Protein 7VU0 (pdb70)

Structure (mmCIF, N/CA/C/O backbone):
data_7VU0
#
_entry.id   7VU0
#
_cell.length_a   96.077
_cell.length_b   58.864
_cell.length_c   134.709
_cell.angle_alpha   90.000
_cell.angle_beta   110.826
_cell.angle_gamma   90.000
#
_symmetry.space_group_name_H-M   'P 1 21 1'
#
loop_
_entity.id
_entity.type
_entity.pdbx_description
1 polymer Chitoporin
2 non-polymer DECYL-BETA-D-MALTOPYRANOSIDE
3 non-polymer (HYDROXYETHYLOXY)TRI(ETHYLOXY)OCTANE
4 non-polymer 'MAGNESIUM ION'
5 water water
#
loop_
_atom_site.group_PDB
_atom_site.id
_atom_site.type_symbol
_atom_site.label_atom_id
_atom_site.label_alt_id
_atom_site.label_comp_id
_atom_site.label_asym_id
_atom_site.label_entity_id
_atom_site.label_seq_id
_atom_site.pdbx_PDB_ins_code
_atom_site.Cartn_x
_atom_site.Cartn_y
_atom_site.Cartn_z
_atom_site.occupancy
_atom_site.B_iso_or_equiv
_atom_site.auth_seq_id
_atom_site.auth_comp_id
_atom_site.auth_asym_id
_atom_site.auth_atom_id
_atom_site.pdbx_PDB_model_num
ATOM 1 N N . GLY A 1 2 ? 10.90934 7.89148 89.78152 1.000 62.68730 2 GLY A N 1
ATOM 2 C CA . GLY A 1 2 ? 9.52666 7.47029 89.96009 1.000 55.49579 2 GLY A CA 1
ATOM 3 C C . GLY A 1 2 ? 8.48501 8.27768 89.18672 1.000 52.20032 2 GLY A C 1
ATOM 4 O O . GLY A 1 2 ? 8.74730 8.75598 88.08713 1.000 51.83440 2 GLY A O 1
ATOM 5 N N . PHE A 1 3 ? 7.29778 8.44818 89.77074 1.000 50.40304 3 PHE A N 1
ATOM 6 C CA . PHE A 1 3 ? 6.19020 9.00679 89.00089 1.000 53.54573 3 PHE A CA 1
ATOM 7 C C . PHE A 1 3 ? 6.45905 10.46281 88.65911 1.000 59.43055 3 PHE A C 1
ATOM 8 O O . PHE A 1 3 ? 6.12697 10.92911 87.56174 1.000 54.99738 3 PHE A O 1
ATOM 16 N N . ILE A 1 4 ? 7.06170 11.19919 89.58009 1.000 64.66239 4 ILE A N 1
ATOM 17 C CA . ILE A 1 4 ? 7.38033 12.58812 89.30839 1.000 62.69030 4 ILE A CA 1
ATOM 18 C C . ILE A 1 4 ? 8.70357 12.70528 88.57148 1.000 57.33032 4 ILE A C 1
ATOM 19 O O . ILE A 1 4 ? 8.81767 13.40342 87.56046 1.000 47.28415 4 ILE A O 1
ATOM 29 N N . ASP A 1 5 ? 9.71969 11.99789 89.05027 1.000 63.07479 5 ASP A N 1
ATOM 30 C CA . ASP A 1 5 ? 11.04891 12.17887 88.49368 1.000 61.12835 5 ASP A CA 1
ATOM 31 C C . ASP A 1 5 ? 11.13203 11.75169 87.03398 1.000 57.11875 5 ASP A C 1
ATOM 32 O O . ASP A 1 5 ? 11.98644 12.25798 86.29959 1.000 44.45051 5 ASP A O 1
ATOM 37 N N . ASP A 1 6 ? 10.25267 10.85779 86.58026 1.000 51.33784 6 ASP A N 1
ATOM 38 C CA . ASP A 1 6 ? 10.35018 10.34053 85.22172 1.000 51.41010 6 ASP A CA 1
ATOM 39 C C . ASP A 1 6 ? 9.32879 10.98170 84.27261 1.000 47.28840 6 ASP A C 1
ATOM 40 O O . ASP A 1 6 ? 9.14922 10.50923 83.14686 1.000 42.92047 6 ASP A O 1
ATOM 45 N N . SER A 1 7 ? 8.68220 12.06004 84.70073 1.000 47.66798 7 SER A N 1
ATOM 46 C CA . SER A 1 7 ? 7.71306 12.78222 83.89124 1.000 41.40707 7 SER A CA 1
ATOM 47 C C . SER A 1 7 ? 8.39594 13.54475 82.75812 1.000 38.88702 7 SER A C 1
ATOM 48 O O . SER A 1 7 ? 9.51474 14.02388 82.89300 1.000 43.88205 7 SER A O 1
ATOM 51 N N . THR A 1 8 ? 7.70452 13.66451 81.63231 1.000 32.03497 8 THR A N 1
ATOM 52 C CA . THR A 1 8 ? 8.14517 14.46726 80.49926 1.000 32.85753 8 THR A CA 1
ATOM 53 C C . THR A 1 8 ? 7.00700 15.36340 80.02694 1.000 32.83773 8 THR A C 1
ATOM 54 O O . THR A 1 8 ? 5.83436 15.02630 80.19364 1.000 32.50100 8 THR A O 1
ATOM 61 N N . LEU A 1 9 ? 7.36663 16.52841 79.47226 1.000 35.08374 9 LEU A N 1
ATOM 62 C CA . LEU A 1 9 ? 6.41921 17.49164 78.88612 1.000 28.62527 9 LEU A CA 1
ATOM 63 C C . LEU A 1 9 ? 6.99872 17.99344 77.57364 1.000 33.19584 9 LEU A C 1
ATOM 64 O O . LEU A 1 9 ? 8.01536 18.69255 77.56656 1.000 33.12696 9 LEU A O 1
ATOM 69 N N . THR A 1 10 ? 6.35429 17.64224 76.46575 1.000 30.10759 10 THR A N 1
ATOM 70 C CA . THR A 1 10 ? 6.84656 17.92749 75.12754 1.000 26.46982 10 THR A CA 1
ATOM 71 C C . THR A 1 10 ? 5.71664 18.48064 74.27304 1.000 29.02003 10 THR A C 1
ATOM 72 O O . THR A 1 10 ? 4.57315 18.56754 74.71303 1.000 28.71139 10 THR A O 1
ATOM 79 N N . GLY A 1 11 ? 6.04584 18.88783 73.05618 1.000 28.07435 11 GLY A N 1
ATOM 80 C CA . GLY A 1 11 ? 5.02970 19.44870 72.18310 1.000 27.09524 11 GLY A CA 1
ATOM 81 C C . GLY A 1 11 ? 5.63175 19.86141 70.86407 1.000 24.95753 11 GLY A C 1
ATOM 82 O O . GLY A 1 11 ? 6.75997 19.47780 70.52511 1.000 30.30739 11 GLY A O 1
ATOM 83 N N . GLY A 1 12 ? 4.89279 20.69860 70.14795 1.000 25.19913 12 GLY A N 1
ATOM 84 C CA . GLY A 1 12 ? 5.32492 21.18312 68.85014 1.000 21.95145 12 GLY A CA 1
ATOM 85 C C . GLY A 1 12 ? 4.44108 22.30476 68.36609 1.000 25.54471 12 GLY A C 1
ATOM 86 O O . GLY A 1 12 ? 3.34788 22.52916 68.89943 1.000 25.42651 12 GLY A O 1
ATOM 87 N N . ILE A 1 13 ? 4.93989 23.01275 67.34602 1.000 23.15599 13 ILE A N 1
ATOM 88 C CA . ILE A 1 13 ? 4.18225 23.98864 66.56290 1.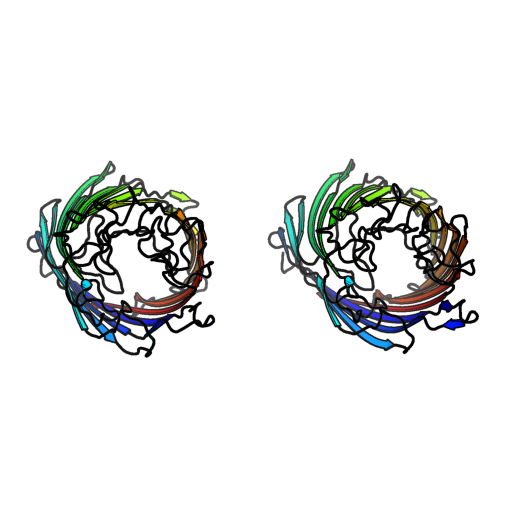000 25.63521 13 ILE A CA 1
ATOM 89 C C . ILE A 1 13 ? 4.23863 23.55455 65.11584 1.000 25.06284 13 ILE A C 1
ATOM 90 O O . ILE A 1 13 ? 5.30083 23.14437 64.64623 1.000 26.52385 13 ILE A O 1
ATOM 100 N N . TYR A 1 14 ? 3.09241 23.61266 64.41352 1.000 21.26037 14 TYR A N 1
ATOM 101 C CA . TYR A 1 14 ? 2.98145 23.08039 63.05507 1.000 21.77107 14 TYR A CA 1
ATOM 102 C C . TYR A 1 14 ? 2.33364 24.07817 62.11485 1.000 24.59626 14 TYR A C 1
ATOM 103 O O . TYR A 1 14 ? 1.35862 24.75196 62.47411 1.000 24.88015 14 TYR A O 1
ATOM 112 N N . TYR A 1 15 ? 2.80920 24.09625 60.86525 1.000 25.22732 15 TYR A N 1
ATOM 113 C CA . TYR A 1 15 ? 2.23973 24.95841 59.84097 1.000 28.79389 15 TYR A CA 1
ATOM 114 C C . TYR A 1 15 ? 1.97617 24.15268 58.58515 1.000 26.38450 15 TYR A C 1
ATOM 115 O O . TYR A 1 15 ? 2.80884 23.34044 58.17987 1.000 25.04586 15 TYR A O 1
ATOM 124 N N . TRP A 1 16 ? 0.82134 24.40646 57.95567 1.000 24.32481 16 TRP A N 1
ATOM 125 C CA . TRP A 1 16 ? 0.36504 23.66783 56.78251 1.000 27.23380 16 TRP A CA 1
ATOM 126 C C . TRP A 1 16 ? -0.27392 24.61635 55.77348 1.000 31.08654 16 TRP A C 1
ATOM 127 O O . TRP A 1 16 ? -1.12132 25.43704 56.14398 1.000 30.77315 16 TRP A O 1
ATOM 138 N N . GLN A 1 17 ? 0.10716 24.48727 54.50041 1.000 28.46989 17 GLN A N 1
ATOM 139 C CA . GLN A 1 17 ? -0.45511 25.30975 53.43239 1.000 28.30545 17 GLN A CA 1
ATOM 140 C C . GLN A 1 17 ? -0.64509 24.42984 52.21260 1.000 32.27269 17 GLN A C 1
ATOM 141 O O . GLN A 1 17 ? 0.26076 23.67785 51.84351 1.000 30.06864 17 GLN A O 1
ATOM 147 N N . ARG A 1 18 ? -1.85295 24.44841 51.63757 1.000 29.05427 18 ARG A N 1
ATOM 148 C CA . ARG A 1 18 ? -2.15112 23.54605 50.54006 1.000 28.63807 18 ARG A CA 1
ATOM 149 C C . ARG A 1 18 ? -2.96057 24.22871 49.44360 1.000 32.87256 18 ARG A C 1
ATOM 150 O O . ARG A 1 18 ? -3.75399 25.14280 49.69415 1.000 34.31025 18 ARG A O 1
ATOM 158 N N . GLU A 1 19 ? -2.76518 23.73704 48.22384 1.000 27.83548 19 GLU A N 1
ATOM 159 C CA . GLU A 1 19 ? -3.54783 24.11969 47.06285 1.000 32.35128 19 GLU A CA 1
ATOM 160 C C . GLU A 1 19 ? -3.70653 22.86089 46.23917 1.000 33.90548 19 GLU A C 1
ATOM 161 O O . GLU A 1 19 ? -2.70720 22.26072 45.83726 1.000 33.17449 19 GLU A O 1
ATOM 167 N N . ARG A 1 20 ? -4.95136 22.43580 46.02636 1.000 30.75665 20 ARG A N 1
ATOM 168 C CA . ARG A 1 20 ? -5.26628 21.24347 45.25815 1.000 28.75516 20 ARG A CA 1
ATOM 169 C C . ARG A 1 20 ? -6.42340 21.56784 44.31721 1.000 31.66756 20 ARG A C 1
ATOM 170 O O . ARG A 1 20 ? -7.38373 22.22635 44.73042 1.000 35.05403 20 ARG A O 1
ATOM 178 N N . ASP A 1 21 ? -6.36198 21.06650 43.07635 1.000 33.31755 21 ASP A N 1
ATOM 179 C CA A ASP A 1 21 ? -7.43622 21.26968 42.11258 0.529 39.42364 21 ASP A CA 1
ATOM 180 C CA B ASP A 1 21 ? -7.41933 21.27490 42.09036 0.471 39.41799 21 ASP A CA 1
ATOM 181 C C . ASP A 1 21 ? -7.79206 19.94696 41.44664 1.000 39.74569 21 ASP A C 1
ATOM 182 O O . ASP A 1 21 ? -6.97283 19.02424 41.36046 1.000 36.52239 21 ASP A O 1
ATOM 191 N N . ARG A 1 22 ? -9.03145 19.85799 40.96478 1.000 36.94292 22 ARG A N 1
ATOM 192 C CA . ARG A 1 22 ? -9.53175 18.59710 40.44435 1.000 36.59432 22 ARG A CA 1
ATOM 193 C C . ARG A 1 22 ? -10.35412 18.84455 39.18619 1.000 34.64524 22 ARG A C 1
ATOM 194 O O . ARG A 1 22 ? -11.08351 19.83045 39.09239 1.000 37.82867 22 ARG A O 1
ATOM 202 N N . LYS A 1 23 ? -10.25128 17.92052 38.23877 1.000 36.28418 23 LYS A N 1
ATOM 203 C CA . LYS A 1 23 ? -10.94480 18.05070 36.96501 1.000 42.06614 23 LYS A CA 1
ATOM 204 C C . LYS A 1 23 ? -12.43298 17.71134 37.10862 1.000 42.14919 23 LYS A C 1
ATOM 205 O O . LYS A 1 23 ? -12.78273 16.60063 37.52563 1.000 38.65379 23 LYS A O 1
ATOM 211 N N . ASP A 1 24 ? -13.30409 18.66040 36.72878 1.000 42.95674 24 ASP A N 1
ATOM 212 C CA . ASP A 1 24 ? -14.76448 18.45057 36.64460 1.000 36.07421 24 ASP A CA 1
ATOM 213 C C . ASP A 1 24 ? -15.13240 18.15315 35.19868 1.000 45.00575 24 ASP A C 1
ATOM 214 O O . ASP A 1 24 ? -15.25850 19.06513 34.37814 1.000 52.38379 24 ASP A O 1
ATOM 222 N N . VAL A 1 25 ? -15.31498 16.87687 34.89064 1.000 39.10448 25 VAL A N 1
ATOM 223 C CA . VAL A 1 25 ? -15.61510 16.43987 33.53824 1.000 50.68412 25 VAL A CA 1
ATOM 224 C C . VAL A 1 25 ? -17.10429 16.60036 33.23467 1.000 56.40128 25 VAL A C 1
ATOM 225 O O . VAL A 1 25 ? -17.61439 15.99982 32.28260 1.000 55.04466 25 VAL A O 1
ATOM 238 N N . THR A 1 26 ? -17.82532 17.35909 34.06187 1.000 56.23660 26 THR A N 1
ATOM 239 C CA . THR A 1 26 ? -19.20294 17.73353 33.75403 1.000 59.49297 26 THR A CA 1
ATOM 240 C C . THR A 1 26 ? -19.32645 19.23158 33.50760 1.000 63.93066 26 THR A C 1
ATOM 241 O O . THR A 1 26 ? -20.44689 19.75574 33.45841 1.000 71.39242 26 THR A O 1
ATOM 252 N N . ASP A 1 27 ? -18.20693 19.93310 33.37545 1.000 53.83504 27 ASP A N 1
ATOM 253 C CA . ASP A 1 27 ? -18.17902 21.35516 33.08618 1.000 75.14434 27 ASP A CA 1
ATOM 254 C C . ASP A 1 27 ? -16.93017 21.61367 32.24633 1.000 68.87295 27 ASP A C 1
ATOM 255 O O . ASP A 1 27 ? -15.99369 22.30814 32.64262 1.000 62.89179 27 ASP A O 1
ATOM 260 N N . GLY A 1 28 ? -16.92716 21.02853 31.05237 1.000 77.77434 28 GLY A N 1
ATOM 261 C CA . GLY A 1 28 ? -15.76193 21.02475 30.19814 1.000 74.78434 28 GLY A CA 1
ATOM 262 C C . GLY A 1 28 ? -14.78481 20.00995 30.73317 1.000 68.51729 28 GLY A C 1
ATOM 263 O O . GLY A 1 28 ? -15.02648 18.80197 30.64989 1.000 64.15357 28 GLY A O 1
ATOM 264 N N . ASP A 1 29 ? -13.68269 20.50879 31.28226 1.000 65.11269 29 ASP A N 1
ATOM 265 C CA . ASP A 1 29 ? -12.77091 19.73486 32.11607 1.000 54.24714 29 ASP A CA 1
ATOM 266 C C . ASP A 1 29 ? -12.03161 20.71484 33.01693 1.000 50.77682 29 ASP A C 1
ATOM 267 O O . ASP A 1 29 ? -10.81014 20.67977 33.14432 1.000 53.79889 29 ASP A O 1
ATOM 272 N N . LYS A 1 30 ? -12.77289 21.62299 33.63580 1.000 49.70545 30 LYS A N 1
ATOM 273 C CA . LYS A 1 30 ? -12.15927 22.69725 34.40215 1.000 51.84623 30 LYS A CA 1
ATOM 274 C C . LYS A 1 30 ? -11.47539 22.16377 35.65676 1.000 48.93788 30 LYS A C 1
ATOM 275 O O . LYS A 1 30 ? -12.08922 21.45837 36.46360 1.000 43.48281 30 LYS A O 1
ATOM 281 N N . TYR A 1 31 ? -10.20628 22.50635 35.82730 1.000 46.46501 31 TYR A N 1
ATOM 282 C CA . TYR A 1 31 ? -9.52629 22.21264 37.07988 1.000 43.82977 31 TYR A CA 1
ATOM 283 C C . TYR A 1 31 ? -10.00415 23.24868 38.08912 1.000 47.89112 31 TYR A C 1
ATOM 284 O O . TYR A 1 31 ? -9.52326 24.38326 38.11954 1.000 48.46665 31 TYR A O 1
ATOM 293 N N . LYS A 1 32 ? -10.96298 22.86346 38.92561 1.000 49.92553 32 LYS A N 1
ATOM 294 C CA . LYS A 1 32 ? -11.54409 23.78098 39.89229 1.000 38.98890 32 LYS A CA 1
ATOM 295 C C . LYS A 1 32 ? -10.85132 23.66318 41.24314 1.000 34.01728 32 LYS A C 1
ATOM 296 O O . LYS A 1 32 ? -10.36802 22.59305 41.61969 1.000 38.14640 32 LYS A O 1
ATOM 302 N N . THR A 1 33 ? -10.79654 24.78104 41.96539 1.000 41.09313 33 THR A N 1
ATOM 303 C CA . THR A 1 33 ? -10.30805 24.77853 43.34142 1.000 40.70385 33 THR A CA 1
ATOM 304 C C . THR A 1 33 ? -10.97559 23.66543 44.13159 1.000 43.30121 33 THR A C 1
ATOM 305 O O . THR A 1 33 ? -12.20452 23.59239 44.18974 1.000 33.01401 33 THR A O 1
ATOM 312 N N . ASN A 1 34 ? -10.16616 22.80519 44.75181 1.000 37.03964 34 ASN A N 1
ATOM 313 C CA . ASN A 1 34 ? -10.67744 21.75915 45.63751 1.000 36.84333 34 ASN A CA 1
ATOM 314 C C . ASN A 1 34 ? -10.25001 21.94815 47.09370 1.000 38.00165 34 ASN A C 1
ATOM 315 O O . ASN A 1 34 ? -11.07342 21.76786 48.00786 1.000 33.43053 34 ASN A O 1
ATOM 320 N N . LEU A 1 35 ? -8.98536 22.31034 47.34566 1.000 32.88921 35 LEU A N 1
ATOM 321 C CA . LEU A 1 35 ? -8.53962 22.75356 48.65881 1.000 29.90546 35 LEU A CA 1
ATOM 322 C C . LEU A 1 35 ? -7.64507 23.97843 48.51102 1.000 35.05506 35 LEU A C 1
ATOM 323 O O . LEU A 1 35 ? -6.83796 24.04995 47.58076 1.000 37.37677 35 LEU A O 1
ATOM 328 N N . SER A 1 36 ? -7.75210 24.91269 49.45788 1.000 30.42932 36 SER A N 1
ATOM 329 C CA . SER A 1 36 ? -6.90814 26.10617 49.46026 1.000 35.82671 36 SER A CA 1
ATOM 330 C C . SER A 1 36 ? -7.00494 26.73299 50.85278 1.000 35.93459 36 SER A C 1
ATOM 331 O O . SER A 1 36 ? -7.97914 27.42368 51.15032 1.000 36.11203 36 SER A O 1
ATOM 334 N N . HIS A 1 37 ? -5.99579 26.50096 51.69053 1.000 28.62306 37 HIS A N 1
ATOM 335 C CA . HIS A 1 37 ? -6.06660 26.96274 53.07377 1.000 29.02666 37 HIS A CA 1
ATOM 336 C C . HIS A 1 37 ? -4.65933 27.00946 53.65706 1.000 29.77430 37 HIS A C 1
ATOM 337 O O . HIS A 1 37 ? -3.74367 26.37112 53.14804 1.000 27.48148 37 HIS A O 1
ATOM 344 N N . SER A 1 38 ? -4.52383 27.77324 54.73943 1.000 28.68341 38 SER A N 1
ATOM 345 C CA . SER A 1 38 ? -3.33370 27.85205 55.56438 1.000 34.37074 38 SER A CA 1
ATOM 346 C C . SER A 1 38 ? -3.78379 27.69509 57.00163 1.000 30.40477 38 SER A C 1
ATOM 347 O O . SER A 1 38 ? -4.65311 28.43850 57.45210 1.000 29.93729 38 SER A O 1
ATOM 350 N N . THR A 1 39 ? -3.17911 26.75795 57.72729 1.000 24.72494 39 THR A N 1
ATOM 351 C CA . THR A 1 39 ? -3.66296 26.39472 59.05299 1.000 21.95655 39 THR A CA 1
ATOM 352 C C . THR A 1 39 ? -2.49414 26.04473 59.95500 1.000 20.61144 39 THR A C 1
ATOM 353 O O . THR A 1 39 ? -1.53719 25.42134 59.50404 1.000 27.01807 39 THR A O 1
ATOM 360 N N . TRP A 1 40 ? -2.59146 26.42338 61.22466 1.000 22.63992 40 TRP A N 1
ATOM 361 C CA . TRP A 1 40 ? -1.63503 26.11201 62.27448 1.000 27.01189 40 TRP A CA 1
ATOM 362 C C . TRP A 1 40 ? -2.15367 25.02392 63.21455 1.000 28.07529 40 TRP A C 1
ATOM 363 O O . TRP A 1 40 ? -3.36078 24.91899 63.46004 1.000 22.79663 40 TRP A O 1
ATOM 374 N N . ASN A 1 41 ? -1.23402 24.20573 63.76073 1.000 20.77749 41 ASN A N 1
ATOM 375 C CA . ASN A 1 41 ? -1.56315 23.37747 64.92572 1.000 22.23663 41 ASN A CA 1
ATOM 376 C C . ASN A 1 41 ? -0.53981 23.64864 66.03955 1.000 20.15819 41 ASN A C 1
ATOM 377 O O . ASN A 1 41 ? 0.56930 24.09273 65.77479 1.000 26.75459 41 ASN A O 1
ATOM 382 N N . ALA A 1 42 ? -0.87721 23.30670 67.28915 1.000 22.10820 42 ALA A N 1
ATOM 383 C CA . ALA A 1 42 ? 0.10557 23.30091 68.36887 1.000 23.38585 42 ALA A CA 1
ATOM 384 C C . ALA A 1 42 ? -0.35295 22.32489 69.44803 1.000 23.84934 42 ALA A C 1
ATOM 385 O O . ALA A 1 42 ? -1.55857 22.23795 69.72354 1.000 25.10122 42 ALA A O 1
ATOM 387 N N . ASN A 1 43 ? 0.59114 21.56825 70.05195 1.000 25.05502 43 ASN A N 1
ATOM 388 C CA . ASN A 1 43 ? 0.20096 20.57317 71.06004 1.000 24.95902 43 ASN A CA 1
ATOM 389 C C . ASN A 1 43 ? 1.10275 20.58029 72.29786 1.000 27.06066 43 ASN A C 1
ATOM 390 O O . ASN A 1 43 ? 2.24673 21.03951 72.27525 1.000 27.60551 43 ASN A O 1
ATOM 395 N N . LEU A 1 44 ? 0.56876 20.03633 73.38592 1.000 22.81277 44 LEU A N 1
ATOM 396 C CA . LEU A 1 44 ? 1.27053 19.83376 74.64690 1.000 29.80138 44 LEU A CA 1
ATOM 397 C C . LEU A 1 44 ? 0.95145 18.43015 75.14116 1.000 28.52295 44 LEU A C 1
ATOM 398 O O . LEU A 1 44 ? -0.22490 18.05902 75.24615 1.000 29.87364 44 LEU A O 1
ATOM 403 N N . ASP A 1 45 ? 1.98741 17.67286 75.48845 1.000 25.78937 45 ASP A N 1
ATOM 404 C CA . ASP A 1 45 ? 1.85681 16.24596 75.80028 1.000 27.63430 45 ASP A CA 1
ATOM 405 C C . ASP A 1 45 ? 2.59397 15.95273 77.10289 1.000 31.69870 45 ASP A C 1
ATOM 406 O O . ASP A 1 45 ? 3.83074 16.03817 77.15467 1.000 26.63901 45 ASP A O 1
ATOM 411 N N . PHE A 1 46 ? 1.83833 15.62271 78.15597 1.000 29.88980 46 PHE A N 1
ATOM 412 C CA . PHE A 1 46 ? 2.40783 15.27585 79.45265 1.000 29.42248 46 PHE A CA 1
ATOM 413 C C . PHE A 1 46 ? 2.37112 13.76877 79.63835 1.000 30.03451 46 PHE A C 1
ATOM 414 O O . PHE A 1 46 ? 1.29651 13.16541 79.59288 1.000 28.88712 46 PHE A O 1
ATOM 422 N N . GLN A 1 47 ? 3.52988 13.16632 79.91063 1.000 31.05080 47 GLN A N 1
ATOM 423 C CA . GLN A 1 47 ? 3.58401 11.74987 80.25283 1.000 31.43719 47 GLN A CA 1
ATOM 424 C C . GLN A 1 47 ? 4.31900 11.58948 81.57755 1.000 35.62250 47 GLN A C 1
ATOM 425 O O . GLN A 1 47 ? 5.49605 11.95030 81.68188 1.000 32.49742 47 GLN A O 1
ATOM 431 N N . SER A 1 48 ? 3.62714 11.04945 82.57797 1.000 37.35118 48 SER A N 1
ATOM 432 C CA . SER A 1 48 ? 4.20275 10.88001 83.90454 1.000 38.28165 48 SER A CA 1
ATOM 433 C C . SER A 1 48 ? 5.08403 9.63278 83.94433 1.000 41.61604 48 SER A C 1
ATOM 434 O O . SER A 1 48 ? 5.09470 8.81223 83.01966 1.000 36.15149 48 SER A O 1
ATOM 437 N N . GLY A 1 49 ? 5.85146 9.50943 85.03053 1.000 43.60934 49 GLY A N 1
ATOM 438 C CA . GLY A 1 49 ? 6.50688 8.26446 85.37004 1.000 40.06402 49 GLY A CA 1
ATOM 439 C C . GLY A 1 49 ? 5.53936 7.33860 86.07828 1.000 45.26462 49 GLY A C 1
ATOM 440 O O . GLY A 1 49 ? 4.35715 7.63599 86.26237 1.000 42.82113 49 GLY A O 1
ATOM 441 N N . TYR A 1 50 ? 6.04977 6.18592 86.48046 1.000 38.65867 50 TYR A N 1
ATOM 442 C CA . TYR A 1 50 ? 5.24562 5.19073 87.17466 1.000 41.99240 50 TYR A CA 1
ATOM 443 C C . TYR A 1 50 ? 5.51086 5.23855 88.68020 1.000 49.79443 50 TYR A C 1
ATOM 444 O O . TYR A 1 50 ? 6.64124 5.00677 89.12863 1.000 49.89961 50 TYR A O 1
ATOM 453 N N . ALA A 1 51 ? 4.47199 5.54612 89.45263 1.000 43.88549 51 ALA A N 1
ATOM 454 C CA . ALA A 1 51 ? 4.53026 5.35542 90.89512 1.000 50.08601 51 ALA A CA 1
ATOM 455 C C . ALA A 1 51 ? 4.69794 3.87704 91.24077 1.000 50.46355 51 ALA A C 1
ATOM 456 O O . ALA A 1 51 ? 3.91763 3.02772 90.79812 1.000 43.97128 51 ALA A O 1
ATOM 458 N N . ALA A 1 52 ? 5.72057 3.57129 92.04894 1.000 48.37927 52 ALA A N 1
ATOM 459 C CA . ALA A 1 52 ? 6.02496 2.20492 92.47103 1.000 45.13849 52 ALA A CA 1
ATOM 460 C C . ALA A 1 52 ? 6.26551 1.28900 91.28401 1.000 46.07732 52 ALA A C 1
ATOM 461 O O . ALA A 1 52 ? 6.08605 0.06791 91.38429 1.000 45.49691 52 ALA A O 1
ATOM 463 N N . ASP A 1 53 ? 6.67782 1.87530 90.16176 1.000 44.77874 53 ASP A N 1
ATOM 464 C CA . ASP A 1 53 ? 6.75319 1.18867 88.87716 1.000 57.51930 53 ASP A CA 1
ATOM 465 C C . ASP A 1 53 ? 5.41987 0.54914 88.46467 1.000 46.59779 53 ASP A C 1
ATOM 466 O O . ASP A 1 53 ? 5.41641 -0.42259 87.70569 1.000 41.85402 53 ASP A O 1
ATOM 471 N N . MET A 1 54 ? 4.27549 1.07986 88.92861 1.000 45.26156 54 MET A N 1
ATOM 472 C CA . MET A 1 54 ? 2.99652 0.41929 88.62806 1.000 47.37134 54 MET A CA 1
ATOM 473 C C . MET A 1 54 ? 1.87476 1.33765 88.12645 1.000 41.87442 54 MET A C 1
ATOM 474 O O . MET A 1 54 ? 1.00244 0.86032 87.39139 1.000 40.74336 54 MET A O 1
ATOM 479 N N . PHE A 1 55 ? 1.85851 2.62201 88.50177 1.000 35.24437 55 PHE A N 1
ATOM 480 C CA . PHE A 1 55 ? 0.75184 3.52773 88.14880 1.000 42.29697 55 PHE A CA 1
ATOM 481 C C . PHE A 1 55 ? 1.20635 4.86665 87.58117 1.000 43.85552 55 PHE A C 1
ATOM 482 O O . PHE A 1 55 ? 2.06664 5.53490 88.16268 1.000 40.36946 55 PHE A O 1
ATOM 490 N N . GLY A 1 56 ? 0.57549 5.28226 86.47607 1.000 37.16646 56 GLY A N 1
ATOM 491 C CA . GLY A 1 56 ? 0.85365 6.56141 85.85311 1.000 34.91469 56 GLY A CA 1
ATOM 492 C C . GLY A 1 56 ? -0.37904 7.18755 85.21326 1.000 35.10712 56 GLY A C 1
ATOM 493 O O . GLY A 1 56 ? -1.47652 6.62977 85.25066 1.000 32.30388 56 GLY A O 1
ATOM 494 N N . LEU A 1 57 ? -0.16893 8.37050 84.62662 1.000 32.78819 57 LEU A N 1
ATOM 495 C CA A LEU A 1 57 ? -1.20968 9.18179 83.99426 0.709 35.70836 57 LEU A CA 1
ATOM 496 C CA B LEU A 1 57 ? -1.21405 9.13930 83.97213 0.291 35.67005 57 LEU A CA 1
ATOM 497 C C . LEU A 1 57 ? -0.60679 9.92811 82.81461 1.000 34.06521 57 LEU A C 1
ATOM 498 O O . LEU A 1 57 ? 0.50011 10.45537 82.92616 1.000 29.29778 57 LEU A O 1
ATOM 507 N N . ASP A 1 58 ? -1.34510 10.00515 81.69847 1.000 33.16163 58 ASP A N 1
ATOM 508 C CA . ASP A 1 58 ? -0.96741 10.79258 80.52046 1.000 30.94394 58 ASP A CA 1
ATOM 509 C C . ASP A 1 58 ? -2.10377 11.75260 80.17273 1.000 32.18084 58 ASP A C 1
ATOM 510 O O . ASP A 1 58 ? -3.27660 11.36810 80.22635 1.000 26.60158 58 ASP A O 1
ATOM 515 N N . ILE A 1 59 ? -1.75943 12.99422 79.80851 1.000 30.65662 59 ILE A N 1
ATOM 516 C CA A ILE A 1 59 ? -2.72564 14.02582 79.40990 0.665 28.32459 59 ILE A CA 1
ATOM 517 C CA B ILE A 1 59 ? -2.74033 13.98664 79.37710 0.335 28.27671 59 ILE A CA 1
ATOM 518 C C . ILE A 1 59 ? -2.12011 14.84336 78.27903 1.000 28.40143 59 ILE A C 1
ATOM 519 O O . ILE A 1 59 ? -0.98263 15.31255 78.39931 1.000 27.72755 59 ILE A O 1
ATOM 538 N N . ALA A 1 60 ? -2.87528 15.05530 77.20372 1.000 22.42485 60 ALA A N 1
ATOM 539 C CA . ALA A 1 60 ? -2.35626 15.81402 76.07584 1.000 23.72069 60 ALA A CA 1
ATOM 540 C C . ALA A 1 60 ? -3.50490 16.51982 75.36557 1.000 24.59978 60 ALA A C 1
ATOM 541 O O . ALA A 1 60 ? -4.62236 15.99890 75.30765 1.000 22.38471 60 ALA A O 1
ATOM 543 N N . ALA A 1 61 ? -3.22077 17.71740 74.82615 1.000 21.92401 61 ALA A N 1
ATOM 544 C CA . ALA A 1 61 ? -4.21256 18.52610 74.11819 1.000 21.53134 61 ALA A CA 1
ATOM 545 C C . ALA A 1 61 ? -3.56327 19.28170 72.96163 1.000 23.04836 61 ALA A C 1
ATOM 546 O O . ALA A 1 61 ? -2.35333 19.56385 72.98036 1.000 26.01605 61 ALA A O 1
ATOM 548 N N . PHE A 1 62 ? -4.36488 19.58856 71.93742 1.000 19.80740 62 PHE A N 1
ATOM 549 C CA . PHE A 1 62 ? -3.86225 20.37735 70.81718 1.000 23.67424 62 PHE A CA 1
ATOM 550 C C . PHE A 1 62 ? -4.91894 21.36950 70.34003 1.000 23.27847 62 PHE A C 1
ATOM 551 O O . PHE A 1 62 ? -6.12365 21.21790 70.58944 1.000 23.80930 62 PHE A O 1
ATOM 559 N N . THR A 1 63 ? -4.44535 22.41143 69.66788 1.000 22.23179 63 THR A N 1
ATOM 560 C CA . THR A 1 63 ? -5.30506 23.43927 69.10289 1.000 23.23728 63 THR A CA 1
ATOM 561 C C . THR A 1 63 ? -5.01505 23.54560 67.61566 1.000 23.18913 63 THR A C 1
ATOM 562 O O . THR A 1 63 ? -3.90910 23.24317 67.14810 1.000 22.74630 63 THR A O 1
ATOM 569 N N . ALA A 1 64 ? -6.02935 23.97279 66.88110 1.000 19.62377 64 ALA A N 1
ATOM 570 C CA . ALA A 1 64 ? -5.92800 24.24571 65.45736 1.000 21.55094 64 ALA A CA 1
ATOM 571 C C . ALA A 1 64 ? -6.50751 25.63201 65.20281 1.000 24.49050 64 ALA A C 1
ATOM 572 O O . ALA A 1 64 ? -7.60151 25.96096 65.69843 1.000 25.08941 64 ALA A O 1
ATOM 574 N N . ILE A 1 65 ? -5.76434 26.43939 64.44387 1.000 25.02456 65 ILE A N 1
ATOM 575 C CA . ILE A 1 65 ? -6.06995 27.85926 64.17535 1.000 26.04005 65 ILE A CA 1
ATOM 576 C C . ILE A 1 65 ? -6.03709 28.08696 62.67101 1.000 24.42683 65 ILE A C 1
ATOM 577 O O . ILE A 1 65 ? -4.96744 28.01221 62.05357 1.000 24.99880 65 ILE A O 1
ATOM 587 N N . GLU A 1 66 ? -7.19031 28.42998 62.08944 1.000 23.73903 66 GLU A N 1
ATOM 588 C CA . GLU A 1 66 ? -7.25223 28.77610 60.67652 1.000 24.69767 66 GLU A CA 1
ATOM 589 C C . GLU A 1 66 ? -6.55507 30.10209 60.41349 1.000 29.87523 66 GLU A C 1
ATOM 590 O O . GLU A 1 66 ? -6.70456 31.05316 61.18867 1.000 31.49230 66 GLU A O 1
ATOM 596 N N . MET A 1 67 ? -5.81624 30.18026 59.30358 1.000 31.95737 67 MET A N 1
ATOM 597 C CA . MET A 1 67 ? -5.22175 31.45608 58.91782 1.000 39.83948 67 MET A CA 1
ATOM 598 C C . MET A 1 67 ? -5.80044 31.98262 57.61499 1.000 30.26361 67 MET A C 1
ATOM 599 O O . MET A 1 67 ? -6.18021 33.14327 57.55082 1.000 37.78014 67 MET A O 1
ATOM 604 N N . ALA A 1 68 ? -5.90296 31.15346 56.58087 1.000 34.46942 68 ALA A N 1
ATOM 605 C CA . ALA A 1 68 ? -6.50933 31.54969 55.31689 1.000 34.78777 68 ALA A CA 1
ATOM 606 C C . ALA A 1 68 ? -7.25595 30.36461 54.71423 1.000 40.61088 68 ALA A C 1
ATOM 607 O O . ALA A 1 68 ? -6.86521 29.20499 54.89780 1.000 31.86549 68 ALA A O 1
ATOM 609 N N . GLU A 1 69 ? -8.34076 30.66439 53.99354 1.000 32.05523 69 GLU A N 1
ATOM 610 C CA . GLU A 1 69 ? -9.08802 29.63893 53.28273 1.000 37.07324 69 GLU A CA 1
ATOM 611 C C . GLU A 1 69 ? -9.82146 30.29259 52.12424 1.000 38.94304 69 GLU A C 1
ATOM 612 O O . GLU A 1 69 ? -10.49928 31.29290 52.32960 1.000 40.46501 69 GLU A O 1
ATOM 618 N N . ASN A 1 70 ? -9.68994 29.74120 50.92561 1.000 36.30332 70 ASN A N 1
ATOM 619 C CA . ASN A 1 70 ? -10.41942 30.25618 49.77722 1.000 42.59247 70 ASN A CA 1
ATOM 620 C C . ASN A 1 70 ? -11.88826 29.82529 49.83077 1.000 50.89175 70 ASN A C 1
ATOM 621 O O . ASN A 1 70 ? -12.21827 28.72466 50.28212 1.000 36.44482 70 ASN A O 1
ATOM 626 N N . GLY A 1 71 ? -12.77327 30.70337 49.35823 1.000 49.88817 71 GLY A N 1
ATOM 627 C CA . GLY A 1 71 ? -14.20105 30.43198 49.44948 1.000 43.04755 71 GLY A CA 1
ATOM 628 C C . GLY A 1 71 ? -14.62588 29.14328 48.78677 1.000 40.60978 71 GLY A C 1
ATOM 629 O O . GLY A 1 71 ? -15.66145 28.57870 49.15515 1.000 42.44046 71 GLY A O 1
ATOM 630 N N . ASP A 1 72 ? -13.85996 28.67166 47.81427 1.000 42.95496 72 ASP A N 1
ATOM 631 C CA . ASP A 1 72 ? -14.14385 27.45315 47.07888 1.000 43.62818 72 ASP A CA 1
ATOM 632 C C . ASP A 1 72 ? -13.43407 26.22394 47.65116 1.000 38.19887 72 ASP A C 1
ATOM 633 O O . ASP A 1 72 ? -13.52795 25.15400 47.04956 1.000 42.48205 72 ASP A O 1
ATOM 638 N N . SER A 1 73 ? -12.69221 26.35821 48.75600 1.000 37.21402 73 SER A N 1
ATOM 639 C CA . SER A 1 73 ? -12.11071 25.20113 49.44594 1.000 34.05583 73 SER A CA 1
ATOM 640 C C . SER A 1 73 ? -13.17480 24.24376 49.98334 1.000 35.27088 73 SER A C 1
ATOM 641 O O . SER A 1 73 ? -14.12124 24.66809 50.64408 1.000 34.35522 73 SER A O 1
ATOM 644 N N . SER A 1 74 ? -12.99525 22.94162 49.74741 1.000 35.57298 74 SER A N 1
ATOM 645 C CA . SER A 1 74 ? -13.97767 21.97596 50.22928 1.000 26.15033 74 SER A CA 1
ATOM 646 C C . SER A 1 74 ? -13.73241 21.64456 51.70511 1.000 27.66222 74 SER A C 1
ATOM 647 O O . SER A 1 74 ? -12.74194 22.07294 52.31058 1.000 29.20945 74 SER A O 1
ATOM 650 N N . HIS A 1 75 ? -14.62952 20.85846 52.30943 1.000 23.86854 75 HIS A N 1
ATOM 651 C CA . HIS A 1 75 ? -14.53255 20.61692 53.74222 1.000 21.69315 75 HIS A CA 1
ATOM 652 C C . HIS A 1 75 ? -14.93856 19.17986 54.05931 1.000 24.77274 75 HIS A C 1
ATOM 653 O O . HIS A 1 75 ? -15.80095 18.62242 53.37027 1.000 23.25174 75 HIS A O 1
ATOM 660 N N . PRO A 1 76 ? -14.36981 18.56369 55.13229 1.000 23.98443 76 PRO A N 1
ATOM 661 C CA . PRO A 1 76 ? -13.36572 19.17263 56.01288 1.000 20.93376 76 PRO A CA 1
ATOM 662 C C . PRO A 1 76 ? -11.96657 18.94455 55.43604 1.000 21.99731 76 PRO A C 1
ATOM 663 O O . PRO A 1 76 ? -11.76042 17.99925 54.66842 1.000 21.27756 76 PRO A O 1
ATOM 667 N N . ASN A 1 77 ? -11.01327 19.81651 55.76462 1.000 19.52254 77 ASN A N 1
ATOM 668 C CA . ASN A 1 77 ? -9.67928 19.68565 55.18907 1.000 21.08851 77 ASN A CA 1
ATOM 669 C C . ASN A 1 77 ? -8.74194 18.80983 56.01859 1.000 20.98332 77 ASN A C 1
ATOM 670 O O . ASN A 1 77 ? -7.65437 18.48585 55.52873 1.000 22.73556 77 ASN A O 1
ATOM 675 N N . GLU A 1 78 ? -9.15376 18.37143 57.21554 1.000 19.62633 78 GLU A N 1
ATOM 676 C CA . GLU A 1 78 ? -8.48713 17.38675 58.10483 1.000 20.65750 78 GLU A CA 1
ATOM 677 C C . GLU A 1 78 ? -7.31058 17.97298 58.88731 1.000 22.12472 78 GLU A C 1
ATOM 678 O O . GLU A 1 78 ? -6.72115 17.24639 59.73492 1.000 21.38199 78 GLU A O 1
ATOM 684 N N . ILE A 1 79 ? -6.97909 19.25025 58.69039 1.000 21.21945 79 ILE A N 1
ATOM 685 C CA . ILE A 1 79 ? -5.98403 19.94975 59.49161 1.000 19.72558 79 ILE A CA 1
ATOM 686 C C . ILE A 1 79 ? -6.63917 20.89926 60.47410 1.000 19.95582 79 ILE A C 1
ATOM 687 O O . ILE A 1 79 ? -6.29454 20.89768 61.65772 1.000 19.50467 79 ILE A O 1
ATOM 697 N N . ALA A 1 80 ? -7.61913 21.70006 60.01201 1.000 20.03241 80 ALA A N 1
ATOM 698 C CA . ALA A 1 80 ? -8.50279 22.42050 60.92291 1.000 17.16741 80 ALA A CA 1
ATOM 699 C C . ALA A 1 80 ? -9.48356 21.39800 61.52148 1.000 24.39396 80 ALA A C 1
ATOM 700 O O . ALA A 1 80 ? -9.38488 20.19474 61.28208 1.000 19.79642 80 ALA A O 1
ATOM 702 N N . PHE A 1 81 ? -10.46385 21.86669 62.28245 1.000 18.52413 81 PHE A N 1
ATOM 703 C CA . PHE A 1 81 ? -11.54205 20.99732 62.74060 1.000 20.30825 81 PHE A CA 1
ATOM 704 C C . PHE A 1 81 ? -12.73429 21.12263 61.78512 1.000 21.82906 81 PHE A C 1
ATOM 705 O O . PHE A 1 81 ? -13.01317 22.20640 61.24908 1.000 18.96990 81 PHE A O 1
ATOM 713 N N . SER A 1 82 ? -13.43934 20.01242 61.54719 1.000 16.25936 82 SER A N 1
ATOM 714 C CA . SER A 1 82 ? -14.69222 20.12935 60.82908 1.000 18.84261 82 SER A CA 1
ATOM 715 C C . SER A 1 82 ? -15.67615 21.02540 61.59463 1.000 17.04951 82 SER A C 1
ATOM 716 O O . SER A 1 82 ? -15.75881 20.98766 62.82792 1.000 15.82604 82 SER A O 1
ATOM 719 N N . LYS A 1 83 ? -16.44185 21.83291 60.86112 1.000 16.85216 83 LYS A N 1
ATOM 720 C CA . LYS A 1 83 ? -17.53843 22.54943 61.52438 1.000 17.01061 83 LYS A CA 1
ATOM 721 C C . LYS A 1 83 ? -18.53634 21.59354 62.19291 1.000 20.28077 83 LYS A C 1
ATOM 722 O O . LYS A 1 83 ? -19.19591 21.96496 63.17918 1.000 17.78422 83 LYS A O 1
ATOM 728 N N . SER A 1 84 ? -18.61940 20.35576 61.72609 1.000 17.52068 84 SER A N 1
ATOM 729 C CA . SER A 1 84 ? -19.47486 19.34452 62.34668 1.000 21.77580 84 SER A CA 1
ATOM 730 C C . SER A 1 84 ? -18.67333 18.64146 63.43430 1.000 20.21799 84 SER A C 1
ATOM 731 O O . SER A 1 84 ? -17.71215 17.92327 63.11997 1.000 20.41859 84 SER A O 1
ATOM 734 N N . ASN A 1 85 ? -19.06715 18.79189 64.70848 1.000 18.58293 85 ASN A N 1
ATOM 735 C CA . ASN A 1 85 ? -18.22113 18.21430 65.75819 1.000 18.89202 85 ASN A CA 1
ATOM 736 C C . ASN A 1 85 ? -18.25682 16.68569 65.77847 1.000 17.93461 85 ASN A C 1
ATOM 737 O O . ASN A 1 85 ? -17.25739 16.06447 66.17700 1.000 16.05610 85 ASN A O 1
ATOM 742 N N . LYS A 1 86 ? -19.39046 16.06150 65.43602 1.000 21.09961 86 LYS A N 1
ATOM 743 C CA . LYS A 1 86 ? -19.50122 14.59144 65.44183 1.000 21.13310 86 LYS A CA 1
ATOM 744 C C . LYS A 1 86 ? -19.46104 14.01403 64.02415 1.000 19.41848 86 LYS A C 1
ATOM 745 O O . LYS A 1 86 ? -20.15189 14.49964 63.12483 1.000 20.43714 86 LYS A O 1
ATOM 751 N N . ALA A 1 87 ? -18.68680 12.93460 63.83971 1.000 16.24691 87 ALA A N 1
ATOM 752 C CA . ALA A 1 87 ? -18.52082 12.36102 62.50263 1.000 17.46779 87 ALA A CA 1
ATOM 753 C C . ALA A 1 87 ? -19.85503 12.02560 61.81089 1.000 15.53388 87 ALA A C 1
ATOM 754 O O . ALA A 1 87 ? -20.02269 12.27936 60.61053 1.000 15.82900 87 ALA A O 1
ATOM 756 N N . TYR A 1 88 ? -20.80212 11.43986 62.52113 1.000 15.91160 88 TYR A N 1
ATOM 757 C CA . TYR A 1 88 ? -22.02345 11.05261 61.80666 1.000 15.85176 88 TYR A CA 1
ATOM 758 C C . TYR A 1 88 ? -22.98472 12.23268 61.56379 1.000 21.35619 88 TYR A C 1
ATOM 759 O O . TYR A 1 88 ? -24.05239 12.02755 60.97051 1.000 20.61786 88 TYR A O 1
ATOM 768 N N . ASP A 1 89 ? -22.65980 13.44325 62.01859 1.000 20.27760 89 ASP A N 1
ATOM 769 C CA . ASP A 1 89 ? -23.38242 14.65425 61.60915 1.000 21.42781 89 ASP A CA 1
ATOM 770 C C . ASP A 1 89 ? -22.79011 15.30153 60.35723 1.000 19.03116 89 ASP A C 1
ATOM 771 O O . ASP A 1 89 ? -23.37599 16.25449 59.80933 1.000 19.93166 89 ASP A O 1
ATOM 776 N N . GLU A 1 90 ? -21.63453 14.83411 59.90430 1.000 19.43830 90 GLU A N 1
ATOM 777 C CA . GLU A 1 90 ? -20.85088 15.55606 58.90990 1.000 19.37761 90 GLU A CA 1
ATOM 778 C C . GLU A 1 90 ? -21.69464 15.94377 57.70505 1.000 21.62362 90 GLU A C 1
ATOM 779 O O . GLU A 1 90 ? -22.34876 15.08578 57.09485 1.000 22.28420 90 GLU A O 1
ATOM 785 N N . ASP A 1 91 ? -21.70602 17.24510 57.36186 1.000 19.84373 91 ASP A N 1
ATOM 786 C CA . ASP A 1 91 ? -22.46784 17.70705 56.19816 1.000 17.83583 91 ASP A CA 1
ATOM 787 C C . ASP A 1 91 ? -21.60198 18.50589 55.20734 1.000 21.08466 91 ASP A C 1
ATOM 788 O O . ASP A 1 91 ? -22.11973 19.05591 54.22832 1.000 21.08180 91 ASP A O 1
ATOM 793 N N . TRP A 1 92 ? -20.28466 18.50546 55.38404 1.000 18.17313 92 TRP A N 1
ATOM 794 C CA . TRP A 1 92 ? -19.31932 18.99676 54.40282 1.000 21.96725 92 TRP A CA 1
ATOM 795 C C . TRP A 1 92 ? -19.38939 20.50705 54.20054 1.000 22.13904 92 TRP A C 1
ATOM 796 O O . TRP A 1 92 ? -18.92386 21.00716 53.16989 1.000 26.92237 92 TRP A O 1
ATOM 807 N N . SER A 1 93 ? -19.93092 21.26579 55.14261 1.000 19.92908 93 SER A N 1
ATOM 808 C CA . SER A 1 93 ? -20.13295 22.68167 54.84932 1.000 22.23286 93 SER A CA 1
ATOM 809 C C . SER A 1 93 ? -19.03879 23.60378 55.39339 1.000 22.64311 93 SER A C 1
ATOM 810 O O . SER A 1 93 ? -19.01784 24.77954 55.00375 1.000 23.01385 93 SER A O 1
ATOM 813 N N . GLY A 1 94 ? -18.15158 23.16100 56.28966 1.000 24.47289 94 GLY A N 1
ATOM 814 C CA . GLY A 1 94 ? -17.07874 24.07192 56.67792 1.000 23.26531 94 GLY A CA 1
ATOM 815 C C . GLY A 1 94 ? -16.02382 23.49882 57.61212 1.000 25.28521 94 GLY A C 1
ATOM 816 O O . GLY A 1 94 ? -16.06777 22.33104 58.02158 1.000 19.95715 94 GLY A O 1
ATOM 817 N N . ASP A 1 95 ? -15.07197 24.38307 57.96037 1.000 21.51245 95 ASP A N 1
ATOM 818 C CA . ASP A 1 95 ? -13.97847 24.12642 58.89541 1.000 21.62229 95 ASP A CA 1
ATOM 819 C C . ASP A 1 95 ? -13.94737 25.22565 59.96353 1.000 26.43615 95 ASP A C 1
ATOM 820 O O . ASP A 1 95 ? -14.51852 26.30796 59.77707 1.000 24.65551 95 ASP A O 1
ATOM 825 N N . LYS A 1 96 ? -13.29201 24.96121 61.10173 1.000 22.99744 96 LYS A N 1
ATOM 826 C CA . LYS A 1 96 ? -13.24055 25.96065 62.17583 1.000 25.88169 96 LYS A CA 1
ATOM 827 C C . LYS A 1 96 ? -12.03138 25.69496 63.06207 1.000 26.68661 96 LYS A C 1
ATOM 828 O O . LYS A 1 96 ? -11.37359 24.65959 62.93823 1.000 23.60513 96 LYS A O 1
ATOM 834 N N . SER A 1 97 ? -11.70831 26.67654 63.93668 1.000 25.79584 97 SER A N 1
ATOM 835 C CA . SER A 1 97 ? -10.62132 26.55015 64.90803 1.000 25.41534 97 SER A CA 1
ATOM 836 C C . SER A 1 97 ? -11.13988 25.86299 66.16610 1.000 26.00560 97 SER A C 1
ATOM 837 O O . SER A 1 97 ? -12.35224 25.76402 66.38177 1.000 26.15624 97 SER A O 1
ATOM 840 N N . GLY A 1 98 ? -10.22247 25.37390 66.99737 1.000 21.15661 98 GLY A N 1
ATOM 841 C CA . GLY A 1 98 ? -10.64566 24.79725 68.27204 1.000 24.15477 98 GLY A CA 1
ATOM 842 C C . GLY A 1 98 ? -9.50088 24.21414 69.09089 1.000 27.71295 98 GLY A C 1
ATOM 843 O O . GLY A 1 98 ? -8.31320 24.34542 68.74312 1.000 21.48775 98 GLY A O 1
ATOM 844 N N . ILE A 1 99 ? -9.88613 23.58903 70.21838 1.000 23.44112 99 ILE A N 1
ATOM 845 C CA . ILE A 1 99 ? -8.96817 22.92309 71.15263 1.000 23.00918 99 ILE A CA 1
ATOM 846 C C . ILE A 1 99 ? -9.54369 21.55668 71.50293 1.000 25.01201 99 ILE A C 1
ATOM 847 O O . ILE A 1 99 ? -10.70217 21.47550 71.93703 1.000 21.31978 99 ILE A O 1
ATOM 857 N N . SER A 1 100 ? -8.72072 20.49228 71.38297 1.000 21.14491 100 SER A N 1
ATOM 858 C CA . SER A 1 100 ? -9.17541 19.11343 71.61231 1.000 19.03532 100 SER A CA 1
ATOM 859 C C . SER A 1 100 ? -8.27035 18.38899 72.60390 1.000 23.02517 100 SER A C 1
ATOM 860 O O . SER A 1 100 ? -7.04274 18.44537 72.49762 1.000 21.89525 100 SER A O 1
ATOM 863 N N . LEU A 1 101 ? -8.88608 17.69823 73.56087 1.000 22.39919 101 LEU A N 1
ATOM 864 C CA . LEU A 1 101 ? -8.18761 16.81721 74.48299 1.000 20.49244 101 LEU A CA 1
ATOM 865 C C . LEU A 1 101 ? -8.02703 15.44711 73.81452 1.000 22.12305 101 LEU A C 1
ATOM 866 O O . LEU A 1 101 ? -9.00226 14.69793 73.69926 1.000 20.47801 101 LEU A O 1
ATOM 871 N N . TYR A 1 102 ? -6.80696 15.12663 73.33822 1.000 22.95449 102 TYR A N 1
ATOM 872 C CA . TYR A 1 102 ? -6.61070 13.92341 72.52472 1.000 20.06904 102 TYR A CA 1
ATOM 873 C C . TYR A 1 102 ? -5.95654 12.75825 73.27279 1.000 19.66636 102 TYR A C 1
ATOM 874 O O . TYR A 1 102 ? -5.93239 11.63326 72.73934 1.000 20.77612 102 TYR A O 1
ATOM 883 N N . LYS A 1 103 ? -5.47927 12.97019 74.50623 1.000 19.42056 103 LYS A N 1
ATOM 884 C CA A LYS A 1 103 ? -5.02761 11.88652 75.36547 0.376 21.86566 103 LYS A CA 1
ATOM 885 C CA B LYS A 1 103 ? -5.01266 11.89123 75.36845 0.624 21.83445 103 LYS A CA 1
ATOM 886 C C . LYS A 1 103 ? -5.41520 12.18171 76.80852 1.000 23.46201 103 LYS A C 1
ATOM 887 O O . LYS A 1 103 ? -5.21410 13.30032 77.29598 1.000 24.50421 103 LYS A O 1
ATOM 898 N N . ALA A 1 104 ? -5.97103 11.18206 77.49271 1.000 21.50113 104 ALA A N 1
ATOM 899 C CA . ALA A 1 104 ? -6.30362 11.33013 78.90754 1.000 24.84056 104 ALA A CA 1
ATOM 900 C C . ALA A 1 104 ? -6.60480 9.96357 79.50751 1.000 27.74859 104 ALA A C 1
ATOM 901 O O . ALA A 1 104 ? -7.71270 9.42793 79.34969 1.000 25.19776 104 ALA A O 1
ATOM 903 N N . ALA A 1 105 ? -5.62527 9.40685 80.21582 1.000 32.07750 105 ALA A N 1
ATOM 904 C CA . ALA A 1 105 ? -5.58273 7.96597 80.41665 1.000 31.93833 105 ALA A CA 1
ATOM 905 C C . ALA A 1 105 ? -4.81537 7.61306 81.68008 1.000 29.52164 105 ALA A C 1
ATOM 906 O O . ALA A 1 105 ? -3.78266 8.21586 81.97506 1.000 28.21303 105 ALA A O 1
ATOM 908 N N . ALA A 1 106 ? -5.29573 6.59007 82.38070 1.000 31.26065 106 ALA A N 1
ATOM 909 C CA . ALA A 1 106 ? -4.49842 5.92243 83.40488 1.000 31.36740 106 ALA A CA 1
ATOM 910 C C . ALA A 1 106 ? -3.71071 4.77606 82.77898 1.000 32.85794 106 ALA A C 1
ATOM 911 O O . ALA A 1 106 ? -4.23376 4.05418 81.92241 1.000 27.54367 106 ALA A O 1
ATOM 913 N N . LYS A 1 107 ? -2.45047 4.59482 83.22859 1.000 28.08740 107 LYS A N 1
ATOM 914 C CA . LYS A 1 107 ? -1.57702 3.55148 82.69810 1.000 31.77411 107 LYS A CA 1
ATOM 915 C C . LYS A 1 107 ? -0.98919 2.71356 83.83386 1.000 32.05526 107 LYS A C 1
ATOM 916 O O . LYS A 1 107 ? -0.75210 3.21058 84.93562 1.000 32.68254 107 LYS A O 1
ATOM 922 N N . PHE A 1 108 ? -0.80693 1.42665 83.55875 1.000 27.52168 108 PHE A N 1
ATOM 923 C CA . PHE A 1 108 ? -0.54984 0.40982 84.56567 1.000 32.26174 108 PHE A CA 1
ATOM 924 C C . PHE A 1 108 ? 0.52989 -0.55136 84.08030 1.000 39.39038 108 PHE A C 1
ATOM 925 O O . PHE A 1 108 ? 0.60805 -0.86937 82.88856 1.000 31.47694 108 PHE A O 1
ATOM 933 N N . LYS A 1 109 ? 1.35769 -1.01855 85.01718 1.000 38.11857 109 LYS A N 1
ATOM 934 C CA . LYS A 1 109 ? 2.31375 -2.08029 84.74257 1.000 40.21052 109 LYS A CA 1
ATOM 935 C C . LYS A 1 109 ? 2.36821 -3.04984 85.91518 1.000 43.69023 109 LYS A C 1
ATOM 936 O O . LYS A 1 109 ? 2.25077 -2.64813 87.07574 1.000 43.69834 109 LYS A O 1
ATOM 942 N N . TYR A 1 110 ? 2.53632 -4.33255 85.60508 1.000 44.85868 110 TYR A N 1
ATOM 943 C CA . TYR A 1 110 ? 2.64739 -5.34245 86.65444 1.000 50.58795 110 TYR A CA 1
ATOM 944 C C . TYR A 1 110 ? 3.37246 -6.54133 86.03744 1.000 46.21651 110 TYR A C 1
ATOM 945 O O . TYR A 1 110 ? 2.75993 -7.34385 85.32176 1.000 43.69373 110 TYR A O 1
ATOM 954 N N . GLY A 1 111 ? 4.66724 -6.65164 86.32556 1.000 49.97635 111 GLY A N 1
ATOM 955 C CA . GLY A 1 111 ? 5.47692 -7.70197 85.76103 1.000 47.32835 111 GLY A CA 1
ATOM 956 C C . GLY A 1 111 ? 5.54214 -7.59614 84.25510 1.000 39.36088 111 GLY A C 1
ATOM 957 O O . GLY A 1 111 ? 5.96682 -6.57862 83.70497 1.000 35.43254 111 GLY A O 1
ATOM 958 N N . PRO A 1 112 ? 5.10823 -8.64946 83.55885 1.000 40.48701 112 PRO A N 1
ATOM 959 C CA . PRO A 1 112 ? 5.10704 -8.63308 82.09082 1.000 39.93283 112 PRO A CA 1
ATOM 960 C C . PRO A 1 112 ? 3.87789 -7.96239 81.46956 1.000 34.09728 112 PRO A C 1
ATOM 961 O O . PRO A 1 112 ? 3.84503 -7.83086 80.24144 1.000 31.44252 112 PRO A O 1
ATOM 965 N N . VAL A 1 113 ? 2.89850 -7.52397 82.28714 1.000 33.21439 113 VAL A N 1
ATOM 966 C CA . VAL A 1 113 ? 1.57722 -7.02233 81.86367 1.000 30.08270 113 VAL A CA 1
ATOM 967 C C . VAL A 1 113 ? 1.54623 -5.50831 81.91451 1.000 32.53883 113 VAL A C 1
ATOM 968 O O . VAL A 1 113 ? 2.20344 -4.88278 82.75731 1.000 34.55103 113 VAL A O 1
ATOM 978 N N . TRP A 1 114 ? 0.74502 -4.91237 81.02340 1.000 30.37275 114 TRP A N 1
ATOM 979 C CA . TRP A 1 114 ? 0.53640 -3.47330 80.97120 1.000 29.14490 114 TRP A CA 1
ATOM 980 C C . TRP A 1 114 ? -0.90076 -3.21008 80.53881 1.000 23.52217 114 TRP A C 1
ATOM 981 O O . TRP A 1 114 ? -1.54402 -4.06609 79.93684 1.000 23.73941 114 TRP A O 1
ATOM 992 N N . ALA A 1 115 ? -1.38210 -2.00973 80.83816 1.000 24.47358 115 ALA A N 1
ATOM 993 C CA . ALA A 1 115 ? -2.73741 -1.62147 80.42745 1.000 26.76336 115 ALA A CA 1
ATOM 994 C C . ALA A 1 115 ? -2.84978 -0.10161 80.38846 1.000 27.88060 115 ALA A C 1
ATOM 995 O O . ALA A 1 115 ? -2.11782 0.60595 81.08626 1.000 27.11099 115 ALA A O 1
ATOM 997 N N . ARG A 1 116 ? -3.80658 0.39387 79.58121 1.000 25.04246 116 ARG A N 1
ATOM 998 C CA . ARG A 1 116 ? -4.08873 1.82179 79.46356 1.000 26.32553 116 ARG A CA 1
ATOM 999 C C . ARG A 1 116 ? -5.59198 1.98864 79.31069 1.000 23.03339 116 ARG A C 1
ATOM 1000 O O . ARG A 1 116 ? -6.22866 1.17705 78.63677 1.000 23.85521 116 ARG A O 1
ATOM 1008 N N . ALA A 1 117 ? -6.17135 3.00883 79.94451 1.000 26.13936 117 ALA A N 1
ATOM 1009 C CA . ALA A 1 117 ? -7.63189 3.13307 79.88536 1.000 21.19794 117 ALA A CA 1
ATOM 1010 C C . ALA A 1 117 ? -8.05483 4.59514 79.91030 1.000 24.16753 117 ALA A C 1
ATOM 1011 O O . ALA A 1 117 ? -7.47519 5.39434 80.64474 1.000 21.96351 117 ALA A O 1
ATOM 1013 N N . GLY A 1 118 ? -9.12660 4.92697 79.15791 1.000 20.97171 118 GLY A N 1
ATOM 1014 C CA . GLY A 1 118 ? -9.53963 6.31034 79.04885 1.000 23.59471 118 GLY A CA 1
ATOM 1015 C C . GLY A 1 118 ? -9.68941 6.80247 77.62190 1.000 21.85321 118 GLY A C 1
ATOM 1016 O O . GLY A 1 118 ? -10.37408 6.16649 76.80761 1.000 25.30324 118 GLY A O 1
ATOM 1017 N N . TYR A 1 119 ? -9.13216 7.97845 77.34345 1.000 18.78803 119 TYR A N 1
ATOM 1018 C CA . TYR A 1 119 ? -9.00848 8.53016 75.99436 1.000 18.65717 119 TYR A CA 1
ATOM 1019 C C . TYR A 1 119 ? -7.61826 8.10955 75.50399 1.000 20.14667 119 TYR A C 1
ATOM 1020 O O . TYR A 1 119 ? -6.61095 8.69847 75.90827 1.000 21.26025 119 TYR A O 1
ATOM 1029 N N . ILE A 1 120 ? -7.55896 7.11236 74.60531 1.000 19.46141 120 ILE A N 1
ATOM 1030 C CA . ILE A 1 120 ? -6.28683 6.46987 74.25156 1.000 20.33666 120 ILE A CA 1
ATOM 1031 C C . ILE A 1 120 ? -6.11327 6.34302 72.74263 1.000 18.51048 120 ILE A C 1
ATOM 1032 O O . ILE A 1 120 ? -7.06342 6.39099 71.97220 1.000 19.27041 120 ILE A O 1
ATOM 1042 N N . GLN A 1 121 ? -4.81237 6.14208 72.32124 1.000 19.39417 121 GLN A N 1
ATOM 1043 C CA . GLN A 1 121 ? -4.52083 5.58366 71.01200 1.000 23.07609 121 GLN A CA 1
ATOM 1044 C C . GLN A 1 121 ? -4.16946 4.10651 71.17097 1.000 21.96402 121 GLN A C 1
ATOM 1045 O O . GLN A 1 121 ? -3.58077 3.72594 72.19096 1.000 24.40319 121 GLN A O 1
ATOM 1051 N N . PRO A 1 122 ? -4.47765 3.23950 70.19425 1.000 21.54901 122 PRO A N 1
ATOM 1052 C CA . PRO A 1 122 ? -3.92374 1.86762 70.22956 1.000 18.35010 122 PRO A CA 1
ATOM 1053 C C . PRO A 1 122 ? -2.40315 1.90286 70.19308 1.000 22.06919 122 PRO A C 1
ATOM 1054 O O . PRO A 1 122 ? -1.80783 2.70287 69.47506 1.000 19.84816 122 PRO A O 1
ATOM 1058 N N . THR A 1 123 ? -1.76617 1.05959 70.99997 1.000 20.12989 123 THR A N 1
ATOM 1059 C CA . THR A 1 123 ? -0.30256 1.06149 71.04383 1.000 21.63315 123 THR A CA 1
ATOM 1060 C C . THR A 1 123 ? 0.34545 -0.31336 70.96773 1.000 23.50702 123 THR A C 1
ATOM 1061 O O . THR A 1 123 ? 1.57518 -0.37513 70.79832 1.000 24.60036 123 THR A O 1
ATOM 1068 N N . GLY A 1 124 ? -0.41387 -1.38923 71.12168 1.000 19.19124 124 GLY A N 1
ATOM 1069 C CA . GLY A 1 124 ? 0.08427 -2.75276 71.11160 1.000 21.60094 124 GLY A CA 1
ATOM 1070 C C . GLY A 1 124 ? 0.02241 -3.43372 69.76063 1.000 20.88647 124 GLY A C 1
ATOM 1071 O O . GLY A 1 124 ? 0.41914 -2.85858 68.74719 1.000 23.87834 124 GLY A O 1
ATOM 1072 N N . GLN A 1 125 ? -0.49141 -4.65906 69.73574 1.000 19.49065 125 GLN A N 1
ATOM 1073 C CA . GLN A 1 125 ? -0.40242 -5.55411 68.59005 1.000 19.63007 125 GLN A CA 1
ATOM 1074 C C . GLN A 1 125 ? -1.73112 -5.76725 67.83668 1.000 21.40156 125 GLN A C 1
ATOM 1075 O O . GLN A 1 125 ? -1.80273 -6.66979 66.97719 1.000 21.20033 125 GLN A O 1
ATOM 1081 N N . THR A 1 126 ? -2.78493 -5.00519 68.13665 1.000 19.39562 126 THR A N 1
ATOM 1082 C CA . THR A 1 126 ? -4.06744 -5.23627 67.46898 1.000 17.33085 126 THR A CA 1
ATOM 1083 C C . THR A 1 126 ? -4.10973 -4.56392 66.09647 1.000 16.45706 126 THR A C 1
ATOM 1084 O O . THR A 1 126 ? -3.15181 -3.92226 65.65805 1.000 18.77541 126 THR A O 1
ATOM 1091 N N . LEU A 1 127 ? -5.25996 -4.65478 65.41433 1.000 17.96189 127 LEU A N 1
ATOM 1092 C CA . LEU A 1 127 ? -5.37651 -3.96044 64.13277 1.000 17.21963 127 LEU A CA 1
ATOM 1093 C C . LEU A 1 127 ? -6.24331 -2.68369 64.20254 1.000 16.51087 127 LEU A C 1
ATOM 1094 O O . LEU A 1 127 ? -6.46237 -2.03790 63.17012 1.000 15.93923 127 LEU A O 1
ATOM 1099 N N . LEU A 1 128 ? -6.63942 -2.25156 65.38838 1.000 15.69721 128 LEU A N 1
ATOM 1100 C CA . LEU A 1 128 ? -7.23118 -0.91505 65.52437 1.000 17.21798 128 LEU A CA 1
ATOM 1101 C C . LEU A 1 128 ? -6.14969 0.14400 65.34246 1.000 18.51288 128 LEU A C 1
ATOM 1102 O O . LEU A 1 128 ? -4.96963 -0.07395 65.66408 1.000 16.20282 128 LEU A O 1
ATOM 1107 N N . ALA A 1 129 ? -6.55283 1.31076 64.82505 1.000 19.42013 129 ALA A N 1
ATOM 1108 C CA . ALA A 1 129 ? -5.57038 2.37230 64.64002 1.000 18.86189 129 ALA A CA 1
ATOM 1109 C C . ALA A 1 129 ? -6.27971 3.72412 64.64918 1.000 15.92194 129 ALA A C 1
ATOM 1110 O O . ALA A 1 129 ? -7.48416 3.79500 64.36052 1.000 15.44066 129 ALA A O 1
ATOM 1112 N N . PRO A 1 130 ? -5.59420 4.79997 65.01160 1.000 16.92501 130 PRO A N 1
ATOM 1113 C CA . PRO A 1 130 ? -6.17660 6.13224 64.77603 1.000 17.41267 130 PRO A CA 1
ATOM 1114 C C . PRO A 1 130 ? -5.90981 6.59164 63.34052 1.000 16.51161 130 PRO A C 1
ATOM 1115 O O . PRO A 1 130 ? -5.07702 6.02023 62.63001 1.000 18.44383 130 PRO A O 1
ATOM 1119 N N . HIS A 1 131 ? -6.67626 7.60548 62.88704 1.000 18.08033 131 HIS A N 1
ATOM 1120 C CA . HIS A 1 131 ? -6.18670 8.43942 61.77403 1.000 16.54928 131 HIS A CA 1
ATOM 1121 C C . HIS A 1 131 ? -5.05021 9.35112 62.27173 1.000 21.41309 131 HIS A C 1
ATOM 1122 O O . HIS A 1 131 ? -5.02212 9.74672 63.44730 1.000 17.78253 131 HIS A O 1
ATOM 1129 N N . TRP A 1 132 ? -4.12269 9.71407 61.36622 1.000 19.10615 132 TRP A N 1
ATOM 1130 C CA . TRP A 1 132 ? -3.08095 10.68606 61.67056 1.000 19.77430 132 TRP A CA 1
ATOM 1131 C C . TRP A 1 132 ? -3.19503 11.88555 60.74364 1.000 19.30286 132 TRP A C 1
ATOM 1132 O O . TRP A 1 132 ? -3.12164 11.73229 59.52345 1.000 22.68109 132 TRP A O 1
ATOM 1143 N N . SER A 1 133 ? -3.30256 13.08324 61.32718 1.000 19.84779 133 SER A N 1
ATOM 1144 C CA . SER A 1 133 ? -2.94157 14.30778 60.61967 1.000 19.33118 133 SER A CA 1
ATOM 1145 C C . SER A 1 133 ? -1.58452 14.74537 61.17924 1.000 21.95116 133 SER A C 1
ATOM 1146 O O . SER A 1 133 ? -0.61949 13.96955 61.10160 1.000 22.07614 133 SER A O 1
ATOM 1149 N N . PHE A 1 134 ? -1.47026 15.93059 61.79641 1.000 21.31336 134 PHE A N 1
ATOM 1150 C CA . PHE A 1 134 ? -0.26416 16.15534 62.60872 1.000 20.60894 134 PHE A CA 1
ATOM 1151 C C . PHE A 1 134 ? -0.38050 15.36800 63.90361 1.000 21.96545 134 PHE A C 1
ATOM 1152 O O . PHE A 1 134 ? 0.59345 14.75966 64.37726 1.000 20.68195 134 PHE A O 1
ATOM 1160 N N . MET A 1 135 ? -1.57133 15.37101 64.48460 1.000 18.55077 135 MET A N 1
ATOM 1161 C CA . MET A 1 135 ? -1.86193 14.72315 65.74865 1.000 22.33174 135 MET A CA 1
ATOM 1162 C C . MET A 1 135 ? -2.74907 13.50675 65.44123 1.000 20.81408 135 MET A C 1
ATOM 1163 O O . MET A 1 135 ? -3.31308 13.42229 64.34150 1.000 19.14501 135 MET A O 1
ATOM 1168 N N . PRO A 1 136 ? -2.88804 12.54648 66.36425 1.000 21.04111 136 PRO A N 1
ATOM 1169 C CA . PRO A 1 136 ? -3.74139 11.37139 66.10657 1.000 16.65779 136 PRO A CA 1
ATOM 1170 C C . PRO A 1 136 ? -5.18403 11.53042 66.59495 1.000 18.33449 136 PRO A C 1
ATOM 1171 O O . PRO A 1 136 ? -5.48963 12.33693 67.47585 1.000 17.96886 136 PRO A O 1
ATOM 1175 N N . GLY A 1 137 ? -6.05850 10.66416 66.06878 1.000 15.73724 137 GLY A N 1
ATOM 1176 C CA . GLY A 1 137 ? -7.41305 10.51977 66.59944 1.000 15.41134 137 GLY A CA 1
ATOM 1177 C C . GLY A 1 137 ? -7.37220 9.76703 67.93643 1.000 16.76658 137 GLY A C 1
ATOM 1178 O O . GLY A 1 137 ? -6.32624 9.30018 68.39739 1.000 17.95738 137 GLY A O 1
ATOM 1179 N N . THR A 1 138 ? -8.53878 9.64379 68.55801 1.000 14.43465 138 THR A N 1
ATOM 1180 C CA . THR A 1 138 ? -8.66013 9.20524 69.94975 1.000 17.81668 138 THR A CA 1
ATOM 1181 C C . THR A 1 138 ? -9.83939 8.24588 70.15082 1.000 18.28347 138 THR A C 1
ATOM 1182 O O . THR A 1 138 ? -10.97722 8.58508 69.78208 1.000 17.42215 138 THR A O 1
ATOM 1189 N N . TYR A 1 139 ? -9.61069 7.12617 70.85907 1.000 17.71916 139 TYR A N 1
ATOM 1190 C CA . TYR A 1 139 ? -10.68642 6.19113 71.21984 1.000 19.12731 139 TYR A CA 1
ATOM 1191 C C . TYR A 1 139 ? -11.05723 6.33626 72.69928 1.000 18.64620 139 TYR A C 1
ATOM 1192 O O . TYR A 1 139 ? -10.20544 6.61541 73.53842 1.000 20.70446 139 TYR A O 1
ATOM 1201 N N . GLN A 1 140 ? -12.33041 6.10838 73.02714 1.000 17.53151 140 GLN A N 1
ATOM 1202 C CA . GLN A 1 140 ? -12.74209 5.89524 74.41371 1.000 16.94275 140 GLN A CA 1
ATOM 1203 C C . GLN A 1 140 ? -12.76294 4.38169 74.64805 1.000 15.66935 140 GLN A C 1
ATOM 1204 O O . GLN A 1 140 ? -13.52664 3.67136 73.98606 1.000 18.77545 140 GLN A O 1
ATOM 1210 N N . GLY A 1 141 ? -11.90719 3.88403 75.54810 1.000 21.12467 141 GLY A N 1
ATOM 1211 C CA . GLY A 1 141 ? -11.85624 2.44613 75.81684 1.000 17.14389 141 GLY A CA 1
ATOM 1212 C C . GLY A 1 141 ? -10.60218 2.04043 76.60002 1.000 20.56226 141 GLY A C 1
ATOM 1213 O O . GLY A 1 141 ? -10.02447 2.84998 77.34316 1.000 21.82140 141 GLY A O 1
ATOM 1214 N N . ALA A 1 142 ? -10.20227 0.77320 76.43620 1.000 19.14997 142 ALA A N 1
ATOM 1215 C CA . ALA A 1 142 ? -9.02676 0.26855 77.16377 1.000 19.99263 142 ALA A CA 1
ATOM 1216 C C . ALA A 1 142 ? -8.24773 -0.75528 76.33903 1.000 19.42638 1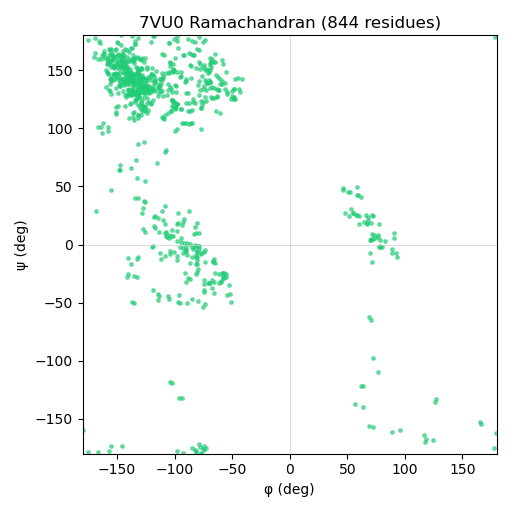42 ALA A C 1
ATOM 1217 O O . ALA A 1 142 ? -8.81517 -1.45480 75.49418 1.000 20.45149 142 ALA A O 1
ATOM 1219 N N . GLU A 1 143 ? -6.94466 -0.88094 76.62567 1.000 21.94535 143 GLU A N 1
ATOM 1220 C CA . GLU A 1 143 ? -6.09267 -1.92080 76.02825 1.000 21.95065 143 GLU A CA 1
ATOM 1221 C C . GLU A 1 143 ? -5.19969 -2.52496 77.11489 1.000 23.88092 143 GLU A C 1
ATOM 1222 O O . GLU A 1 143 ? -4.74005 -1.81200 78.01001 1.000 24.52155 143 GLU A O 1
ATOM 1228 N N . ALA A 1 144 ? -4.97442 -3.84174 77.03704 1.000 25.78274 144 ALA A N 1
ATOM 1229 C CA . ALA A 1 144 ? -4.05156 -4.55307 77.92780 1.000 24.19250 144 ALA A CA 1
ATOM 1230 C C . ALA A 1 144 ? -3.21424 -5.53110 77.11220 1.000 24.01304 144 ALA A C 1
ATOM 1231 O O . ALA A 1 144 ? -3.69151 -6.09603 76.12617 1.000 23.51306 144 ALA A O 1
ATOM 1233 N N . GLY A 1 145 ? -1.95878 -5.74665 77.52646 1.000 26.40835 145 GLY A N 1
ATOM 1234 C CA . GLY A 1 145 ? -1.11056 -6.61427 76.73743 1.000 23.08649 145 GLY A CA 1
ATOM 1235 C C . GLY A 1 145 ? 0.00091 -7.16300 77.61138 1.000 28.65784 145 GLY A C 1
ATOM 1236 O O . GLY A 1 145 ? 0.08355 -6.86904 78.81009 1.000 23.76762 145 GLY A O 1
ATOM 1237 N N . ALA A 1 146 ? 0.87973 -7.94076 76.97942 1.000 27.07050 146 ALA A N 1
ATOM 1238 C CA . ALA A 1 146 ? 1.98232 -8.56417 77.70797 1.000 27.73115 146 ALA A CA 1
ATOM 1239 C C . ALA A 1 146 ? 3.17820 -8.73305 76.78265 1.000 29.53024 146 ALA A C 1
ATOM 1240 O O . ALA A 1 146 ? 3.03210 -8.83031 75.56312 1.000 28.88956 146 ALA A O 1
ATOM 1242 N N . ASN A 1 147 ? 4.37573 -8.79061 77.37982 1.000 29.50763 147 ASN A N 1
ATOM 1243 C CA . ASN A 1 147 ? 5.61338 -8.99166 76.63842 1.000 30.15935 147 ASN A CA 1
ATOM 1244 C C . ASN A 1 147 ? 6.42588 -10.08797 77.32764 1.000 31.17070 147 ASN A C 1
ATOM 1245 O O . ASN A 1 147 ? 6.62636 -10.03115 78.54297 1.000 29.76392 147 ASN A O 1
ATOM 1250 N N . PHE A 1 148 ? 6.88653 -11.07684 76.56050 1.000 27.47506 148 PHE A N 1
ATOM 1251 C CA . PHE A 1 148 ? 7.69778 -12.17252 77.09945 1.000 31.53727 148 PHE A CA 1
ATOM 1252 C C . PHE A 1 148 ? 8.97595 -12.31170 76.27824 1.000 30.21239 148 PHE A C 1
ATOM 1253 O O . PHE A 1 148 ? 8.92556 -12.58725 75.07483 1.000 28.75151 148 PHE A O 1
ATOM 1261 N N . ASP A 1 149 ? 10.12621 -12.13312 76.92367 1.000 33.68833 149 ASP A N 1
ATOM 1262 C CA . ASP A 1 149 ? 11.40060 -12.22553 76.22515 1.000 29.95858 149 ASP A CA 1
ATOM 1263 C C . ASP A 1 149 ? 12.05219 -13.57137 76.51348 1.000 32.31860 149 ASP A C 1
ATOM 1264 O O . ASP A 1 149 ? 12.21134 -13.93791 77.68070 1.000 28.86782 149 ASP A O 1
ATOM 1269 N N . TYR A 1 150 ? 12.37530 -14.32023 75.45229 1.000 26.95980 150 TYR A N 1
ATOM 1270 C CA . TYR A 1 150 ? 12.97322 -15.64532 75.57295 1.000 30.97840 150 TYR A CA 1
ATOM 1271 C C . TYR A 1 150 ? 14.44925 -15.65661 75.16841 1.000 32.83083 150 TYR A C 1
ATOM 1272 O O . TYR A 1 150 ? 14.93022 -16.64684 74.61937 1.000 35.38149 150 TYR A O 1
ATOM 1281 N N . GLY A 1 151 ? 15.16689 -14.56432 75.41763 1.000 34.53649 151 GLY A N 1
ATOM 1282 C CA . GLY A 1 151 ? 16.55811 -14.47363 74.99402 1.000 35.47024 151 GLY A CA 1
ATOM 1283 C C . GLY A 1 151 ? 16.69808 -14.69478 73.50199 1.000 39.84064 151 GLY A C 1
ATOM 1284 O O . GLY A 1 151 ? 15.89622 -14.20177 72.69217 1.000 32.49353 151 GLY A O 1
ATOM 1285 N N . ASP A 1 152 ? 17.72396 -15.47013 73.12612 1.000 34.21033 152 ASP A N 1
ATOM 1286 C CA . ASP A 1 152 ? 18.02495 -15.69407 71.71658 1.000 39.11316 152 ASP A CA 1
ATOM 1287 C C . ASP A 1 152 ? 16.91472 -16.45794 71.00583 1.000 34.67826 152 ASP A C 1
ATOM 1288 O O . ASP A 1 152 ? 16.87685 -16.47191 69.77105 1.000 37.16445 152 ASP A O 1
ATOM 1293 N N . ALA A 1 153 ? 16.01151 -17.09066 71.75048 1.000 33.85270 153 ALA A N 1
ATOM 1294 C CA . ALA A 1 153 ? 14.90998 -17.81612 71.14269 1.000 36.91264 153 ALA A CA 1
ATOM 1295 C C . ALA A 1 153 ? 13.76408 -16.90870 70.66671 1.000 31.10366 153 ALA A C 1
ATOM 1296 O O . ALA A 1 153 ? 12.83327 -17.42494 70.04152 1.000 31.69955 153 ALA A O 1
ATOM 1298 N N . GLY A 1 154 ? 13.82087 -15.59779 70.90960 1.000 33.10873 154 GLY A N 1
ATOM 1299 C CA . GLY A 1 154 ? 12.85241 -14.64598 70.36088 1.000 29.75698 154 GLY A CA 1
ATOM 1300 C C . GLY A 1 154 ? 12.05533 -13.94928 71.45172 1.000 32.41337 154 GLY A C 1
ATOM 1301 O O . GLY A 1 154 ? 12.35219 -14.05806 72.64813 1.000 30.43805 154 GLY A O 1
ATOM 1302 N N . ALA A 1 155 ? 11.01116 -13.21627 71.02443 1.000 25.84752 155 ALA A N 1
ATOM 1303 C CA . ALA A 1 155 ? 10.22709 -12.45136 71.98095 1.000 25.80517 155 ALA A CA 1
ATOM 1304 C C . ALA A 1 155 ? 8.79309 -12.39768 71.47852 1.000 25.93152 155 ALA A C 1
ATOM 1305 O O . ALA A 1 155 ? 8.56703 -12.26011 70.27920 1.000 22.97265 155 ALA A O 1
ATOM 1307 N N . LEU A 1 156 ? 7.85390 -12.57686 72.40347 1.000 22.55581 156 LEU A N 1
ATOM 1308 C CA . LEU A 1 156 ? 6.41616 -12.63715 72.13293 1.000 27.05288 156 LEU A CA 1
ATOM 1309 C C . LEU A 1 156 ? 5.74461 -11.41925 72.75842 1.000 24.00707 156 LEU A C 1
ATOM 1310 O O . LEU A 1 156 ? 6.02923 -11.08172 73.91054 1.000 27.58607 156 LEU A O 1
ATOM 1315 N N . SER A 1 157 ? 4.89010 -10.74186 71.99211 1.000 24.63572 157 SER A N 1
ATOM 1316 C CA A SER A 1 157 ? 4.01080 -9.72722 72.55279 0.506 24.01624 157 SER A CA 1
ATOM 1317 C CA B SER A 1 157 ? 4.02432 -9.68219 72.50214 0.494 23.98369 157 SER A CA 1
ATOM 1318 C C . SER A 1 157 ? 2.60993 -9.91466 71.98271 1.000 20.83221 157 SER A C 1
ATOM 1319 O O . SER A 1 157 ? 2.43682 -10.37375 70.84647 1.000 21.17814 157 SER A O 1
ATOM 1324 N N . PHE A 1 158 ? 1.60946 -9.59146 72.81039 1.000 22.44848 158 PHE A N 1
ATOM 1325 C CA . PHE A 1 158 ? 0.21469 -9.60475 72.38076 1.000 19.92336 158 PHE A CA 1
ATOM 1326 C C . PHE A 1 158 ? -0.59638 -8.61914 73.22003 1.000 23.82854 158 PHE A C 1
ATOM 1327 O O . PHE A 1 158 ? -0.19659 -8.22620 74.32827 1.000 21.84967 158 PHE A O 1
ATOM 1335 N N . SER A 1 159 ? -1.77529 -8.24175 72.68787 1.000 21.00552 159 SER A N 1
ATOM 1336 C CA . SER A 1 159 ? -2.62345 -7.27619 73.38364 1.000 20.83104 159 SER A CA 1
ATOM 1337 C C . SER A 1 159 ? -4.04915 -7.37581 72.83728 1.000 21.00602 159 SER A C 1
ATOM 1338 O O . SER A 1 159 ? -4.28389 -7.94980 71.77195 1.000 18.55921 159 SER A O 1
ATOM 1341 N N . TYR A 1 160 ? -4.98553 -6.80818 73.59676 1.000 19.62628 160 TYR A N 1
ATOM 1342 C CA . TYR A 1 160 ? -6.42146 -6.77054 73.29312 1.000 19.67072 160 TYR A CA 1
ATOM 1343 C C . TYR A 1 160 ? -6.92544 -5.36074 73.56842 1.000 18.58566 160 TYR A C 1
ATOM 1344 O O . TYR A 1 160 ? -6.56730 -4.77649 74.59825 1.000 19.09653 160 TYR A O 1
ATOM 1353 N N . MET A 1 161 ? -7.76984 -4.82187 72.66875 1.000 22.00632 161 MET A N 1
ATOM 1354 C CA . MET A 1 161 ? -8.39275 -3.52200 72.92909 1.000 18.04872 161 MET A CA 1
ATOM 1355 C C . MET A 1 161 ? -9.87136 -3.51142 72.58328 1.000 16.34200 161 MET A C 1
ATOM 1356 O O . MET A 1 161 ? -10.30115 -4.18323 71.64587 1.000 17.86375 161 MET A O 1
ATOM 1361 N N . TRP A 1 162 ? -10.62696 -2.76542 73.39384 1.000 17.04208 162 TRP A N 1
ATOM 1362 C CA . TRP A 1 162 ? -12.07750 -2.63344 73.31026 1.000 18.99210 162 TRP A CA 1
ATOM 1363 C C . TRP A 1 162 ? -12.39780 -1.14324 73.34689 1.000 21.54035 162 TRP A C 1
ATOM 1364 O O . TRP A 1 162 ? -11.78450 -0.41920 74.13067 1.000 19.74776 162 TRP A O 1
ATOM 1375 N N . THR A 1 163 ? -13.34457 -0.67728 72.51660 1.000 18.29970 163 THR A N 1
ATOM 1376 C CA . THR A 1 163 ? -13.71219 0.74171 72.48575 1.000 18.68278 163 THR A CA 1
ATOM 1377 C C . THR A 1 163 ? -15.17808 0.89887 72.05847 1.000 17.07445 163 THR A C 1
ATOM 1378 O O . THR A 1 163 ? -15.68999 0.10760 71.26460 1.000 18.49350 163 THR A O 1
ATOM 1385 N N . ASN A 1 164 ? -15.87496 1.91983 72.59652 1.000 17.30228 164 ASN A N 1
ATOM 1386 C CA . ASN A 1 164 ? -17.24678 2.18260 72.13756 1.000 16.70982 164 ASN A CA 1
ATOM 1387 C C . ASN A 1 164 ? -17.48523 3.56105 71.49895 1.000 18.94998 164 ASN A C 1
ATOM 1388 O O . ASN A 1 164 ? -18.63853 3.84325 71.10817 1.000 19.07972 164 ASN A O 1
ATOM 1393 N N . GLU A 1 165 ? -16.46555 4.43673 71.41957 1.000 16.97496 165 GLU A N 1
ATOM 1394 C CA . GLU A 1 165 ? -16.57746 5.73097 70.73102 1.000 19.54704 165 GLU A CA 1
ATOM 1395 C C . GLU A 1 165 ? -15.19283 6.15190 70.22879 1.000 17.60486 165 GLU A C 1
ATOM 1396 O O . GLU A 1 165 ? -14.14931 5.66196 70.72489 1.000 15.97205 165 GLU A O 1
ATOM 1402 N N . TYR A 1 166 ? -15.19040 7.08621 69.25554 1.000 15.69576 166 TYR A N 1
ATOM 1403 C CA . TYR A 1 166 ? -13.95235 7.52250 68.60429 1.000 18.89526 166 TYR A CA 1
ATOM 1404 C C . TYR A 1 166 ? -14.07268 8.97771 68.15761 1.000 19.90107 166 TYR A C 1
ATOM 1405 O O . TYR A 1 166 ? -15.16759 9.44467 67.87661 1.000 14.36290 166 TYR A O 1
ATOM 1414 N N . LYS A 1 167 ? -12.94313 9.68879 68.06597 1.000 14.05191 167 LYS A N 1
ATOM 1415 C CA . LYS A 1 167 ? -12.93797 10.95992 67.32754 1.000 17.80204 167 LYS A CA 1
ATOM 1416 C C . LYS A 1 167 ? -11.66762 11.08996 66.49905 1.000 15.33076 167 LYS A C 1
ATOM 1417 O O . LYS A 1 167 ? -10.54951 10.91541 67.02161 1.000 17.35167 167 LYS A O 1
ATOM 1423 N N . ALA A 1 168 ? -11.83690 11.40395 65.20408 1.000 17.43990 168 AL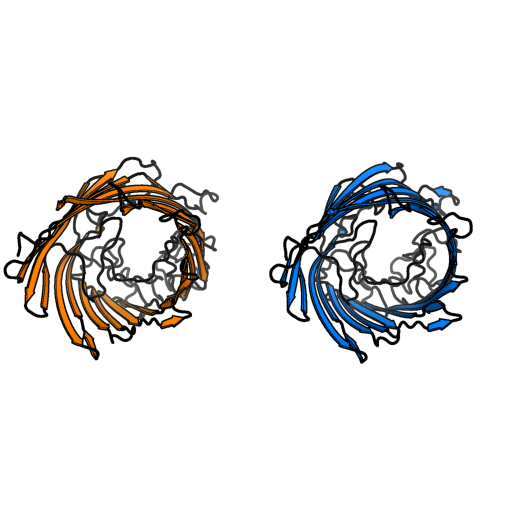A A N 1
ATOM 1424 C CA . ALA A 1 168 ? -10.69124 11.75744 64.35024 1.000 18.62116 168 ALA A CA 1
ATOM 1425 C C . ALA A 1 168 ? -10.08798 13.09203 64.80183 1.000 20.70925 168 ALA A C 1
ATOM 1426 O O . ALA A 1 168 ? -10.73889 13.87582 65.49520 1.000 17.83725 168 ALA A O 1
ATOM 1428 N N . PRO A 1 169 ? -8.83175 13.36715 64.43894 1.000 15.82712 169 PRO A N 1
ATOM 1429 C CA . PRO A 1 169 ? -8.21291 14.62050 64.89254 1.000 16.76562 169 PRO A CA 1
ATOM 1430 C C . PRO A 1 169 ? -8.87043 15.86705 64.31409 1.000 18.69715 169 PRO A C 1
ATOM 1431 O O . PRO A 1 169 ? -8.61550 16.96024 64.84068 1.000 21.59578 169 PRO A O 1
ATOM 1435 N N . TRP A 1 170 ? -9.73547 15.75190 63.29347 1.000 18.65011 170 TRP A N 1
ATOM 1436 C CA . TRP A 1 170 ? -10.53789 16.89027 62.83024 1.000 18.95252 170 TRP A CA 1
ATOM 1437 C C . TRP A 1 170 ? -11.95753 16.90251 63.39131 1.000 18.63019 170 TRP A C 1
ATOM 1438 O O . TRP A 1 170 ? -12.80710 17.64502 62.87864 1.000 19.63082 170 TRP A O 1
ATOM 1449 N N . HIS A 1 171 ? -12.22335 16.16062 64.47251 1.000 19.63284 171 HIS A N 1
ATOM 1450 C CA . HIS A 1 171 ? -13.51573 16.23791 65.16391 1.000 20.17316 171 HIS A CA 1
ATOM 1451 C C . HIS A 1 171 ? -13.29386 16.57821 66.63244 1.000 16.81683 171 HIS A C 1
ATOM 1452 O O . HIS A 1 171 ? -12.46577 15.96049 67.30816 1.000 17.30321 171 HIS A O 1
ATOM 1459 N N . LEU A 1 172 ? -14.05210 17.57203 67.12092 1.000 18.52090 172 LEU A N 1
ATOM 1460 C CA . LEU A 1 172 ? -13.92694 18.05072 68.49292 1.000 16.01179 172 LEU A CA 1
ATOM 1461 C C . LEU A 1 172 ? -14.65049 17.17559 69.49805 1.000 18.76923 172 LEU A C 1
ATOM 1462 O O . LEU A 1 172 ? -14.41384 17.31928 70.70324 1.000 23.46768 172 LEU A O 1
ATOM 1467 N N . GLU A 1 173 ? -15.57065 16.31046 69.04983 1.000 18.00299 173 GLU A N 1
ATOM 1468 C CA . GLU A 1 173 ? -16.31859 15.41545 69.92399 1.000 16.70904 173 GLU A CA 1
ATOM 1469 C C . GLU A 1 173 ? -16.26445 13.97865 69.41986 1.000 15.85488 173 GLU A C 1
ATOM 1470 O O . GLU A 1 173 ? -16.13056 13.73106 68.22387 1.000 16.98146 173 GLU A O 1
ATOM 1476 N N . MET A 1 174 ? -16.38352 13.04723 70.35877 1.000 17.01109 174 MET A N 1
ATOM 1477 C CA . MET A 1 174 ? -16.55127 11.62864 70.05165 1.000 17.25409 174 MET A CA 1
ATOM 1478 C C . MET A 1 174 ? -17.96341 11.32054 69.53988 1.000 21.07995 174 MET A C 1
ATOM 1479 O O . MET A 1 174 ? -18.91679 12.06809 69.76962 1.000 19.27488 174 MET A O 1
ATOM 1484 N N . ASP A 1 175 ? -18.06229 10.25309 68.76207 1.000 17.47140 175 ASP A N 1
ATOM 1485 C CA . ASP A 1 175 ? -19.33681 9.74275 68.30850 1.000 18.42027 175 ASP A CA 1
ATOM 1486 C C . ASP A 1 175 ? -19.28962 8.22624 68.48643 1.000 20.15204 175 ASP A C 1
ATOM 1487 O O . ASP A 1 175 ? -18.20953 7.64202 68.59798 1.000 16.50832 175 ASP A O 1
ATOM 1492 N N . GLU A 1 176 ? -20.45899 7.59549 68.54189 1.000 21.18004 176 GLU A N 1
ATOM 1493 C CA . GLU A 1 176 ? -20.57855 6.13683 68.61675 1.000 19.06213 176 GLU A CA 1
ATOM 1494 C C . GLU A 1 176 ? -20.35384 5.52154 67.22449 1.000 18.85068 176 GLU A C 1
ATOM 1495 O O . GLU A 1 176 ? -20.05624 6.23408 66.26276 1.000 20.05713 176 GLU A O 1
ATOM 1501 N N . PHE A 1 177 ? -20.55056 4.19940 67.07802 1.000 16.06100 177 PHE A N 1
ATOM 1502 C CA . PHE A 1 177 ? -20.36777 3.48972 65.80693 1.000 17.07489 177 PHE A CA 1
ATOM 1503 C C . PHE A 1 177 ? -21.70621 3.01325 65.23204 1.000 18.05338 177 PHE A C 1
ATOM 1504 O O . PHE A 1 177 ? -22.60427 2.61562 65.97780 1.000 15.68489 177 PHE A O 1
ATOM 1512 N N . TYR A 1 178 ? -21.81964 3.02506 63.88805 1.000 16.96878 178 TYR A N 1
ATOM 1513 C CA . TYR A 1 178 ? -23.01790 2.61280 63.16845 1.000 17.18955 178 TYR A CA 1
ATOM 1514 C C . TYR A 1 178 ? -22.63411 1.81253 61.92881 1.000 17.73544 178 TYR A C 1
ATOM 1515 O O . TYR A 1 178 ? -21.48891 1.84405 61.47552 1.000 17.03808 178 TYR A O 1
ATOM 1524 N N . GLN A 1 179 ? -23.62528 1.12657 61.34834 1.000 15.75355 179 GLN A N 1
ATOM 1525 C CA . GLN A 1 179 ? -23.48019 0.48325 60.03790 1.000 17.01975 179 GLN A CA 1
ATOM 1526 C C . GLN A 1 179 ? -23.46367 1.54332 58.93220 1.000 14.25059 179 GLN A C 1
ATOM 1527 O O . GLN A 1 179 ? -23.47641 2.74564 59.18731 1.000 20.89206 179 GLN A O 1
ATOM 1533 N N . ASN A 1 180 ? -23.43864 1.0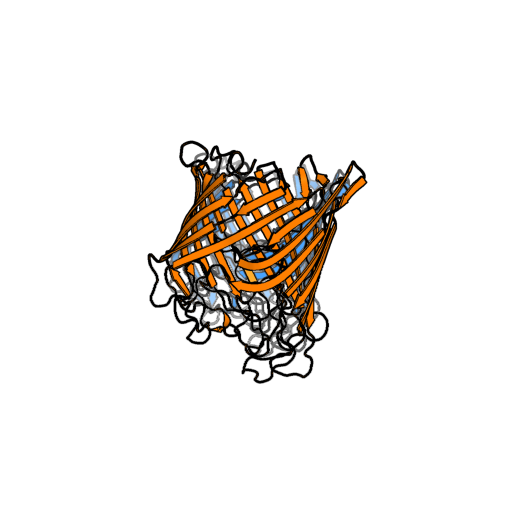9181 57.67990 1.000 15.99031 180 ASN A N 1
ATOM 1534 C CA . ASN A 1 180 ? -23.39271 2.00162 56.53984 1.000 17.71298 180 ASN A CA 1
ATOM 1535 C C . ASN A 1 180 ? -24.56376 2.98609 56.52395 1.000 21.86546 180 ASN A C 1
ATOM 1536 O O . ASN A 1 180 ? -24.43141 4.08007 55.95422 1.000 20.63655 180 ASN A O 1
ATOM 1541 N N . ASP A 1 181 ? -25.72546 2.59777 57.08556 1.000 18.05195 181 ASP A N 1
ATOM 1542 C CA . ASP A 1 181 ? -26.90516 3.45885 57.07008 1.000 18.07548 181 ASP A CA 1
ATOM 1543 C C . ASP A 1 181 ? -26.84469 4.64515 58.05545 1.000 20.75560 181 ASP A C 1
ATOM 1544 O O . ASP A 1 181 ? -27.73441 5.50635 58.01446 1.000 18.99650 181 ASP A O 1
ATOM 1549 N N . LYS A 1 182 ? -25.83069 4.71964 58.91659 1.000 18.23375 182 LYS A N 1
ATOM 1550 C CA . LYS A 1 182 ? -25.62279 5.77990 59.90432 1.000 20.03968 182 LYS A CA 1
ATOM 1551 C C . LYS A 1 182 ? -26.68193 5.78066 60.99863 1.000 23.40206 182 LYS A C 1
ATOM 1552 O O . LYS A 1 182 ? -26.82880 6.77545 61.71965 1.000 23.56770 182 LYS A O 1
ATOM 1558 N N . THR A 1 183 ? -27.43212 4.67140 61.16573 1.000 18.99648 183 THR A N 1
ATOM 1559 C CA . THR A 1 183 ? -28.47722 4.61645 62.17761 1.000 21.18551 183 THR A CA 1
ATOM 1560 C C . THR A 1 183 ? -28.58030 3.27724 62.90464 1.000 21.77558 183 THR A C 1
ATOM 1561 O O . THR A 1 183 ? -29.00902 3.25366 64.06396 1.000 19.91599 183 THR A O 1
ATOM 1568 N N . THR A 1 184 ? -28.15733 2.17067 62.30321 1.000 20.66606 184 THR A N 1
ATOM 1569 C CA . THR A 1 184 ? -28.16149 0.88881 63.00785 1.000 19.45049 184 THR A CA 1
ATOM 1570 C C . THR A 1 184 ? -26.88119 0.77124 63.84322 1.000 19.46638 184 THR A C 1
ATOM 1571 O O . THR A 1 184 ? -25.77603 0.90056 63.30284 1.000 18.21235 184 THR A O 1
ATOM 1578 N N . LYS A 1 185 ? -27.02814 0.52567 65.15244 1.000 15.78564 185 LYS A N 1
ATOM 1579 C CA . LYS A 1 185 ? -25.92479 0.65953 66.09328 1.000 23.01642 185 LYS A CA 1
ATOM 1580 C C . LYS A 1 185 ? -24.89225 -0.46689 65.97104 1.000 22.48050 185 LYS A C 1
ATOM 1581 O O . LYS A 1 185 ? -25.24666 -1.63308 65.75928 1.000 18.20675 185 LYS A O 1
ATOM 1587 N N . VAL A 1 186 ? -23.60300 -0.09878 66.11276 1.000 18.07531 186 VAL A N 1
ATOM 1588 C CA . VAL A 1 186 ? -22.48281 -1.01176 66.35667 1.000 19.05336 186 VAL A CA 1
ATOM 1589 C C . VAL A 1 186 ? -22.01063 -0.76011 67.78893 1.000 18.85686 186 VAL A C 1
ATOM 1590 O O . VAL A 1 186 ? -21.40222 0.28239 68.06061 1.000 18.88575 186 VAL A O 1
ATOM 1600 N N . ASP A 1 187 ? -22.25978 -1.69901 68.72187 1.000 18.17541 187 ASP A N 1
ATOM 1601 C CA . ASP A 1 187 ? -22.07770 -1.37797 70.14545 1.000 20.96026 187 ASP A CA 1
ATOM 1602 C C . ASP A 1 187 ? -20.60355 -1.14807 70.51906 1.000 21.25125 187 ASP A C 1
ATOM 1603 O O . ASP A 1 187 ? -20.30209 -0.38914 71.45327 1.000 18.82593 187 ASP A O 1
ATOM 1608 N N . TYR A 1 188 ? -19.67209 -1.80622 69.84023 1.000 19.22680 188 TYR A N 1
ATOM 1609 C CA . TYR A 1 188 ? -18.24783 -1.65930 70.16047 1.000 16.04194 188 TYR A CA 1
ATOM 1610 C C . TYR A 1 188 ? -17.42436 -2.15601 68.98639 1.000 18.04714 188 TYR A C 1
ATOM 1611 O O . TYR A 1 188 ? -17.92856 -2.84753 68.10313 1.000 17.18409 188 TYR A O 1
ATOM 1620 N N . LEU A 1 189 ? -16.13863 -1.77802 68.98907 1.000 15.77778 189 LEU A N 1
ATOM 1621 C CA . LEU A 1 189 ? -15.07892 -2.42994 68.21583 1.000 18.95813 189 LEU A CA 1
ATOM 1622 C C . LEU A 1 189 ? -14.13015 -3.08992 69.20345 1.000 16.79466 189 LEU A C 1
ATOM 1623 O O . LEU A 1 189 ? -13.87792 -2.53001 70.27543 1.000 17.07643 189 LEU A O 1
ATOM 1628 N N . HIS A 1 190 ? -13.60900 -4.28109 68.86119 1.000 17.72739 190 HIS A N 1
ATOM 1629 C CA . HIS A 1 190 ? -12.49991 -4.85212 69.62875 1.000 15.92441 190 HIS A CA 1
ATOM 1630 C C . HIS A 1 190 ? -11.54870 -5.61553 68.72548 1.000 17.99630 190 HIS A C 1
ATOM 1631 O O . HIS A 1 190 ? -11.86078 -5.92443 67.57652 1.000 17.74423 190 HIS A O 1
ATOM 1638 N N . SER A 1 191 ? -10.33412 -5.84574 69.24490 1.000 18.95405 191 SER A N 1
ATOM 1639 C CA . SER A 1 191 ? -9.33726 -6.51770 68.42899 1.000 20.99857 191 SER A CA 1
ATOM 1640 C C . SER A 1 191 ? -8.29667 -7.15169 69.34165 1.000 20.97530 191 SER A C 1
ATOM 1641 O O . SER A 1 191 ? -7.97714 -6.62226 70.41916 1.000 18.75555 191 SER A O 1
ATOM 1644 N N . PHE A 1 192 ? -7.76436 -8.28874 68.87839 1.000 22.41372 192 PHE A N 1
ATOM 1645 C CA . PHE A 1 192 ? -6.64786 -8.98193 69.52464 1.000 21.68488 192 PHE A CA 1
ATOM 1646 C C . PHE A 1 192 ? -5.56257 -9.29638 68.50831 1.000 19.92569 192 PHE A C 1
ATOM 1647 O O . PHE A 1 192 ? -5.86601 -9.74095 67.40137 1.000 21.14554 192 PHE A O 1
ATOM 1655 N N . GLY A 1 193 ? -4.28500 -9.07219 68.87041 1.000 22.13492 193 GLY A N 1
ATOM 1656 C CA . GLY A 1 193 ? -3.20317 -9.46824 67.98375 1.000 20.70589 193 GLY A CA 1
ATOM 1657 C C . GLY A 1 193 ? -1.91677 -9.83681 68.70338 1.000 16.55278 193 GLY A C 1
ATOM 1658 O O . GLY A 1 193 ? -1.79432 -9.68580 69.91721 1.000 20.51090 193 GLY A O 1
ATOM 1659 N N . ALA A 1 194 ? -0.94238 -10.31272 67.92674 1.000 22.09164 194 ALA A N 1
ATOM 1660 C CA . ALA A 1 194 ? 0.32824 -10.81335 68.47344 1.000 20.90549 194 ALA A CA 1
ATOM 1661 C C . ALA A 1 194 ? 1.46047 -10.55580 67.49723 1.000 21.12808 194 ALA A C 1
ATOM 1662 O O . ALA A 1 194 ? 1.23757 -10.31676 66.30579 1.000 20.23351 194 ALA A O 1
ATOM 1664 N N . LYS A 1 195 ? 2.70085 -10.64039 68.02650 1.000 21.08045 195 LYS A N 1
ATOM 1665 C CA . LYS A 1 195 ? 3.92436 -10.43318 67.27207 1.000 24.23372 195 LYS A CA 1
ATOM 1666 C C . LYS A 1 195 ? 4.96063 -11.39994 67.81783 1.000 20.52943 195 LYS A C 1
ATOM 1667 O O . LYS A 1 195 ? 5.06671 -11.55760 69.03650 1.000 20.61887 195 LYS A O 1
ATOM 1673 N N . TYR A 1 196 ? 5.71817 -12.03576 66.93069 1.000 21.77896 196 TYR A N 1
ATOM 1674 C CA . TYR A 1 196 ? 6.86231 -12.84342 67.37834 1.000 24.07529 196 TYR A CA 1
ATOM 1675 C C . TYR A 1 196 ? 8.09880 -12.43702 66.58847 1.000 22.52620 196 TYR A C 1
ATOM 1676 O O . TYR A 1 196 ? 8.10781 -12.49047 65.35011 1.000 23.38470 196 TYR A O 1
ATOM 1685 N N . ASP A 1 197 ? 9.14114 -12.02698 67.31070 1.000 24.69253 197 ASP A N 1
ATOM 1686 C CA . ASP A 1 197 ? 10.40564 -11.58501 66.73640 1.000 27.08084 197 ASP A CA 1
ATOM 1687 C C . ASP A 1 197 ? 11.39457 -12.71645 66.99608 1.000 27.24085 197 ASP A C 1
ATOM 1688 O O . ASP A 1 197 ? 11.68497 -13.01153 68.15714 1.000 26.76846 197 ASP A O 1
ATOM 1693 N N . PHE A 1 198 ? 11.85782 -13.37839 65.93447 1.000 25.80309 198 PHE A N 1
ATOM 1694 C CA . PHE A 1 198 ? 12.77384 -14.50812 66.12430 1.000 30.24447 198 PHE A CA 1
ATOM 1695 C C . PHE A 1 198 ? 14.21328 -14.04590 66.32720 1.000 39.70641 198 PHE A C 1
ATOM 1696 O O . PHE A 1 198 ? 15.10605 -14.88590 66.53244 1.000 36.11794 198 PHE A O 1
ATOM 1704 N N . LYS A 1 199 ? 14.45010 -12.73056 66.29074 1.000 33.75099 199 LYS A N 1
ATOM 1705 C CA . LYS A 1 199 ? 15.75709 -12.12329 66.54617 1.000 38.02838 199 LYS A CA 1
ATOM 1706 C C . LYS A 1 199 ? 16.82501 -12.58622 65.56677 1.000 45.78669 199 LYS A C 1
ATOM 1707 O O . LYS A 1 199 ? 18.02141 -12.41564 65.82374 1.000 46.46053 199 LYS A O 1
ATOM 1713 N N . ASN A 1 200 ? 16.41141 -13.15286 64.43386 1.000 40.31786 200 ASN A N 1
ATOM 1714 C CA . ASN A 1 200 ? 17.27632 -13.35422 63.27816 1.000 43.51727 200 ASN A CA 1
ATOM 1715 C C . ASN A 1 200 ? 16.87539 -12.43985 62.12383 1.000 44.56770 200 ASN A C 1
ATOM 1716 O O . ASN A 1 200 ? 17.18870 -12.72046 60.96435 1.000 39.86849 200 ASN A O 1
ATOM 1721 N N . ASN A 1 201 ? 16.17404 -11.35311 62.42397 1.000 39.24084 201 ASN A N 1
ATOM 1722 C CA . ASN A 1 201 ? 15.59532 -10.41241 61.47151 1.000 41.96496 201 ASN A CA 1
ATOM 1723 C C . ASN A 1 201 ? 14.29837 -10.93754 60.84966 1.000 35.99744 201 ASN A C 1
ATOM 1724 O O . ASN A 1 201 ? 13.75610 -10.27089 59.95948 1.000 34.46759 201 ASN A O 1
ATOM 1729 N N . PHE A 1 202 ? 13.79272 -12.09699 61.26165 1.000 33.39991 202 PHE A N 1
ATOM 1730 C CA . PHE A 1 202 ? 12.50716 -12.60520 60.78701 1.000 33.17464 202 PHE A CA 1
ATOM 1731 C C . PHE A 1 202 ? 11.45225 -12.28889 61.83721 1.000 26.54317 202 PHE A C 1
ATOM 1732 O O . PHE A 1 202 ? 11.68019 -12.52682 63.03496 1.000 25.18975 202 PHE A O 1
ATOM 1740 N N . VAL A 1 203 ? 10.32072 -11.70944 61.39949 1.000 28.82551 203 VAL A N 1
ATOM 1741 C CA . VAL A 1 203 ? 9.27889 -11.24841 62.31624 1.000 21.72933 203 VAL A CA 1
ATOM 1742 C C . VAL A 1 203 ? 7.90312 -11.57083 61.72866 1.000 21.47520 203 VAL A C 1
ATOM 1743 O O . VAL A 1 203 ? 7.64538 -11.28729 60.55451 1.000 20.50730 203 VAL A O 1
ATOM 1753 N N . LEU A 1 204 ? 7.02092 -12.13812 62.55663 1.000 22.84834 204 LEU A N 1
ATOM 1754 C CA . LEU A 1 204 ? 5.63602 -12.42365 62.19080 1.000 20.60498 204 LEU A CA 1
ATOM 1755 C C . LEU A 1 204 ? 4.67535 -11.62458 63.07004 1.000 24.46021 204 LEU A C 1
ATOM 1756 O O . LEU A 1 204 ? 4.89694 -11.49795 64.28039 1.000 22.55265 204 LEU A O 1
ATOM 1761 N N . GLU A 1 205 ? 3.58972 -11.11802 62.45307 1.000 24.62302 205 GLU A N 1
ATOM 1762 C CA . GLU A 1 205 ? 2.50645 -10.42308 63.15398 1.000 25.70322 205 GLU A CA 1
ATOM 1763 C C . GLU A 1 205 ? 1.16289 -10.83711 62.56023 1.000 20.47243 205 GLU A C 1
ATOM 1764 O O . GLU A 1 205 ? 1.05575 -11.09552 61.35607 1.000 19.49708 205 GLU A O 1
ATOM 1770 N N . ALA A 1 206 ? 0.13043 -10.85556 63.41240 1.000 21.05349 206 ALA A N 1
ATOM 1771 C CA . ALA A 1 206 ? -1.21908 -11.14020 62.93856 1.000 17.93069 206 ALA A CA 1
ATOM 1772 C C . ALA A 1 206 ? -2.22679 -10.59489 63.95108 1.000 19.02249 206 ALA A C 1
ATOM 1773 O O . ALA A 1 206 ? -1.91897 -10.47680 65.14480 1.000 20.68231 206 ALA A O 1
ATOM 1775 N N . ALA A 1 207 ? -3.44836 -10.31026 63.47396 1.000 21.65374 207 ALA A N 1
ATOM 1776 C CA . ALA A 1 207 ? -4.50260 -9.79955 64.36154 1.000 14.98236 207 ALA A CA 1
ATOM 1777 C C . ALA A 1 207 ? -5.88419 -10.06339 63.76868 1.000 17.09700 207 ALA A C 1
ATOM 1778 O O . ALA A 1 207 ? -6.04293 -10.26282 62.56518 1.000 20.86618 207 ALA A O 1
ATOM 1780 N N . PHE A 1 208 ? -6.88318 -10.06044 64.65164 1.000 16.00942 208 PHE A N 1
ATOM 1781 C CA . PHE A 1 208 ? -8.29560 -10.23163 64.30594 1.000 19.69147 208 PHE A CA 1
ATOM 1782 C C . PHE A 1 208 ? -9.05904 -9.10470 64.98641 1.000 18.74304 208 PHE A C 1
ATOM 1783 O O . PHE A 1 208 ? -8.66791 -8.65665 66.07522 1.000 19.69731 208 PHE A O 1
ATOM 1791 N N . GLY A 1 209 ? -10.11461 -8.60390 64.32090 1.000 20.38164 209 GLY A N 1
ATOM 1792 C CA . GLY A 1 209 ? -10.95441 -7.57773 64.91290 1.000 17.43646 209 GLY A CA 1
ATOM 1793 C C . GLY A 1 209 ? -12.41391 -7.77513 64.52554 1.000 17.04752 209 GLY A C 1
ATOM 1794 O O . GLY A 1 209 ? -12.74300 -8.48902 63.56348 1.000 17.08433 209 GLY A O 1
ATOM 1795 N N . GLN A 1 210 ? -13.30092 -7.11402 65.28182 1.000 17.73008 210 GLN A N 1
ATOM 1796 C CA . GLN A 1 210 ? -14.71789 -7.10342 64.93760 1.000 18.09716 210 GLN A CA 1
ATOM 1797 C C . GLN A 1 210 ? -15.34051 -5.74580 65.23030 1.000 18.48302 210 GLN A C 1
ATOM 1798 O O . GLN A 1 210 ? -14.98282 -5.08093 66.20980 1.000 16.62727 210 GLN A O 1
ATOM 1804 N N . ALA A 1 211 ? -16.32854 -5.38256 64.39136 1.000 17.48959 211 ALA A N 1
ATOM 1805 C CA . ALA A 1 211 ? -17.35806 -4.41721 64.74878 1.000 14.84576 211 ALA A CA 1
ATOM 1806 C C . ALA A 1 211 ? -18.60469 -5.23185 65.12940 1.000 16.57067 211 ALA A C 1
ATOM 1807 O O . ALA A 1 211 ? -19.08004 -6.02384 64.32492 1.000 18.75603 211 ALA A O 1
ATOM 1809 N N . GLU A 1 212 ? -19.09822 -5.03761 66.34818 1.000 15.78324 212 GLU A N 1
ATOM 1810 C CA . GLU A 1 212 ? -20.17094 -5.84824 66.91028 1.000 21.77413 212 GLU A CA 1
ATOM 1811 C C . GLU A 1 212 ? -21.32688 -5.97746 65.92638 1.000 20.92945 212 GLU A C 1
ATOM 1812 O O . GLU A 1 212 ? -21.80981 -4.98042 65.38545 1.000 16.93783 212 GLU A O 1
ATOM 1818 N N . GLY A 1 213 ? -21.72525 -7.22259 65.65513 1.000 15.24181 213 GLY A N 1
ATOM 1819 C CA . GLY A 1 213 ? -22.85426 -7.52937 64.79460 1.000 19.25490 213 GLY A CA 1
ATOM 1820 C C . GLY A 1 213 ? -22.70127 -7.26572 63.31303 1.000 17.04067 213 GLY A C 1
ATOM 1821 O O . GLY A 1 213 ? -23.67625 -7.47164 62.55439 1.000 18.81050 213 GLY A O 1
ATOM 1822 N N . TYR A 1 214 ? -21.52827 -6.83533 62.85058 1.000 16.23066 214 TYR A N 1
ATOM 1823 C CA . TYR A 1 214 ? -21.44808 -6.30556 61.49035 1.000 15.23265 214 TYR A CA 1
ATOM 1824 C C . TYR A 1 214 ? -20.24695 -6.75571 60.65581 1.000 19.65949 214 TYR A C 1
ATOM 1825 O O . TYR A 1 214 ? -20.43046 -7.10446 59.47575 1.000 19.38206 214 TYR A O 1
ATOM 1834 N N . ILE A 1 215 ? -19.02583 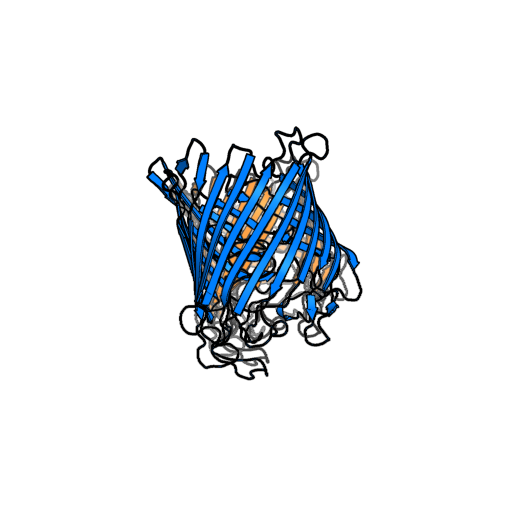-6.65805 61.19768 1.000 17.47091 215 ILE A N 1
ATOM 1835 C CA . ILE A 1 215 ? -17.80356 -6.86434 60.39689 1.000 18.55847 215 ILE A CA 1
ATOM 1836 C C . ILE A 1 215 ? -16.76808 -7.67302 61.16498 1.000 17.82021 215 ILE A C 1
ATOM 1837 O O . ILE A 1 215 ? -16.53334 -7.43456 62.35504 1.000 18.53170 215 ILE A O 1
ATOM 1847 N N . ASP A 1 216 ? -16.12467 -8.62111 60.46169 1.000 19.36488 216 ASP A N 1
ATOM 1848 C CA . ASP A 1 216 ? -14.93505 -9.33899 60.93735 1.000 18.84512 216 ASP A CA 1
ATOM 1849 C C . ASP A 1 216 ? -13.74604 -8.91297 60.08473 1.000 18.77345 216 ASP A C 1
ATOM 1850 O O . ASP A 1 216 ? -13.86316 -8.86636 58.85767 1.000 18.61508 216 ASP A O 1
ATOM 1855 N N . GLN A 1 217 ? -12.57385 -8.67804 60.73123 1.000 19.33329 217 GLN A N 1
ATOM 1856 C CA . GLN A 1 217 ? -11.40383 -8.05513 60.10871 1.000 19.66338 217 GLN A CA 1
ATOM 1857 C C . GLN A 1 217 ? -10.14853 -8.87119 60.40884 1.000 16.49556 217 GLN A C 1
ATOM 1858 O O . GLN A 1 217 ? -10.01064 -9.41839 61.50380 1.000 18.97164 217 GLN A O 1
ATOM 1864 N N . TYR A 1 218 ? -9.25402 -8.96556 59.43115 1.000 14.84281 218 TYR A N 1
ATOM 1865 C CA . TYR A 1 218 ? -8.02581 -9.78024 59.56264 1.000 18.58836 218 TYR A CA 1
ATOM 1866 C C . TYR A 1 218 ? -6.79077 -9.00277 59.13926 1.000 16.63074 218 TYR A C 1
ATOM 1867 O O . TYR A 1 218 ? -6.84358 -8.19945 58.19956 1.000 19.30961 218 TYR A O 1
ATOM 1876 N N . PHE A 1 219 ? -5.64692 -9.35049 59.76742 1.000 18.63292 219 PHE A N 1
ATOM 1877 C CA . PHE A 1 219 ? -4.34855 -8.76305 59.44343 1.000 15.33233 219 PHE A CA 1
ATOM 1878 C C . PHE A 1 219 ? -3.26458 -9.81894 59.64986 1.000 17.75999 219 PHE A C 1
ATOM 1879 O O . PHE A 1 219 ? -3.29427 -10.53310 60.65601 1.000 19.57334 219 PHE A O 1
ATOM 1887 N N . ALA A 1 220 ? -2.28420 -9.85597 58.73076 1.000 19.76584 220 ALA A N 1
ATOM 1888 C CA . ALA A 1 220 ? -1.11134 -10.72399 58.83913 1.000 21.65012 220 ALA A CA 1
ATOM 1889 C C . ALA A 1 220 ? 0.08753 -10.14287 58.08145 1.000 19.95674 220 ALA A C 1
ATOM 1890 O O . ALA A 1 220 ? -0.06393 -9.59737 56.97800 1.000 19.84028 220 ALA A O 1
ATOM 1892 N N . LYS A 1 221 ? 1.29563 -10.29032 58.65954 1.000 22.64691 221 LYS A N 1
ATOM 1893 C CA . LYS A 1 221 ? 2.47617 -9.71404 58.02209 1.000 21.90016 221 LYS A CA 1
ATOM 1894 C C . LYS A 1 221 ? 3.73059 -10.52696 58.36412 1.000 21.26474 221 LYS A C 1
ATOM 1895 O O . LYS A 1 221 ? 3.95177 -10.92953 59.51342 1.000 22.21090 221 LYS A O 1
ATOM 1901 N N . ALA A 1 222 ? 4.52175 -10.78852 57.34399 1.000 19.18581 222 ALA A N 1
ATOM 1902 C CA . ALA A 1 222 ? 5.85142 -11.37692 57.50687 1.000 24.42654 222 ALA A CA 1
ATOM 1903 C C . ALA A 1 222 ? 6.88938 -10.43205 56.94083 1.000 18.11499 222 ALA A C 1
ATOM 1904 O O . ALA A 1 222 ? 6.74325 -9.97016 55.80461 1.000 23.80925 222 ALA A O 1
ATOM 1906 N N . SER A 1 223 ? 7.97795 -10.20735 57.70406 1.000 21.53937 223 SER A N 1
ATOM 1907 C CA A SER A 1 223 ? 9.07772 -9.32670 57.31152 0.371 24.34545 223 SER A CA 1
ATOM 1908 C CA B SER A 1 223 ? 9.07156 -9.35640 57.25088 0.629 24.44596 223 SER A CA 1
ATOM 1909 C C . SER A 1 223 ? 10.41482 -10.04332 57.48024 1.000 23.52540 223 SER A C 1
ATOM 1910 O O . SER A 1 223 ? 10.56844 -10.89021 58.36011 1.000 26.90034 223 SER A O 1
ATOM 1915 N N . TYR A 1 224 ? 11.40119 -9.64359 56.67978 1.000 26.50133 224 TYR A N 1
ATOM 1916 C CA . TYR A 1 224 ? 12.75662 -10.19364 56.79205 1.000 28.43588 224 TYR A CA 1
ATOM 1917 C C . TYR A 1 224 ? 13.72875 -9.19905 56.16848 1.000 29.54148 224 TYR A C 1
ATOM 1918 O O . TYR A 1 224 ? 13.38183 -8.48330 55.22159 1.000 29.04857 224 TYR A O 1
ATOM 1927 N N . LYS A 1 225 ? 14.94202 -9.12778 56.72169 1.000 33.62802 225 LYS A N 1
ATOM 1928 C CA . LYS A 1 225 ? 15.97436 -8.32320 56.08088 1.000 34.65354 225 LYS A CA 1
ATOM 1929 C C . LYS A 1 225 ? 17.30375 -9.06582 56.11149 1.000 34.85738 225 LYS A C 1
ATOM 1930 O O . LYS A 1 225 ? 17.57003 -9.87532 57.00558 1.000 32.51288 225 LYS A O 1
ATOM 1936 N N . PHE A 1 226 ? 18.10190 -8.82655 55.08095 1.000 34.37594 226 PHE A N 1
ATOM 1937 C CA . PHE A 1 226 ? 19.44675 -9.39406 55.00745 1.000 33.36414 226 PHE A CA 1
ATOM 1938 C C . PHE A 1 226 ? 20.36223 -8.40187 54.31593 1.000 36.03185 226 PHE A C 1
ATOM 1939 O O . PHE A 1 226 ? 19.91728 -7.52122 53.57711 1.000 33.77076 226 PHE A O 1
ATOM 1947 N N . ASP A 1 227 ? 21.65910 -8.54670 54.57277 1.000 39.54103 227 ASP A N 1
ATOM 1948 C CA . ASP A 1 227 ? 22.63777 -7.63981 53.99392 1.000 42.99902 227 ASP A CA 1
ATOM 1949 C C . ASP A 1 227 ? 22.92606 -8.00639 52.54624 1.000 44.75807 227 ASP A C 1
ATOM 1950 O O . ASP A 1 227 ? 22.99316 -9.18056 52.17585 1.000 43.09001 227 ASP A O 1
ATOM 1955 N N . ILE A 1 228 ? 23.07288 -6.98137 51.72659 1.000 46.49769 228 ILE A N 1
ATOM 1956 C CA . ILE A 1 228 ? 23.56363 -7.10746 50.37264 1.000 49.17138 228 ILE A CA 1
ATOM 1957 C C . ILE A 1 228 ? 24.63280 -6.04000 50.24730 1.000 51.80545 228 ILE A C 1
ATOM 1958 O O . ILE A 1 228 ? 24.32738 -4.84018 50.29412 1.000 49.03665 228 ILE A O 1
ATOM 1968 N N . ALA A 1 229 ? 25.88818 -6.46533 50.12351 1.000 53.37677 229 ALA A N 1
ATOM 1969 C CA . ALA A 1 229 ? 26.99513 -5.52636 50.01594 1.000 48.83475 229 ALA A CA 1
ATOM 1970 C C . ALA A 1 229 ? 27.04008 -4.61088 51.23511 1.000 50.89376 229 ALA A C 1
ATOM 1971 O O . ALA A 1 229 ? 27.25057 -3.40458 51.12185 1.000 53.68318 229 ALA A O 1
ATOM 1973 N N . GLY A 1 230 ? 26.82904 -5.19168 52.41334 1.000 51.78840 230 GLY A N 1
ATOM 1974 C CA . GLY A 1 230 ? 26.91155 -4.46470 53.66025 1.000 57.60814 230 GLY A CA 1
ATOM 1975 C C . GLY A 1 230 ? 25.70603 -3.62778 54.04433 1.000 65.64711 230 GLY A C 1
ATOM 1976 O O . GLY A 1 230 ? 25.72511 -3.02293 55.12501 1.000 64.74239 230 GLY A O 1
ATOM 1977 N N . SER A 1 231 ? 24.65654 -3.56567 53.21373 1.000 59.02793 231 SER A N 1
ATOM 1978 C CA . SER A 1 231 ? 23.48837 -2.76409 53.56776 1.000 51.82979 231 SER A CA 1
ATOM 1979 C C . SER A 1 231 ? 22.21673 -3.59541 53.47245 1.000 42.96108 231 SER A C 1
ATOM 1980 O O . SER A 1 231 ? 22.07873 -4.41959 52.56917 1.000 40.02847 231 SER A O 1
ATOM 1983 N N . PRO A 1 232 ? 21.25960 -3.37430 54.37123 1.000 41.10821 232 PRO A N 1
ATOM 1984 C CA . PRO A 1 232 ? 20.10028 -4.27520 54.46926 1.000 42.51070 232 PRO A CA 1
ATOM 1985 C C . PRO A 1 232 ? 19.06708 -4.03667 53.37416 1.000 36.94486 232 PRO A C 1
ATOM 1986 O O . PRO A 1 232 ? 18.70026 -2.89468 53.07579 1.000 32.68333 232 PRO A O 1
ATOM 1990 N N . LEU A 1 233 ? 18.62874 -5.13166 52.75821 1.000 33.80181 233 LEU A N 1
ATOM 1991 C CA . LEU A 1 233 ? 17.45382 -5.15949 51.89082 1.000 33.37500 233 LEU A CA 1
ATOM 1992 C C . LEU A 1 233 ? 16.29455 -5.67001 52.73657 1.000 30.25320 233 LEU A C 1
ATOM 1993 O O . LEU A 1 233 ? 16.37597 -6.76338 53.29648 1.000 29.01280 233 LEU A O 1
ATOM 1998 N N . THR A 1 234 ? 15.23944 -4.87170 52.87161 1.000 32.88320 234 THR A N 1
ATOM 1999 C CA . THR A 1 234 ? 14.12040 -5.25547 53.72982 1.000 30.37356 234 THR A CA 1
ATOM 2000 C C . THR A 1 234 ? 12.94461 -5.67092 52.85222 1.000 28.70504 234 THR A C 1
ATOM 2001 O O . THR A 1 234 ? 12.66366 -5.02370 51.83614 1.000 26.46967 234 THR A O 1
ATOM 2008 N N . THR A 1 235 ? 12.26069 -6.74326 53.24171 1.000 24.99656 235 THR A N 1
ATOM 2009 C CA A THR A 1 235 ? 11.14434 -7.27125 52.46731 0.518 26.86841 235 THR A CA 1
ATOM 2010 C CA B THR A 1 235 ? 11.13956 -7.26557 52.46856 0.482 26.85338 235 THR A CA 1
ATOM 2011 C C . THR A 1 235 ? 9.96071 -7.56491 53.37950 1.000 21.97414 235 THR A C 1
ATOM 2012 O O . THR A 1 235 ? 10.13070 -7.88084 54.55555 1.000 24.95102 235 THR A O 1
ATOM 2025 N N . SER A 1 236 ? 8.75237 -7.48670 52.81578 1.000 25.80938 236 SER A N 1
ATOM 2026 C CA . SER A 1 236 ? 7.59303 -7.92119 53.57600 1.000 23.40012 236 SER A CA 1
ATOM 2027 C C . SER A 1 236 ? 6.49799 -8.39722 52.62926 1.000 22.45743 236 SER A C 1
ATOM 2028 O O . SER A 1 236 ? 6.40725 -7.96331 51.47592 1.000 23.09992 236 SER A O 1
ATOM 2031 N N . TYR A 1 237 ? 5.67645 -9.30720 53.15793 1.000 22.75039 237 TYR A N 1
ATOM 2032 C CA . TYR A 1 237 ? 4.40680 -9.72616 52.58642 1.000 23.31926 237 TYR A CA 1
ATOM 2033 C C . TYR A 1 237 ? 3.30026 -9.33408 53.57506 1.000 21.69831 237 TYR A C 1
ATOM 2034 O O . TYR A 1 237 ? 3.40765 -9.62237 54.77570 1.000 21.20877 237 TYR A O 1
ATOM 2043 N N . GLN A 1 238 ? 2.22815 -8.70876 53.08660 1.000 22.45513 238 GLN A N 1
ATOM 2044 C CA . GLN A 1 238 ? 1.17199 -8.26116 53.99720 1.000 20.70553 238 GLN A CA 1
ATOM 2045 C C . GLN A 1 238 ? -0.20231 -8.71258 53.49506 1.000 20.90476 238 GLN A C 1
ATOM 2046 O O . GLN A 1 238 ? -0.46828 -8.66218 52.29467 1.000 21.98130 238 GLN A O 1
ATOM 2052 N N . PHE A 1 239 ? -1.08678 -9.09870 54.41833 1.000 19.67582 239 PHE A N 1
ATOM 2053 C CA . PHE A 1 239 ? -2.47270 -9.43514 54.07371 1.000 22.59465 239 PHE A CA 1
ATOM 2054 C C . PHE A 1 239 ? -3.46358 -8.64775 54.93010 1.000 19.27247 239 PHE A C 1
ATOM 2055 O O . PHE A 1 239 ? -3.32770 -8.60427 56.15891 1.000 21.18335 239 PHE A O 1
ATOM 2063 N N . TYR A 1 240 ? -4.47658 -8.05404 54.28763 1.000 21.84059 240 TYR A N 1
ATOM 2064 C CA . TYR A 1 240 ? -5.59394 -7.40248 54.97620 1.000 19.85652 240 TYR A CA 1
ATOM 2065 C C . TYR A 1 240 ? -6.90639 -7.99682 54.45182 1.000 19.40995 240 TYR A C 1
ATOM 2066 O O . TYR A 1 240 ? -7.10600 -8.08258 53.23228 1.000 21.14653 240 TYR A O 1
ATOM 2075 N N . GLY A 1 241 ? -7.80726 -8.37706 55.35778 1.000 19.34776 241 GLY A N 1
ATOM 2076 C CA . GLY A 1 241 ? -9.09622 -8.92149 54.94248 1.000 18.88241 241 GLY A CA 1
ATOM 2077 C C . GLY A 1 241 ? -10.26223 -8.40907 55.77442 1.000 18.50088 241 GLY A C 1
ATOM 2078 O O . GLY A 1 241 ? -10.10784 -8.00163 56.92676 1.000 17.86745 241 GLY A O 1
ATOM 2079 N N . THR A 1 242 ? -11.46734 -8.53166 55.18995 1.000 20.12919 242 THR A N 1
ATOM 2080 C CA . THR A 1 242 ? -12.67600 -8.06337 55.86370 1.000 21.12580 242 THR A CA 1
ATOM 2081 C C . THR A 1 242 ? -13.86923 -8.85240 55.30616 1.000 20.64168 242 THR A C 1
ATOM 2082 O O . THR A 1 242 ? -13.90215 -9.18770 54.11594 1.000 19.33577 242 THR A O 1
ATOM 2089 N N . ARG A 1 243 ? -14.83562 -9.14209 56.17689 1.000 22.08544 243 ARG A N 1
ATOM 2090 C CA . ARG A 1 243 ? -16.06280 -9.83447 55.77253 1.000 24.99431 243 ARG A CA 1
ATOM 2091 C C . ARG A 1 243 ? -17.20543 -9.23217 56.57680 1.000 22.94589 243 ARG A C 1
ATOM 2092 O O . ARG A 1 243 ? -17.01060 -8.92242 57.75910 1.000 22.18803 243 ARG A O 1
ATOM 2100 N N . ASP A 1 244 ? -18.38889 -9.05579 55.96080 1.000 22.55369 244 ASP A N 1
ATOM 2101 C CA . ASP A 1 244 ? -19.52373 -8.51256 56.70406 1.000 18.74713 244 ASP A CA 1
ATOM 2102 C C . ASP A 1 244 ? -20.56301 -9.60212 57.06526 1.000 22.96095 244 ASP A C 1
ATOM 2103 O O . ASP A 1 244 ? -20.45827 -10.76867 56.67504 1.000 20.62269 244 ASP A O 1
ATOM 2108 N N . LYS A 1 245 ? -21.55859 -9.19893 57.87154 1.000 18.95847 245 LYS A N 1
ATOM 2109 C CA . LYS A 1 245 ? -22.63164 -10.08289 58.33169 1.000 19.48969 245 LYS A CA 1
ATOM 2110 C C . LYS A 1 245 ? -24.01124 -9.62703 57.84531 1.000 20.19191 245 LYS A C 1
ATOM 2111 O O . LYS A 1 245 ? -25.01229 -9.93657 58.47823 1.000 20.69353 245 LYS A O 1
ATOM 2117 N N . VAL A 1 246 ? -24.07065 -8.86966 56.75627 1.000 19.49067 246 VAL A N 1
ATOM 2118 C CA . VAL A 1 246 ? -25.30302 -8.36527 56.14624 1.000 21.25529 246 VAL A CA 1
ATOM 2119 C C . VAL A 1 246 ? -25.16236 -8.67355 54.66837 1.000 22.01686 246 VAL A C 1
ATOM 2120 O O . VAL A 1 246 ? -24.33479 -8.06039 53.98315 1.000 21.81069 246 VAL A O 1
ATOM 2130 N N . ASP A 1 247 ? -25.94731 -9.63822 54.17815 1.000 20.47184 247 ASP A N 1
ATOM 2131 C CA . ASP A 1 247 ? -25.90645 -10.08002 52.78667 1.000 18.61295 247 ASP A CA 1
ATOM 2132 C C . ASP A 1 247 ? -27.31017 -10.15912 52.19830 1.000 24.83192 247 ASP A C 1
ATOM 2133 O O . ASP A 1 247 ? -27.62231 -11.05305 51.41509 1.000 25.79407 247 ASP A O 1
ATOM 2138 N N . ASP A 1 248 ? -28.16183 -9.19680 52.53131 1.000 22.75809 248 ASP A N 1
ATOM 2139 C CA . ASP A 1 248 ? -29.55116 -9.18603 52.08305 1.000 21.11586 248 ASP A CA 1
ATOM 2140 C C . ASP A 1 248 ? -29.81986 -8.16901 50.97295 1.000 27.09804 248 ASP A C 1
ATOM 2141 O O . ASP A 1 248 ? -30.98566 -7.96344 50.58780 1.000 22.24222 248 ASP A O 1
ATOM 2146 N N . ARG A 1 249 ? -28.78906 -7.51379 50.45870 1.000 22.97358 249 ARG A N 1
ATOM 2147 C CA . ARG A 1 249 ? -28.90785 -6.47448 49.42984 1.000 26.38666 249 ARG A CA 1
ATOM 2148 C C . ARG A 1 249 ? -29.58294 -5.20780 49.93454 1.000 25.09093 249 ARG A C 1
ATOM 2149 O O . ARG A 1 249 ? -30.14831 -4.45780 49.13398 1.000 26.19788 249 ARG A O 1
ATOM 2157 N N . SER A 1 250 ? -29.54903 -4.95956 51.24450 1.000 19.91576 250 SER A N 1
ATOM 2158 C CA . SER A 1 250 ? -29.90396 -3.66262 51.81781 1.000 21.66413 250 SER A CA 1
ATOM 2159 C C . SER A 1 250 ? -28.75125 -2.66127 51.65620 1.000 19.56954 250 SER A C 1
ATOM 2160 O O . SER A 1 250 ? -27.67955 -2.99372 51.13995 1.000 21.29601 250 SER A O 1
ATOM 2163 N N . VAL A 1 251 ? -28.97333 -1.41986 52.12018 1.000 22.98064 251 VAL A N 1
ATOM 2164 C CA A VAL A 1 251 ? -27.92687 -0.39835 52.09175 0.508 23.99504 251 VAL A CA 1
ATOM 2165 C CA B VAL A 1 251 ? -27.91391 -0.41150 52.07563 0.492 23.97091 251 VAL A CA 1
ATOM 2166 C C . VAL A 1 251 ? -26.72149 -0.79154 52.93954 1.000 23.49464 251 VAL A C 1
ATOM 2167 O O . VAL A 1 251 ? -25.62864 -0.21739 52.76819 1.000 22.57833 251 VAL A O 1
ATOM 2186 N N . ASN A 1 252 ? -26.89449 -1.72382 53.88792 1.000 21.54811 252 ASN A N 1
ATOM 2187 C CA . ASN A 1 252 ? -25.81637 -2.11395 54.79685 1.000 19.07952 252 ASN A CA 1
ATOM 2188 C C . ASN A 1 252 ? -24.96400 -3.28095 54.28410 1.000 19.20939 252 ASN A C 1
ATOM 2189 O O . ASN A 1 252 ? -23.95337 -3.62646 54.91617 1.000 19.58982 252 ASN A O 1
ATOM 2194 N N . ASP A 1 253 ? -25.29675 -3.83184 53.12594 1.000 19.91050 253 ASP A N 1
ATOM 2195 C CA . ASP A 1 253 ? -24.61324 -4.98091 52.52770 1.000 20.49846 253 ASP A CA 1
ATOM 2196 C C . ASP A 1 253 ? -23.43118 -4.48338 51.68351 1.000 19.48306 253 ASP A C 1
ATOM 2197 O O . ASP A 1 253 ? -23.61751 -3.97514 50.57263 1.000 19.70236 253 ASP A O 1
ATOM 2202 N N . LEU A 1 254 ? -22.20318 -4.62145 52.21351 1.000 19.73775 254 LEU A N 1
ATOM 2203 C CA . LEU A 1 254 ? -20.98775 -4.04117 51.63539 1.000 21.84617 254 LEU A CA 1
ATOM 2204 C C . LEU A 1 254 ? -20.20315 -5.00528 50.72121 1.000 22.01819 254 LEU A C 1
ATOM 2205 O O . LEU A 1 254 ? -19.74388 -4.62819 49.63077 1.000 21.01339 254 LEU A O 1
ATOM 2210 N N . TYR A 1 255 ? -19.92852 -6.20654 51.20972 1.000 21.60803 255 TYR A N 1
ATOM 2211 C CA . TYR A 1 255 ? -19.02194 -7.13137 50.54919 1.000 23.41731 255 TYR A CA 1
ATOM 2212 C C . TYR A 1 255 ? -19.72641 -8.44854 50.21339 1.000 21.96387 255 TYR A C 1
ATOM 2213 O O . TYR A 1 255 ? -20.50524 -8.96346 51.01503 1.000 22.52019 255 TYR A O 1
ATOM 2222 N N . ASP A 1 256 ? -19.37839 -9.04632 49.07758 1.000 24.31778 256 ASP A N 1
ATOM 2223 C CA . ASP A 1 256 ? -19.72120 -10.44511 48.79748 1.000 24.50011 256 ASP A CA 1
ATOM 2224 C C . ASP A 1 256 ? -18.52172 -11.32503 49.13331 1.000 30.18662 256 ASP A C 1
ATOM 2225 O O . ASP A 1 256 ? -17.44788 -11.13627 48.55806 1.000 32.60025 256 ASP A O 1
ATOM 2230 N N . GLY A 1 257 ? -18.69643 -12.28673 50.05143 1.000 23.79953 257 GLY A N 1
ATOM 2231 C CA . GLY A 1 257 ? -17.51541 -13.07366 50.45660 1.000 28.48645 257 GLY A CA 1
ATOM 2232 C C . GLY A 1 257 ? -16.48156 -12.25306 51.25450 1.000 28.83794 257 GLY A C 1
ATOM 2233 O O . GLY A 1 257 ? -16.79714 -11.24920 51.89447 1.000 27.87154 257 GLY A O 1
ATOM 2234 N N . THR A 1 258 ? -15.22959 -12.70816 51.23356 1.000 24.35064 258 THR A N 1
ATOM 2235 C CA . THR A 1 258 ? -14.14838 -11.97087 51.89429 1.000 26.83453 258 THR A CA 1
ATOM 2236 C C . THR A 1 258 ? -13.52186 -10.99047 50.91173 1.000 24.28853 258 THR A C 1
ATOM 2237 O O . THR A 1 258 ? -13.22459 -11.35907 49.77454 1.000 30.12587 258 THR A O 1
ATOM 2244 N N . ALA A 1 259 ? -13.37700 -9.72390 51.32318 1.000 21.48727 259 ALA A N 1
ATOM 2245 C CA . ALA A 1 259 ? -12.63278 -8.73935 50.55199 1.000 22.15597 259 ALA A CA 1
ATOM 2246 C C . ALA A 1 259 ? -11.22260 -8.63505 51.14308 1.000 23.03724 259 ALA A C 1
ATOM 2247 O O . ALA A 1 259 ? -11.02389 -8.88560 52.33774 1.000 21.40784 259 ALA A O 1
ATOM 2249 N N . TRP A 1 260 ? -10.22460 -8.34749 50.29944 1.000 24.25770 260 TRP A N 1
ATOM 2250 C CA . TRP A 1 260 ? -8.86148 -8.32144 50.84466 1.000 23.26752 260 TRP A CA 1
ATOM 2251 C C . TRP A 1 260 ? -7.93503 -7.42383 50.03000 1.000 24.22165 260 TRP A C 1
ATOM 2252 O O . TRP A 1 260 ? -8.24794 -7.00417 48.90802 1.000 23.23429 260 TRP A O 1
ATOM 2263 N N . LEU A 1 261 ? -6.78654 -7.09247 50.65495 1.000 23.02492 261 LEU A N 1
ATOM 2264 C CA . LEU A 1 261 ? -5.67735 -6.39486 50.01332 1.000 26.09903 261 LEU A CA 1
ATOM 2265 C C . LEU A 1 261 ? -4.39391 -7.14479 50.37213 1.000 18.90719 261 LEU A C 1
ATOM 2266 O O . LEU A 1 261 ? -4.14229 -7.42941 51.55310 1.000 20.32323 261 LEU A O 1
ATOM 2271 N N . GLN A 1 262 ? -3.63604 -7.55291 49.35935 1.000 23.64505 262 GLN A N 1
ATOM 2272 C CA . GLN A 1 262 ? -2.32131 -8.14122 49.60069 1.000 26.22832 262 GLN A CA 1
ATOM 2273 C C . GLN A 1 262 ? -1.23271 -7.26104 48.99835 1.000 24.00111 262 GLN A C 1
ATOM 2274 O O . GLN A 1 262 ? -1.44690 -6.55777 48.00191 1.000 26.01035 262 GLN A O 1
ATOM 2280 N N . ALA A 1 263 ? -0.06102 -7.28571 49.63372 1.000 22.40414 263 ALA A N 1
ATOM 2281 C CA . ALA A 1 263 ? 0.99957 -6.36784 49.25901 1.000 26.67649 263 ALA A CA 1
ATOM 2282 C C . ALA A 1 263 ? 2.35078 -7.05172 49.42436 1.000 25.56655 263 ALA A C 1
ATOM 2283 O O . ALA A 1 263 ? 2.52222 -7.92157 50.27829 1.000 22.35459 263 ALA A O 1
ATOM 2285 N N . LEU A 1 264 ? 3.32540 -6.57636 48.63067 1.000 27.78488 264 LEU A N 1
ATOM 2286 C CA . LEU A 1 264 ? 4.73398 -6.96242 48.71266 1.000 29.17087 264 LEU A CA 1
ATOM 2287 C C . LEU A 1 264 ? 5.58594 -5.70303 48.75290 1.000 21.45627 264 LEU A C 1
ATOM 2288 O O . LEU A 1 264 ? 5.35430 -4.78483 47.96789 1.000 26.74582 264 LEU A O 1
ATOM 2293 N N . THR A 1 265 ? 6.60907 -5.65340 49.62580 1.000 24.74550 265 THR A N 1
ATOM 2294 C CA . THR A 1 265 ? 7.47721 -4.47757 49.68574 1.000 24.06880 265 THR A CA 1
ATOM 2295 C C . THR A 1 265 ? 8.95560 -4.86150 49.67517 1.000 20.39391 265 THR A C 1
ATOM 2296 O O . THR A 1 265 ? 9.34917 -5.87621 50.23564 1.000 23.15358 265 THR A O 1
ATOM 2303 N N . PHE A 1 266 ? 9.75979 -3.99919 49.04857 1.000 24.01922 266 PHE A N 1
ATOM 2304 C CA . PHE A 1 266 ? 11.21739 -4.08031 49.10975 1.000 24.75894 266 PHE A CA 1
ATOM 2305 C C . PHE A 1 266 ? 11.79805 -2.68939 49.35587 1.000 25.66721 266 PHE A C 1
ATOM 2306 O O . PHE A 1 266 ? 11.33878 -1.70155 48.77470 1.000 24.52632 266 PHE A O 1
ATOM 2314 N N . GLY A 1 267 ? 12.81719 -2.60906 50.21221 1.000 26.16254 267 GLY A N 1
ATOM 2315 C CA . GLY A 1 267 ? 13.46942 -1.33977 50.46145 1.000 25.16679 267 GLY A CA 1
ATOM 2316 C C . GLY A 1 267 ? 14.97874 -1.52306 50.54177 1.000 29.06122 267 GLY A C 1
ATOM 2317 O O . GLY A 1 267 ? 15.45648 -2.54784 51.04337 1.000 27.28369 267 GLY A O 1
ATOM 2318 N N . TYR A 1 268 ? 15.74191 -0.55753 50.04811 1.000 26.45261 268 TYR A N 1
ATOM 2319 C CA . TYR A 1 268 ? 17.19833 -0.71471 50.06019 1.000 29.44833 268 TYR A CA 1
ATOM 2320 C C . TYR A 1 268 ? 17.85886 0.64932 49.93777 1.000 29.10391 268 TYR A C 1
ATOM 2321 O O . TYR A 1 268 ? 17.44880 1.45787 49.10263 1.000 31.64760 268 TYR A O 1
ATOM 2330 N N . ARG A 1 269 ? 18.89500 0.90042 50.75056 1.000 33.78438 269 ARG A N 1
ATOM 2331 C CA . ARG A 1 269 ? 19.65801 2.14715 50.68534 1.000 32.63020 269 ARG A CA 1
ATOM 2332 C C . ARG A 1 269 ? 20.93910 1.90646 49.88617 1.000 37.68133 269 ARG A C 1
ATOM 2333 O O . ARG A 1 269 ? 21.77604 1.08925 50.28101 1.000 32.40049 269 ARG A O 1
ATOM 2341 N N . ALA A 1 270 ? 21.07067 2.59697 48.76083 1.000 32.07640 270 ALA A N 1
ATOM 2342 C CA . ALA A 1 270 ? 22.16604 2.39126 47.82986 1.000 38.90146 270 ALA A CA 1
ATOM 2343 C C . ALA A 1 270 ? 23.24641 3.44269 48.04847 1.000 39.91676 270 ALA A C 1
ATOM 2344 O O . ALA A 1 270 ? 22.94900 4.62531 48.22614 1.000 37.82171 270 ALA A O 1
ATOM 2346 N N . ALA A 1 271 ? 24.50431 2.99680 48.04366 1.000 42.72735 271 ALA A N 1
ATOM 2347 C CA . ALA A 1 271 ? 25.66290 3.88906 48.13402 1.000 37.97211 271 ALA A CA 1
ATOM 2348 C C . ALA A 1 271 ? 25.57418 4.77552 49.36042 1.000 38.02481 271 ALA A C 1
ATOM 2349 O O . ALA A 1 271 ? 26.09957 5.88869 49.37915 1.000 40.29360 271 ALA A O 1
ATOM 2351 N N . ASP A 1 272 ? 24.88922 4.28236 50.38644 1.000 38.28052 272 ASP A N 1
ATOM 2352 C CA . ASP A 1 272 ? 24.64593 5.02302 51.61806 1.000 42.23067 272 ASP A CA 1
ATOM 2353 C C . ASP A 1 272 ? 24.06865 6.41876 51.35529 1.000 42.81562 272 ASP A C 1
ATOM 2354 O O . ASP A 1 272 ? 24.19283 7.31759 52.19819 1.000 40.31852 272 ASP A O 1
ATOM 2359 N N . VAL A 1 273 ? 23.39927 6.63117 50.21675 1.000 35.56370 273 VAL A N 1
ATOM 2360 C CA . VAL A 1 273 ? 22.93329 7.98408 49.93808 1.000 38.14026 273 VAL A CA 1
ATOM 2361 C C . VAL A 1 273 ? 21.51401 8.05990 49.36046 1.000 33.16524 273 VAL A C 1
ATOM 2362 O O . VAL A 1 273 ? 20.91979 9.14177 49.33346 1.000 37.35640 273 VAL A O 1
ATOM 2372 N N . VAL A 1 274 ? 20.96372 6.96124 48.85063 1.000 33.91564 274 VAL A N 1
ATOM 2373 C CA . VAL A 1 274 ? 19.63692 7.05153 48.23093 1.000 35.01284 274 VAL A CA 1
ATOM 2374 C C . VAL A 1 274 ? 18.74275 5.90526 48.70261 1.000 35.77460 274 VAL A C 1
ATOM 2375 O O . VAL A 1 274 ? 19.08438 4.72394 48.53932 1.000 29.34006 274 VAL A O 1
ATOM 2385 N N . ASP A 1 275 ? 17.57041 6.25927 49.25948 1.000 29.89227 275 ASP A N 1
ATOM 2386 C CA . ASP A 1 275 ? 16.59701 5.27630 49.73624 1.000 31.28731 275 ASP A CA 1
ATOM 2387 C C . ASP A 1 275 ? 15.63693 4.93093 48.60208 1.000 30.11070 275 ASP A C 1
ATOM 2388 O O . ASP A 1 275 ? 14.96708 5.82195 48.06869 1.000 26.61602 275 ASP A O 1
ATOM 2393 N N . LEU A 1 276 ? 15.56747 3.64706 48.24999 1.000 29.28325 276 LEU A N 1
ATOM 2394 C CA . LEU A 1 276 ? 14.75491 3.14949 47.14255 1.000 29.51130 276 LEU A CA 1
ATOM 2395 C C . LEU A 1 276 ? 13.61738 2.28284 47.67222 1.000 29.95913 276 LEU A C 1
ATOM 2396 O O . LEU A 1 276 ? 13.80437 1.48746 48.61009 1.000 28.56900 276 LEU A O 1
ATOM 2401 N N . ARG A 1 277 ? 12.45309 2.40554 47.03641 1.000 29.49032 277 ARG A N 1
ATOM 2402 C CA . ARG A 1 277 ? 11.26940 1.63872 47.42134 1.000 31.78457 277 ARG A CA 1
ATOM 2403 C C . ARG A 1 277 ? 10.62147 1.04607 46.17187 1.000 25.74998 277 ARG A C 1
ATOM 2404 O O . ARG A 1 277 ? 10.41036 1.76496 45.18475 1.000 25.28282 277 ARG A O 1
ATOM 2412 N N . LEU A 1 278 ? 10.33251 -0.25394 46.21949 1.000 23.11370 278 LEU A N 1
ATOM 2413 C CA . LEU A 1 278 ? 9.54437 -0.95052 45.20563 1.000 27.38788 278 LEU A CA 1
ATOM 2414 C C . LEU A 1 278 ? 8.41392 -1.71198 45.89312 1.000 24.46252 278 LEU A C 1
ATOM 2415 O O . LEU A 1 278 ? 8.67187 -2.61501 46.69630 1.000 23.32237 278 LEU A O 1
ATOM 2420 N N . GLU A 1 279 ? 7.15840 -1.37939 45.56664 1.000 28.91536 279 GLU A N 1
ATOM 2421 C CA . GLU A 1 279 ? 6.04341 -1.98183 46.29505 1.000 26.82956 279 GLU A CA 1
ATOM 2422 C C . GLU A 1 279 ? 4.88102 -2.24650 45.33663 1.000 23.95825 279 GLU A C 1
ATOM 2423 O O . GLU A 1 279 ? 4.74122 -1.57738 44.31357 1.000 26.45248 279 GLU A O 1
ATOM 2429 N N . GLY A 1 280 ? 4.05459 -3.22474 45.67641 1.000 29.72246 280 GLY A N 1
ATOM 2430 C CA . GLY A 1 280 ? 2.86382 -3.52040 44.89232 1.000 30.24611 280 GLY A CA 1
ATOM 2431 C C . GLY A 1 280 ? 1.71332 -4.03022 45.74036 1.000 28.19038 280 GLY A C 1
ATOM 2432 O O . GLY A 1 280 ? 1.90331 -4.65406 46.79501 1.000 25.92616 280 GLY A O 1
ATOM 2433 N N . THR A 1 281 ? 0.49845 -3.79855 45.23277 1.000 25.96462 281 THR A N 1
ATOM 2434 C CA . THR A 1 281 ? -0.71794 -4.23541 45.91077 1.000 33.25584 281 THR A CA 1
ATOM 2435 C C . THR A 1 281 ? -1.67957 -4.88095 44.92211 1.000 32.18368 281 THR A C 1
ATOM 2436 O O . THR A 1 281 ? -1.66969 -4.54955 43.72727 1.000 28.44885 281 THR A O 1
ATOM 2443 N N . TRP A 1 282 ? -2.55527 -5.74254 45.47369 1.000 28.05414 282 TRP A N 1
ATOM 2444 C CA . TRP A 1 282 ? -3.61049 -6.43500 44.72435 1.000 32.62797 282 TRP A CA 1
ATOM 2445 C C . TRP A 1 282 ? -4.86999 -6.54845 45.59098 1.000 25.91121 282 TRP A C 1
ATOM 2446 O O . TRP A 1 282 ? -4.79951 -7.07942 46.70556 1.000 25.01879 282 TRP A O 1
ATOM 2457 N N . VAL A 1 283 ? -6.02397 -6.12914 45.06698 1.000 32.10523 283 VAL A N 1
ATOM 2458 C CA . VAL A 1 283 ? -7.26553 -6.05632 45.84705 1.000 30.22570 283 VAL A CA 1
ATOM 2459 C C . VAL A 1 283 ? -8.35147 -6.94285 45.23888 1.000 33.40919 283 VAL A C 1
ATOM 2460 O O . VAL A 1 283 ? -8.50567 -6.98997 44.01821 1.000 27.79646 283 VAL A O 1
ATOM 2470 N N . LYS A 1 284 ? -9.13786 -7.59489 46.10357 1.000 27.64851 284 LYS A N 1
ATOM 2471 C CA . LYS A 1 284 ? -10.41076 -8.22239 45.72885 1.000 32.99620 284 LYS A CA 1
ATOM 2472 C C . LYS A 1 284 ? -11.51263 -7.61874 46.59122 1.000 31.19234 284 LYS A C 1
ATOM 2473 O O . LYS A 1 284 ? -11.43991 -7.69476 47.82742 1.000 24.87362 284 LYS A O 1
ATOM 2479 N N . ALA A 1 285 ? -12.54368 -7.02745 45.94180 1.000 28.42716 285 ALA A N 1
ATOM 2480 C CA . ALA A 1 285 ? -13.68448 -6.45712 46.69360 1.000 25.69992 285 ALA A CA 1
ATOM 2481 C C . ALA A 1 285 ? -14.99517 -6.59226 45.90232 1.000 24.34900 285 ALA A C 1
ATOM 2482 O O . ALA A 1 285 ? -15.56430 -5.58822 45.46339 1.000 25.56734 285 ALA A O 1
ATOM 2484 N N . ASP A 1 286 ? -15.47769 -7.82077 45.73359 1.000 26.79132 286 ASP A N 1
ATOM 2485 C CA . ASP A 1 286 ? -16.79538 -8.01208 45.10027 1.000 25.31164 286 ASP A CA 1
ATOM 2486 C C . ASP A 1 286 ? -17.90851 -7.51661 46.03438 1.000 30.34483 286 ASP A C 1
ATOM 2487 O O . ASP A 1 286 ? -17.75849 -7.52669 47.25880 1.000 25.16245 286 ASP A O 1
ATOM 2492 N N . GLY A 1 287 ? -19.05736 -7.12518 45.44252 1.000 29.06135 287 GLY A N 1
ATOM 2493 C CA . GLY A 1 287 ? -20.22752 -6.69055 46.20173 1.000 22.72358 287 GLY A CA 1
ATOM 2494 C C . GLY A 1 287 ? -20.61230 -5.25297 45.96471 1.000 26.32093 287 GLY A C 1
ATOM 2495 O O . GLY A 1 287 ? -20.15166 -4.64674 44.99409 1.000 26.27922 287 GLY A O 1
ATOM 2496 N N . GLN A 1 288 ? -21.44288 -4.67349 46.85006 1.000 27.45279 288 GLN A N 1
ATOM 2497 C CA . GLN A 1 288 ? -22.02626 -3.35953 46.57325 1.000 26.49830 288 GLN A CA 1
ATOM 2498 C C . GLN A 1 288 ? -21.03373 -2.20928 46.72446 1.000 28.19831 288 GLN A C 1
ATOM 2499 O O . GLN A 1 288 ? -21.13344 -1.21055 45.99431 1.000 26.03132 288 GLN A O 1
ATOM 2505 N N . GLN A 1 289 ? -20.08428 -2.30535 47.66128 1.000 25.43534 289 GLN A N 1
ATOM 2506 C CA . GLN A 1 289 ? -19.19362 -1.17440 47.90712 1.000 24.46829 289 GLN A CA 1
ATOM 2507 C C . GLN A 1 289 ? -18.17316 -1.01601 46.77282 1.000 22.73838 289 GLN A C 1
ATOM 2508 O O . GLN A 1 289 ? -18.00829 0.07763 46.22652 1.000 25.66542 289 GLN A O 1
ATOM 2514 N N . GLY A 1 290 ? -17.48035 -2.08637 46.41019 1.000 25.54387 290 GLY A N 1
ATOM 2515 C CA . GLY A 1 290 ? -16.56379 -1.99938 45.28736 1.000 27.30739 290 GLY A CA 1
ATOM 2516 C C . GLY A 1 290 ? -15.11455 -1.60894 45.58602 1.000 28.66421 290 GLY A C 1
ATOM 2517 O O . GLY A 1 290 ? -14.34256 -1.41453 44.63381 1.000 22.56260 290 GLY A O 1
ATOM 2518 N N . TYR A 1 291 ? -14.72248 -1.47228 46.85577 1.000 25.99012 291 TYR A N 1
ATOM 2519 C CA . TYR A 1 291 ? -13.31867 -1.18398 47.21841 1.000 26.38544 291 TYR A CA 1
ATOM 2520 C C . TYR A 1 291 ? -13.06168 -1.75027 48.60847 1.000 26.37792 291 TYR A C 1
ATOM 2521 O O . TYR A 1 291 ? -14.00070 -2.05862 49.34546 1.000 24.84316 291 TYR A O 1
ATOM 2530 N N . PHE A 1 292 ? -11.77872 -1.91035 48.96114 1.000 19.80989 292 PHE A N 1
ATOM 2531 C CA . PHE A 1 292 ? -11.37560 -2.47041 50.24667 1.000 21.85447 292 PHE A CA 1
ATOM 2532 C C . PHE A 1 292 ? -11.20208 -1.36218 51.28155 1.000 25.18448 292 PHE A C 1
ATOM 2533 O O . PHE A 1 292 ? -10.65891 -0.30148 50.96838 1.000 25.51705 292 PHE A O 1
ATOM 2541 N N . LEU A 1 293 ? -11.64350 -1.61930 52.52143 1.000 21.93474 293 LEU A N 1
ATOM 2542 C CA . LEU A 1 293 ? -11.37395 -0.73073 53.65561 1.000 19.90932 293 LEU A CA 1
ATOM 2543 C C . LEU A 1 293 ? -10.62847 -1.49625 54.73501 1.000 21.77055 293 LEU A C 1
ATOM 2544 O O . LEU A 1 293 ? -11.03485 -2.59870 55.10547 1.000 19.78244 293 LEU A O 1
ATOM 2549 N N . GLN A 1 294 ? -9.55023 -0.89386 55.25866 1.000 16.44268 294 GLN A N 1
ATOM 2550 C CA . GLN A 1 294 ? -8.82357 -1.45084 56.39594 1.000 16.88592 294 GLN A CA 1
ATOM 2551 C C . GLN A 1 294 ? -9.48306 -1.14105 57.73160 1.000 16.48722 294 GLN A C 1
ATOM 2552 O O . GLN A 1 294 ? -9.03526 -1.66513 58.75637 1.000 18.17983 294 GLN A O 1
ATOM 2558 N N . ARG A 1 295 ? -10.54335 -0.31774 57.75328 1.000 17.97494 295 ARG A N 1
ATOM 2559 C CA . ARG A 1 295 ? -11.27877 -0.01107 58.97611 1.000 17.74941 295 ARG A CA 1
ATOM 2560 C C . ARG A 1 295 ? -12.60951 -0.78731 59.00994 1.000 16.31087 295 ARG A C 1
ATOM 2561 O O . ARG A 1 295 ? -13.10223 -1.25752 57.98972 1.000 18.56065 295 ARG A O 1
ATOM 2569 N N . MET A 1 296 ? -13.13697 -0.97638 60.22038 1.000 14.84804 296 MET A N 1
ATOM 2570 C CA . MET A 1 296 ? -14.26382 -1.87538 60.50995 1.000 15.54133 296 MET A CA 1
ATOM 2571 C C . MET A 1 296 ? -15.60121 -1.15988 60.52779 1.000 15.74335 296 MET A C 1
ATOM 2572 O O . MET A 1 296 ? -16.64182 -1.81557 60.69040 1.000 19.20981 296 MET A O 1
ATOM 2577 N N . THR A 1 297 ? -15.62257 0.16312 60.33477 1.000 16.71626 297 THR A N 1
ATOM 2578 C CA . THR A 1 297 ? -16.88048 0.88616 60.10772 1.000 16.27863 297 THR A CA 1
ATOM 2579 C C . THR A 1 297 ? -16.77692 1.68137 58.81365 1.000 18.35558 297 THR A C 1
ATOM 2580 O O . THR A 1 297 ? -15.76008 2.34433 58.58436 1.000 17.86543 297 THR A O 1
ATOM 2587 N N . PRO A 1 298 ? -17.82574 1.66725 57.96503 1.000 17.95666 298 PRO A N 1
ATOM 2588 C CA . PRO A 1 298 ? -17.66004 2.14886 56.58733 1.000 16.27151 298 PRO A CA 1
ATOM 2589 C C . PRO A 1 298 ? -17.71245 3.65763 56.42272 1.000 17.03447 298 PRO A C 1
ATOM 2590 O O . PRO A 1 298 ? -17.15124 4.16022 55.43225 1.000 19.06455 298 PRO A O 1
ATOM 2594 N N . THR A 1 299 ? -18.35185 4.39339 57.33103 1.000 15.14196 299 THR A N 1
ATOM 2595 C CA . THR A 1 299 ? -18.55147 5.83325 57.11051 1.000 14.80905 299 THR A CA 1
ATOM 2596 C C . THR A 1 299 ? -17.22888 6.59424 57.27678 1.000 19.19118 299 THR A C 1
ATOM 2597 O O . THR A 1 299 ? -16.44716 6.29172 58.17090 1.000 17.46632 299 THR A O 1
ATOM 2604 N N . TYR A 1 300 ? -16.99307 7.58007 56.40133 1.000 19.29475 300 TYR A N 1
ATOM 2605 C CA . TYR A 1 300 ? -15.78745 8.42583 56.49059 1.000 16.38815 300 TYR A CA 1
ATOM 2606 C C . TYR A 1 300 ? -15.59722 8.97382 57.90127 1.000 16.89068 300 TYR A C 1
ATOM 2607 O O . TYR A 1 300 ? -16.53257 9.50206 58.51323 1.000 15.61260 300 TYR A O 1
ATOM 2616 N N . ALA A 1 301 ? -14.36684 8.85469 58.40786 1.000 15.61060 301 ALA A N 1
ATOM 2617 C CA . ALA A 1 301 ? -13.88721 9.35708 59.69483 1.000 16.09273 301 ALA A CA 1
ATOM 2618 C C . ALA A 1 301 ? -14.40096 8.59989 60.91822 1.000 18.36389 301 ALA A C 1
ATOM 2619 O O . ALA A 1 301 ? -14.10153 9.03095 62.04871 1.000 19.03292 301 ALA A O 1
ATOM 2621 N N . SER A 1 302 ? -15.15646 7.49870 60.75634 1.000 14.01015 302 SER A N 1
ATOM 2622 C CA . SER A 1 302 ? -15.84873 6.92418 61.91676 1.000 14.16672 302 SER A CA 1
ATOM 2623 C C . SER A 1 302 ? -14.96545 6.03745 62.77686 1.000 17.86749 302 SER A C 1
ATOM 2624 O O . SER A 1 302 ? -15.25942 5.87712 63.97702 1.000 15.96827 302 SER A O 1
ATOM 2627 N N . SER A 1 303 ? -13.91625 5.45151 62.19706 1.000 15.76784 303 SER A N 1
ATOM 2628 C CA . SER A 1 303 ? -12.84699 4.72620 62.90538 1.000 20.66252 303 SER A CA 1
ATOM 2629 C C . SER A 1 303 ? -11.71434 4.52837 61.89953 1.000 15.19314 303 SER A C 1
ATOM 2630 O O . SER A 1 303 ? -11.81101 4.97191 60.74762 1.000 17.28263 303 SER A O 1
ATOM 2633 N N . ASN A 1 304 ? -10.62788 3.85350 62.32621 1.000 17.29743 304 ASN A N 1
ATOM 2634 C CA . ASN A 1 304 ? -9.56039 3.50429 61.39234 1.000 16.06678 304 ASN A CA 1
ATOM 2635 C C . ASN A 1 304 ? -8.98215 2.14484 61.79061 1.000 15.22925 304 ASN A C 1
ATOM 2636 O O . ASN A 1 304 ? -9.29420 1.61149 62.85705 1.000 17.78375 304 ASN A O 1
ATOM 2641 N N . GLY A 1 305 ? -8.19720 1.55712 60.88050 1.000 19.71804 305 GLY A N 1
ATOM 2642 C CA . GLY A 1 305 ? -7.49650 0.31381 61.15334 1.000 18.05396 305 GLY A CA 1
ATOM 2643 C C . GLY A 1 305 ? -6.06985 0.34532 60.61897 1.000 18.57466 305 GLY A C 1
ATOM 2644 O O . GLY A 1 305 ? -5.70120 1.21592 59.83186 1.000 16.22949 305 GLY A O 1
ATOM 2645 N N . ARG A 1 306 ? -5.27935 -0.65436 61.02279 1.000 16.64740 306 ARG A N 1
ATOM 2646 C CA . ARG A 1 306 ? -3.85945 -0.65821 60.64869 1.000 15.14698 306 ARG A CA 1
ATOM 2647 C C . ARG A 1 306 ? -3.69995 -0.91746 59.14705 1.000 18.33943 306 ARG A C 1
ATOM 2648 O O . ARG A 1 306 ? -4.38490 -1.78106 58.57393 1.000 19.05567 306 ARG A O 1
ATOM 2656 N N . LEU A 1 307 ? -2.83230 -0.13138 58.50488 1.000 15.90802 307 LEU A N 1
ATOM 2657 C CA . LEU A 1 307 ? -2.47707 -0.32680 57.09794 1.000 16.95944 307 LEU A CA 1
ATOM 2658 C C . LEU A 1 307 ? -1.05415 0.18997 56.91086 1.000 17.30376 307 LEU A C 1
ATOM 2659 O O . LEU A 1 307 ? -0.79346 1.39844 57.02472 1.000 18.50111 307 LEU A O 1
ATOM 2664 N N . ASP A 1 308 ? -0.12831 -0.72489 56.63355 1.000 20.21106 308 ASP A N 1
ATOM 2665 C CA . ASP A 1 308 ? 1.28885 -0.35861 56.56195 1.000 23.00609 308 ASP A CA 1
ATOM 2666 C C . ASP A 1 308 ? 1.73845 0.15152 55.19508 1.000 24.84050 308 ASP A C 1
ATOM 2667 O O . ASP A 1 308 ? 2.92779 0.49061 55.03669 1.000 25.49257 308 ASP A O 1
ATOM 2672 N N . ILE A 1 309 ? 0.83893 0.22632 54.22302 1.000 21.43198 309 ILE A N 1
ATOM 2673 C CA . ILE A 1 309 ? 1.13495 0.69177 52.87177 1.000 23.10213 309 ILE A CA 1
ATOM 2674 C C . ILE A 1 309 ? 0.66628 2.13600 52.72538 1.000 22.50918 309 ILE A C 1
ATOM 2675 O O . ILE A 1 309 ? -0.52557 2.41587 52.85203 1.000 24.68862 309 ILE A O 1
ATOM 2685 N N . TRP A 1 310 ? 1.57744 3.04961 52.36528 1.000 26.39246 310 TRP A N 1
ATOM 2686 C CA . TRP A 1 310 ? 1.23631 4.46311 52.18242 1.000 27.26153 310 TRP A CA 1
ATOM 2687 C C . TRP A 1 310 ? 2.16907 5.08140 51.14072 1.000 28.34003 310 TRP A C 1
ATOM 2688 O O . TRP A 1 310 ? 3.38672 5.11226 51.35232 1.000 22.82218 310 TRP A O 1
ATOM 2699 N N . TRP A 1 311 ? 1.61420 5.57026 50.01409 1.000 23.70819 311 TRP A N 1
ATOM 2700 C CA . TRP A 1 311 ? 2.43157 6.03421 48.88577 1.000 27.47174 311 TRP A CA 1
ATOM 2701 C C . TRP A 1 311 ? 2.35586 7.54217 48.64271 1.000 30.42605 311 TRP A C 1
ATOM 2702 O O . TRP A 1 311 ? 3.13573 8.06286 47.82516 1.000 26.33026 311 TRP A O 1
ATOM 2713 N N . ASP A 1 312 ? 1.46955 8.26291 49.34127 1.000 23.35355 312 ASP A N 1
ATOM 2714 C CA . ASP A 1 312 ? 1.36573 9.73099 49.26442 1.000 26.24475 312 ASP A CA 1
ATOM 2715 C C . ASP A 1 312 ? 1.28116 10.19963 47.80167 1.000 26.28629 312 ASP A C 1
ATOM 2720 N N . ASN A 1 313 ? 0.43940 9.48556 47.04140 1.000 25.52303 313 ASN A N 1
ATOM 2721 C CA . ASN A 1 313 ? 0.13649 9.79732 45.64797 1.000 22.17541 313 ASN A CA 1
ATOM 2722 C C . ASN A 1 313 ? -1.38799 9.93385 45.43646 1.000 27.65214 313 ASN A C 1
ATOM 2723 O O . ASN A 1 313 ? -1.94075 9.54282 44.40469 1.000 27.19340 313 ASN A O 1
ATOM 2728 N N . ARG A 1 314 ? -2.06744 10.49294 46.43640 1.000 23.75045 314 ARG A N 1
ATOM 2729 C CA . ARG A 1 314 ? -3.47887 10.90787 46.39249 1.000 29.28398 314 ARG A CA 1
ATOM 2730 C C . ARG A 1 314 ? -4.50092 9.77708 46.35976 1.000 27.15389 314 ARG A C 1
ATOM 2731 O O . ARG A 1 314 ? -5.31056 9.66817 47.28842 1.000 24.88978 314 ARG A O 1
ATOM 2739 N N . SER A 1 315 ? -4.53239 8.96771 45.30062 1.000 28.46434 315 SER A N 1
ATOM 2740 C CA . SER A 1 315 ? -5.47233 7.85062 45.25471 1.000 24.80958 315 SER A CA 1
ATOM 2741 C C . SER A 1 315 ? -5.10166 6.77873 46.28481 1.000 25.36967 315 SER A C 1
ATOM 2742 O O . SER A 1 315 ? -3.95073 6.66991 46.73817 1.000 24.22957 315 SER A O 1
ATOM 2745 N N . ASP A 1 316 ? -6.12071 5.97848 46.65841 1.000 26.03356 316 ASP A N 1
ATOM 2746 C CA . ASP A 1 316 ? -5.95583 4.80923 47.50775 1.000 21.65920 316 ASP A CA 1
ATOM 2747 C C . ASP A 1 316 ? -5.59365 3.55806 46.72204 1.000 22.33301 316 ASP A C 1
ATOM 2748 O O . ASP A 1 316 ? -5.18322 2.56677 47.33960 1.000 22.09623 316 ASP A O 1
ATOM 2753 N N . PHE A 1 317 ? -5.77464 3.55895 45.38864 1.000 24.39768 317 PHE A N 1
ATOM 2754 C CA . PHE A 1 317 ? -5.48387 2.38841 44.54892 1.000 26.81692 317 PHE A CA 1
ATOM 2755 C C . PHE A 1 317 ? -6.04346 1.10033 45.15740 1.000 26.18402 317 PHE A C 1
ATOM 2756 O O . PHE A 1 317 ? -5.37171 0.05904 45.21197 1.000 26.46797 317 PHE A O 1
ATOM 2764 N N . ASN A 1 318 ? -7.31704 1.15789 45.60280 1.000 27.00306 318 ASN A N 1
ATOM 2765 C CA . ASN A 1 318 ? -7.91914 0.04362 46.34316 1.000 28.39821 318 ASN A CA 1
ATOM 2766 C C . ASN A 1 318 ? -9.25987 -0.41956 45.76031 1.000 30.91410 318 ASN A C 1
ATOM 2767 O O . ASN A 1 318 ? -10.12483 -0.89691 46.50712 1.000 26.70813 318 ASN A O 1
ATOM 2772 N N . ALA A 1 319 ? -9.44576 -0.30265 44.44655 1.000 26.41816 319 ALA A N 1
ATOM 2773 C CA . ALA A 1 319 ? -10.68279 -0.76699 43.81707 1.000 33.09399 319 ALA A CA 1
ATOM 2774 C C . ALA A 1 319 ? -10.64416 -2.27972 43.57660 1.000 29.82004 319 ALA A C 1
ATOM 2775 O O . ALA A 1 319 ? -9.58527 -2.88795 43.42497 1.000 29.26069 319 ALA A O 1
ATOM 2777 N N . ASN A 1 320 ? -11.82579 -2.89240 43.58174 1.000 23.29200 320 ASN A N 1
ATOM 2778 C CA . ASN A 1 320 ? -11.99591 -4.30332 43.26379 1.000 27.27278 320 ASN A CA 1
ATOM 2779 C C . ASN A 1 320 ? -11.17045 -4.69502 42.03945 1.000 31.78523 320 ASN A C 1
ATOM 2780 O O . ASN A 1 320 ? -11.21096 -4.01411 41.00886 1.000 33.69612 320 ASN A O 1
ATOM 2785 N N . GLY A 1 321 ? -10.47377 -5.81944 42.14432 1.000 26.52396 321 GLY A N 1
ATOM 2786 C CA . GLY A 1 321 ? -9.52226 -6.25989 41.12515 1.000 39.54098 321 GLY A CA 1
ATOM 2787 C C . GLY A 1 321 ? -8.18343 -5.53152 40.93491 1.000 36.21030 321 GLY A C 1
ATOM 2788 O O . GLY A 1 321 ? -7.29014 -6.07788 40.27664 1.000 38.55593 321 GLY A O 1
ATOM 2789 N N . GLU A 1 322 ? -8.02100 -4.32689 41.48959 1.000 31.33964 322 GLU A N 1
ATOM 2790 C CA . GLU A 1 322 ? -6.95035 -3.42287 41.06697 1.000 35.04010 322 GLU A CA 1
ATOM 2791 C C . GLU A 1 322 ? -5.56452 -3.93016 41.46569 1.000 34.83738 322 GLU A C 1
ATOM 2792 O O . GLU A 1 322 ? -5.36938 -4.48412 42.55030 1.000 33.95310 322 GLU A O 1
ATOM 2798 N N . LYS A 1 323 ? -4.60286 -3.75841 40.55732 1.000 37.40303 323 LYS A N 1
ATOM 2799 C CA . LYS A 1 323 ? -3.19040 -4.02896 40.80189 1.000 36.53176 323 LYS A CA 1
ATOM 2800 C C . LYS A 1 323 ? -2.43151 -2.72555 40.67167 1.000 32.25593 323 LYS A C 1
ATOM 2801 O O . LYS A 1 323 ? -2.72859 -1.91635 39.78879 1.000 33.93556 323 LYS A O 1
ATOM 2807 N N . ALA A 1 324 ? -1.46410 -2.50354 41.56966 1.000 32.37711 324 ALA A N 1
ATOM 2808 C CA . ALA A 1 324 ? -0.67605 -1.27798 41.52292 1.000 29.60472 324 ALA A CA 1
ATOM 2809 C C . ALA A 1 324 ? 0.78311 -1.55966 41.85774 1.000 24.64060 324 ALA A C 1
ATOM 2810 O O . ALA A 1 324 ? 1.10127 -2.46132 42.63594 1.000 28.82506 324 ALA A O 1
ATOM 2812 N N . VAL A 1 325 ? 1.65464 -0.78169 41.23922 1.000 29.05337 325 VAL A N 1
ATOM 2813 C CA . VAL A 1 325 ? 3.10032 -0.87741 41.45330 1.000 29.99608 325 VAL A CA 1
ATOM 2814 C C . VAL A 1 325 ? 3.62749 0.52380 41.68221 1.000 29.79727 325 VAL A C 1
ATOM 2815 O O . VAL A 1 325 ? 3.24530 1.46901 40.97773 1.000 30.35507 325 VAL A O 1
ATOM 2825 N N . PHE A 1 326 ? 4.49737 0.65881 42.69883 1.000 25.80675 326 PHE A N 1
ATOM 2826 C CA . PHE A 1 326 ? 4.98478 1.93989 43.18071 1.000 26.22409 326 PHE A CA 1
ATOM 2827 C C . PHE A 1 326 ? 6.50491 1.85181 43.20421 1.000 24.93242 326 PHE A C 1
ATOM 2828 O O . PHE A 1 326 ? 7.05719 0.82092 43.60444 1.000 22.80085 326 PHE A O 1
ATOM 2836 N N . PHE A 1 327 ? 7.15051 2.92843 42.77174 1.000 26.98902 327 PHE A N 1
ATOM 2837 C CA . PHE A 1 327 ? 8.60326 3.06023 42.91158 1.000 28.16681 327 PHE A CA 1
ATOM 2838 C C . PHE A 1 327 ? 8.94774 4.44085 43.45599 1.000 24.56843 327 PHE A C 1
ATOM 2839 O O . PHE A 1 327 ? 8.45554 5.46741 42.97018 1.000 28.76670 327 PHE A O 1
ATOM 2847 N N . GLY A 1 328 ? 9.79411 4.47833 44.47464 1.000 29.92351 328 GLY A N 1
ATOM 2848 C CA . GLY A 1 328 ? 10.15706 5.73202 45.09890 1.000 27.83270 328 GLY A CA 1
ATOM 2849 C C . GLY A 1 328 ? 11.65852 5.80636 45.29418 1.000 26.79729 328 GLY A C 1
ATOM 2850 O O . GLY A 1 328 ? 12.32379 4.79835 45.54792 1.000 25.99363 328 GLY A O 1
ATOM 2851 N N . ALA A 1 329 ? 12.16978 7.02716 45.20599 1.000 27.52776 329 ALA A N 1
ATOM 2852 C CA . ALA A 1 329 ? 13.57687 7.33603 45.52035 1.000 28.93488 329 ALA A CA 1
ATOM 2853 C C . ALA A 1 329 ? 13.69618 8.63812 46.30760 1.000 30.48207 329 ALA A C 1
ATOM 2854 O O . ALA A 1 329 ? 13.09043 9.65152 45.95371 1.000 38.96647 329 ALA A O 1
ATOM 2856 N N . MET A 1 330 ? 14.46572 8.60821 47.39199 1.000 33.68487 330 MET A N 1
ATOM 2857 C CA . MET A 1 330 ? 14.76833 9.78739 48.19971 1.000 28.89898 330 MET A CA 1
ATOM 2858 C C . MET A 1 330 ? 16.28594 9.93308 48.28779 1.000 32.47365 330 MET A C 1
ATOM 2859 O O . MET A 1 330 ? 16.95679 9.03362 48.80429 1.000 30.25388 330 MET A O 1
ATOM 2864 N N . TYR A 1 331 ? 16.81367 11.07282 47.83585 1.000 32.41079 331 TYR A N 1
ATOM 2865 C CA . TYR A 1 331 ? 18.26227 11.28627 47.65726 1.000 32.69910 331 TYR A CA 1
ATOM 2866 C C . TYR A 1 331 ? 18.79657 12.24866 48.72185 1.000 26.33851 331 TYR A C 1
ATOM 2867 O O . TYR A 1 331 ? 18.44225 13.43235 48.73133 1.000 28.91892 331 TYR A O 1
ATOM 2876 N N . ASP A 1 332 ? 19.61466 11.72266 49.64073 1.000 28.84457 332 ASP A N 1
ATOM 2877 C CA . ASP A 1 332 ? 20.29086 12.49716 50.68739 1.000 31.98802 332 ASP A CA 1
ATOM 2878 C C . ASP A 1 332 ? 21.42004 13.32103 50.05749 1.000 28.02648 332 ASP A C 1
ATOM 2879 O O . ASP A 1 332 ? 22.27100 12.76060 49.37278 1.000 29.10370 332 ASP A O 1
ATOM 2884 N N . LEU A 1 333 ? 21.40895 14.64366 50.23895 1.000 29.79419 333 LEU A N 1
ATOM 2885 C CA . LEU A 1 333 ? 22.38382 15.52326 49.58960 1.000 34.85634 333 LEU A CA 1
ATOM 2886 C C . LEU A 1 333 ? 23.61887 15.79026 50.45412 1.000 32.56247 333 LEU A C 1
ATOM 2887 O O . LEU A 1 333 ? 24.35308 16.76617 50.20073 1.000 34.52853 333 LEU A O 1
ATOM 2892 N N . LYS A 1 334 ? 23.87079 14.94900 51.45585 1.000 30.31568 334 LYS A N 1
ATOM 2893 C CA . LYS A 1 334 ? 24.99021 15.20446 52.36717 1.000 33.80095 334 LYS A CA 1
ATOM 2894 C C . LYS A 1 334 ? 26.34067 15.25762 51.64469 1.000 33.50797 334 LYS A C 1
ATOM 2895 O O . LYS A 1 334 ? 27.23670 15.99722 52.07418 1.000 32.58392 334 LYS A O 1
ATOM 2901 N N . ASN A 1 335 ? 26.51546 14.49845 50.56099 1.000 32.13808 335 ASN A N 1
ATOM 2902 C CA . ASN A 1 335 ? 27.82006 14.49850 49.89149 1.000 32.32597 335 ASN A CA 1
ATOM 2903 C C . ASN A 1 335 ? 28.00750 15.68002 48.95037 1.000 39.35776 335 ASN A C 1
ATOM 2904 O O . ASN A 1 335 ? 29.12734 15.89828 48.46958 1.000 41.49129 335 ASN A O 1
ATOM 2909 N N . TRP A 1 336 ? 26.95442 16.43407 48.66436 1.000 33.46889 336 TRP A N 1
ATOM 2910 C CA . TRP A 1 336 ? 27.06813 17.77659 48.11939 1.000 37.06825 336 TRP A CA 1
ATOM 2911 C C . TRP A 1 336 ? 27.33423 18.78453 49.22329 1.000 34.81542 336 TRP A C 1
ATOM 2912 O O . TRP A 1 336 ? 27.23580 19.99783 49.00438 1.000 38.03104 336 TRP A O 1
ATOM 2923 N N . ASN A 1 337 ? 27.61611 18.29582 50.42623 1.000 30.89640 337 ASN A N 1
ATOM 2924 C CA . ASN A 1 337 ? 27.76521 19.14333 51.59805 1.000 29.82669 337 ASN A CA 1
ATOM 2925 C C . ASN A 1 337 ? 26.50274 19.94956 51.84994 1.000 42.51147 337 ASN A C 1
ATOM 2926 O O . ASN A 1 337 ? 26.54872 21.16320 52.03887 1.000 38.60239 337 ASN A O 1
ATOM 2931 N N . LEU A 1 338 ? 25.36309 19.25543 51.84678 1.000 36.24963 338 LEU A N 1
ATOM 2932 C CA . LEU A 1 338 ? 24.07821 19.83577 52.23467 1.000 40.71650 338 LEU A CA 1
ATOM 2933 C C . LEU A 1 338 ? 23.39524 18.86459 53.19533 1.000 41.44721 338 LEU A C 1
ATOM 2934 O O . LEU A 1 338 ? 22.28054 18.39176 52.94576 1.000 39.98379 338 LEU A O 1
ATOM 2939 N N . PRO A 1 339 ? 24.05537 18.52817 54.30099 1.000 34.23819 339 PRO A N 1
ATOM 2940 C CA . PRO A 1 339 ? 23.46853 17.57573 55.24655 1.000 33.36086 339 PRO A CA 1
ATOM 2941 C C . PRO A 1 339 ? 22.13547 18.12219 55.71728 1.000 38.24285 339 PRO A C 1
ATOM 2942 O O . PRO A 1 339 ? 22.00194 19.32247 55.95149 1.000 36.90326 339 PRO A O 1
ATOM 2946 N N . GLY A 1 340 ? 21.15424 17.23460 55.86776 1.000 36.64028 340 GLY A N 1
ATOM 2947 C CA . GLY A 1 340 ? 19.80951 17.64240 56.24276 1.000 35.86296 340 GLY A CA 1
ATOM 2948 C C . GLY A 1 340 ? 18.90638 17.98707 55.08424 1.000 37.63279 340 GLY A C 1
ATOM 2949 O O . GLY A 1 340 ? 17.71257 18.26272 55.30211 1.000 39.02905 340 GLY A O 1
ATOM 2950 N N . PHE A 1 341 ? 19.42252 17.96787 53.86238 1.000 32.47934 341 PHE A N 1
ATOM 2951 C CA . PHE A 1 341 ? 18.66947 18.32275 52.67453 1.000 42.16004 341 PHE A CA 1
ATOM 2952 C C . PHE A 1 341 ? 18.46347 17.05663 51.85462 1.000 42.87036 341 PHE A C 1
ATOM 2953 O O . PHE A 1 341 ? 19.40051 16.27729 51.66550 1.000 36.96870 341 PHE A O 1
ATOM 2961 N N . ALA A 1 342 ? 17.22960 16.82423 51.40843 1.000 35.87633 342 ALA A N 1
ATOM 2962 C CA . ALA A 1 342 ? 16.93969 15.64711 50.60760 1.000 33.08806 342 ALA A CA 1
ATOM 2963 C C . ALA A 1 342 ? 15.89358 15.98615 49.56052 1.000 32.58481 342 ALA A C 1
ATOM 2964 O O . ALA A 1 342 ? 15.03152 16.83935 49.78170 1.000 34.60186 342 ALA A O 1
ATOM 2966 N N . ILE A 1 343 ? 15.99270 15.32133 48.40880 1.000 29.81645 343 ILE A N 1
ATOM 2967 C CA . ILE A 1 343 ? 15.03834 15.48192 47.32193 1.000 35.05338 343 ILE A CA 1
ATOM 2968 C C . ILE A 1 343 ? 14.62522 14.10105 46.83973 1.000 34.88884 343 ILE A C 1
ATOM 2969 O O . ILE A 1 343 ? 15.40174 13.14383 46.93614 1.000 30.29476 343 ILE A O 1
ATOM 2979 N N . GLY A 1 344 ? 13.37737 13.99206 46.33959 1.000 33.53491 344 GLY A N 1
ATOM 2980 C CA . GLY A 1 344 ? 12.84399 12.69929 45.93764 1.000 35.15330 344 GLY A CA 1
ATOM 2981 C C . GLY A 1 344 ? 11.80876 12.75510 44.82428 1.000 31.50362 344 GLY A C 1
ATOM 2982 O O . GLY A 1 344 ? 11.32140 13.82155 44.43240 1.000 29.70081 344 GLY A O 1
ATOM 2983 N N . ALA A 1 345 ? 11.50016 11.57537 44.29327 1.000 31.04832 345 ALA A N 1
ATOM 2984 C CA . ALA A 1 345 ? 10.43289 11.43406 43.30126 1.000 36.83129 345 ALA A CA 1
ATOM 2985 C C . ALA A 1 345 ? 9.85209 10.03226 43.38096 1.000 32.31264 345 ALA A C 1
ATOM 2986 O O . ALA A 1 345 ? 10.53185 9.08712 43.79445 1.000 31.13303 345 ALA A O 1
ATOM 2988 N N . SER A 1 346 ? 8.58628 9.89429 42.97323 1.000 29.29775 346 SER A N 1
ATOM 2989 C CA . SER A 1 346 ? 7.93190 8.60404 43.07624 1.000 28.18454 346 SER A CA 1
ATOM 2990 C C . SER A 1 346 ? 6.88927 8.47451 41.96277 1.000 25.50638 346 SER A C 1
ATOM 2991 O O . SER A 1 346 ? 6.48195 9.46304 41.36665 1.000 29.24500 346 SER A O 1
ATOM 2994 N N . TYR A 1 347 ? 6.45949 7.24523 41.69297 1.000 29.97283 347 TYR A N 1
ATOM 2995 C CA . TYR A 1 347 ? 5.56250 6.98209 40.57391 1.000 36.07133 347 TYR A CA 1
ATOM 2996 C C . TYR A 1 347 ? 4.69212 5.76455 40.85529 1.000 33.71566 347 TYR A C 1
ATOM 2997 O O . TYR A 1 347 ? 5.16867 4.77485 41.42130 1.000 29.91099 347 TYR A O 1
ATOM 3006 N N . VAL A 1 348 ? 3.41932 5.82217 40.42483 1.000 30.66809 348 VAL A N 1
ATOM 3007 C CA . VAL A 1 348 ? 2.50249 4.69476 40.55493 1.000 31.17514 348 VAL A CA 1
ATOM 3008 C C . VAL A 1 348 ? 1.80076 4.42568 39.22266 1.000 28.65438 348 VAL A C 1
ATOM 3009 O O . VAL A 1 348 ? 1.36064 5.35674 38.54379 1.000 29.01449 348 VAL A O 1
ATOM 3019 N N . TYR A 1 349 ? 1.66180 3.15398 38.87704 1.000 28.97716 349 TYR A N 1
ATOM 3020 C CA . TYR A 1 349 ? 0.80337 2.73417 37.77962 1.000 34.18187 349 TYR A CA 1
ATOM 3021 C C . TYR A 1 349 ? -0.05286 1.54883 38.22556 1.000 30.62808 349 TYR A C 1
ATOM 3022 O O . TYR A 1 349 ? 0.46766 0.56596 38.76038 1.000 30.15200 349 TYR A O 1
ATOM 3031 N N . ALA A 1 350 ? -1.37394 1.63779 37.98571 1.000 34.98794 350 ALA A N 1
ATOM 3032 C CA . ALA A 1 350 ? -2.33730 0.65460 38.48014 1.000 35.09129 350 ALA A CA 1
ATOM 3033 C C . ALA A 1 350 ? -3.32618 0.30669 37.37143 1.000 33.62075 350 ALA A C 1
ATOM 3034 O O . ALA A 1 350 ? -3.71564 1.18318 36.59297 1.000 33.72746 350 ALA A O 1
ATOM 3036 N N . TRP A 1 351 ? -3.71901 -0.96437 37.30626 1.000 31.62272 351 TRP A N 1
ATOM 3037 C CA . TRP A 1 351 ? -4.56594 -1.47716 36.23106 1.000 42.13363 351 TRP A CA 1
ATOM 3038 C C . TRP A 1 351 ? -5.57132 -2.47972 36.79161 1.000 37.67305 351 TRP A C 1
ATOM 3039 O O . TRP A 1 351 ? -5.45844 -2.94916 37.92717 1.000 35.93443 351 TRP A O 1
ATOM 3050 N N . ASP A 1 352 ? -6.56392 -2.82266 35.96498 1.000 43.35743 352 ASP A N 1
ATOM 3051 C CA . ASP A 1 352 ? -7.56309 -3.84624 36.26215 1.000 37.91170 352 ASP A CA 1
ATOM 3052 C C . ASP A 1 352 ? -8.58199 -3.40245 37.32588 1.000 32.45143 352 ASP A C 1
ATOM 3053 O O . ASP A 1 352 ? -9.18203 -4.24754 37.99677 1.000 37.43040 352 ASP A O 1
ATOM 3058 N N . ALA A 1 353 ? -8.80310 -2.11130 37.50192 1.000 32.60228 353 ALA A N 1
ATOM 3059 C CA . ALA A 1 353 ? -9.73332 -1.63581 38.52631 1.000 38.49807 353 ALA A CA 1
ATOM 3060 C C . ALA A 1 353 ? -11.17388 -1.82884 38.04835 1.000 41.05633 353 ALA A C 1
ATOM 3061 O O . ALA A 1 353 ? -11.57359 -1.21915 37.04984 1.000 32.92019 353 ALA A O 1
ATOM 3063 N N . LYS A 1 354 ? -11.95680 -2.68155 38.77875 1.000 39.95637 354 LYS A N 1
ATOM 3064 C CA . LYS A 1 354 ? -13.37361 -2.96358 38.51774 1.000 37.52897 354 LYS A CA 1
ATOM 3065 C C . LYS A 1 354 ? -14.28725 -2.16511 39.43358 1.000 40.53531 354 LYS A C 1
ATOM 3066 O O . LYS A 1 354 ? -13.87361 -1.67806 40.49036 1.000 32.60264 354 LYS A O 1
ATOM 3072 N N . PRO A 1 355 ? -15.56416 -2.00984 39.05990 1.000 38.21934 355 PRO A N 1
ATOM 3073 C CA . PRO A 1 355 ? -16.48532 -1.31225 39.95221 1.000 31.73564 355 PRO A CA 1
ATOM 3074 C C . PRO A 1 355 ? -17.20680 -2.30435 40.84942 1.000 27.91992 355 PRO A C 1
ATOM 3075 O O . PRO A 1 355 ? -16.95434 -3.51451 40.82364 1.000 31.70112 355 PRO A O 1
ATOM 3079 N N . ALA A 1 356 ? -18.07525 -1.77505 41.69879 1.000 29.96177 356 ALA A N 1
ATOM 3080 C CA . ALA A 1 356 ? -19.00819 -2.60723 42.44731 1.000 31.65038 356 ALA A CA 1
ATOM 3081 C C . ALA A 1 356 ? -19.68160 -3.61228 41.51059 1.000 35.23943 356 ALA A C 1
ATOM 3082 O O . ALA A 1 356 ? -19.94002 -3.30611 40.34329 1.000 31.79466 356 ALA A O 1
ATOM 3084 N N . THR A 1 357 ? -19.90726 -4.84068 42.00776 1.000 32.45915 357 THR A N 1
ATOM 3085 C CA . THR A 1 357 ? -20.50993 -5.87600 41.17341 1.000 34.92592 357 THR A CA 1
ATOM 3086 C C . THR A 1 357 ? -22.03714 -5.76666 41.06995 1.000 44.77990 357 THR A C 1
ATOM 3087 O O . THR A 1 357 ? -22.63796 -6.47297 40.24791 1.000 40.83604 357 THR A O 1
ATOM 3094 N N . TRP A 1 358 ? -22.68353 -4.93380 41.88153 1.000 35.99590 358 TRP A N 1
ATOM 3095 C CA . TRP A 1 358 ? -24.08554 -4.61103 41.65901 1.000 40.50612 358 TRP A CA 1
ATOM 3096 C C . TRP A 1 358 ? -24.35415 -3.24946 42.25804 1.000 43.45370 358 TRP A C 1
ATOM 3097 O O . TRP A 1 358 ? -23.61417 -2.76649 43.12496 1.000 36.07842 358 TRP A O 1
ATOM 3108 N N . GLN A 1 359 ? -25.42973 -2.63893 41.77300 1.000 33.91077 359 GLN A N 1
ATOM 3109 C CA . GLN A 1 359 ? -25.78134 -1.27532 42.10613 1.000 32.76265 359 GLN A CA 1
ATOM 3110 C C . GLN A 1 359 ? -27.30072 -1.19967 42.19317 1.000 47.72490 359 GLN A C 1
ATOM 3111 O O . GLN A 1 359 ? -28.00212 -1.79295 41.36739 1.000 42.96060 359 GLN A O 1
ATOM 3117 N N . SER A 1 360 ? -27.80168 -0.46219 43.18065 1.000 41.39194 360 SER A N 1
ATOM 3118 C CA . SER A 1 360 ? -29.24476 -0.37474 43.34374 1.000 47.24049 360 SER A CA 1
ATOM 3119 C C . SER A 1 360 ? -29.84847 0.77861 42.56354 1.000 49.26550 360 SER A C 1
ATOM 3120 O O . SER A 1 360 ? -30.99472 0.67140 42.10971 1.000 49.54787 360 SER A O 1
ATOM 3123 N N . ASN A 1 361 ? -29.12089 1.88120 42.40242 1.000 50.29891 361 ASN A N 1
ATOM 3124 C CA . ASN A 1 361 ? -29.56057 2.99304 41.56111 1.000 58.68214 361 ASN A CA 1
ATOM 3125 C C . ASN A 1 361 ? -28.35654 3.37318 40.70207 1.000 51.36942 361 ASN A C 1
ATOM 3126 O O . ASN A 1 361 ? -27.71560 4.40006 40.92341 1.000 52.13831 361 ASN A O 1
ATOM 3131 N N . PRO A 1 362 ? -28.01306 2.54428 39.71697 1.000 47.80237 362 PRO A N 1
ATOM 3132 C CA . PRO A 1 362 ? -26.79678 2.79366 38.93216 1.000 45.59211 362 PRO A CA 1
ATOM 3133 C C . PRO A 1 362 ? -26.91299 4.06479 38.11544 1.000 51.42079 362 PRO A C 1
ATOM 3134 O O . PRO A 1 362 ? -28.00840 4.56010 37.83461 1.000 50.70993 362 PRO A O 1
ATOM 3138 N N . ASP A 1 363 ? -25.75366 4.62750 37.76256 1.000 47.55888 363 ASP A N 1
ATOM 3139 C CA . ASP A 1 363 ? -25.75625 5.88645 37.03247 1.000 43.87545 363 ASP A CA 1
ATOM 3140 C C . ASP A 1 363 ? -25.51505 5.61348 35.55638 1.000 36.08107 363 ASP A C 1
ATOM 3141 O O . ASP A 1 363 ? -25.35105 4.46762 35.12797 1.000 40.49053 363 ASP A O 1
ATOM 3149 N N . ALA A 1 364 ? -25.55671 6.68264 34.75869 1.000 47.28473 364 ALA A N 1
ATOM 3150 C CA . ALA A 1 364 ? -25.36535 6.52481 33.31820 1.000 48.02036 364 ALA A CA 1
ATOM 3151 C C . ALA A 1 364 ? -24.09571 5.75866 33.00675 1.000 50.26082 364 ALA A C 1
ATOM 3152 O O . ALA A 1 364 ? -24.04719 4.97267 32.05055 1.000 46.79727 364 ALA A O 1
ATOM 3154 N N . TYR A 1 365 ? -23.05990 5.95422 33.81126 1.000 51.85938 365 TYR A N 1
ATOM 3155 C CA . TYR A 1 365 ? -21.76764 5.42308 33.44233 1.000 51.34000 365 TYR A CA 1
ATOM 3156 C C . TYR A 1 365 ? -21.52674 4.03217 33.99276 1.000 51.42971 365 TYR A C 1
ATOM 3157 O O . TYR A 1 365 ? -20.49537 3.42945 33.67784 1.000 57.24248 365 TYR A O 1
ATOM 3174 N N . TYR A 1 366 ? -22.43192 3.50033 34.80063 1.000 46.75052 366 TYR A N 1
ATOM 3175 C CA . TYR A 1 366 ? -22.15273 2.21974 35.42584 1.000 44.52887 366 TYR A CA 1
ATOM 3176 C C . TYR A 1 366 ? -22.12848 1.12111 34.37858 1.000 51.92512 366 TYR A C 1
ATOM 3177 O O . TYR A 1 366 ? -23.08672 0.95567 33.61944 1.000 57.85174 366 TYR A O 1
ATOM 3186 N N . ASP A 1 367 ? -21.03140 0.36776 34.34867 1.000 52.18396 367 ASP A N 1
ATOM 3187 C CA . ASP A 1 367 ? -20.86321 -0.79352 33.48021 1.000 50.36987 367 ASP A CA 1
ATOM 3188 C C . ASP A 1 367 ? -20.16759 -1.88269 34.28199 1.000 57.59421 367 ASP A C 1
ATOM 3189 O O . ASP A 1 367 ? -18.96019 -1.80051 34.54250 1.000 61.71604 367 ASP A O 1
ATOM 3194 N N . LYS A 1 368 ? -20.91152 -2.92779 34.62314 1.000 54.36305 368 LYS A N 1
ATOM 3195 C CA . LYS A 1 368 ? -20.39211 -3.92681 35.54711 1.000 58.07601 368 LYS A CA 1
ATOM 3196 C C . LYS A 1 368 ? -19.06588 -4.52100 35.08958 1.000 58.77634 368 LYS A C 1
ATOM 3197 O O . LYS A 1 368 ? -18.27110 -4.96708 35.92538 1.000 55.44640 368 LYS A O 1
ATOM 3203 N N . ASN A 1 369 ? -18.80846 -4.56586 33.78471 1.000 59.80831 369 ASN A N 1
ATOM 3204 C CA . ASN A 1 369 ? -17.68819 -5.34773 33.27539 1.000 59.19027 369 ASN A CA 1
ATOM 3205 C C . ASN A 1 369 ? -16.52807 -4.49241 32.78998 1.000 51.74155 369 ASN A C 1
ATOM 3206 O O . ASN A 1 369 ? -15.57586 -5.03065 32.22200 1.000 56.06346 369 ASN A O 1
ATOM 3211 N N . ARG A 1 370 ? -16.58032 -3.18527 33.00650 1.000 52.36439 370 ARG A N 1
ATOM 3212 C CA . ARG A 1 370 ? -15.47672 -2.30104 32.67582 1.000 54.22152 370 ARG A CA 1
ATOM 3213 C C . ARG A 1 370 ? -14.23830 -2.61399 33.53469 1.000 53.92768 370 ARG A C 1
ATOM 3214 O O . ARG A 1 370 ? -14.32490 -3.25922 34.58848 1.000 46.42349 370 ARG A O 1
ATOM 3222 N N . THR A 1 371 ? -13.06111 -2.21673 33.01927 1.000 54.63457 371 THR A N 1
ATOM 3223 C CA . THR A 1 371 ? -11.82727 -2.05697 33.79677 1.000 47.60206 371 THR A CA 1
ATOM 3224 C C . THR A 1 371 ? -11.20139 -0.72252 33.42856 1.000 50.42594 371 THR A C 1
ATOM 3225 O O . THR A 1 371 ? -11.31076 -0.26920 32.28616 1.000 54.51659 371 THR A O 1
ATOM 3232 N N . ILE A 1 372 ? -10.56372 -0.07906 34.40738 1.000 43.22037 372 ILE A N 1
ATOM 3233 C CA . ILE A 1 372 ? -9.91747 1.21094 34.21281 1.000 41.42278 372 ILE A CA 1
ATOM 3234 C C . ILE A 1 372 ? -8.50488 1.16825 34.81143 1.000 39.43341 372 ILE A C 1
ATOM 3235 O O . ILE A 1 372 ? -8.08318 0.16331 35.38192 1.000 30.33675 372 ILE A O 1
ATOM 3245 N N . GLU A 1 373 ? -7.78379 2.27782 34.65631 1.000 38.73002 373 GLU A N 1
ATOM 3246 C CA . GLU A 1 373 ? -6.40366 2.43104 35.11133 1.000 39.30401 373 GLU A CA 1
ATOM 3247 C C . GLU A 1 373 ? -6.24525 3.79152 35.77301 1.000 36.63163 373 GLU A C 1
ATOM 3248 O O . GLU A 1 373 ? -7.02740 4.71117 35.52304 1.000 35.75635 373 GLU A O 1
ATOM 3254 N N . GLU A 1 374 ? -5.22378 3.92579 36.63613 1.000 33.10913 374 GLU A N 1
ATOM 3255 C CA . GLU A 1 374 ? -4.87537 5.21357 37.23226 1.000 31.82220 374 GLU A CA 1
ATOM 3256 C C . GLU A 1 374 ? -3.35270 5.25873 37.35898 1.000 29.51387 374 GLU A C 1
ATOM 3257 O O . GLU A 1 374 ? -2.71185 4.22155 37.41951 1.000 31.05968 374 GLU A O 1
ATOM 3263 N N . SER A 1 375 ? -2.78387 6.45182 37.43979 1.000 37.47541 375 SER A N 1
ATOM 3264 C CA . SER A 1 375 ? -1.34911 6.55626 37.70402 1.000 37.52875 375 SER A CA 1
ATOM 3265 C C . SER A 1 375 ? -1.09355 7.91126 38.33344 1.000 37.52447 375 SER A C 1
ATOM 3266 O O . SER A 1 375 ? -1.96535 8.78643 38.34110 1.000 34.27743 375 SER A O 1
ATOM 3269 N N . ALA A 1 376 ? 0.12503 8.08429 38.86562 1.000 28.82171 376 ALA A N 1
ATOM 3270 C CA . ALA A 1 376 ? 0.47879 9.34508 39.49524 1.000 27.11948 376 ALA A CA 1
ATOM 3271 C C . ALA A 1 376 ? 2.00067 9.39634 39.60300 1.000 29.39456 376 ALA A C 1
ATOM 3272 O O . ALA A 1 376 ? 2.66904 8.36172 39.51981 1.000 28.59677 376 ALA A O 1
ATOM 3274 N N . TYR A 1 377 ? 2.52228 10.60943 39.80651 1.000 34.26451 377 TYR A N 1
ATOM 3275 C CA . TYR A 1 377 ? 3.90480 10.81852 40.22810 1.000 30.80844 377 TYR A CA 1
ATOM 3276 C C . TYR A 1 377 ? 3.96582 12.03584 41.14645 1.000 29.33769 377 TYR A C 1
ATOM 3277 O O . TYR A 1 377 ? 3.13622 12.94308 41.05897 1.000 32.18499 377 TYR A O 1
ATOM 3286 N N . SER A 1 378 ? 4.94907 12.03838 42.06162 1.000 28.74636 378 SER A N 1
ATOM 3287 C CA . SER A 1 378 ? 5.13179 13.08465 43.06978 1.000 26.23436 378 SER A CA 1
ATOM 3288 C C . SER A 1 378 ? 6.60535 13.50371 43.12522 1.000 30.68038 378 SER A C 1
ATOM 3289 O O . SER A 1 378 ? 7.49207 12.69243 42.86003 1.000 28.64544 378 SER A O 1
ATOM 3292 N N . LEU A 1 379 ? 6.85323 14.75521 43.53304 1.000 29.90756 379 LEU A N 1
ATOM 3293 C CA . LEU A 1 379 ? 8.19404 15.26933 43.80813 1.000 32.40281 379 LEU A CA 1
ATOM 3294 C C . LEU A 1 379 ? 8.23770 15.70845 45.26170 1.000 34.10851 379 LEU A C 1
ATOM 3295 O O . LEU A 1 379 ? 7.22195 16.14148 45.80705 1.000 30.82711 379 LEU A O 1
ATOM 3300 N N . ASP A 1 380 ? 9.42396 15.65557 45.86916 1.000 29.62525 380 ASP A N 1
ATOM 3301 C CA . ASP A 1 380 ? 9.60311 15.90028 47.29536 1.000 28.63807 380 ASP A CA 1
ATOM 3302 C C . ASP A 1 380 ? 10.88533 16.68621 47.54586 1.000 32.93509 380 ASP A C 1
ATOM 3303 O O . ASP A 1 380 ? 11.91077 16.40334 46.92581 1.000 31.35004 380 ASP A O 1
ATOM 3308 N N . ALA A 1 381 ? 10.82762 17.64941 48.46535 1.000 31.28835 381 ALA A N 1
ATOM 3309 C CA . ALA A 1 381 ? 12.00798 18.33593 48.96883 1.000 35.82982 381 ALA A CA 1
ATOM 3310 C C . ALA A 1 381 ? 11.85491 18.55977 50.46660 1.000 38.06095 381 ALA A C 1
ATOM 3311 O O . ALA A 1 381 ? 10.80633 19.02923 50.92332 1.000 35.15872 381 ALA A O 1
ATOM 3313 N N . VAL A 1 382 ? 12.91241 18.25365 51.21888 1.000 31.72156 382 VAL A N 1
ATOM 3314 C CA . VAL A 1 382 ? 12.90327 18.26468 52.67708 1.000 25.62414 382 VAL A CA 1
ATOM 3315 C C . VAL A 1 382 ? 14.19376 18.85514 53.21513 1.000 38.30093 382 VAL A C 1
ATOM 3316 O O . VAL A 1 382 ? 15.28467 18.50942 52.74302 1.000 35.38492 382 VAL A O 1
ATOM 3326 N N . TYR A 1 383 ? 14.07378 19.66360 54.27304 1.000 32.27276 383 TYR A N 1
ATOM 3327 C CA . TYR A 1 383 ? 15.24487 20.15235 54.99657 1.000 37.14109 383 TYR A CA 1
ATOM 3328 C C . TYR A 1 383 ? 14.96362 20.11280 56.49520 1.000 37.39089 383 TYR A C 1
ATOM 3329 O O . TYR A 1 383 ? 13.92040 20.59490 56.95461 1.000 33.65320 383 TYR A O 1
ATOM 3338 N N . THR A 1 384 ? 15.89330 19.53222 57.24913 1.000 31.54199 384 THR A N 1
ATOM 3339 C CA . THR A 1 384 ? 15.85115 19.49152 58.70389 1.000 30.06284 384 THR A CA 1
ATOM 3340 C C . THR A 1 384 ? 17.01297 20.29763 59.27094 1.000 39.71581 384 THR A C 1
ATOM 3341 O O . THR A 1 384 ? 18.16928 20.03882 58.92098 1.000 36.19002 384 THR A O 1
ATOM 3348 N N . ILE A 1 385 ? 16.71704 21.22682 60.18584 1.000 32.06705 385 ILE A N 1
ATOM 3349 C CA . ILE A 1 385 ? 17.78357 22.01329 60.81420 1.000 42.46216 385 ILE A CA 1
ATOM 3350 C C . ILE A 1 385 ? 18.71940 21.11261 61.61784 1.000 38.85079 385 ILE A C 1
ATOM 3351 O O . ILE A 1 385 ? 18.28406 20.26517 62.40718 1.000 36.55732 385 ILE A O 1
ATOM 3361 N N . GLN A 1 386 ? 20.02721 21.31873 61.43808 1.000 46.36937 386 GLN A N 1
ATOM 3362 C CA . GLN A 1 386 ? 21.04501 20.38766 61.92357 1.000 51.25836 386 GLN A CA 1
ATOM 3363 C C . GLN A 1 386 ? 21.50333 20.65868 63.35356 1.000 56.16701 386 GLN A C 1
ATOM 3364 O O . GLN A 1 386 ? 21.90964 19.72307 64.05217 1.000 56.19359 386 GLN A O 1
ATOM 3370 N N . ASP A 1 387 ? 21.45537 21.90388 63.81081 1.000 58.46217 387 ASP A N 1
ATOM 3371 C CA . ASP A 1 387 ? 21.98218 22.24047 65.12557 1.000 68.79962 387 ASP A CA 1
ATOM 3372 C C . ASP A 1 387 ? 21.46863 23.61762 65.51469 1.000 70.24673 387 ASP A C 1
ATOM 3373 O O . ASP A 1 387 ? 20.83200 24.31529 64.71940 1.000 69.45370 387 ASP A O 1
ATOM 3378 N N . GLY A 1 388 ? 21.78116 24.01878 66.73752 1.000 66.07926 388 GLY A N 1
ATOM 3379 C CA . GLY A 1 388 ? 21.37790 25.31293 67.23419 1.000 68.09366 388 GLY A CA 1
ATOM 3380 C C . GLY A 1 388 ? 20.09328 25.24256 68.03118 1.000 66.40219 388 GLY A C 1
ATOM 3381 O O . GLY A 1 388 ? 19.67979 24.19160 68.52257 1.000 63.19188 388 GLY A O 1
ATOM 3382 N N . ARG A 1 389 ? 19.44620 26.40082 68.14929 1.000 74.93025 389 ARG A N 1
ATOM 3383 C CA . ARG A 1 389 ? 18.23505 26.48531 68.95904 1.000 84.88386 389 ARG A CA 1
ATOM 3384 C C . ARG A 1 389 ? 17.09938 25.65674 68.35392 1.000 71.03577 389 ARG A C 1
ATOM 3385 O O . ARG A 1 389 ? 16.38398 24.94946 69.07255 1.000 57.47269 389 ARG A O 1
ATOM 3393 N N . ALA A 1 390 ? 16.93615 25.70229 67.03321 1.000 67.22312 390 ALA A N 1
ATOM 3394 C CA . ALA A 1 390 ? 15.82135 25.04491 66.35998 1.000 60.48187 390 ALA A CA 1
ATOM 3395 C C . ALA A 1 390 ? 16.19112 23.67457 65.79857 1.000 58.80397 390 ALA A C 1
ATOM 3396 O O . ALA A 1 390 ? 15.58502 23.22609 64.81777 1.000 46.04865 390 ALA A O 1
ATOM 3398 N N . LYS A 1 391 ? 17.17958 23.00040 66.38668 1.000 59.12057 391 LYS A N 1
ATOM 3399 C CA . LYS A 1 391 ? 17.59677 21.70816 65.85591 1.000 58.16466 391 LYS A CA 1
ATOM 3400 C C . LYS A 1 391 ? 16.40549 20.76520 65.75265 1.000 44.41907 391 LYS A C 1
ATOM 3401 O O . LYS A 1 391 ? 15.64246 20.60729 66.70814 1.000 41.82916 391 LYS A O 1
ATOM 3407 N N . GLY A 1 392 ? 16.25691 20.13194 64.58920 1.000 36.70965 392 GLY A N 1
ATOM 3408 C CA . GLY A 1 392 ? 15.21388 19.15802 64.35384 1.000 32.07135 392 GLY A CA 1
ATOM 3409 C C . GLY A 1 392 ? 13.92658 19.71962 63.75862 1.000 32.42162 392 GLY A C 1
ATOM 3410 O O . GLY A 1 392 ? 13.03501 18.94237 63.41568 1.000 30.19053 392 GLY A O 1
ATOM 3411 N N . THR A 1 393 ? 13.80070 21.03742 63.64746 1.000 33.63442 393 THR A N 1
ATOM 3412 C CA . THR A 1 393 ? 12.69298 21.64417 62.91940 1.000 34.20402 393 THR A CA 1
ATOM 3413 C C . THR A 1 393 ? 12.79810 21.30636 61.43919 1.000 38.18496 393 THR A C 1
ATOM 3414 O O . THR A 1 393 ? 13.87931 21.38255 60.84264 1.000 32.68673 393 THR A O 1
ATOM 3421 N N . MET A 1 394 ? 11.66953 20.91714 60.83907 1.000 28.64776 394 MET A N 1
ATOM 3422 C CA . MET A 1 394 ? 11.67718 20.35654 59.50113 1.000 29.69699 394 MET A CA 1
ATOM 3423 C C . MET A 1 394 ? 10.75722 21.14248 58.58033 1.000 32.39343 394 MET A C 1
ATOM 3424 O O . MET A 1 394 ? 9.67595 21.58728 58.99295 1.000 34.21214 394 MET A O 1
ATOM 3429 N N . PHE A 1 395 ? 11.19833 21.31735 57.33198 1.000 33.92967 395 PHE A N 1
ATOM 3430 C CA . PHE A 1 395 ? 10.41567 21.94716 56.27693 1.000 30.82452 395 PHE A CA 1
ATOM 3431 C C . PHE A 1 395 ? 10.22290 20.93766 55.16077 1.000 35.76790 395 PHE A C 1
ATOM 3432 O O . PHE A 1 395 ? 11.18204 20.27018 54.76274 1.000 31.15991 395 PHE A O 1
ATOM 3440 N N . LYS A 1 396 ? 8.98441 20.80891 54.66101 1.000 31.01780 396 LYS A N 1
ATOM 3441 C CA . LYS A 1 396 ? 8.67745 19.82465 53.62907 1.000 32.32277 396 LYS A CA 1
ATOM 3442 C C . LYS A 1 396 ? 7.76589 20.39554 52.54425 1.000 33.97149 396 LYS A C 1
ATOM 3443 O O . LYS A 1 396 ? 6.82242 21.15542 52.81656 1.000 31.20494 396 LYS A O 1
ATOM 3449 N N . LEU A 1 397 ? 8.05376 19.99277 51.30875 1.000 33.26260 397 LEU A N 1
ATOM 3450 C CA . LEU A 1 397 ? 7.29017 20.37253 50.13164 1.000 33.82838 397 LEU A CA 1
ATOM 3451 C C . LEU A 1 397 ? 6.98614 19.11927 49.32609 1.000 34.32054 397 LEU A C 1
ATOM 3452 O O . LEU A 1 397 ? 7.88235 18.31999 49.05299 1.000 31.89303 397 LEU A O 1
ATOM 3457 N N . HIS A 1 398 ? 5.71371 18.92953 48.96434 1.000 30.12039 398 HIS A N 1
ATOM 3458 C CA . HIS A 1 398 ? 5.30930 17.72705 48.26174 1.000 27.77216 398 HIS A CA 1
ATOM 3459 C C . HIS A 1 398 ? 4.35327 18.11726 47.14817 1.000 31.53676 398 HIS A C 1
ATOM 3460 O O . HIS A 1 398 ? 3.38557 18.84220 47.39634 1.000 31.30046 398 HIS A O 1
ATOM 3467 N N . PHE A 1 399 ? 4.61276 17.61389 45.94030 1.000 30.17185 399 PHE A N 1
ATOM 3468 C CA . PHE A 1 399 ? 3.79968 17.88219 44.76220 1.000 36.97077 399 PHE A CA 1
ATOM 3469 C C . PHE A 1 399 ? 3.34707 16.55547 44.17267 1.000 32.18219 399 PHE A C 1
ATOM 3470 O O . PHE A 1 399 ? 4.15516 15.62800 44.03964 1.000 30.11721 399 PHE A O 1
ATOM 3478 N N . THR A 1 400 ? 2.03999 16.43243 43.87392 1.000 32.04520 400 THR A N 1
ATOM 3479 C CA . THR A 1 400 ? 1.53806 15.25807 43.18524 1.000 27.67564 400 THR A CA 1
ATOM 3480 C C . THR A 1 400 ? 0.75437 15.68460 41.95439 1.000 31.80798 400 THR A C 1
ATOM 3481 O O . THR A 1 400 ? 0.02252 16.67460 41.97995 1.000 33.44393 400 THR A O 1
ATOM 3488 N N . GLU A 1 401 ? 0.87573 14.90375 40.89307 1.000 37.56349 401 GLU A N 1
ATOM 3489 C CA . GLU A 1 401 ? 0.01170 15.03090 39.73283 1.000 41.80689 401 GLU A CA 1
ATOM 3490 C C . GLU A 1 401 ? -0.66039 13.68785 39.51510 1.000 37.82699 401 GLU A C 1
ATOM 3491 O O . GLU A 1 401 ? 0.01805 12.68065 39.27583 1.000 34.03337 401 GLU A O 1
ATOM 3497 N N . TYR A 1 402 ? -1.98779 13.65798 39.65632 1.000 35.58521 402 TYR A N 1
ATOM 3498 C CA . TYR A 1 402 ? -2.73767 12.41194 39.62563 1.000 34.05225 402 TYR A CA 1
ATOM 3499 C C . TYR A 1 402 ? -3.64499 12.37989 38.40040 1.000 33.20937 402 TYR A C 1
ATOM 3500 O O . TYR A 1 402 ? -4.29580 13.37706 38.07185 1.000 36.86647 402 TYR A O 1
ATOM 3509 N N . ASP A 1 403 ? -3.66588 11.23939 37.72664 1.000 30.43995 403 ASP A N 1
ATOM 3510 C CA . ASP A 1 403 ? -4.36034 11.07763 36.45266 1.000 40.52255 403 ASP A CA 1
ATOM 3511 C C . ASP A 1 403 ? -5.31457 9.89242 36.54404 1.000 39.85382 403 ASP A C 1
ATOM 3512 O O . ASP A 1 403 ? -4.86700 8.74446 36.63054 1.000 35.54686 403 ASP A O 1
ATOM 3517 N N . ASN A 1 404 ? -6.61932 10.17171 36.42838 1.000 40.70525 404 ASN A N 1
ATOM 3518 C CA . ASN A 1 404 ? -7.65115 9.15056 36.24613 1.000 40.92380 404 ASN A CA 1
ATOM 3519 C C . ASN A 1 404 ? -7.71359 8.83213 34.74824 1.000 42.93434 404 ASN A C 1
ATOM 3520 O O . ASN A 1 404 ? -7.89073 9.73804 33.92134 1.000 50.29667 404 ASN A O 1
ATOM 3530 N N . HIS A 1 405 ? -7.52243 7.56815 34.38918 1.000 33.91197 405 HIS A N 1
ATOM 3531 C CA . HIS A 1 405 ? -7.45832 7.15701 32.98972 1.000 43.85053 405 HIS A CA 1
ATOM 3532 C C . HIS A 1 405 ? -8.83239 6.82944 32.38991 1.000 51.99957 405 HIS A C 1
ATOM 3533 O O . HIS A 1 405 ? -8.91738 5.97275 31.49253 1.000 44.86156 405 HIS A O 1
ATOM 3540 N N . SER A 1 406 ? -9.90793 7.44928 32.88128 1.000 50.36832 406 SER A N 1
ATOM 3541 C CA . SER A 1 406 ? -11.23642 7.27569 32.30290 1.000 45.93205 406 SER A CA 1
ATOM 3542 C C . SER A 1 406 ? -11.90887 8.63720 32.22144 1.000 54.11108 406 SER A C 1
ATOM 3543 O O . SER A 1 406 ? -11.34993 9.65730 32.63555 1.000 52.02263 406 SER A O 1
ATOM 3550 N N . ASP A 1 407 ? -13.13433 8.64271 31.68946 1.000 65.88102 407 ASP A N 1
ATOM 3551 C CA . ASP A 1 407 ? -13.96253 9.83900 31.59734 1.000 73.87888 407 ASP A CA 1
ATOM 3552 C C . ASP A 1 407 ? -15.03033 9.90177 32.68811 1.000 60.69540 407 ASP A C 1
ATOM 3553 O O . ASP A 1 407 ? -15.71089 10.92947 32.81338 1.000 55.22439 407 ASP A O 1
ATOM 3562 N N . ILE A 1 408 ? -15.16584 8.84083 33.48270 1.000 50.88706 408 ILE A N 1
ATOM 3563 C CA . ILE A 1 408 ? -16.17473 8.75018 34.55317 1.000 49.92668 408 ILE A CA 1
ATOM 3564 C C . ILE A 1 408 ? -16.03767 9.95131 35.47974 1.000 45.90953 408 ILE A C 1
ATOM 3565 O O . ILE A 1 408 ? -14.91884 10.27593 35.91918 1.000 44.28483 408 ILE A O 1
ATOM 3581 N N . PRO A 1 409 ? -17.10989 10.67476 35.78100 1.000 42.40699 409 PRO A N 1
ATOM 3582 C CA . PRO A 1 409 ? -16.99664 11.77511 36.74914 1.000 45.00494 409 PRO A CA 1
ATOM 3583 C C . PRO A 1 409 ? -16.65067 11.26557 38.14927 1.000 38.65544 409 PRO A C 1
ATOM 3584 O O . PRO A 1 409 ? -16.80602 10.08255 38.46284 1.000 38.18215 409 PRO A O 1
ATOM 3595 N N . SER A 1 410 ? -16.21327 12.19375 39.00008 1.000 37.80552 410 SER A N 1
ATOM 3596 C CA . SER A 1 410 ? -15.65340 11.82775 40.30043 1.000 43.57722 410 SER A CA 1
ATOM 3597 C C . SER A 1 410 ? -16.69988 11.13592 41.16364 1.000 41.82829 410 SER A C 1
ATOM 3598 O O . SER A 1 410 ? -17.80574 11.65839 41.36184 1.000 34.54507 410 SER A O 1
ATOM 3606 N N . TRP A 1 411 ? -16.32306 9.95814 41.66934 1.000 36.00191 411 TRP A N 1
ATOM 3607 C CA . TRP A 1 411 ? -17.10208 9.07546 42.53149 1.000 37.46867 411 TRP A CA 1
ATOM 3608 C C . TRP A 1 411 ? -18.21304 8.34897 41.79944 1.000 41.81957 411 TRP A C 1
ATOM 3609 O O . TRP A 1 411 ? -19.04304 7.69034 42.44860 1.000 44.82336 411 TRP A O 1
ATOM 3630 N N . GLY A 1 412 ? -18.27405 8.44259 40.47566 1.000 38.03345 412 GLY A N 1
ATOM 3631 C CA . GLY A 1 412 ? -19.36515 7.87202 39.72448 1.000 41.24332 412 GLY A CA 1
ATOM 3632 C C . GLY A 1 412 ? -19.02360 6.52201 39.13923 1.000 37.91600 412 GLY A C 1
ATOM 3633 O O . GLY A 1 412 ? -17.93795 5.98623 39.31294 1.000 36.88006 412 GLY A O 1
ATOM 3637 N N . GLY A 1 413 ? -20.01172 5.94873 38.45758 1.000 38.33253 413 GLY A N 1
ATOM 3638 C CA . GLY A 1 413 ? -19.78621 4.77718 37.63327 1.000 33.86866 413 GLY A CA 1
ATOM 3639 C C . GLY A 1 413 ? -19.65588 3.46523 38.35046 1.000 34.25500 413 GLY A C 1
ATOM 3640 O O . GLY A 1 413 ? -19.19026 2.48590 37.74903 1.000 35.41319 413 GLY A O 1
ATOM 3644 N N . GLY A 1 414 ? -20.09280 3.38550 39.60342 1.000 33.98927 414 GLY A N 1
ATOM 3645 C CA . GLY A 1 414 ? -19.74956 2.22122 40.38875 1.000 34.46268 414 GLY A CA 1
ATOM 3646 C C . GLY A 1 414 ? -18.31362 2.20080 40.91466 1.000 32.09144 414 GLY A C 1
ATOM 3647 O O . GLY A 1 414 ? -17.90021 1.16764 41.45807 1.000 32.50014 414 GLY A O 1
ATOM 3648 N N . TYR A 1 415 ? -17.55211 3.29155 40.76730 1.000 31.98069 415 TYR A N 1
ATOM 3649 C CA . TYR A 1 415 ? -16.20691 3.42995 41.37157 1.000 34.89734 415 TYR A CA 1
ATOM 3650 C C . TYR A 1 415 ? -16.31173 4.43615 42.52254 1.000 26.70476 415 TYR A C 1
ATOM 3651 O O . TYR A 1 415 ? -15.97329 5.60201 42.36809 1.000 31.03555 415 TYR A O 1
ATOM 3668 N N . GLY A 1 416 ? -16.80914 3.98740 43.68422 1.000 29.48760 416 GLY A N 1
ATOM 3669 C CA . GLY A 1 416 ? -17.22431 4.92129 44.72822 1.000 25.77009 416 GLY A CA 1
ATOM 3670 C C . GLY A 1 416 ? -16.11207 5.55448 45.54716 1.000 29.19131 416 GLY A C 1
ATOM 3671 O O . GLY A 1 416 ? -16.36889 6.50497 46.30383 1.000 27.81700 416 GLY A O 1
ATOM 3672 N N . ASN A 1 417 ? -14.86899 5.09181 45.37305 1.000 31.82667 417 ASN A N 1
ATOM 3673 C CA . ASN A 1 417 ? -13.72743 5.68236 46.06913 1.000 23.78721 417 ASN A CA 1
ATOM 3674 C C . ASN A 1 417 ? -12.70020 6.27474 45.09252 1.000 33.88527 417 ASN A C 1
ATOM 3675 O O . ASN A 1 417 ? -11.55282 6.53317 45.48791 1.000 29.08906 417 ASN A O 1
ATOM 3680 N N . ILE A 1 418 ? -13.06529 6.48746 43.82093 1.000 31.60218 418 ILE A N 1
ATOM 3681 C CA . ILE A 1 418 ? -12.15810 7.08288 42.83593 1.000 35.81047 418 ILE A CA 1
ATOM 3682 C C . ILE A 1 418 ? -12.68231 8.45616 42.41760 1.000 36.19921 418 ILE A C 1
ATOM 3683 O O . ILE A 1 418 ? -13.89242 8.64189 42.21760 1.000 34.92222 418 ILE A O 1
ATOM 3698 N N . PHE A 1 419 ? -11.76830 9.43291 42.33086 1.000 32.80138 419 PHE A N 1
ATOM 3699 C CA . PHE A 1 419 ? -12.03186 10.81994 41.91131 1.000 33.81125 419 PHE A CA 1
ATOM 3700 C C . PHE A 1 419 ? -11.21475 11.11721 40.63658 1.000 35.61345 419 PHE A C 1
ATOM 3701 O O . PHE A 1 419 ? -10.48823 10.26009 40.11979 1.000 33.14072 419 PHE A O 1
ATOM 3718 N N . GLN A 1 420 ? -11.34644 12.33633 40.11783 1.000 34.96561 420 GLN A N 1
ATOM 3719 C CA . GLN A 1 420 ? -10.77189 12.70551 38.82572 1.000 41.90286 420 GLN A CA 1
ATOM 3720 C C . GLN A 1 420 ? -9.42077 13.41539 38.97457 1.000 41.14348 420 GLN A C 1
ATOM 3721 O O . GLN A 1 420 ? -9.01561 13.81953 40.07183 1.000 31.51940 420 GLN A O 1
ATOM 3735 N N . ASP A 1 421 ? -8.73905 13.58010 37.82701 1.000 43.77175 421 ASP A N 1
ATOM 3736 C CA . ASP A 1 421 ? -7.37722 14.13226 37.77937 1.000 40.94989 421 ASP A CA 1
ATOM 3737 C C . ASP A 1 421 ? -7.22312 15.31079 38.72588 1.000 39.47356 421 ASP A C 1
ATOM 3738 O O . ASP A 1 421 ? -8.13755 16.12578 38.88160 1.000 37.73449 421 ASP A O 1
ATOM 3743 N N . GLU A 1 422 ? -6.04948 15.40059 39.35799 1.000 33.61992 422 GLU A N 1
ATOM 3744 C CA . GLU A 1 422 ? -5.76714 16.45502 40.31982 1.000 35.02054 422 GLU A CA 1
ATOM 3745 C C . GLU A 1 422 ? -4.32103 16.92865 40.19644 1.000 35.11702 422 GLU A C 1
ATOM 3746 O O . GLU A 1 422 ? -3.42858 16.19122 39.77098 1.000 35.50387 422 GLU A O 1
ATOM 3752 N N . ARG A 1 423 ? -4.09715 18.14493 40.66240 1.000 30.12745 423 ARG A N 1
ATOM 3753 C CA . ARG A 1 423 ? -2.77387 18.61161 41.02404 1.000 39.92076 423 ARG A CA 1
ATOM 3754 C C . ARG A 1 423 ? -2.81772 19.07475 42.47016 1.000 36.79196 423 ARG A C 1
ATOM 3755 O O . ARG A 1 423 ? -3.73905 19.78830 42.87098 1.000 31.39110 423 ARG A O 1
ATOM 3763 N N . ASP A 1 424 ? -1.81149 18.67631 43.24887 1.000 29.73520 424 ASP A N 1
ATOM 3764 C CA . ASP A 1 424 ? -1.80761 18.90857 44.68731 1.000 27.27763 424 ASP A CA 1
ATOM 3765 C C . ASP A 1 424 ? -0.44133 19.41339 45.11994 1.000 33.24531 424 ASP A C 1
ATOM 3766 O O . ASP A 1 424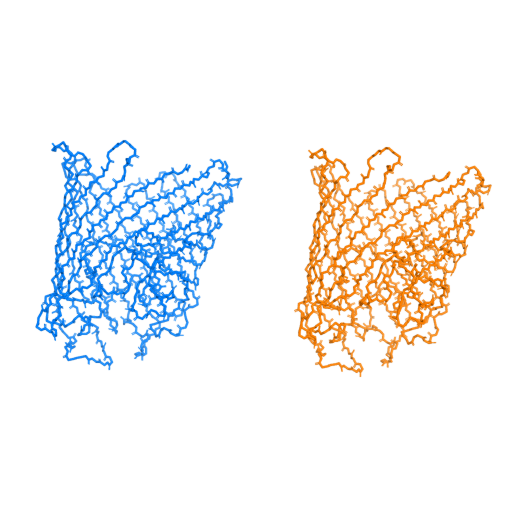 ? 0.57446 18.81038 44.76708 1.000 29.35731 424 ASP A O 1
ATOM 3771 N N . VAL A 1 425 ? -0.41442 20.48728 45.90183 1.000 30.70778 425 VAL A N 1
ATOM 3772 C CA . VAL A 1 425 ? 0.82772 20.93696 46.50527 1.000 32.77447 425 VAL A CA 1
ATOM 3773 C C . VAL A 1 425 ? 0.60466 21.18951 47.98899 1.000 29.50748 425 VAL A C 1
ATOM 3774 O O . VAL A 1 425 ? -0.32063 21.91560 48.36581 1.000 30.81687 425 VAL A O 1
ATOM 3784 N N . LYS A 1 426 ? 1.50112 20.63752 48.81655 1.000 29.81602 426 LYS A N 1
ATOM 3785 C CA . LYS A 1 426 ? 1.50682 20.75965 50.27156 1.000 23.16296 426 LYS A CA 1
ATOM 3786 C C . LYS A 1 426 ? 2.85783 21.29348 50.75335 1.000 32.24396 426 LYS A C 1
ATOM 3787 O O . LYS A 1 426 ? 3.90704 20.77564 50.36158 1.000 31.14351 426 LYS A O 1
ATOM 3793 N N . PHE A 1 427 ? 2.82488 22.28915 51.63338 1.000 29.88467 427 PHE A N 1
ATOM 3794 C CA . PHE A 1 427 ? 3.99446 22.80745 52.32131 1.000 29.46369 427 PHE A CA 1
ATOM 3795 C C . PHE A 1 427 ? 3.73352 22.71051 53.81265 1.000 30.65563 427 PHE A C 1
ATOM 3796 O O . PHE A 1 427 ? 2.66609 23.10985 54.27979 1.000 27.12081 427 PHE A O 1
ATOM 3804 N N . MET A 1 428 ? 4.69397 22.17907 54.56375 1.000 28.27240 428 MET A N 1
ATOM 3805 C CA . MET A 1 428 ? 4.52643 22.08488 56.00755 1.000 26.57031 428 MET A CA 1
ATOM 3806 C C . MET A 1 428 ? 5.82003 22.37007 56.74894 1.000 32.94132 428 MET A C 1
ATOM 3807 O O . MET A 1 428 ? 6.92313 22.15906 56.22790 1.000 30.23039 428 MET A O 1
ATOM 3812 N N . VAL A 1 429 ? 5.65207 22.83985 57.98839 1.000 26.14082 429 VAL A N 1
ATOM 3813 C CA . VAL A 1 429 ? 6.73977 23.07821 58.90606 1.000 30.48591 429 VAL A CA 1
ATOM 3814 C C . VAL A 1 429 ? 6.34705 22.45051 60.23129 1.000 31.83033 429 VAL A C 1
ATOM 3815 O O . VAL A 1 429 ? 5.20978 22.61917 60.69689 1.000 26.46309 429 VAL A O 1
ATOM 3825 N N . ILE A 1 430 ? 7.30981 21.75873 60.84378 1.000 26.37211 430 ILE A N 1
ATOM 3826 C CA . ILE A 1 430 ? 7.15096 20.97930 62.06671 1.000 27.14144 430 ILE A CA 1
ATOM 3827 C C . ILE A 1 430 ? 8.29845 21.35053 63.01361 1.000 30.94692 430 ILE A C 1
ATOM 3828 O O . ILE A 1 430 ? 9.47357 21.14526 62.68244 1.000 32.95000 430 ILE A O 1
ATOM 3838 N N . ALA A 1 431 ? 7.95623 21.85934 64.19296 1.000 31.61106 431 ALA A N 1
ATOM 3839 C CA . ALA A 1 431 ? 8.89979 22.46663 65.12438 1.000 29.64308 431 ALA A CA 1
ATOM 3840 C C . ALA A 1 431 ? 8.67557 21.88685 66.51190 1.000 29.61236 431 ALA A C 1
ATOM 3841 O O . ALA A 1 431 ? 7.96239 22.46526 67.33492 1.000 25.33212 431 ALA A O 1
ATOM 3843 N N . PRO A 1 432 ? 9.30201 20.75824 66.81765 1.000 32.49645 432 PRO A N 1
ATOM 3844 C CA . PRO A 1 432 ? 9.11297 20.13141 68.13102 1.000 32.18902 432 PRO A CA 1
ATOM 3845 C C . PRO A 1 432 ? 9.91250 20.80811 69.23198 1.000 33.32832 432 PRO A C 1
ATOM 3846 O O . PRO A 1 432 ? 10.93385 21.45765 68.99355 1.000 36.71254 432 PRO A O 1
ATOM 3850 N N . PHE A 1 433 ? 9.42878 20.66556 70.46184 1.000 33.38386 433 PHE A N 1
ATOM 3851 C CA . PHE A 1 433 ? 10.11838 21.24486 71.60427 1.000 31.27321 433 PHE A CA 1
ATOM 3852 C C . PHE A 1 433 ? 9.95076 20.33021 72.80123 1.000 37.30065 433 PHE A C 1
ATOM 3853 O O . PHE A 1 433 ? 9.08358 19.44587 72.82932 1.000 29.50442 433 PHE A O 1
ATOM 3861 N N . THR A 1 434 ? 10.80148 20.56414 73.80378 1.000 35.38063 434 THR A N 1
ATOM 3862 C CA . THR A 1 434 ? 10.75359 19.83997 75.06295 1.000 34.72054 434 THR A CA 1
ATOM 3863 C C . THR A 1 434 ? 10.68276 20.84348 76.19787 1.000 42.04857 434 THR A C 1
ATOM 3864 O O . THR A 1 434 ? 11.52002 21.74599 76.27781 1.000 43.83932 434 THR A O 1
ATOM 3871 N N . ILE A 1 435 ? 9.70084 20.68623 77.07774 1.000 38.00213 435 ILE A N 1
ATOM 3872 C CA . ILE A 1 435 ? 9.62190 21.52395 78.26787 1.000 40.68436 435 ILE A CA 1
ATOM 3873 C C . ILE A 1 435 ? 10.40154 20.91706 79.41746 1.000 44.28456 435 ILE A C 1
ATOM 3874 O O . ILE A 1 435 ? 11.19235 21.59787 80.07436 1.000 47.46244 435 ILE A O 1
ATOM 3884 N N . PHE A 1 436 ? 10.16756 19.64827 79.70369 1.000 37.24230 436 PHE A N 1
ATOM 3885 C CA . PHE A 1 436 ? 11.03424 18.93394 80.61685 1.000 45.46592 436 PHE A CA 1
ATOM 3886 C C . PHE A 1 436 ? 10.97729 17.43800 80.32268 1.000 48.94670 436 PHE A C 1
ATOM 3887 O O . PHE A 1 436 ? 10.05305 16.94867 79.64053 1.000 35.87067 436 PHE A O 1
ATOM 3895 N N . GLY B 1 2 ? -13.40922 6.99290 152.71755 1.000 53.91673 2 GLY B N 1
ATOM 3896 C CA . GLY B 1 2 ? -14.82966 6.86104 153.01933 1.000 48.02797 2 GLY B CA 1
ATOM 3897 C C . GLY B 1 2 ? -15.77530 7.77150 152.23455 1.000 44.30868 2 GLY B C 1
ATOM 3898 O O . GLY B 1 2 ? -15.41289 8.31460 151.19550 1.000 46.70736 2 GLY B O 1
ATOM 3899 N N . PHE B 1 3 ? -16.99418 7.93956 152.74681 1.000 43.76433 3 PHE B N 1
ATOM 3900 C CA . PHE B 1 3 ? -18.01158 8.72114 152.04201 1.000 44.70253 3 PHE B CA 1
ATOM 3901 C C . PHE B 1 3 ? -17.47843 10.08809 151.62619 1.000 51.90194 3 PHE B C 1
ATOM 3902 O O . PHE B 1 3 ? -17.60501 10.49394 150.46281 1.000 47.20556 3 PHE B O 1
ATOM 3910 N N . ILE B 1 4 ? -16.86767 10.81259 152.56534 1.000 52.48830 4 ILE B N 1
ATOM 3911 C CA . ILE B 1 4 ? -16.46230 12.18581 152.28888 1.000 52.74851 4 ILE B CA 1
ATOM 3912 C C . ILE B 1 4 ? -15.17011 12.21987 151.49306 1.000 49.96417 4 ILE B C 1
ATOM 3913 O O . ILE B 1 4 ? -15.05880 12.92806 150.48221 1.000 40.95012 4 ILE B O 1
ATOM 3923 N N . ASP B 1 5 ? -14.17387 11.46414 151.95059 1.000 50.95304 5 ASP B N 1
ATOM 3924 C CA . ASP B 1 5 ? -12.83202 11.58792 151.40389 1.000 48.96160 5 ASP B CA 1
ATOM 3925 C C . ASP B 1 5 ? -12.78811 11.25446 149.92520 1.000 47.47042 5 ASP B C 1
ATOM 3926 O O . ASP B 1 5 ? -11.97433 11.82333 149.18813 1.000 38.37837 5 ASP B O 1
ATOM 3931 N N . ASP B 1 6 ? -13.63311 10.32463 149.47811 1.000 41.54358 6 ASP B N 1
ATOM 3932 C CA . ASP B 1 6 ? -13.58235 9.80879 148.11670 1.000 43.43728 6 ASP B CA 1
ATOM 3933 C C . ASP B 1 6 ? -14.65975 10.42383 147.20498 1.000 37.78312 6 ASP B C 1
ATOM 3934 O O . ASP B 1 6 ? -14.80844 9.98607 146.06527 1.000 33.71235 6 ASP B O 1
ATOM 3939 N N . SER B 1 7 ? -15.39626 11.42437 147.68012 1.000 38.28653 7 SER B N 1
ATOM 3940 C CA . SER B 1 7 ? -16.33350 12.16474 146.83601 1.000 34.60436 7 SER B CA 1
ATOM 3941 C C . SER B 1 7 ? -15.61408 12.92616 145.71958 1.000 36.39681 7 SER B C 1
ATOM 3942 O O . SER B 1 7 ? -14.50977 13.43676 145.89755 1.000 32.76355 7 SER B O 1
ATOM 3945 N N . THR B 1 8 ? -16.26754 13.03387 144.56456 1.000 28.95261 8 THR B N 1
ATOM 3946 C CA . THR B 1 8 ? -15.80284 13.86228 143.46154 1.000 28.56210 8 THR B CA 1
ATOM 3947 C C . THR B 1 8 ? -16.94579 14.75320 142.99756 1.000 32.81558 8 THR B C 1
ATOM 3948 O O . THR B 1 8 ? -18.11915 14.40055 143.15334 1.000 28.01590 8 THR B O 1
ATOM 3955 N N . LEU B 1 9 ? -16.58968 15.92055 142.45068 1.000 32.68203 9 LEU B N 1
ATOM 3956 C CA . LEU B 1 9 ? -17.55214 16.85799 141.86753 1.000 29.37030 9 LEU B CA 1
ATOM 3957 C C . LEU B 1 9 ? -16.98198 17.33133 140.54186 1.000 31.37269 9 LEU B C 1
ATOM 3958 O O . LEU B 1 9 ? -15.92614 17.97121 140.51652 1.000 29.82421 9 LEU B O 1
ATOM 3963 N N . THR B 1 10 ? -17.64342 16.97290 139.43600 1.000 24.04387 10 THR B N 1
ATOM 3964 C CA . THR B 1 10 ? -17.13009 17.25812 138.09892 1.000 25.82518 10 THR B CA 1
ATOM 3965 C C . THR B 1 10 ? -18.25330 17.80698 137.23835 1.000 26.10356 10 THR B C 1
ATOM 3966 O O . THR B 1 10 ? -19.40879 17.83071 137.65021 1.000 28.54509 10 THR B O 1
ATOM 3973 N N . GLY B 1 11 ? -17.90353 18.26485 136.04170 1.000 25.68612 11 GLY B N 1
ATOM 3974 C CA . GLY B 1 11 ? -18.92593 18.75294 135.12550 1.000 27.79935 11 GLY B CA 1
ATOM 3975 C C . GLY B 1 11 ? -18.29841 19.21104 133.83162 1.000 28.43255 11 GLY B C 1
ATOM 3976 O O . GLY B 1 11 ? -17.15155 18.86180 133.51549 1.000 25.62952 11 GLY B O 1
ATOM 3977 N N . GLY B 1 12 ? -19.03298 20.04174 133.11021 1.000 19.82561 12 GLY B N 1
ATOM 3978 C CA . GLY B 1 12 ? -18.60382 20.47359 131.79079 1.000 21.12762 12 GLY B CA 1
ATOM 3979 C C . GLY B 1 12 ? -19.47546 21.59383 131.27749 1.000 24.34991 12 GLY B C 1
ATOM 3980 O O . GLY B 1 12 ? -20.58817 21.80427 131.76899 1.000 21.06972 12 GLY B O 1
ATOM 3981 N N . ILE B 1 13 ? -18.94492 22.31861 130.27735 1.000 22.66622 13 ILE B N 1
ATOM 3982 C CA . ILE B 1 13 ? -19.71510 23.26995 129.47933 1.000 23.96802 13 ILE B CA 1
ATOM 3983 C C . ILE B 1 13 ? -19.68131 22.80768 128.03487 1.000 21.68077 13 ILE B C 1
ATOM 3984 O O . ILE B 1 13 ? -18.63899 22.35856 127.56245 1.000 22.54829 13 ILE B O 1
ATOM 3994 N N . TYR B 1 14 ? -20.83599 22.85814 127.34483 1.000 18.85601 14 TYR B N 1
ATOM 3995 C CA . TYR B 1 14 ? -20.92817 22.33121 125.98868 1.000 19.63480 14 TYR B CA 1
ATOM 3996 C C . TYR B 1 14 ? -21.59259 23.32376 125.04035 1.000 21.00657 14 TYR B C 1
ATOM 3997 O O . TYR B 1 14 ? -22.58668 23.98048 125.38785 1.000 24.95677 14 TYR B O 1
ATOM 4006 N N . TYR B 1 15 ? -21.12091 23.33664 123.78248 1.000 20.13878 15 TYR B N 1
ATOM 4007 C CA . TYR B 1 15 ? -21.70434 24.16656 122.73455 1.000 23.42457 15 TYR B CA 1
ATOM 4008 C C . TYR B 1 15 ? -21.96561 23.33520 121.48418 1.000 25.88072 15 TYR B C 1
ATOM 4009 O O . TYR B 1 15 ? -21.12805 22.52407 121.09445 1.000 22.47274 15 TYR B O 1
ATOM 4018 N N . TRP B 1 16 ? -23.10550 23.58213 120.81862 1.000 22.65797 16 TRP B N 1
ATOM 4019 C CA . TRP B 1 16 ? -23.54768 22.80622 119.65303 1.000 22.20397 16 TRP B CA 1
ATOM 4020 C C . TRP B 1 16 ? -24.19353 23.73058 118.62332 1.000 22.68526 16 TRP B C 1
ATOM 4021 O O . TRP B 1 16 ? -25.09583 24.50223 118.96620 1.000 26.72914 16 TRP B O 1
ATOM 4032 N N . GLN B 1 17 ? -23.76936 23.63760 117.36491 1.000 23.59898 17 GLN B N 1
ATOM 4033 C CA . GLN B 1 17 ? -24.35548 24.46126 116.30955 1.000 21.59487 17 GLN B CA 1
ATOM 4034 C C . GLN B 1 17 ? -24.52722 23.59394 115.06720 1.000 25.03131 17 GLN B C 1
ATOM 4035 O O . GLN B 1 17 ? -23.60828 22.87897 114.67773 1.000 27.13397 17 GLN B O 1
ATOM 4041 N N . ARG B 1 18 ? -25.73156 23.59410 114.49004 1.000 26.06378 18 ARG B N 1
ATOM 4042 C CA . ARG B 1 18 ? -26.05533 22.64978 113.43187 1.000 25.56476 18 ARG B CA 1
ATOM 4043 C C . ARG B 1 18 ? -26.86264 23.30063 112.31001 1.000 27.85787 18 ARG B C 1
ATOM 4044 O O . ARG B 1 18 ? -27.71983 24.15766 112.54040 1.000 28.25433 18 ARG B O 1
ATOM 4052 N N . GLU B 1 19 ? -26.60543 22.84659 111.08370 1.000 27.41499 19 GLU B N 1
ATOM 4053 C CA . GLU B 1 19 ? -27.41654 23.22088 109.92791 1.000 30.23666 19 GLU B CA 1
ATOM 4054 C C . GLU B 1 19 ? -27.60362 21.96070 109.10285 1.000 32.51976 19 GLU B C 1
ATOM 4055 O O . GLU B 1 19 ? -26.61892 21.32941 108.71213 1.000 29.63642 19 GLU B O 1
ATOM 4061 N N . ARG B 1 20 ? -28.85962 21.56016 108.89126 1.000 26.81734 20 ARG B N 1
ATOM 4062 C CA . ARG B 1 20 ? -29.18266 20.36524 108.13001 1.000 26.22946 20 ARG B CA 1
ATOM 4063 C C . ARG B 1 20 ? -30.32768 20.69262 107.16482 1.000 25.10212 20 ARG B C 1
ATOM 4064 O O . ARG B 1 20 ? -31.28935 21.36716 107.54937 1.000 30.45853 20 ARG B O 1
ATOM 4072 N N . ASP B 1 21 ? -30.24167 20.19875 105.92276 1.000 26.80080 21 ASP B N 1
ATOM 4073 C CA A ASP B 1 21 ? -31.31669 20.40927 104.95850 0.565 33.71210 21 ASP B CA 1
ATOM 4074 C CA B ASP B 1 21 ? -31.27143 20.42219 104.91116 0.435 33.67668 21 ASP B CA 1
ATOM 4075 C C . ASP B 1 21 ? -31.65603 19.10058 104.25759 1.000 32.22850 21 ASP B C 1
ATOM 4076 O O . ASP B 1 21 ? -30.85438 18.16809 104.18187 1.000 29.78984 21 ASP B O 1
ATOM 4085 N N . ARG B 1 22 ? -32.88434 19.03082 103.75381 1.000 30.33709 22 ARG B N 1
ATOM 4086 C CA . ARG B 1 22 ? -33.40643 17.76638 103.25664 1.000 28.54460 22 ARG B CA 1
ATOM 4087 C C . ARG B 1 22 ? -34.22572 17.99836 101.99123 1.000 27.84681 22 ARG B C 1
ATOM 4088 O O . ARG B 1 22 ? -35.01795 18.94113 101.92355 1.000 30.36648 22 ARG B O 1
ATOM 4096 N N . LYS B 1 23 ? -34.05533 17.11672 101.01632 1.000 30.17122 23 LYS B N 1
ATOM 4097 C CA . LYS B 1 23 ? -34.74586 17.25748 99.74111 1.000 34.35121 23 LYS B CA 1
ATOM 4098 C C . LYS B 1 23 ? -36.23638 16.91307 99.89315 1.000 33.80719 23 LYS B C 1
ATOM 4099 O O . LYS B 1 23 ? -36.58011 15.84367 100.40883 1.000 31.41002 23 LYS B O 1
ATOM 4105 N N . ASP B 1 24 ? -37.10911 17.83390 99.45231 1.000 38.29204 24 ASP B N 1
ATOM 4106 C CA . ASP B 1 24 ? -38.56685 17.63136 99.38037 1.000 33.57196 24 ASP B CA 1
ATOM 4107 C C . ASP B 1 24 ? -38.92099 17.27788 97.94167 1.000 42.85121 24 ASP B C 1
ATOM 4108 O O . ASP B 1 24 ? -39.07966 18.16253 97.09661 1.000 50.41178 24 ASP B O 1
ATOM 4113 N N . VAL B 1 25 ? -39.07126 15.98772 97.67368 1.000 36.91050 25 VAL B N 1
ATOM 4114 C CA . VAL B 1 25 ? -39.29774 15.48647 96.32604 1.000 47.11721 25 VAL B CA 1
ATOM 4115 C C . VAL B 1 25 ? -40.75032 15.67689 95.91113 1.000 47.17769 25 VAL B C 1
ATOM 4116 O O . VAL B 1 25 ? -41.16842 15.16217 94.87130 1.000 54.10533 25 VAL B O 1
ATOM 4126 N N . THR B 1 26 ? -41.53044 16.42277 96.70095 1.000 49.04839 26 THR B N 1
ATOM 4127 C CA . THR B 1 26 ? -42.89092 16.77467 96.30427 1.000 47.97897 26 THR B CA 1
ATOM 4128 C C . THR B 1 26 ? -43.07567 18.26024 96.00479 1.000 57.05715 26 THR B C 1
ATOM 4129 O O . THR B 1 26 ? -44.13094 18.63209 95.47646 1.000 59.21031 26 THR B O 1
ATOM 4136 N N . ASP B 1 27 ? -42.10868 19.11290 96.35672 1.000 51.86303 27 ASP B N 1
ATOM 4137 C CA . ASP B 1 27 ? -42.08048 20.53824 95.99998 1.000 56.51045 27 ASP B CA 1
ATOM 4138 C C . ASP B 1 27 ? -40.89256 20.79771 95.08036 1.000 65.37086 27 ASP B C 1
ATOM 4139 O O . ASP B 1 27 ? -39.92299 21.47127 95.44899 1.000 62.54083 27 ASP B O 1
ATOM 4144 N N . GLY B 1 28 ? -40.99147 20.28503 93.86005 1.000 74.91483 28 GLY B N 1
ATOM 4145 C CA . GLY B 1 28 ? -39.89293 20.37694 92.93125 1.000 78.33434 28 GLY B CA 1
ATOM 4146 C C . GLY B 1 28 ? -38.80767 19.43925 93.38644 1.000 71.00808 28 GLY B C 1
ATOM 4147 O O . GLY B 1 28 ? -38.88249 18.23787 93.12411 1.000 70.40263 28 GLY B O 1
ATOM 4148 N N . ASP B 1 29 ? -37.81027 19.97080 94.09123 1.000 68.02528 29 ASP B N 1
ATOM 4149 C CA . ASP B 1 29 ? -36.75566 19.14260 94.66107 1.000 60.81839 29 ASP B CA 1
ATOM 4150 C C . ASP B 1 29 ? -35.93786 19.97749 95.63661 1.000 50.81400 29 ASP B C 1
ATOM 4151 O O . ASP B 1 29 ? -34.75092 19.72812 95.84280 1.000 48.21094 29 ASP B O 1
ATOM 4156 N N . LYS B 1 30 ? -36.58497 20.97187 96.24097 1.000 56.25593 30 LYS B N 1
ATOM 4157 C CA . LYS B 1 30 ? -35.90739 21.94990 97.07948 1.000 49.86795 30 LYS B CA 1
ATOM 4158 C C . LYS B 1 30 ? -35.28820 21.30711 98.32615 1.000 51.21698 30 LYS B C 1
ATOM 4159 O O . LYS B 1 30 ? -36.00051 20.80358 99.20331 1.000 43.39305 30 LYS B O 1
ATOM 4165 N N . TYR B 1 31 ? -33.95984 21.34149 98.41890 1.000 45.57155 31 TYR B N 1
ATOM 4166 C CA . TYR B 1 31 ? -33.34174 21.07884 99.70626 1.000 41.17131 31 TYR B CA 1
ATOM 4167 C C . TYR B 1 31 ? -33.86024 22.14895 100.65150 1.000 40.35106 31 TYR B C 1
ATOM 4168 O O . TYR B 1 31 ? -33.57109 23.33308 100.46508 1.000 46.47446 31 TYR B O 1
ATOM 4177 N N . LYS B 1 32 ? -34.64754 21.76682 101.65349 1.000 40.13477 32 LYS B N 1
ATOM 4178 C CA . LYS B 1 32 ? -35.26469 22.72585 102.56099 1.000 32.84385 32 LYS B CA 1
ATOM 4179 C C . LYS B 1 32 ? -34.64803 22.60672 103.95373 1.000 32.07806 32 LYS B C 1
ATOM 4180 O O . LYS B 1 32 ? -34.24345 21.52087 104.38049 1.000 37.31883 32 LYS B O 1
ATOM 4186 N N . THR B 1 33 ? -34.57705 23.73274 104.65430 1.000 31.26623 33 THR B N 1
ATOM 4187 C CA . THR B 1 33 ? -34.13203 23.73872 106.04175 1.000 36.67858 33 THR B CA 1
ATOM 4188 C C . THR B 1 33 ? -34.87171 22.69283 106.86375 1.000 36.90881 33 THR B C 1
ATOM 4189 O O . THR B 1 33 ? -36.10114 22.69975 106.92959 1.000 31.71459 33 THR B O 1
ATOM 4196 N N . ASN B 1 34 ? -34.11537 21.85373 107.55889 1.000 28.32898 34 ASN B N 1
ATOM 4197 C CA . ASN B 1 34 ? -34.66056 20.84853 108.46489 1.000 30.65906 34 ASN B CA 1
ATOM 4198 C C . ASN B 1 34 ? -34.20963 21.04087 109.91322 1.000 33.14092 34 ASN B C 1
ATOM 4199 O O . ASN B 1 34 ? -35.00911 20.84121 110.83658 1.000 27.99274 34 ASN B O 1
ATOM 4204 N N . LEU B 1 35 ? -32.94515 21.42466 110.15951 1.000 25.60195 35 LEU B N 1
ATOM 4205 C CA . LEU B 1 35 ? -32.52711 21.86411 111.48483 1.000 24.57315 35 LEU B CA 1
ATOM 4206 C C . LEU B 1 35 ? -31.65369 23.09423 111.32995 1.000 30.22816 35 LEU B C 1
ATOM 4207 O O . LEU B 1 35 ? -30.84711 23.15903 110.40109 1.000 33.08628 35 LEU B O 1
ATOM 4212 N N . SER B 1 36 ? -31.75933 24.03521 112.26739 1.000 26.71733 36 SER B N 1
ATOM 4213 C CA . SER B 1 36 ? -30.87062 25.19767 112.25376 1.000 30.64361 36 SER B CA 1
ATOM 4214 C C . SER B 1 36 ? -30.92011 25.84955 113.63687 1.000 28.44115 36 SER B C 1
ATOM 4215 O O . SER B 1 36 ? -31.88746 26.53435 113.95339 1.000 30.39597 36 SER B O 1
ATOM 4218 N N . HIS B 1 37 ? -29.87137 25.65671 114.44317 1.000 23.21337 37 HIS B N 1
ATOM 4219 C CA . HIS B 1 37 ? -29.92965 26.11377 115.82954 1.000 26.95953 37 HIS B CA 1
ATOM 4220 C C . HIS B 1 37 ? -28.52380 26.15666 116.42622 1.000 22.83552 37 HIS B C 1
ATOM 4221 O O . HIS B 1 37 ? -27.59645 25.53288 115.91837 1.000 24.98223 37 HIS B O 1
ATOM 4228 N N . SER B 1 38 ? -28.40208 26.93849 117.50668 1.000 23.46239 38 SER B N 1
ATOM 4229 C CA A SER B 1 38 ? -27.21964 27.00560 118.35674 0.728 26.53766 38 SER B CA 1
ATOM 4230 C CA B SER B 1 38 ? -27.21858 26.95458 118.35165 0.272 26.79930 38 SER B CA 1
ATOM 4231 C C . SER B 1 38 ? -27.68975 26.87065 119.79355 1.000 24.38939 38 SER B C 1
ATOM 4232 O O . SER B 1 38 ? -28.57133 27.62406 120.21335 1.000 25.10137 38 SER B O 1
ATOM 4237 N N . THR B 1 39 ? -27.11687 25.93562 120.54416 1.000 19.17674 39 THR B N 1
ATOM 4238 C CA . THR B 1 39 ? -27.61464 25.61471 121.88590 1.000 20.71612 39 THR B CA 1
ATOM 4239 C C . THR B 1 39 ? -26.46530 25.29272 122.83274 1.000 21.38195 39 THR B C 1
ATOM 4240 O O . THR B 1 39 ? -25.50495 24.64182 122.42902 1.000 24.57781 39 THR B O 1
ATOM 4247 N N . TRP B 1 40 ? -26.57622 25.70727 124.09785 1.000 20.55983 40 TRP B N 1
ATOM 4248 C CA . TRP B 1 40 ? -25.62058 25.35835 125.14344 1.000 24.72631 40 TRP B CA 1
ATOM 4249 C C . TRP B 1 40 ? -26.16700 24.27451 126.07896 1.000 23.15191 40 TRP B C 1
ATOM 4250 O O . TRP B 1 40 ? -27.38689 24.14047 126.25942 1.000 19.19080 40 TRP B O 1
ATOM 4261 N N . ASN B 1 41 ? -25.24033 23.50572 126.68465 1.000 18.98637 41 ASN B N 1
ATOM 4262 C CA . ASN B 1 41 ? -25.53262 22.64434 127.83365 1.000 16.61511 41 ASN B CA 1
ATOM 4263 C C . ASN B 1 41 ? -24.49552 22.92202 128.92123 1.000 20.66418 41 ASN B C 1
ATOM 4264 O O . ASN B 1 41 ? -23.38066 23.36155 128.62636 1.000 25.31182 41 ASN B O 1
ATOM 4269 N N . ALA B 1 42 ? -24.80276 22.57396 130.17609 1.000 19.18450 42 ALA B N 1
ATOM 4270 C CA . ALA B 1 42 ? -23.80097 22.57759 131.24111 1.000 23.56076 42 ALA B CA 1
ATOM 4271 C C . ALA B 1 42 ? -24.25432 21.62164 132.33399 1.000 22.46034 42 ALA B C 1
ATOM 4272 O O . ALA B 1 42 ? -25.44967 21.55115 132.60733 1.000 24.67005 42 ALA B O 1
ATOM 4274 N N . ASN B 1 43 ? -23.31373 20.87594 132.95258 1.000 22.53158 43 ASN B N 1
ATOM 4275 C CA . ASN B 1 43 ? -23.71092 19.88033 133.95640 1.000 19.52954 43 ASN B CA 1
ATOM 4276 C C . ASN B 1 43 ? -22.81230 19.91010 135.18445 1.000 25.58137 43 ASN B C 1
ATOM 4277 O O . ASN B 1 43 ? -21.67564 20.40118 135.15855 1.000 26.43969 43 ASN B O 1
ATOM 4282 N N . LEU B 1 44 ? -23.35006 19.36349 136.27185 1.000 21.80564 44 LEU B N 1
ATOM 4283 C CA . LEU B 1 44 ? -22.63394 19.14081 137.52399 1.000 28.41428 44 LEU B CA 1
ATOM 4284 C C . LEU B 1 44 ? -22.98962 17.76033 138.05015 1.000 26.16113 44 LEU B C 1
ATOM 4285 O O . LEU B 1 44 ? -24.17902 17.42506 138.15703 1.000 23.98396 44 LEU B O 1
ATOM 4290 N N . ASP B 1 45 ? -21.96812 17.01237 138.47590 1.000 19.91649 45 ASP B N 1
ATOM 4291 C CA . ASP B 1 45 ? -22.07979 15.58067 138.77955 1.000 23.28143 45 ASP B CA 1
ATOM 4292 C C . ASP B 1 45 ? -21.33692 15.29054 140.08532 1.000 25.87471 45 ASP B C 1
ATOM 4293 O O . ASP B 1 45 ? -20.10186 15.39114 140.13694 1.000 27.51401 45 ASP B O 1
ATOM 4298 N N . PHE B 1 46 ? -22.09006 14.99017 141.14742 1.000 23.67957 46 PHE B N 1
ATOM 4299 C CA . PHE B 1 46 ? -21.54182 14.63818 142.44735 1.000 25.59656 46 PHE B CA 1
ATOM 4300 C C . PHE B 1 46 ? -21.62596 13.13200 142.63996 1.000 25.96511 46 PHE B C 1
ATOM 4301 O O . PHE B 1 46 ? -22.72453 12.55127 142.58721 1.000 26.25206 46 PHE B O 1
ATOM 4309 N N . GLN B 1 47 ? -20.47753 12.51431 142.92763 1.000 27.23565 47 GLN B N 1
ATOM 4310 C CA . GLN B 1 47 ? -20.41191 11.09501 143.25362 1.000 28.95870 47 GLN B CA 1
ATOM 4311 C C . GLN B 1 47 ? -19.69138 10.94541 144.59310 1.000 32.39115 47 GLN B C 1
ATOM 4312 O O . GLN B 1 47 ? -18.51772 11.33118 144.72479 1.000 30.54938 47 GLN B O 1
ATOM 4318 N N . SER B 1 48 ? -20.39479 10.40650 145.58189 1.000 31.03460 48 SER B N 1
ATOM 4319 C CA . SER B 1 48 ? -19.85050 10.25772 146.92742 1.000 30.52742 48 SER B CA 1
ATOM 4320 C C . SER B 1 48 ? -18.91703 9.05600 147.00167 1.000 37.63308 48 SER B C 1
ATOM 4321 O O . SER B 1 48 ? -18.87999 8.20106 146.10565 1.000 28.42860 48 SER B O 1
ATOM 4324 N N . GLY B 1 49 ? -18.16785 8.98711 148.10999 1.000 38.02998 49 GLY B N 1
ATOM 4325 C CA . GLY B 1 49 ? -17.48242 7.77203 148.49508 1.000 31.74480 49 GLY B CA 1
ATOM 4326 C C . GLY B 1 49 ? -18.45481 6.77462 149.11091 1.000 36.90901 49 GLY B C 1
ATOM 4327 O O . GLY B 1 49 ? -19.65611 7.01166 149.22222 1.000 38.26001 49 GLY B O 1
ATOM 4328 N N . TYR B 1 50 ? -17.93098 5.62702 149.51901 1.000 33.47553 50 TYR B N 1
ATOM 4329 C CA . TYR B 1 50 ? -18.75753 4.62180 150.17770 1.000 37.38858 50 TYR B CA 1
ATOM 4330 C C . TYR B 1 50 ? -18.52257 4.66166 151.68477 1.000 41.46607 50 TYR B C 1
ATOM 4331 O O . TYR B 1 50 ? -17.39865 4.43857 152.15030 1.000 44.16266 50 TYR B O 1
ATOM 4340 N N . ALA B 1 51 ? -19.57393 4.94397 152.44119 1.000 37.78200 51 ALA B N 1
ATOM 4341 C CA . ALA B 1 51 ? -19.49708 4.79376 153.88556 1.000 42.04990 51 ALA B CA 1
ATOM 4342 C C . ALA B 1 51 ? -19.31942 3.32367 154.24835 1.000 44.45307 51 ALA B C 1
ATOM 4343 O O . ALA B 1 51 ? -20.09857 2.46180 153.82093 1.000 40.34369 51 ALA B O 1
ATOM 4345 N N . ALA B 1 52 ? -18.27707 3.03559 155.03338 1.000 42.81562 52 ALA B N 1
ATOM 4346 C CA . ALA B 1 52 ? -17.96483 1.67914 155.46650 1.000 38.18482 52 ALA B CA 1
ATOM 4347 C C . ALA B 1 52 ? -17.69331 0.76006 154.28821 1.000 41.95073 52 ALA B C 1
ATOM 4348 O O . ALA B 1 52 ? -17.87235 -0.45424 154.39200 1.000 42.12893 52 ALA B O 1
ATOM 4350 N N . ASP B 1 53 ? -17.27685 1.34348 153.16727 1.000 38.28329 53 ASP B N 1
ATOM 4351 C CA . ASP B 1 53 ? -17.18771 0.65710 151.88232 1.000 47.25431 53 ASP B CA 1
ATOM 4352 C C . ASP B 1 53 ? -18.50775 -0.02346 151.47943 1.000 39.42147 53 ASP B C 1
ATOM 4353 O O . ASP B 1 53 ? -18.49961 -1.02669 150.76142 1.000 38.27387 53 ASP B O 1
ATOM 4358 N N . MET B 1 54 ? -19.65914 0.52943 151.90221 1.000 36.56973 54 MET B N 1
ATOM 4359 C CA . MET B 1 54 ? -20.94240 -0.12264 151.60418 1.000 39.15748 54 MET B CA 1
ATOM 4360 C C . MET B 1 54 ? -22.04832 0.81205 151.10399 1.000 39.26044 54 MET B C 1
ATOM 4361 O O . MET B 1 54 ? -22.95572 0.35227 150.39292 1.000 35.64843 54 MET B O 1
ATOM 4366 N N . PHE B 1 55 ? -22.01776 2.09650 151.47694 1.000 32.75612 55 PHE B N 1
ATOM 4367 C CA . PHE B 1 55 ? -23.16652 2.98255 151.26240 1.000 37.41880 55 PHE B CA 1
ATOM 4368 C C . PHE B 1 55 ? -22.73983 4.32004 150.67314 1.000 37.91888 55 PHE B C 1
ATOM 4369 O O . PHE B 1 55 ? -21.92683 5.02228 151.27393 1.000 37.97779 55 PHE B O 1
ATOM 4377 N N . GLY B 1 56 ? -23.32885 4.70443 149.53123 1.000 33.28947 56 GLY B N 1
ATOM 4378 C CA . GLY B 1 56 ? -23.08660 6.03207 148.97688 1.000 28.72235 56 GLY B CA 1
ATOM 4379 C C . GLY B 1 56 ? -24.30075 6.62909 148.26792 1.000 27.77186 56 GLY B C 1
ATOM 4380 O O . GLY B 1 56 ? -25.38766 6.06510 148.33404 1.000 27.34679 56 GLY B O 1
ATOM 4381 N N . LEU B 1 57 ? -24.13283 7.77423 147.60938 1.000 26.46428 57 LEU B N 1
ATOM 4382 C CA . LEU B 1 57 ? -25.18834 8.32235 146.77405 1.000 29.67276 57 LEU B CA 1
ATOM 4383 C C . LEU B 1 57 ? -24.58634 9.22274 145.70586 1.000 28.87563 57 LEU B C 1
ATOM 4384 O O . LEU B 1 57 ? -23.49423 9.77470 145.87632 1.000 25.29318 57 LEU B O 1
ATOM 4389 N N . ASP B 1 58 ? -25.29198 9.32482 144.58191 1.000 25.63458 58 ASP B N 1
ATOM 4390 C CA . ASP B 1 58 ? -24.90040 10.16463 143.45595 1.000 25.49018 58 ASP B CA 1
ATOM 4391 C C . ASP B 1 58 ? -26.05219 11.11724 143.13489 1.000 25.82780 58 ASP B C 1
ATOM 4392 O O . ASP B 1 58 ? -27.23759 10.72619 143.21800 1.000 24.01155 58 ASP B O 1
ATOM 4397 N N . ILE B 1 59 ? -25.70676 12.35626 142.76104 1.000 23.09961 59 ILE B N 1
ATOM 4398 C CA A ILE B 1 59 ? -26.66719 13.39233 142.36108 0.573 23.99141 59 ILE B CA 1
ATOM 4399 C CA B ILE B 1 59 ? -26.69622 13.32273 142.29314 0.427 24.12261 59 ILE B CA 1
ATOM 4400 C C . ILE B 1 59 ? -26.05878 14.19271 141.22096 1.000 23.74733 59 ILE B C 1
ATOM 4401 O O . ILE B 1 59 ? -24.91941 14.66977 141.35072 1.000 25.52625 59 ILE B O 1
ATOM 4420 N N . ALA B 1 60 ? -26.80051 14.38192 140.13454 1.000 21.48219 60 ALA B N 1
ATOM 4421 C CA . ALA B 1 60 ? -26.31844 15.15582 138.99307 1.000 21.56365 60 ALA B CA 1
ATOM 4422 C C . ALA B 1 60 ? -27.48645 15.83638 138.29932 1.000 22.08598 60 ALA B C 1
ATOM 4423 O O . ALA B 1 60 ? -28.58400 15.27795 138.22443 1.000 21.26941 60 ALA B O 1
ATOM 4425 N N . ALA B 1 61 ? -27.21849 17.03203 137.75468 1.000 20.15161 61 ALA B N 1
ATOM 4426 C CA . ALA B 1 61 ? -28.20725 17.83643 137.03588 1.000 19.04860 61 ALA B CA 1
ATOM 4427 C C . ALA B 1 61 ? -27.54805 18.54347 135.86286 1.000 22.03503 61 ALA B C 1
ATOM 4428 O O . ALA B 1 61 ? -26.33004 18.80630 135.86586 1.000 23.06182 61 ALA B O 1
ATOM 4430 N N . PHE B 1 62 ? -28.34653 18.87056 134.85040 1.000 17.46704 62 PHE B N 1
ATOM 4431 C CA . PHE B 1 62 ? -27.79875 19.66455 133.75671 1.000 20.27411 62 PHE B CA 1
ATOM 4432 C C . PHE B 1 62 ? -28.81720 20.67585 133.26254 1.000 21.78942 62 PHE B C 1
ATOM 4433 O O . PHE B 1 62 ? -30.01776 20.53380 133.47145 1.000 21.04365 62 PHE B O 1
ATOM 4441 N N . THR B 1 63 ? -28.32868 21.69664 132.56128 1.000 20.21940 63 THR B N 1
ATOM 4442 C CA . THR B 1 63 ? -29.18959 22.70565 131.97152 1.000 19.04463 63 THR B CA 1
ATOM 4443 C C . THR B 1 63 ? -28.91009 22.77664 130.47789 1.000 18.53977 63 THR B C 1
ATOM 4444 O O . THR B 1 63 ? -27.78545 22.51175 130.00746 1.000 19.83278 63 THR B O 1
ATOM 4451 N N . ALA B 1 64 ? -29.94602 23.14848 129.72987 1.000 19.36272 64 ALA B N 1
ATOM 4452 C CA . ALA B 1 64 ? -29.82973 23.47613 128.31583 1.000 17.97410 64 ALA B CA 1
ATOM 4453 C C . ALA B 1 64 ? -30.41427 24.87428 128.08809 1.000 20.59177 64 ALA B C 1
ATOM 4454 O O . ALA B 1 64 ? -31.48390 25.21027 128.61598 1.000 21.95307 64 ALA B O 1
ATOM 4456 N N . ILE B 1 65 ? -29.70424 25.68267 127.29538 1.000 24.25887 65 ILE B N 1
ATOM 4457 C CA . ILE B 1 65 ? -30.01941 27.09615 127.00448 1.000 23.96389 65 ILE B CA 1
ATOM 4458 C C . ILE B 1 65 ? -29.97547 27.30447 125.49546 1.000 22.82776 65 ILE B C 1
ATOM 4459 O O . ILE B 1 65 ? -28.91166 27.18006 124.88059 1.000 22.96436 65 ILE B O 1
ATOM 4469 N N . GLU B 1 66 ? -31.11229 27.67589 124.91204 1.000 20.68133 66 GLU B N 1
ATOM 4470 C CA . GLU B 1 66 ? -31.18047 27.99755 123.49378 1.000 21.13602 66 GLU B CA 1
ATOM 4471 C C . GLU B 1 66 ? -30.46710 29.31300 123.22138 1.000 26.87185 66 GLU B C 1
ATOM 4472 O O . GLU B 1 66 ? -30.62002 30.27310 123.97800 1.000 31.21307 66 GLU B O 1
ATOM 4478 N N . MET B 1 67 ? -29.71411 29.37797 122.12776 1.000 26.37963 67 MET B N 1
ATOM 4479 C CA . MET B 1 67 ? -29.15303 30.66892 121.74569 1.000 34.01568 67 MET B CA 1
ATOM 4480 C C . MET B 1 67 ? -29.73447 31.19344 120.44803 1.000 28.68316 67 MET B C 1
ATOM 4481 O O . MET B 1 67 ? -30.08072 32.36205 120.38477 1.000 32.16653 67 MET B O 1
ATOM 4486 N N . ALA B 1 68 ? -29.86423 30.34875 119.42230 1.000 32.60906 68 ALA B N 1
ATOM 4487 C CA . ALA B 1 68 ? -30.44240 30.73822 118.14070 1.000 31.18735 68 ALA B CA 1
ATOM 4488 C C . ALA B 1 68 ? -31.17937 29.55117 117.53372 1.000 34.49217 68 ALA B C 1
ATOM 4489 O O . ALA B 1 68 ? -30.79111 28.38881 117.73027 1.000 29.58902 68 ALA B O 1
ATOM 4491 N N . GLU B 1 69 ? -32.25602 29.85216 116.79530 1.000 25.04494 69 GLU B N 1
ATOM 4492 C CA . GLU B 1 69 ? -32.99572 28.80968 116.08800 1.000 30.18179 69 GLU B CA 1
ATOM 4493 C C . GLU B 1 69 ? -33.73729 29.45312 114.92799 1.000 31.39244 69 GLU B C 1
ATOM 4494 O O . GLU B 1 69 ? -34.38123 30.47382 115.11763 1.000 33.89960 69 GLU B O 1
ATOM 4500 N N . ASN B 1 70 ? -33.63958 28.87098 113.74398 1.000 29.24768 70 ASN B N 1
ATOM 4501 C CA . ASN B 1 70 ? -34.32546 29.40947 112.58806 1.000 29.71121 70 ASN B CA 1
ATOM 4502 C C . ASN B 1 70 ? -35.80974 29.03763 112.64718 1.000 36.94218 70 ASN B C 1
ATOM 4503 O O . ASN B 1 70 ? -36.19084 28.01707 113.22648 1.000 28.47352 70 ASN B O 1
ATOM 4508 N N . GLY B 1 71 ? -36.65128 29.89427 112.05743 1.000 38.33961 71 GLY B N 1
ATOM 4509 C CA . GLY B 1 71 ? -38.09267 29.66852 112.10904 1.000 32.46363 71 GLY B CA 1
ATOM 4510 C C . GLY B 1 71 ? -38.51359 28.33414 111.53510 1.000 38.29767 71 GLY B C 1
ATOM 4511 O O . GLY B 1 71 ? -39.54618 27.78190 111.93531 1.000 41.26541 71 GLY B O 1
ATOM 4512 N N . ASP B 1 72 ? -37.72811 27.79695 110.60010 1.000 37.21514 72 ASP B N 1
ATOM 4513 C CA . ASP B 1 72 ? -38.01210 26.54511 109.91503 1.000 40.67378 72 ASP B CA 1
ATOM 4514 C C . ASP B 1 72 ? -37.26727 25.34031 110.50262 1.000 37.36627 72 ASP B C 1
ATOM 4515 O O . ASP B 1 72 ? -37.24011 24.27711 109.87145 1.000 37.91499 72 ASP B O 1
ATOM 4520 N N . SER B 1 73 ? -36.64612 25.47695 111.67034 1.000 30.99093 73 SER B N 1
ATOM 4521 C CA . SER B 1 73 ? -35.94939 24.34566 112.28055 1.000 32.21737 73 SER B CA 1
ATOM 4522 C C . SER B 1 73 ? -36.99783 23.38318 112.85359 1.000 30.57366 73 SER B C 1
ATOM 4523 O O . SER B 1 73 ? -38.00359 23.81854 113.41349 1.000 29.55144 73 SER B O 1
ATOM 4526 N N . SER B 1 74 ? -36.81193 22.07514 112.64678 1.000 30.44059 74 SER B N 1
ATOM 4527 C CA . SER B 1 74 ? -37.83056 21.14753 113.12845 1.000 27.52207 74 SER B CA 1
ATOM 4528 C C . SER B 1 74 ? -37.57444 20.80859 114.60322 1.000 27.21149 74 SER B C 1
ATOM 4529 O O . SER B 1 74 ? -36.57012 21.21720 115.19804 1.000 24.75314 74 SER B O 1
ATOM 4532 N N . HIS B 1 75 ? -38.48851 20.04846 115.20964 1.000 19.45506 75 HIS B N 1
ATOM 4533 C CA . HIS B 1 75 ? -38.45654 19.82804 116.65419 1.000 19.97528 75 HIS B CA 1
ATOM 4534 C C . HIS B 1 75 ? -38.84514 18.39089 116.98254 1.000 23.43202 75 HIS B C 1
ATOM 4535 O O . HIS B 1 75 ? -39.71984 17.82058 116.30992 1.000 21.51716 75 HIS B O 1
ATOM 4542 N N . PRO B 1 76 ? -38.27059 17.79879 118.06494 1.000 21.30318 76 PRO B N 1
ATOM 4543 C CA . PRO B 1 76 ? -37.24957 18.40245 118.93989 1.000 23.31095 76 PRO B CA 1
ATOM 4544 C C . PRO B 1 76 ? -35.85256 18.18122 118.34755 1.000 20.19016 76 PRO B C 1
ATOM 4545 O O . PRO B 1 76 ? -35.66831 17.20472 117.59680 1.000 21.29679 76 PRO B O 1
ATOM 4549 N N . ASN B 1 77 ? -34.87336 19.04475 118.64342 1.000 17.27925 77 ASN B N 1
ATOM 4550 C CA . ASN B 1 77 ? -33.54413 18.87548 118.05807 1.000 20.47329 77 ASN B CA 1
ATOM 4551 C C . ASN B 1 77 ? -32.62045 17.99700 118.91018 1.000 18.56372 77 ASN B C 1
ATOM 4552 O O . ASN B 1 77 ? -31.49464 17.68840 118.47026 1.000 20.06430 77 ASN B O 1
ATOM 4557 N N . GLU B 1 78 ? -33.06525 17.56926 120.09979 1.000 16.42768 78 GLU B N 1
ATOM 4558 C CA . GLU B 1 78 ? -32.42791 16.58542 120.99367 1.000 19.09071 78 GLU B CA 1
ATOM 4559 C C . GLU B 1 78 ? -31.25152 17.18340 121.80694 1.000 18.03803 78 GLU B C 1
ATOM 4560 O O . GLU B 1 78 ? -30.67611 16.45560 122.67266 1.000 18.99639 78 GLU B O 1
ATOM 4566 N N . ILE B 1 79 ? -30.90291 18.46298 121.60732 1.000 18.31233 79 ILE B N 1
ATOM 4567 C CA . ILE B 1 79 ? -29.89083 19.16928 122.40230 1.000 15.94922 79 ILE B CA 1
ATOM 4568 C C . ILE B 1 79 ? -30.54516 20.14852 123.37097 1.000 16.00387 79 ILE B C 1
ATOM 4569 O O . ILE B 1 79 ? -30.22546 20.16544 124.56357 1.000 18.87984 79 ILE B O 1
ATOM 4579 N N . ALA B 1 80 ? -31.53665 20.92029 122.90240 1.000 15.99154 80 ALA B N 1
ATOM 4580 C CA . ALA B 1 80 ? -32.37127 21.65284 123.84677 1.000 16.28949 80 ALA B CA 1
ATOM 4581 C C . ALA B 1 80 ? -33.39809 20.66909 124.42795 1.000 21.74605 80 ALA B C 1
ATOM 4582 O O . ALA B 1 80 ? -33.35276 19.47306 124.14977 1.000 17.96882 80 ALA B O 1
ATOM 4584 N N . PHE B 1 81 ? -34.37630 21.15129 125.19213 1.000 18.94045 81 PHE B N 1
ATOM 4585 C CA . PHE B 1 81 ? -35.45495 20.27630 125.65857 1.000 18.02358 81 PHE B CA 1
ATOM 4586 C C . PHE B 1 81 ? -36.63714 20.37253 124.70414 1.000 18.86844 81 PHE B C 1
ATOM 4587 O O . PHE B 1 81 ? -36.91947 21.44945 124.16495 1.000 17.52547 81 PHE B O 1
ATOM 4595 N N . SER B 1 82 ? -37.35704 19.25130 124.49513 1.000 17.91872 82 SER B N 1
ATOM 4596 C CA . SER B 1 82 ? -38.59582 19.36039 123.74571 1.000 14.53129 82 SER B CA 1
ATOM 4597 C C . SER B 1 82 ? -39.59395 20.26138 124.48796 1.000 17.01190 82 SER B C 1
ATOM 4598 O O . SER B 1 82 ? -39.67713 20.25903 125.72896 1.000 15.38674 82 SER B O 1
ATOM 4601 N N . LYS B 1 83 ? -40.37572 21.03372 123.72560 1.000 17.12913 83 LYS B N 1
ATOM 4602 C CA . LYS B 1 83 ? -41.45821 21.78907 124.37163 1.000 16.74212 83 LYS B CA 1
ATOM 4603 C C . LYS B 1 83 ? -42.47120 20.85710 125.04096 1.000 17.24873 83 LYS B C 1
ATOM 4604 O O . LYS B 1 83 ? -43.11159 21.23940 126.03280 1.000 17.24314 83 LYS B O 1
ATOM 4610 N N . SER B 1 84 ? -42.58779 19.61472 124.57175 1.000 17.72743 84 SER B N 1
ATOM 4611 C CA . SER B 1 84 ? -43.41480 18.60311 125.24601 1.000 21.70956 84 SER B CA 1
ATOM 4612 C C . SER B 1 84 ? -42.59617 17.90451 126.32563 1.000 17.52646 84 SER B C 1
ATOM 4613 O O . SER B 1 84 ? -41.66813 17.14989 125.99458 1.000 18.67126 84 SER B O 1
ATOM 4616 N N . ASN B 1 85 ? -42.97430 18.06620 127.60384 1.000 15.78087 85 ASN B N 1
ATOM 4617 C CA . ASN B 1 85 ? -42.14870 17.48478 128.67040 1.000 16.34440 85 ASN B CA 1
ATOM 4618 C C . ASN B 1 85 ? -42.19025 15.95582 128.71009 1.000 17.81880 85 ASN B C 1
ATOM 4619 O O . ASN B 1 85 ? -41.19678 15.33912 129.12507 1.000 14.37483 85 ASN B O 1
ATOM 4624 N N . LYS B 1 86 ? -43.32646 15.32830 128.36188 1.000 17.81263 86 LYS B N 1
ATOM 4625 C CA . LYS B 1 86 ? -43.44020 13.85579 128.33934 1.000 19.50525 86 LYS B CA 1
ATOM 4626 C C . LYS B 1 86 ? -43.38569 13.29066 126.91383 1.000 16.96216 86 LYS B C 1
ATOM 4627 O O . LYS B 1 86 ? -44.09807 13.76085 126.03206 1.000 19.36506 86 LYS B O 1
ATOM 4633 N N . ALA B 1 87 ? -42.58131 12.22692 126.70591 1.000 14.62422 87 ALA B N 1
ATOM 4634 C CA . ALA B 1 87 ? -42.43725 11.64382 125.36759 1.000 15.34857 87 ALA B CA 1
ATOM 4635 C C . ALA B 1 87 ? -43.79115 11.30352 124.69241 1.000 15.01807 87 ALA B C 1
ATOM 4636 O O . ALA B 1 87 ? -43.95778 11.49410 123.47921 1.000 14.96062 87 ALA B O 1
ATOM 4638 N N . TYR B 1 88 ? -44.72225 10.74420 125.42111 1.000 13.50688 88 TYR B N 1
ATOM 4639 C CA . TYR B 1 88 ? -45.94006 10.32913 124.71829 1.000 16.02016 88 TYR B CA 1
ATOM 4640 C C . TYR B 1 88 ? -46.89915 11.49395 124.45862 1.000 22.61464 88 TYR B C 1
ATOM 4641 O O . TYR B 1 88 ? -47.97551 11.28269 123.86135 1.000 23.30219 88 TYR B O 1
ATOM 4650 N N . ASP B 1 89 ? -46.55880 12.70368 124.90426 1.000 20.45877 89 ASP B N 1
ATOM 4651 C CA . ASP B 1 89 ? -47.31972 13.89866 124.50838 1.000 19.07464 89 ASP B CA 1
ATOM 4652 C C . ASP B 1 89 ? -46.73488 14.59163 123.28538 1.000 20.20302 89 ASP B C 1
ATOM 4653 O O . ASP B 1 89 ? -47.34701 15.54225 122.75786 1.000 19.61073 89 ASP B O 1
ATOM 4658 N N . GLU B 1 90 ? -45.56946 14.14391 122.82618 1.000 18.23899 90 GLU B N 1
ATOM 4659 C CA . GLU B 1 90 ? -44.80632 14.84411 121.79547 1.000 16.48863 90 GLU B CA 1
ATOM 4660 C C . GLU B 1 90 ? -45.67168 15.21033 120.59182 1.000 21.82899 90 GLU B C 1
ATOM 4661 O O . GLU B 1 90 ? -46.32215 14.34364 119.98413 1.000 20.60137 90 GLU B O 1
ATOM 4667 N N . ASP B 1 91 ? -45.66084 16.49718 120.22321 1.000 17.05711 91 ASP B N 1
ATOM 4668 C CA . ASP B 1 91 ? -46.41396 16.96308 119.05108 1.000 18.56337 91 ASP B CA 1
ATOM 4669 C C . ASP B 1 91 ? -45.53321 17.76043 118.08193 1.000 19.87854 91 ASP B C 1
ATOM 4670 O O . ASP B 1 91 ? -46.03821 18.33502 117.11075 1.000 19.57719 91 ASP B O 1
ATOM 4675 N N . TRP B 1 92 ? -44.22223 17.71153 118.24709 1.000 17.59841 92 TRP B N 1
ATOM 4676 C CA . TRP B 1 92 ? -43.25866 18.20646 117.26815 1.000 22.66818 92 TRP B CA 1
ATOM 4677 C C . TRP B 1 92 ? -43.29847 19.72415 117.09014 1.000 21.95485 92 TRP B C 1
ATOM 4678 O O . TRP B 1 92 ? -42.77740 20.22852 116.08103 1.000 23.91475 92 TRP B O 1
ATOM 4689 N N . SER B 1 93 ? -43.87277 20.49192 118.03001 1.000 18.92230 93 SER B N 1
ATOM 4690 C CA . SER B 1 93 ? -44.06728 21.90582 117.71283 1.000 16.52599 93 SER B CA 1
ATOM 4691 C C . SER B 1 93 ? -42.98734 22.83642 118.26089 1.000 20.24535 93 SER B C 1
ATOM 4692 O O . SER B 1 93 ? -43.00286 24.01587 117.89463 1.000 21.55696 93 SER B O 1
ATOM 4695 N N . GLY B 1 94 ? -42.07936 22.37645 119.12945 1.000 21.80725 94 GLY B N 1
ATOM 4696 C CA . GLY B 1 94 ? -41.06661 23.31241 119.61885 1.000 18.17796 94 GLY B CA 1
ATOM 4697 C C . GLY B 1 94 ? -39.98271 22.73823 120.51949 1.000 21.14474 94 GLY B C 1
ATOM 4698 O O . GLY B 1 94 ? -39.97843 21.55514 120.88634 1.000 18.88775 94 GLY B O 1
ATOM 4699 N N . ASP B 1 95 ? -39.03469 23.62750 120.85737 1.000 15.81965 95 ASP B N 1
ATOM 4700 C CA . ASP B 1 95 ? -37.90759 23.37358 121.76317 1.000 20.26884 95 ASP B CA 1
ATOM 4701 C C . ASP B 1 95 ? -37.86879 24.48005 122.81867 1.000 23.28458 95 ASP B C 1
ATOM 4702 O O . ASP B 1 95 ? -38.43176 25.55263 122.60737 1.000 22.92666 95 ASP B O 1
ATOM 4707 N N . LYS B 1 96 ? -37.22736 24.22723 123.96643 1.000 20.68376 96 LYS B N 1
ATOM 4708 C CA . LYS B 1 96 ? -37.17687 25.21824 125.04802 1.000 21.39289 96 LYS B CA 1
ATOM 4709 C C . LYS B 1 96 ? -35.96217 24.96204 125.93602 1.000 24.08217 96 LYS B C 1
ATOM 4710 O O . LYS B 1 96 ? -35.27450 23.93646 125.80954 1.000 19.08603 96 LYS B O 1
ATOM 4716 N N . SER B 1 97 ? -35.65629 25.94284 126.80382 1.000 22.61082 97 SER B N 1
ATOM 4717 C CA . SER B 1 97 ? -34.57121 25.81820 127.77379 1.000 22.30955 97 SER B CA 1
ATOM 4718 C C . SER B 1 97 ? -35.07829 25.15429 129.04433 1.000 22.25817 97 SER B C 1
ATOM 4719 O O . SER B 1 97 ? -36.29244 25.03910 129.25409 1.000 24.43848 97 SER B O 1
ATOM 4722 N N . GLY B 1 98 ? -34.14854 24.69550 129.88603 1.000 19.18132 98 GLY B N 1
ATOM 4723 C CA . GLY B 1 98 ? -34.57353 24.00627 131.10077 1.000 22.02585 98 GLY B CA 1
ATOM 4724 C C . GLY B 1 98 ? -33.42591 23.48736 131.95574 1.000 23.20810 98 GLY B C 1
ATOM 4725 O O . GLY B 1 98 ? -32.23171 23.66956 131.64632 1.000 20.79053 98 GLY B O 1
ATOM 4726 N N . ILE B 1 99 ? -33.81564 22.88065 133.08509 1.000 22.26790 99 ILE B N 1
ATOM 4727 C CA . ILE B 1 99 ? -32.89899 22.23720 134.03342 1.000 20.90295 99 ILE B CA 1
ATOM 4728 C C . ILE B 1 99 ? -33.48772 20.87553 134.40278 1.000 21.78607 99 ILE B C 1
ATOM 4729 O O . ILE B 1 99 ? -34.64650 20.80753 134.83257 1.000 19.53419 99 ILE B O 1
ATOM 4739 N N . SER B 1 100 ? -32.67911 19.80353 134.28674 1.000 20.32221 100 SER B N 1
ATOM 4740 C CA . SER B 1 100 ? -33.14191 18.43193 134.53311 1.000 19.01111 100 SER B CA 1
ATOM 4741 C C . SER B 1 100 ? -32.23182 17.69080 135.50798 1.000 21.32511 100 SER B C 1
ATOM 4742 O O . SER B 1 100 ? -30.99455 17.74157 135.40162 1.000 20.64652 100 SER B O 1
ATOM 4745 N N . LEU B 1 101 ? -32.84857 17.01099 136.46617 1.000 18.83349 101 LEU B N 1
ATOM 4746 C CA . LEU B 1 101 ? -32.14524 16.15124 137.39807 1.000 16.81256 101 LEU B CA 1
ATOM 4747 C C . LEU B 1 101 ? -31.98395 14.77445 136.74971 1.000 18.74237 101 LEU B C 1
ATOM 4748 O O . LEU B 1 101 ? -32.96178 14.02350 136.65061 1.000 21.41047 101 LEU B O 1
ATOM 4753 N N . TYR B 1 102 ? -30.76680 14.44852 136.26792 1.000 19.06175 102 TYR B N 1
ATOM 4754 C CA . TYR B 1 102 ? -30.55997 13.23669 135.46897 1.000 16.90731 102 TYR B CA 1
ATOM 4755 C C . TYR B 1 102 ? -29.89054 12.10734 136.22767 1.000 17.61240 102 TYR B C 1
ATOM 4756 O O . TYR B 1 102 ? -29.83751 10.99853 135.70271 1.000 17.55085 102 TYR B O 1
ATOM 4765 N N . LYS B 1 103 ? -29.45001 12.33169 137.46803 1.000 17.64377 103 LYS B N 1
ATOM 4766 C CA . LYS B 1 103 ? -28.99411 11.26298 138.33068 1.000 19.04434 103 LYS B CA 1
ATOM 4767 C C . LYS B 1 103 ? -29.38375 11.57314 139.77184 1.000 18.73567 103 LYS B C 1
ATOM 4768 O O . LYS B 1 103 ? -29.10292 12.67540 140.26567 1.000 22.84017 103 LYS B O 1
ATOM 4774 N N . ALA B 1 104 ? -29.97056 10.58039 140.45838 1.000 19.15489 104 ALA B N 1
ATOM 4775 C CA . ALA B 1 104 ? -30.32010 10.71716 141.87820 1.000 20.37409 104 ALA B CA 1
ATOM 4776 C C . ALA B 1 104 ? -30.56102 9.32313 142.46487 1.000 23.25713 104 ALA B C 1
ATOM 4777 O O . ALA B 1 104 ? -31.66779 8.77657 142.35545 1.000 22.70866 104 ALA B O 1
ATOM 4779 N N . ALA B 1 105 ? -29.52854 8.76568 143.09295 1.000 25.04278 105 ALA B N 1
ATOM 4780 C CA . ALA B 1 105 ? -29.53265 7.34076 143.39012 1.000 29.68424 105 ALA B CA 1
ATOM 4781 C C . ALA B 1 105 ? -28.74693 7.01790 144.65107 1.000 24.27284 105 ALA B C 1
ATOM 4782 O O . ALA B 1 105 ? -27.69536 7.60154 144.90669 1.000 25.39149 105 ALA B O 1
ATOM 4784 N N . ALA B 1 106 ? -29.24046 6.04366 145.40366 1.000 25.71057 106 ALA B N 1
ATOM 4785 C CA . ALA B 1 106 ? -28.42660 5.36689 146.40852 1.000 28.88684 106 ALA B CA 1
ATOM 4786 C C . ALA B 1 106 ? -27.65199 4.22636 145.75402 1.000 25.02206 106 ALA B C 1
ATOM 4787 O O . ALA B 1 106 ? -28.17797 3.53792 144.87440 1.000 26.06973 106 ALA B O 1
ATOM 4789 N N . LYS B 1 107 ? -26.39903 4.01337 146.20845 1.000 27.49465 107 LYS B N 1
ATOM 4790 C CA . LYS B 1 107 ? -25.52721 2.96824 145.67245 1.000 29.37933 107 LYS B CA 1
ATOM 4791 C C . LYS B 1 107 ? -24.96001 2.10656 146.80336 1.000 26.78170 107 LYS B C 1
ATOM 4792 O O . LYS B 1 107 ? -24.75144 2.57971 147.91845 1.000 28.83072 107 LYS B O 1
ATOM 4798 N N . PHE B 1 108 ? -24.81774 0.81478 146.52380 1.000 26.80184 108 PHE B N 1
ATOM 4799 C CA . PHE B 1 108 ? -24.54889 -0.18696 147.54296 1.000 30.82377 108 PHE B CA 1
ATOM 4800 C C . PHE B 1 108 ? -23.46281 -1.14602 147.07126 1.000 31.66378 108 PHE B C 1
ATOM 4801 O O . PHE B 1 108 ? -23.34956 -1.45180 145.88146 1.000 27.51067 108 PHE B O 1
ATOM 4809 N N . LYS B 1 109 ? -22.65615 -1.61776 148.02739 1.000 34.07401 109 LYS B N 1
ATOM 4810 C CA . LYS B 1 109 ? -21.69151 -2.67822 147.76060 1.000 35.22926 109 LYS B CA 1
ATOM 4811 C C . LYS B 1 109 ? -21.63413 -3.64029 148.93873 1.000 39.43560 109 LYS B C 1
ATOM 4812 O O . LYS B 1 109 ? -21.73896 -3.22746 150.09762 1.000 35.63587 109 LYS B O 1
ATOM 4818 N N . TYR B 1 110 ? -21.48157 -4.92861 148.63597 1.000 37.74739 110 TYR B N 1
ATOM 4819 C CA . TYR B 1 110 ? -21.41965 -5.93951 149.69222 1.000 46.12377 110 TYR B CA 1
ATOM 4820 C C . TYR B 1 110 ? -20.70051 -7.15848 149.11427 1.000 42.48898 110 TYR B C 1
ATOM 4821 O O . TYR B 1 110 ? -21.31934 -7.98146 148.43254 1.000 40.68796 110 TYR B O 1
ATOM 4830 N N . GLY B 1 111 ? -19.40835 -7.26042 149.39880 1.000 43.48409 111 GLY B N 1
ATOM 4831 C CA . GLY B 1 111 ? -18.58698 -8.30288 148.84122 1.000 41.30397 111 GLY B CA 1
ATOM 4832 C C . GLY B 1 111 ? -18.47354 -8.19573 147.33693 1.000 35.22115 111 GLY B C 1
ATOM 4833 O O . GLY B 1 111 ? -18.03448 -7.17954 146.78982 1.000 35.69389 111 GLY B O 1
ATOM 4834 N N . PRO B 1 112 ? -18.88683 -9.25167 146.63809 1.000 35.94543 112 PRO B N 1
ATOM 4835 C CA . PRO B 1 112 ? -18.86528 -9.25358 145.17255 1.000 36.20534 112 PRO B CA 1
ATOM 4836 C C . PRO B 1 112 ? -20.10952 -8.62479 144.54071 1.000 31.36351 112 PRO B C 1
ATOM 4837 O O . PRO B 1 112 ? -20.15779 -8.54348 143.30989 1.000 32.64710 112 PRO B O 1
ATOM 4841 N N . VAL B 1 113 ? -21.09379 -8.18440 145.35197 1.000 30.22290 113 VAL B N 1
ATOM 4842 C CA . VAL B 1 113 ? -22.41045 -7.66532 144.91386 1.000 26.96079 113 VAL B CA 1
ATOM 4843 C C . VAL B 1 113 ? -22.43784 -6.14139 144.96116 1.000 28.64654 113 VAL B C 1
ATOM 4844 O O . VAL B 1 113 ? -21.78319 -5.51376 145.80518 1.000 29.46922 113 VAL B O 1
ATOM 4854 N N . TRP B 1 114 ? -23.25020 -5.53696 144.07750 1.000 25.68417 114 TRP B N 1
ATOM 4855 C CA . TRP B 1 114 ? -23.42989 -4.08560 144.00721 1.000 27.98591 114 TRP B CA 1
ATOM 4856 C C . TRP B 1 114 ? -24.84127 -3.79614 143.50910 1.000 20.10485 114 TRP B C 1
ATOM 4857 O O . TRP B 1 114 ? -25.46773 -4.63653 142.86013 1.000 21.64946 114 TRP B O 1
ATOM 4868 N N . ALA B 1 115 ? -25.33519 -2.60135 143.83298 1.000 22.92963 115 ALA B N 1
ATOM 4869 C CA . ALA B 1 115 ? -26.68408 -2.22847 143.40749 1.000 24.16202 115 ALA B CA 1
ATOM 4870 C C . ALA B 1 115 ? -26.81782 -0.71225 143.38958 1.000 27.46596 115 ALA B C 1
ATOM 4871 O O . ALA B 1 115 ? -26.06400 0.00435 144.05133 1.000 26.86532 115 ALA B O 1
ATOM 4873 N N . ARG B 1 116 ? -27.80548 -0.23267 142.62252 1.000 24.71084 116 ARG B N 1
ATOM 4874 C CA . ARG B 1 116 ? -28.09247 1.19553 142.51402 1.000 22.72706 116 ARG B CA 1
ATOM 4875 C C . ARG B 1 116 ? -29.59806 1.33532 142.31538 1.000 22.91748 116 ARG B C 1
ATOM 4876 O O . ARG B 1 116 ? -30.21260 0.49608 141.65235 1.000 22.46168 116 ARG B O 1
ATOM 4884 N N . ALA B 1 117 ? -30.18916 2.36773 142.90860 1.000 22.62850 117 ALA B N 1
ATOM 4885 C CA . ALA B 1 117 ? -31.64299 2.52342 142.82332 1.000 18.89401 117 ALA B CA 1
ATOM 4886 C C . ALA B 1 117 ? -32.00600 4.00171 142.89104 1.000 21.98790 117 ALA B C 1
ATOM 4887 O O . ALA B 1 117 ? -31.37764 4.77066 143.61791 1.000 20.02090 117 ALA B O 1
ATOM 4889 N N . GLY B 1 118 ? -33.09666 4.37154 142.19907 1.000 20.15354 118 GLY B N 1
ATOM 4890 C CA . GLY B 1 118 ? -33.47331 5.76563 142.07783 1.000 21.44247 118 GLY B CA 1
ATOM 4891 C C . GLY B 1 118 ? -33.64960 6.19835 140.64203 1.000 20.95732 118 GLY B C 1
ATOM 4892 O O . GLY B 1 118 ? -34.28767 5.50681 139.83557 1.000 21.93048 118 GLY B O 1
ATOM 4893 N N . TYR B 1 119 ? -33.10400 7.36972 140.33632 1.000 15.99738 119 TYR B N 1
ATOM 4894 C CA . TYR B 1 119 ? -32.95936 7.88724 138.97724 1.000 19.13865 119 TYR B CA 1
ATOM 4895 C C . TYR B 1 119 ? -31.58364 7.44652 138.47314 1.000 16.95930 119 TYR B C 1
ATOM 4896 O O . TYR B 1 119 ? -30.57146 8.04360 138.84356 1.000 18.63744 119 TYR B O 1
ATOM 4905 N N . ILE B 1 120 ? -31.53551 6.43387 137.58094 1.000 17.59848 120 ILE B N 1
ATOM 4906 C CA . ILE B 1 120 ? -30.26151 5.78210 137.24769 1.000 17.84531 120 ILE B CA 1
ATOM 4907 C C . ILE B 1 120 ? -30.07284 5.65160 135.73817 1.000 18.88881 120 ILE B C 1
ATOM 4908 O O . ILE B 1 120 ? -31.01260 5.69761 134.95181 1.000 17.29364 120 ILE B O 1
ATOM 4918 N N . GLN B 1 121 ? -28.73613 5.45318 135.32538 1.000 17.90002 121 GLN B N 1
ATOM 4919 C CA . GLN B 1 121 ? -28.47687 4.89678 134.00874 1.000 17.73809 121 GLN B CA 1
ATOM 4920 C C . GLN B 1 121 ? -28.13551 3.41136 134.15344 1.000 22.94574 121 GLN B C 1
ATOM 4921 O O . GLN B 1 121 ? -27.53016 3.02131 135.17095 1.000 20.81139 121 GLN B O 1
ATOM 4927 N N . PRO B 1 122 ? -28.43808 2.55170 133.15679 1.000 18.31705 122 PRO B N 1
ATOM 4928 C CA . PRO B 1 122 ? -27.89031 1.17052 133.19747 1.000 18.76717 122 PRO B CA 1
ATOM 4929 C C . PRO B 1 122 ? -26.37109 1.22411 133.21712 1.000 19.61703 122 PRO B C 1
ATOM 4930 O O . PRO B 1 122 ? -25.76372 2.05752 132.53911 1.000 19.89832 122 PRO B O 1
ATOM 4934 N N . THR B 1 123 ? -25.74678 0.37767 134.04936 1.000 17.39876 123 THR B N 1
ATOM 4935 C CA . THR B 1 123 ? -24.27978 0.33247 134.07247 1.000 19.76092 123 THR B CA 1
ATOM 4936 C C . THR B 1 123 ? -23.66438 -1.06518 133.99391 1.000 20.76089 123 THR B C 1
ATOM 4937 O O . THR B 1 123 ? -22.43008 -1.16100 133.83202 1.000 23.40247 123 THR B O 1
ATOM 4944 N N . GLY B 1 124 ? -24.44318 -2.12661 134.12161 1.000 17.27628 124 GLY B N 1
ATOM 4945 C CA . GLY B 1 124 ? -23.90603 -3.47835 134.11246 1.000 21.39214 124 GLY B CA 1
ATOM 4946 C C . GLY B 1 124 ? -23.95791 -4.16339 132.76662 1.000 19.14202 124 GLY B C 1
ATOM 4947 O O . GLY B 1 124 ? -23.57387 -3.58177 131.75383 1.000 21.57639 124 GLY B O 1
ATOM 4948 N N . GLN B 1 125 ? -24.45329 -5.40644 132.74309 1.000 19.12538 125 GLN B N 1
ATOM 4949 C CA . GLN B 1 125 ? -24.35612 -6.29951 131.59608 1.000 17.65965 125 GLN B CA 1
ATOM 4950 C C . GLN B 1 125 ? -25.69485 -6.51549 130.85652 1.000 18.97267 125 GLN B C 1
ATOM 4951 O O . GLN B 1 125 ? -25.76497 -7.37402 129.95102 1.000 18.42109 125 GLN B O 1
ATOM 4956 N N . THR B 1 126 ? -26.74736 -5.73330 131.16628 1.000 20.06705 126 THR B N 1
ATOM 4957 C CA . THR B 1 126 ? -28.03580 -5.95174 130.51945 1.000 16.34408 126 THR B CA 1
ATOM 4958 C C . THR B 1 126 ? -28.07854 -5.29583 129.13541 1.000 16.67155 126 THR B C 1
ATOM 4959 O O . THR B 1 126 ? -27.12520 -4.65920 128.67253 1.000 18.44825 126 THR B O 1
ATOM 4966 N N . LEU B 1 127 ? -29.21846 -5.41154 128.45551 1.000 14.53290 127 LEU B N 1
ATOM 4967 C CA . LEU B 1 127 ? -29.32655 -4.70342 127.18117 1.000 13.58859 127 LEU B CA 1
ATOM 4968 C C . LEU B 1 127 ? -30.18376 -3.42334 127.26833 1.000 15.33133 127 LEU B C 1
ATOM 4969 O O . LEU B 1 127 ? -30.43152 -2.78775 126.24110 1.000 16.98133 127 LEU B O 1
ATOM 4974 N N . LEU B 1 128 ? -30.60300 -3.01280 128.45541 1.000 15.18389 128 LEU B N 1
ATOM 4975 C CA . LEU B 1 128 ? -31.20005 -1.66698 128.57491 1.000 16.97834 128 LEU B CA 1
ATOM 4976 C C . LEU B 1 128 ? -30.09853 -0.62204 128.39537 1.000 19.52812 128 LEU B C 1
ATOM 4977 O O . LEU B 1 128 ? -28.92404 -0.84927 128.75367 1.000 16.23888 128 LEU B O 1
ATOM 4982 N N . ALA B 1 129 ? -30.47213 0.53353 127.84089 1.000 17.39277 129 ALA B N 1
ATOM 4983 C CA . ALA B 1 129 ? -29.49561 1.60512 127.64781 1.000 17.72612 129 ALA B CA 1
ATOM 4984 C C . ALA B 1 129 ? -30.21971 2.95387 127.63213 1.000 12.80062 129 ALA B C 1
ATOM 4985 O O . ALA B 1 129 ? -31.41856 3.01961 127.34059 1.000 13.29066 129 ALA B O 1
ATOM 4987 N N . PRO B 1 130 ? -29.53668 4.04323 127.97490 1.000 14.83084 130 PRO B N 1
ATOM 4988 C CA . PRO B 1 130 ? -30.11610 5.37773 127.75200 1.000 16.33985 130 PRO B CA 1
ATOM 4989 C C . PRO B 1 130 ? -29.87418 5.85767 126.32137 1.000 15.94496 130 PRO B C 1
ATOM 4990 O O . PRO B 1 130 ? -29.01676 5.32720 125.60430 1.000 17.38572 130 PRO B O 1
ATOM 4994 N N . HIS B 1 131 ? -30.64715 6.87273 125.90030 1.000 14.09938 131 HIS B N 1
ATOM 4995 C CA . HIS B 1 131 ? -30.17211 7.70918 124.77717 1.000 17.72036 131 HIS B CA 1
ATOM 4996 C C . HIS B 1 131 ? -29.03879 8.63136 125.24879 1.000 20.56995 131 HIS B C 1
ATOM 4997 O O . HIS B 1 131 ? -29.00289 9.04490 126.41097 1.000 17.45069 131 HIS B O 1
ATOM 5004 N N . TRP B 1 132 ? -28.12301 8.98014 124.33393 1.000 16.86587 132 TRP B N 1
ATOM 5005 C CA . TRP B 1 132 ? -27.04694 9.92312 124.63797 1.000 17.35291 132 TRP B CA 1
ATOM 5006 C C . TRP B 1 132 ? -27.13489 11.12441 123.70887 1.000 20.78343 132 TRP B C 1
ATOM 5007 O O . TRP B 1 132 ? -27.04316 10.96957 122.48340 1.000 22.51134 132 TRP B O 1
ATOM 5018 N N . SER B 1 133 ? -27.26925 12.32614 124.29366 1.000 17.82162 133 SER B N 1
ATOM 5019 C CA . SER B 1 133 ? -26.91330 13.55325 123.58631 1.000 17.70155 133 SER B CA 1
ATOM 5020 C C . SER B 1 133 ? -25.53824 13.98596 124.12869 1.000 22.50953 133 SER B C 1
ATOM 5021 O O . SER B 1 133 ? -24.59774 13.18575 124.07206 1.000 20.80846 133 SER B O 1
ATOM 5024 N N . PHE B 1 134 ? -25.40346 15.17186 124.74021 1.000 20.22239 134 PHE B N 1
ATOM 5025 C CA . PHE B 1 134 ? -24.20689 15.39005 125.57411 1.000 20.20969 134 PHE B CA 1
ATOM 5026 C C . PHE B 1 134 ? -24.34425 14.61436 126.87975 1.000 21.03913 134 PHE B C 1
ATOM 5027 O O . PHE B 1 134 ? -23.37965 14.01313 127.37962 1.000 18.05624 134 PHE B O 1
ATOM 5035 N N . MET B 1 135 ? -25.54525 14.59303 127.42734 1.000 15.91665 135 MET B N 1
ATOM 5036 C CA . MET B 1 135 ? -25.83383 13.97658 128.70511 1.000 17.06239 135 MET B CA 1
ATOM 5037 C C . MET B 1 135 ? -26.70315 12.74691 128.39362 1.000 18.14150 135 MET B C 1
ATOM 5038 O O . MET B 1 135 ? -27.26295 12.65547 127.29550 1.000 17.51414 135 MET B O 1
ATOM 5043 N N . PRO B 1 136 ? -26.85306 11.80561 129.32445 1.000 17.93778 136 PRO B N 1
ATOM 5044 C CA . PRO B 1 136 ? -27.67573 10.61109 129.08131 1.000 15.79054 136 PRO B CA 1
ATOM 5045 C C . PRO B 1 136 ? -29.12913 10.79121 129.51855 1.000 16.84476 136 PRO B C 1
ATOM 5046 O O . PRO B 1 136 ? -29.43262 11.62311 130.36742 1.000 17.65969 136 PRO B O 1
ATOM 5050 N N . GLY B 1 137 ? -30.02240 9.88898 128.99964 1.000 14.69410 137 GLY B N 1
ATOM 5051 C CA . GLY B 1 137 ? -31.37196 9.78005 129.54065 1.000 12.89365 137 GLY B CA 1
ATOM 5052 C C . GLY B 1 137 ? -31.36769 9.03720 130.89127 1.000 16.21285 137 GLY B C 1
ATOM 5053 O O . GLY B 1 137 ? -30.33353 8.53785 131.33764 1.000 18.18126 137 GLY B O 1
ATOM 5054 N N . THR B 1 138 ? -32.54042 8.97701 131.53565 1.000 13.90828 138 THR B N 1
ATOM 5055 C CA . THR B 1 138 ? -32.65374 8.56677 132.93799 1.000 15.16056 138 THR B CA 1
ATOM 5056 C C . THR B 1 138 ? -33.82544 7.59929 133.14707 1.000 14.94005 138 THR B C 1
ATOM 5057 O O . THR B 1 138 ? -34.95720 7.91868 132.76401 1.000 14.24566 138 THR B O 1
ATOM 5064 N N . TYR B 1 139 ? -33.60297 6.48794 133.85950 1.000 16.03272 139 TYR B N 1
ATOM 5065 C CA . TYR B 1 139 ? -34.66876 5.53401 134.18305 1.000 17.68122 139 TYR B CA 1
ATOM 5066 C C . TYR B 1 139 ? -35.02858 5.64338 135.65591 1.000 17.48789 139 TYR B C 1
ATOM 5067 O O . TYR B 1 139 ? -34.18045 5.94115 136.48298 1.000 17.92577 139 TYR B O 1
ATOM 5076 N N . GLN B 1 140 ? -36.29397 5.40382 135.98817 1.000 15.25624 140 GLN B N 1
ATOM 5077 C CA . GLN B 1 140 ? -36.71724 5.18615 137.36747 1.000 13.87880 140 GLN B CA 1
ATOM 5078 C C . GLN B 1 140 ? -36.72711 3.67800 137.61813 1.000 16.26262 140 GLN B C 1
ATOM 5079 O O . GLN B 1 140 ? -37.46641 2.93388 136.94472 1.000 17.63750 140 GLN B O 1
ATOM 5085 N N . GLY B 1 141 ? -35.87577 3.21620 138.53039 1.000 18.17047 141 GLY B N 1
ATOM 5086 C CA . GLY B 1 141 ? -35.78897 1.77942 138.77651 1.000 17.61846 141 GLY B CA 1
ATOM 5087 C C . GLY B 1 141 ? -34.55280 1.40901 139.57164 1.000 18.84747 141 GLY B C 1
ATOM 5088 O O . GLY B 1 141 ? -34.05674 2.20306 140.38544 1.000 20.06362 141 GLY B O 1
ATOM 5089 N N . ALA B 1 142 ? -34.09884 0.16614 139.36852 1.000 18.73912 142 ALA B N 1
ATOM 5090 C CA . ALA B 1 142 ? -32.95117 -0.33785 140.12070 1.000 18.88794 142 ALA B CA 1
ATOM 5091 C C . ALA B 1 142 ? -32.21500 -1.39887 139.31562 1.000 18.30973 142 ALA B C 1
ATOM 5092 O O . ALA B 1 142 ? -32.81855 -2.13629 138.53033 1.000 18.38749 142 ALA B O 1
ATOM 5094 N N . GLU B 1 143 ? -30.89224 -1.51762 139.56560 1.000 22.45904 143 GLU B N 1
ATOM 5095 C CA . GLU B 1 143 ? -30.06763 -2.57463 138.98659 1.000 21.78531 143 GLU B CA 1
ATOM 5096 C C . GLU B 1 143 ? -29.18389 -3.17752 140.08416 1.000 21.15678 143 GLU B C 1
ATOM 5097 O O . GLU B 1 143 ? -28.72861 -2.47227 140.98764 1.000 21.24030 143 GLU B O 1
ATOM 5103 N N . ALA B 1 144 ? -28.95323 -4.48450 140.00796 1.000 24.60818 144 ALA B N 1
ATOM 5104 C CA . ALA B 1 144 ? -28.06278 -5.18503 140.94136 1.000 22.36496 144 ALA B CA 1
ATOM 5105 C C . ALA B 1 144 ? -27.24257 -6.18948 140.14877 1.000 22.25505 144 ALA B C 1
ATOM 5106 O O . ALA B 1 144 ? -27.76613 -6.80834 139.21500 1.000 22.10864 144 ALA B O 1
ATOM 5108 N N . GLY B 1 145 ? -25.97566 -6.38540 140.53349 1.000 25.95439 145 GLY B N 1
ATOM 5109 C CA . GLY B 1 145 ? -25.15069 -7.32220 139.80357 1.000 21.40053 145 GLY B CA 1
ATOM 5110 C C . GLY B 1 145 ? -24.02695 -7.86820 140.67991 1.000 25.19900 145 GLY B C 1
ATOM 5111 O O . GLY B 1 145 ? -23.95029 -7.58219 141.88186 1.000 22.98871 145 GLY B O 1
ATOM 5112 N N . ALA B 1 146 ? -23.13412 -8.63009 140.05254 1.000 25.27337 146 ALA B N 1
ATOM 5113 C CA . ALA B 1 146 ? -22.03233 -9.25022 140.80934 1.000 23.25186 146 ALA B CA 1
ATOM 5114 C C . ALA B 1 146 ? -20.82944 -9.44687 139.91056 1.000 27.23643 146 ALA B C 1
ATOM 5115 O O . ALA B 1 146 ? -20.97101 -9.56891 138.69311 1.000 24.71796 146 ALA B O 1
ATOM 5117 N N . ASN B 1 147 ? -19.62814 -9.48953 140.52422 1.000 27.22736 147 ASN B N 1
ATOM 5118 C CA . ASN B 1 147 ? -18.38298 -9.67819 139.79338 1.000 28.45558 147 ASN B CA 1
ATOM 5119 C C . ASN B 1 147 ? -17.57364 -10.78644 140.46610 1.000 29.73873 147 ASN B C 1
ATOM 5120 O O . ASN B 1 147 ? -17.43608 -10.78827 141.69154 1.000 28.58461 147 ASN B O 1
ATOM 5125 N N . PHE B 1 148 ? -17.05132 -11.71998 139.67024 1.000 25.58584 148 PHE B N 1
ATOM 5126 C CA . PHE B 1 148 ? -16.26731 -12.84621 140.18875 1.000 30.63919 148 PHE B CA 1
ATOM 5127 C C . PHE B 1 148 ? -15.01691 -13.02341 139.33970 1.000 29.75960 148 PHE B C 1
ATOM 5128 O O . PHE B 1 148 ? -15.10952 -13.27385 138.13224 1.000 31.37020 148 PHE B O 1
ATOM 5136 N N . ASP B 1 149 ? -13.85068 -12.95922 139.96941 1.000 33.99350 149 ASP B N 1
ATOM 5137 C CA . ASP B 1 149 ? -12.58820 -13.08345 139.24724 1.000 29.72278 149 ASP B CA 1
ATOM 5138 C C . ASP B 1 149 ? -11.95303 -14.44180 139.52850 1.000 35.29509 149 ASP B C 1
ATOM 5139 O O . ASP B 1 149 ? -11.86028 -14.85958 140.68611 1.000 31.75498 149 ASP B O 1
ATOM 5144 N N . TYR B 1 150 ? -11.59353 -15.15989 138.46731 1.000 28.81572 150 TYR B N 1
ATOM 5145 C CA . TYR B 1 150 ? -11.04997 -16.50848 138.59703 1.000 28.57319 150 TYR B CA 1
ATOM 5146 C C . TYR B 1 150 ? -9.57689 -16.56341 138.21024 1.000 32.94682 150 TYR B C 1
ATOM 5147 O O . TYR B 1 150 ? -9.09365 -17.59479 137.74200 1.000 33.68700 150 TYR B O 1
ATOM 5156 N N . GLY B 1 151 ? -8.86552 -15.45666 138.39009 1.000 30.10631 151 GLY B N 1
ATOM 5157 C CA . GLY B 1 151 ? -7.46500 -15.42782 137.99985 1.000 31.48383 151 GLY B CA 1
ATOM 5158 C C . GLY B 1 151 ? -7.31533 -15.61522 136.50411 1.000 38.30284 151 GLY B C 1
ATOM 5159 O O . GLY B 1 151 ? -8.07507 -15.05528 135.70390 1.000 30.06759 151 GLY B O 1
ATOM 5160 N N . ASP B 1 152 ? -6.30157 -16.40398 136.10725 1.000 29.78449 152 ASP B N 1
ATOM 5161 C CA . ASP B 1 152 ? -6.04991 -16.62813 134.68983 1.000 31.86693 152 ASP B CA 1
ATOM 5162 C C . ASP B 1 152 ? -7.16796 -17.41551 134.03284 1.000 31.12741 152 ASP B C 1
ATOM 5163 O O . ASP B 1 152 ? -7.23412 -17.46924 132.80060 1.000 36.41663 152 ASP B O 1
ATOM 5168 N N . ALA B 1 153 ? -8.04036 -18.03642 134.82163 1.000 30.57472 153 ALA B N 1
ATOM 5169 C CA . ALA B 1 153 ? -9.17572 -18.75268 134.27546 1.000 29.98121 153 ALA B CA 1
ATOM 5170 C C . ALA B 1 153 ? -10.27109 -17.81836 133.73758 1.000 31.43090 153 ALA B C 1
ATOM 5171 O O . ALA B 1 153 ? -11.13582 -18.29756 132.99801 1.000 28.94503 153 ALA B O 1
ATOM 5173 N N . GLY B 1 154 ? -10.24527 -16.52167 134.07724 1.000 29.74131 154 GLY B N 1
ATOM 5174 C CA . GLY B 1 154 ? -11.15523 -15.53650 133.50487 1.000 34.45373 154 GLY B CA 1
ATOM 5175 C C . GLY B 1 154 ? -11.93649 -14.77302 134.56713 1.000 31.42369 154 GLY B C 1
ATOM 5176 O O . GLY B 1 154 ? -11.63292 -14.83208 135.76428 1.000 29.71570 154 GLY B O 1
ATOM 5177 N N . ALA B 1 155 ? -12.96567 -14.02357 134.12664 1.000 27.35472 155 ALA B N 1
ATOM 5178 C CA . ALA B 1 155 ? -13.76721 -13.23955 135.06267 1.000 26.08240 155 ALA B CA 1
ATOM 5179 C C . ALA B 1 155 ? -15.20983 -13.16666 134.57048 1.000 24.62728 155 ALA B C 1
ATOM 5180 O O . ALA B 1 155 ? -15.45088 -12.96158 133.37818 1.000 21.84834 155 ALA B O 1
ATOM 5182 N N . LEU B 1 156 ? -16.14492 -13.34313 135.50580 1.000 22.64547 156 LEU B N 1
ATOM 5183 C CA . LEU B 1 156 ? -17.57892 -13.37065 135.22553 1.000 19.97671 156 LEU B CA 1
ATOM 5184 C C . LEU B 1 156 ? -18.25138 -12.15596 135.85671 1.000 20.54319 156 LEU B C 1
ATOM 5185 O O . LEU B 1 156 ? -17.96821 -11.81005 137.00875 1.000 26.64999 156 LEU B O 1
ATOM 5190 N N . SER B 1 157 ? -19.11701 -11.50619 135.09429 1.000 24.11393 157 SER B N 1
ATOM 5191 C CA A SER B 1 157 ? -19.99138 -10.49403 135.65605 0.478 22.88803 157 SER B CA 1
ATOM 5192 C CA B SER B 1 157 ? -19.98599 -10.45781 135.61616 0.522 22.89120 157 SER B CA 1
ATOM 5193 C C . SER B 1 157 ? -21.38014 -10.66261 135.05339 1.000 19.50460 157 SER B C 1
ATOM 5194 O O . SER B 1 157 ? -21.52730 -11.11685 133.90899 1.000 20.07265 157 SER B O 1
ATOM 5199 N N . PHE B 1 158 ? -22.39273 -10.30264 135.85348 1.000 21.43970 158 PHE B N 1
ATOM 5200 C CA . PHE B 1 158 ? -23.79037 -10.31137 135.41291 1.000 20.06768 158 PHE B CA 1
ATOM 5201 C C . PHE B 1 158 ? -24.60330 -9.31367 136.24052 1.000 22.02819 158 PHE B C 1
ATOM 5202 O O . PHE B 1 158 ? -24.23187 -8.97094 137.36618 1.000 22.16308 158 PHE B O 1
ATOM 5210 N N . SER B 1 159 ? -25.75175 -8.87714 135.69128 1.000 19.08943 159 SER B N 1
ATOM 5211 C CA . SER B 1 159 ? -26.61566 -7.93714 136.40671 1.000 19.84777 159 SER B CA 1
ATOM 5212 C C . SER B 1 159 ? -28.04343 -8.04396 135.86492 1.000 19.56812 159 SER B C 1
ATOM 5213 O O . SER B 1 159 ? -28.28309 -8.61826 134.80035 1.000 17.65371 159 SER B O 1
ATOM 5216 N N . TYR B 1 160 ? -28.97817 -7.51214 136.65569 1.000 20.77721 160 TYR B N 1
ATOM 5217 C CA . TYR B 1 160 ? -30.41403 -7.44683 136.37305 1.000 17.38541 160 TYR B CA 1
ATOM 5218 C C . TYR B 1 160 ? -30.87365 -6.01285 136.64872 1.000 17.36051 160 TYR B C 1
ATOM 5219 O O . TYR B 1 160 ? -30.54498 -5.44834 137.69468 1.000 19.39955 160 TYR B O 1
ATOM 5228 N N . MET B 1 161 ? -31.66268 -5.43925 135.72375 1.000 22.21542 161 MET B N 1
ATOM 5229 C CA . MET B 1 161 ? -32.26497 -4.10529 135.86031 1.000 17.60261 161 MET B CA 1
ATOM 5230 C C . MET B 1 161 ? -33.78715 -4.18856 135.63292 1.000 14.53933 161 MET B C 1
ATOM 5231 O O . MET B 1 161 ? -34.23726 -4.88757 134.72058 1.000 17.06006 161 MET B O 1
ATOM 5236 N N . TRP B 1 162 ? -34.56047 -3.44861 136.45025 1.000 15.55873 162 TRP B N 1
ATOM 5237 C CA . TRP B 1 162 ? -36.01271 -3.31003 136.32727 1.000 17.41353 162 TRP B CA 1
ATOM 5238 C C . TRP B 1 162 ? -36.35520 -1.82069 136.32364 1.000 18.26933 162 TRP B C 1
ATOM 5239 O O . TRP B 1 162 ? -35.75420 -1.06197 137.07733 1.000 16.95185 162 TRP B O 1
ATOM 5250 N N . THR B 1 163 ? -37.31753 -1.38701 135.49356 1.000 16.24515 163 THR B N 1
ATOM 5251 C CA . THR B 1 163 ? -37.66817 0.03582 135.46956 1.000 16.27552 163 THR B CA 1
ATOM 5252 C C . THR B 1 163 ? -39.12450 0.20986 135.02991 1.000 15.59802 163 THR B C 1
ATOM 5253 O O . THR B 1 163 ? -39.63093 -0.55238 134.20416 1.000 15.12735 163 THR B O 1
ATOM 5260 N N . ASN B 1 164 ? -39.80865 1.22000 135.58025 1.000 16.10430 164 ASN B N 1
ATOM 5261 C CA . ASN B 1 164 ? -41.19496 1.47469 135.12740 1.000 14.98428 164 ASN B CA 1
ATOM 5262 C C . ASN B 1 164 ? -41.42312 2.86427 134.51363 1.000 17.45462 164 ASN B C 1
ATOM 5263 O O . ASN B 1 164 ? -42.55092 3.13308 134.06152 1.000 16.86351 164 ASN B O 1
ATOM 5268 N N . GLU B 1 165 ? -40.40592 3.74712 134.46322 1.000 15.70903 165 GLU B N 1
ATOM 5269 C CA . GLU B 1 165 ? -40.52382 5.04148 133.77711 1.000 17.33536 165 GLU B CA 1
ATOM 5270 C C . GLU B 1 165 ? -39.15476 5.46778 133.24533 1.000 15.09594 165 GLU B C 1
ATOM 5271 O O . GLU B 1 165 ? -38.12234 4.97089 133.71587 1.000 14.60634 165 GLU B O 1
ATOM 5277 N N . TYR B 1 166 ? -39.15362 6.37307 132.24499 1.000 14.27701 166 TYR B N 1
ATOM 5278 C CA . TYR B 1 166 ? -37.91006 6.81984 131.58525 1.000 17.03123 166 TYR B CA 1
ATOM 5279 C C . TYR B 1 166 ? -38.03567 8.27782 131.15601 1.000 16.97040 166 TYR B C 1
ATOM 5280 O O . TYR B 1 166 ? -39.11939 8.73487 130.86943 1.000 14.81599 166 TYR B O 1
ATOM 5289 N N . LYS B 1 167 ? -36.90822 8.98970 131.04384 1.000 13.67983 167 LYS B N 1
ATOM 5290 C CA . LYS B 1 167 ? -36.89439 10.22835 130.25916 1.000 14.81987 167 LYS B CA 1
ATOM 5291 C C . LYS B 1 167 ? -35.62908 10.36623 129.42354 1.000 12.90851 167 LYS B C 1
ATOM 5292 O O . LYS B 1 167 ? -34.50757 10.19040 129.93773 1.000 14.87372 167 LYS B O 1
ATOM 5298 N N . ALA B 1 168 ? -35.80458 10.69017 128.13340 1.000 15.45293 168 ALA B N 1
ATOM 5299 C CA . ALA B 1 168 ? -34.64534 11.01424 127.28331 1.000 15.96834 168 ALA B CA 1
ATOM 5300 C C . ALA B 1 168 ? -34.03390 12.35131 127.71234 1.000 16.76321 168 ALA B C 1
ATOM 5301 O O . ALA B 1 168 ? -34.66882 13.14649 128.40965 1.000 17.63286 168 ALA B O 1
ATOM 5303 N N . PRO B 1 169 ? -32.78405 12.61326 127.34430 1.000 14.68073 169 PRO B N 1
ATOM 5304 C CA . PRO B 1 169 ? -32.16547 13.86303 127.81214 1.000 16.41979 169 PRO B CA 1
ATOM 5305 C C . PRO B 1 169 ? -32.81256 15.13331 127.23106 1.000 18.30094 169 PRO B C 1
ATOM 5306 O O . PRO B 1 169 ? -32.57907 16.21475 127.79044 1.000 18.64516 169 PRO B O 1
ATOM 5310 N N . TRP B 1 170 ? -33.63614 15.04087 126.16582 1.000 16.83902 170 TRP B N 1
ATOM 5311 C CA . TRP B 1 170 ? -34.45437 16.17056 125.69851 1.000 16.53114 170 TRP B CA 1
ATOM 5312 C C . TRP B 1 170 ? -35.88382 16.18636 126.29567 1.000 16.23113 170 TRP B C 1
ATOM 5313 O O . TRP B 1 170 ? -36.74510 16.93520 125.79943 1.000 18.85605 170 TRP B O 1
ATOM 5324 N N . HIS B 1 171 ? -36.14518 15.44123 127.38513 1.000 19.21849 171 HIS B N 1
ATOM 5325 C CA . HIS B 1 171 ? -37.43202 15.52948 128.08438 1.000 16.55596 171 HIS B CA 1
ATOM 5326 C C . HIS B 1 171 ? -37.18922 15.86671 129.55490 1.000 15.96973 171 HIS B C 1
ATOM 5327 O O . HIS B 1 171 ? -36.36156 15.22915 130.22928 1.000 15.62708 171 HIS B O 1
ATOM 5334 N N . LEU B 1 172 ? -37.93485 16.86773 130.05230 1.000 14.30557 172 LEU B N 1
ATOM 5335 C CA . LEU B 1 172 ? -37.83036 17.33731 131.43824 1.000 17.24044 172 LEU B CA 1
ATOM 5336 C C . LEU B 1 172 ? -38.58796 16.47905 132.43201 1.000 16.88203 172 LEU B C 1
ATOM 5337 O O . LEU B 1 172 ? -38.39654 16.63795 133.64938 1.000 20.07933 172 LEU B O 1
ATOM 5342 N N . GLU B 1 173 ? -39.46474 15.59525 131.96251 1.000 16.87670 173 GLU B N 1
ATOM 5343 C CA . GLU B 1 173 ? -40.23170 14.71793 132.82909 1.000 12.64109 173 GLU B CA 1
ATOM 5344 C C . GLU B 1 173 ? -40.20029 13.27995 132.32785 1.000 15.37314 173 GLU B C 1
ATOM 5345 O O . GLU B 1 173 ? -40.11892 13.01636 131.11821 1.000 15.85432 173 GLU B O 1
ATOM 5351 N N . MET B 1 174 ? -40.33110 12.36759 133.29174 1.000 14.56867 174 MET B N 1
ATOM 5352 C CA . MET B 1 174 ? -40.52626 10.93028 133.07604 1.000 18.15636 174 MET B CA 1
ATOM 5353 C C . MET B 1 174 ? -41.90737 10.63304 132.47574 1.000 21.73912 174 MET B C 1
ATOM 5354 O O . MET B 1 174 ? -42.86473 11.39452 132.65033 1.000 17.85921 174 MET B O 1
ATOM 5359 N N . ASP B 1 175 ? -41.98646 9.55116 131.70098 1.000 19.33462 175 ASP B N 1
ATOM 5360 C CA . ASP B 1 175 ? -43.27512 9.02989 131.26610 1.000 18.04572 175 ASP B CA 1
ATOM 5361 C C . ASP B 1 175 ? -43.24662 7.51435 131.44464 1.000 21.24869 175 ASP B C 1
ATOM 5362 O O . ASP B 1 175 ? -42.17347 6.90872 131.50712 1.000 16.69775 175 ASP B O 1
ATOM 5367 N N . GLU B 1 176 ? -44.43205 6.90926 131.52372 1.000 17.31645 176 GLU B N 1
ATOM 5368 C CA . GLU B 1 176 ? -44.59320 5.45203 131.57200 1.000 17.77046 176 GLU B CA 1
ATOM 5369 C C . GLU B 1 176 ? -44.34778 4.83898 130.18485 1.000 15.72299 176 GLU B C 1
ATOM 5370 O O . GLU B 1 176 ? -44.00325 5.53125 129.22762 1.000 18.70958 176 GLU B O 1
ATOM 5376 N N . PHE B 1 177 ? -44.52433 3.51694 130.05700 1.000 14.66053 177 PHE B N 1
ATOM 5377 C CA . PHE B 1 177 ? -44.30004 2.79752 128.79442 1.000 15.67829 177 PHE B CA 1
ATOM 5378 C C . PHE B 1 177 ? -45.63140 2.31157 128.21078 1.000 17.28272 177 PHE B C 1
ATOM 5379 O O . PHE B 1 177 ? -46.52459 1.96226 128.96085 1.000 15.11261 177 PHE B O 1
ATOM 5387 N N . TYR B 1 178 ? -45.76688 2.33285 126.86688 1.000 18.18492 178 TYR B N 1
ATOM 5388 C CA . TYR B 1 178 ? -46.96782 1.89423 126.15976 1.000 18.25398 178 TYR B CA 1
ATOM 5389 C C . TYR B 1 178 ? -46.57471 1.06394 124.93827 1.000 15.17422 178 TYR B C 1
ATOM 5390 O O . TYR B 1 178 ? -45.41486 1.05431 124.50366 1.000 15.91539 178 TYR B O 1
ATOM 5399 N N . GLN B 1 179 ? -47.58445 0.40480 124.33608 1.000 15.58707 179 GLN B N 1
ATOM 5400 C CA . GLN B 1 179 ? -47.43000 -0.22133 123.03112 1.000 16.99310 179 GLN B CA 1
ATOM 5401 C C . GLN B 1 179 ? -47.43826 0.85281 121.93422 1.000 18.17413 179 GLN B C 1
ATOM 5402 O O . GLN B 1 179 ? -47.44626 2.05982 122.18915 1.000 18.43183 179 GLN B O 1
ATOM 5408 N N . ASN B 1 180 ? -47.38865 0.40148 120.68652 1.000 13.76351 180 ASN B N 1
ATOM 5409 C CA . ASN B 1 180 ? -47.32449 1.32287 119.56249 1.000 15.59958 180 ASN B CA 1
ATOM 5410 C C . ASN B 1 180 ? -48.50732 2.29529 119.53320 1.000 20.93444 180 ASN B C 1
ATOM 5411 O O . ASN B 1 180 ? -48.38839 3.37818 118.93693 1.000 17.99677 180 ASN B O 1
ATOM 5416 N N . ASP B 1 181 ? -49.69155 1.88523 120.06849 1.000 16.03549 181 ASP B N 1
ATOM 5417 C CA . ASP B 1 181 ? -50.84667 2.77417 120.04237 1.000 16.71844 181 ASP B CA 1
ATOM 5418 C C . ASP B 1 181 ? -50.77283 3.95471 121.04792 1.000 18.62630 181 ASP B C 1
ATOM 5419 O O . ASP B 1 181 ? -51.68402 4.80134 121.04890 1.000 19.16110 181 ASP B O 1
ATOM 5424 N N . LYS B 1 182 ? -49.74985 4.02659 121.90058 1.000 18.32552 182 LYS B N 1
ATOM 5425 C CA . LYS B 1 182 ? -49.58299 5.07307 122.91651 1.000 19.28953 182 LYS B CA 1
ATOM 5426 C C . LYS B 1 182 ? -50.66778 5.05642 123.99360 1.000 23.64696 182 LYS B C 1
ATOM 5427 O O . LYS B 1 182 ? -50.84552 6.04785 124.71265 1.000 21.51366 182 LYS B O 1
ATOM 5433 N N . THR B 1 183 ? -51.40118 3.92906 124.17055 1.000 20.50500 183 THR B N 1
ATOM 5434 C CA . THR B 1 183 ? -52.47226 3.86026 125.15782 1.000 17.68942 183 THR B CA 1
ATOM 5435 C C . THR B 1 183 ? -52.55872 2.52531 125.88976 1.000 18.78793 183 THR B C 1
ATOM 5436 O O . THR B 1 183 ? -52.96224 2.50254 127.05775 1.000 18.04416 183 THR B O 1
ATOM 5443 N N . THR B 1 184 ? -52.13839 1.42099 125.28776 1.000 17.07626 184 THR B N 1
ATOM 5444 C CA . THR B 1 184 ? -52.11873 0.14374 125.99574 1.000 16.82579 184 THR B CA 1
ATOM 5445 C C . THR B 1 184 ? -50.84893 0.04647 126.84385 1.000 17.97088 184 THR B C 1
ATOM 5446 O O . THR B 1 184 ? -49.74409 0.18952 126.31782 1.000 16.54161 184 THR B O 1
ATOM 5453 N N . LYS B 1 185 ? -51.00389 -0.13434 128.15632 1.000 15.58257 185 LYS B N 1
ATOM 5454 C CA . LYS B 1 185 ? -49.88820 -0.01006 129.08726 1.000 20.23858 185 LYS B CA 1
ATOM 5455 C C . LYS B 1 185 ? -48.86973 -1.15018 128.96488 1.000 19.85391 185 LYS B C 1
ATOM 5456 O O . LYS B 1 185 ? -49.23374 -2.31018 128.70876 1.000 17.66992 185 LYS B O 1
ATOM 5462 N N . VAL B 1 186 ? -47.57088 -0.78846 129.10262 1.000 15.07157 186 VAL B N 1
ATOM 5463 C CA . VAL B 1 186 ? -46.45075 -1.70488 129.37474 1.000 16.82381 186 VAL B CA 1
ATOM 5464 C C . VAL B 1 186 ? -45.98429 -1.43782 130.80783 1.000 17.62728 186 VAL B C 1
ATOM 5465 O O . VAL B 1 186 ? -45.38440 -0.39505 131.07067 1.000 16.39987 186 VAL B O 1
ATOM 5475 N N . ASP B 1 187 ? -46.25283 -2.35891 131.75661 1.000 15.98320 187 ASP B N 1
ATOM 5476 C CA . ASP B 1 187 ? -46.06012 -2.05371 133.17852 1.000 17.86506 187 ASP B CA 1
ATOM 5477 C C . ASP B 1 187 ? -44.57052 -1.83436 133.54280 1.000 20.06296 187 ASP B C 1
ATOM 5478 O O . ASP B 1 187 ? -44.24742 -1.07700 134.46666 1.000 18.40337 187 ASP B O 1
ATOM 5483 N N . TYR B 1 188 ? -43.65038 -2.51169 132.87272 1.000 17.76063 188 TYR B N 1
ATOM 5484 C CA . TYR B 1 188 ? -42.22693 -2.34697 133.19617 1.000 16.95206 188 TYR B CA 1
ATOM 5485 C C . TYR B 1 188 ? -41.39813 -2.84418 132.01874 1.000 17.40635 188 TYR B C 1
ATOM 5486 O O . TYR B 1 188 ? -41.90529 -3.51006 131.11994 1.000 15.59260 188 TYR B O 1
ATOM 5495 N N . LEU B 1 189 ? -40.09858 -2.50571 132.04805 1.000 17.09900 189 LEU B N 1
ATOM 5496 C CA . LEU B 1 189 ? -39.03340 -3.13884 131.26050 1.000 16.53904 189 LEU B CA 1
ATOM 5497 C C . LEU B 1 189 ? -38.07871 -3.77505 132.24450 1.000 15.43236 189 LEU B C 1
ATOM 5498 O O . LEU B 1 189 ? -37.85929 -3.22546 133.33001 1.000 15.52767 189 LEU B O 1
ATOM 5503 N N . HIS B 1 190 ? -37.54407 -4.95724 131.90711 1.000 18.13800 190 HIS B N 1
ATOM 5504 C CA . HIS B 1 190 ? -36.46245 -5.53338 132.70693 1.000 16.65163 190 HIS B CA 1
ATOM 5505 C C . HIS B 1 190 ? -35.52570 -6.32383 131.80873 1.000 18.39341 190 HIS B C 1
ATOM 5506 O O . HIS B 1 190 ? -35.85352 -6.63885 130.65791 1.000 14.92095 190 HIS B O 1
ATOM 5513 N N . SER B 1 191 ? -34.30245 -6.55055 132.31774 1.000 18.20189 191 SER B N 1
ATOM 5514 C CA . SER B 1 191 ? -33.32725 -7.25265 131.49658 1.000 18.85954 191 SER B CA 1
ATOM 5515 C C . SER B 1 191 ? -32.25098 -7.86756 132.39417 1.000 19.59289 191 SER B C 1
ATOM 5516 O O . SER B 1 191 ? -31.90497 -7.32405 133.44925 1.000 16.59934 191 SER B O 1
ATOM 5519 N N . PHE B 1 192 ? -31.72412 -9.01345 131.94546 1.000 19.86018 192 PHE B N 1
ATOM 5520 C CA . PHE B 1 192 ? -30.64241 -9.72968 132.62752 1.000 20.36572 192 PHE B CA 1
ATOM 5521 C C . PHE B 1 192 ? -29.55418 -10.04363 131.61391 1.000 17.74338 192 PHE B C 1
ATOM 5522 O O . PHE B 1 192 ? -29.85603 -10.46150 130.49572 1.000 17.84920 192 PHE B O 1
ATOM 5530 N N . GLY B 1 193 ? -28.27402 -9.81558 131.98209 1.000 19.67857 193 GLY B N 1
ATOM 5531 C CA . GLY B 1 193 ? -27.18416 -10.21017 131.09792 1.000 16.61815 193 GLY B CA 1
ATOM 5532 C C . GLY B 1 193 ? -25.90691 -10.58748 131.83111 1.000 13.65030 193 GLY B C 1
ATOM 5533 O O . GLY B 1 193 ? -25.78936 -10.44217 133.04666 1.000 19.29071 193 GLY B O 1
ATOM 5534 N N . ALA B 1 194 ? -24.95405 -11.08384 131.05428 1.000 18.27112 194 ALA B N 1
ATOM 5535 C CA . ALA B 1 194 ? -23.66826 -11.59374 131.56413 1.000 23.23807 194 ALA B CA 1
ATOM 5536 C C . ALA B 1 194 ? -22.53523 -11.30916 130.60099 1.000 21.66035 194 ALA B C 1
ATOM 5537 O O . ALA B 1 194 ? -22.74786 -11.07106 129.40901 1.000 19.63859 194 ALA B O 1
ATOM 5539 N N . LYS B 1 195 ? -21.28437 -11.38975 131.13665 1.000 20.55626 195 LYS B N 1
ATOM 5540 C CA . LYS B 1 195 ? -20.06529 -11.20973 130.37994 1.000 21.53935 195 LYS B CA 1
ATOM 5541 C C . LYS B 1 195 ? -19.04889 -12.19880 130.95039 1.000 19.93356 195 LYS B C 1
ATOM 5542 O O . LYS B 1 195 ? -18.97849 -12.37097 132.17524 1.000 20.31005 195 LYS B O 1
ATOM 5548 N N . TYR B 1 196 ? -18.28090 -12.84647 130.07406 1.000 22.24070 196 TYR B N 1
ATOM 5549 C CA . TYR B 1 196 ? -17.14909 -13.66904 130.53786 1.000 21.20148 196 TYR B CA 1
ATOM 5550 C C . TYR B 1 196 ? -15.90721 -13.26719 129.76239 1.000 20.98819 196 TYR B C 1
ATOM 5551 O O . TYR B 1 196 ? -15.89097 -13.30079 128.51930 1.000 23.69690 196 TYR B O 1
ATOM 5560 N N . ASP B 1 197 ? -14.88546 -12.82582 130.49654 1.000 24.62331 197 ASP B N 1
ATOM 5561 C CA . ASP B 1 197 ? -13.60984 -12.42118 129.91305 1.000 22.91745 197 ASP B CA 1
ATOM 5562 C C . ASP B 1 197 ? -12.62974 -13.56690 130.17607 1.000 26.56100 197 ASP B C 1
ATOM 5563 O O . ASP B 1 197 ? -12.37084 -13.89655 131.33569 1.000 26.84187 197 ASP B O 1
ATOM 5568 N N . PHE B 1 198 ? -12.15924 -14.21747 129.10912 1.000 24.44385 198 PHE B N 1
ATOM 5569 C CA . PHE B 1 198 ? -11.29356 -15.39544 129.27349 1.000 29.05810 198 PHE B CA 1
ATOM 5570 C C . PHE B 1 198 ? -9.83882 -15.01077 129.51625 1.000 35.93530 198 PHE B C 1
ATOM 5571 O O . PHE B 1 198 ? -8.99240 -15.90308 129.71883 1.000 36.74870 198 PHE B O 1
ATOM 5579 N N . LYS B 1 199 ? -9.51961 -13.71517 129.50318 1.000 27.86969 199 LYS B N 1
ATOM 5580 C CA . LYS B 1 199 ? -8.18921 -13.21285 129.83850 1.000 37.76061 199 LYS B CA 1
ATOM 5581 C C . LYS B 1 199 ? -7.16673 -13.52543 128.76264 1.000 39.74603 199 LYS B C 1
ATOM 5582 O O . LYS B 1 199 ? -5.95293 -13.32446 128.98608 1.000 42.41283 199 LYS B O 1
ATOM 5588 N N . ASN B 1 200 ? -7.60876 -14.02377 127.60900 1.000 37.76296 200 ASN B N 1
ATOM 5589 C CA . ASN B 1 200 ? -6.75037 -14.23503 126.44914 1.000 39.45738 200 ASN B CA 1
ATOM 5590 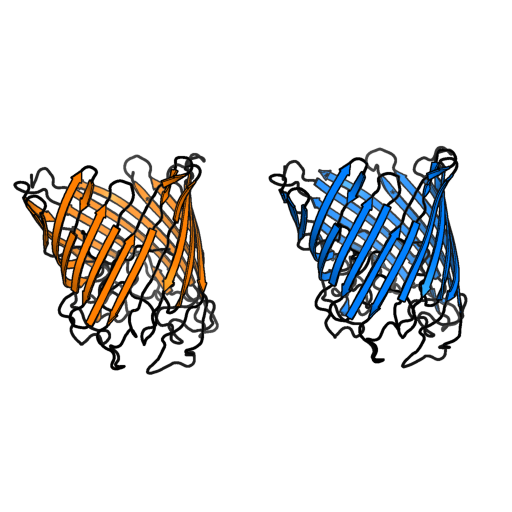C C . ASN B 1 200 ? -7.15929 -13.33150 125.29649 1.000 38.87336 200 ASN B C 1
ATOM 5591 O O . ASN B 1 200 ? -6.87305 -13.63355 124.13527 1.000 37.88596 200 ASN B O 1
ATOM 5596 N N . ASN B 1 201 ? -7.83251 -12.22751 125.59845 1.000 35.05974 201 ASN B N 1
ATOM 5597 C CA . ASN B 1 201 ? -8.38574 -11.30553 124.61817 1.000 37.36255 201 ASN B CA 1
ATOM 5598 C C . ASN B 1 201 ? -9.66023 -11.83057 123.96144 1.000 30.73471 201 ASN B C 1
ATOM 5599 O O . ASN B 1 201 ? -10.13104 -11.22570 123.02220 1.000 32.45702 201 ASN B O 1
ATOM 5604 N N . PHE B 1 202 ? -10.20732 -12.94747 124.40667 1.000 31.70315 202 PHE B N 1
ATOM 5605 C CA . PHE B 1 202 ? -11.50159 -13.42951 123.92513 1.000 31.30928 202 PHE B CA 1
ATOM 5606 C C . PHE B 1 202 ? -12.54805 -13.09462 124.98166 1.000 24.43369 202 PHE B C 1
ATOM 5607 O O . PHE B 1 202 ? -12.33635 -13.37019 126.17478 1.000 25.01974 202 PHE B O 1
ATOM 5615 N N . VAL B 1 203 ? -13.66923 -12.50616 124.55100 1.000 28.73733 203 VAL B N 1
ATOM 5616 C CA A VAL B 1 203 ? -14.72268 -12.07738 125.46682 0.148 23.33709 203 VAL B CA 1
ATOM 5617 C CA B VAL B 1 203 ? -14.71803 -12.05325 125.46346 0.852 23.54534 203 VAL B CA 1
ATOM 5618 C C . VAL B 1 203 ? -16.08509 -12.37578 124.85498 1.000 20.34763 203 VAL B C 1
ATOM 5619 O O . VAL B 1 203 ? -16.31367 -12.12178 123.66520 1.000 19.45387 203 VAL B O 1
ATOM 5638 N N . LEU B 1 204 ? -16.97906 -12.94110 125.67199 1.000 22.73843 204 LEU B N 1
ATOM 5639 C CA . LEU B 1 204 ? -18.36775 -13.25369 125.28732 1.000 17.27030 204 LEU B CA 1
ATOM 5640 C C . LEU B 1 204 ? -19.33029 -12.45179 126.15630 1.000 20.55472 204 LEU B C 1
ATOM 5641 O O . LEU B 1 204 ? -19.10792 -12.31645 127.36605 1.000 22.87736 204 LEU B O 1
ATOM 5646 N N . GLU B 1 205 ? -20.41317 -11.93627 125.53902 1.000 21.57870 205 GLU B N 1
ATOM 5647 C CA . GLU B 1 205 ? -21.45087 -11.19507 126.25772 1.000 23.72255 205 GLU B CA 1
ATOM 5648 C C . GLU B 1 205 ? -22.80125 -11.62843 125.69825 1.000 19.31525 205 GLU B C 1
ATOM 5649 O O . GLU B 1 205 ? -22.90949 -11.89283 124.49093 1.000 18.48057 205 GLU B O 1
ATOM 5655 N N . ALA B 1 206 ? -23.82912 -11.62736 126.55967 1.000 20.72203 206 ALA B N 1
ATOM 5656 C CA . ALA B 1 206 ? -25.18965 -11.91228 126.10254 1.000 18.58943 206 ALA B CA 1
ATOM 5657 C C . ALA B 1 206 ? -26.21845 -11.33540 127.07928 1.000 17.58505 206 ALA B C 1
ATOM 5658 O O . ALA B 1 206 ? -25.96085 -11.22805 128.28204 1.000 19.47640 206 ALA B O 1
ATOM 5660 N N . ALA B 1 207 ? -27.43272 -11.05922 126.56570 1.000 18.60811 207 ALA B N 1
ATOM 5661 C CA . ALA B 1 207 ? -28.47611 -10.55954 127.45579 1.000 15.28691 207 ALA B CA 1
ATOM 5662 C C . ALA B 1 207 ? -29.85252 -10.81287 126.84240 1.000 15.54330 207 ALA B C 1
ATOM 5663 O O . ALA B 1 207 ? -29.99117 -10.99106 125.63116 1.000 20.00783 207 ALA B O 1
ATOM 5665 N N . PHE B 1 208 ? -30.86507 -10.77697 127.71028 1.000 16.47624 208 PHE B N 1
ATOM 5666 C CA . PHE B 1 208 ? -32.28044 -10.96449 127.36433 1.000 15.41376 208 PHE B CA 1
ATOM 5667 C C . PHE B 1 208 ? -33.05727 -9.82712 128.01800 1.000 18.33734 208 PHE B C 1
ATOM 5668 O O . PHE B 1 208 ? -32.68121 -9.35256 129.09811 1.000 18.99788 208 PHE B O 1
ATOM 5676 N N . GLY B 1 209 ? -34.12974 -9.36684 127.36456 1.000 18.70410 209 GLY B N 1
ATOM 5677 C CA . GLY B 1 209 ? -34.94754 -8.32036 127.95973 1.000 18.70127 209 GLY B CA 1
ATOM 5678 C C . GLY B 1 209 ? -36.40116 -8.50541 127.57253 1.000 14.59457 209 GLY B C 1
ATOM 5679 O O . GLY B 1 209 ? -36.71837 -9.22353 126.60672 1.000 16.41995 209 GLY B O 1
ATOM 5680 N N . GLN B 1 210 ? -37.29328 -7.84630 128.33294 1.000 17.87100 210 GLN B N 1
ATOM 5681 C CA . GLN B 1 210 ? -38.71428 -7.82933 127.98615 1.000 16.84194 210 GLN B CA 1
ATOM 5682 C C . GLN B 1 210 ? -39.33877 -6.46394 128.26754 1.000 17.45183 210 GLN B C 1
ATOM 5683 O O . GLN B 1 210 ? -38.96683 -5.76105 129.22278 1.000 16.89772 210 GLN B O 1
ATOM 5689 N N . ALA B 1 211 ? -40.31212 -6.10980 127.42129 1.000 17.03051 211 ALA B N 1
ATOM 5690 C CA . ALA B 1 211 ? -41.33298 -5.11427 127.72732 1.000 14.02710 211 ALA B CA 1
ATOM 5691 C C . ALA B 1 211 ? -42.57753 -5.90554 128.13253 1.000 16.51849 211 ALA B C 1
ATOM 5692 O O . ALA B 1 211 ? -43.05979 -6.71600 127.35063 1.000 15.92284 211 ALA B O 1
ATOM 5694 N N . GLU B 1 212 ? -43.03942 -5.71900 129.36172 1.000 15.07234 212 GLU B N 1
ATOM 5695 C CA . GLU B 1 212 ? -44.10720 -6.53557 129.92508 1.000 18.01641 212 GLU B CA 1
ATOM 5696 C C . GLU B 1 212 ? -45.27305 -6.66326 128.94116 1.000 16.70160 212 GLU B C 1
ATOM 5697 O O . GLU B 1 212 ? -45.76771 -5.66312 128.40045 1.000 16.67399 212 GLU B O 1
ATOM 5703 N N . GLY B 1 213 ? -45.65073 -7.91793 128.63737 1.000 17.13673 213 GLY B N 1
ATOM 5704 C CA . GLY B 1 213 ? -46.82950 -8.20146 127.82099 1.000 17.71541 213 GLY B CA 1
ATOM 5705 C C . GLY B 1 213 ? -46.65494 -7.99537 126.33423 1.000 16.56768 213 GLY B C 1
ATOM 5706 O O . GLY B 1 213 ? -47.61727 -8.22427 125.56728 1.000 19.97089 213 GLY B O 1
ATOM 5707 N N . TYR B 1 214 ? -45.47807 -7.53372 125.88767 1.000 15.61005 214 TYR B N 1
ATOM 5708 C CA . TYR B 1 214 ? -45.40343 -7.02869 124.52069 1.000 12.89444 214 TYR B CA 1
ATOM 5709 C C . TYR B 1 214 ? -44.19374 -7.47713 123.71043 1.000 16.82179 214 TYR B C 1
ATOM 5710 O O . TYR B 1 214 ? -44.34697 -7.85947 122.53374 1.000 17.93619 214 TYR B O 1
ATOM 5719 N N . ILE B 1 215 ? -42.98894 -7.32870 124.26115 1.000 15.12132 215 ILE B N 1
ATOM 5720 C CA . ILE B 1 215 ? -41.77460 -7.56474 123.46351 1.000 15.25650 215 ILE B CA 1
ATOM 5721 C C . ILE B 1 215 ? -40.73506 -8.38276 124.23778 1.000 15.14633 215 ILE B C 1
ATOM 5722 O O . ILE B 1 215 ? -40.49814 -8.15796 125.43282 1.000 17.48112 215 ILE B O 1
ATOM 5732 N N . ASP B 1 216 ? -40.07980 -9.30948 123.52583 1.000 17.06488 216 ASP B N 1
ATOM 5733 C CA . ASP B 1 216 ? -38.88845 -10.03555 123.99107 1.000 16.01829 216 ASP B CA 1
ATOM 5734 C C . ASP B 1 216 ? -37.70025 -9.63261 123.13031 1.000 15.22102 216 ASP B C 1
ATOM 5735 O O . ASP B 1 216 ? -37.82471 -9.58206 121.90310 1.000 17.38973 216 ASP B O 1
ATOM 5740 N N . GLN B 1 217 ? -36.52580 -9.41426 123.77600 1.000 19.53469 217 GLN B N 1
ATOM 5741 C CA . GLN B 1 217 ? -35.35600 -8.77305 123.17317 1.000 20.05871 217 GLN B CA 1
ATOM 5742 C C . GLN B 1 217 ? -34.10470 -9.59484 123.47529 1.000 17.74718 217 GLN B C 1
ATOM 5743 O O . GLN B 1 217 ? -33.94340 -10.10950 124.59081 1.000 16.65432 217 GLN B O 1
ATOM 5749 N N . TYR B 1 218 ? -33.22852 -9.72729 122.47394 1.000 15.08625 218 TYR B N 1
ATOM 5750 C CA . TYR B 1 218 ? -32.01237 -10.54419 122.60551 1.000 17.08852 218 TYR B CA 1
ATOM 5751 C C . TYR B 1 218 ? -30.76181 -9.75899 122.20690 1.000 15.55943 218 TYR B C 1
ATOM 5752 O O . TYR B 1 218 ? -30.81393 -8.91701 121.30148 1.000 17.92983 218 TYR B O 1
ATOM 5761 N N . PHE B 1 219 ? -29.62086 -10.12551 122.83134 1.000 16.28952 219 PHE B N 1
ATOM 5762 C CA . PHE B 1 219 ? -28.30278 -9.53344 122.56571 1.000 13.63969 219 PHE B CA 1
ATOM 5763 C C . PHE B 1 219 ? -27.25154 -10.61089 122.76614 1.000 15.98136 219 PHE B C 1
ATOM 5764 O O . PHE B 1 219 ? -27.27187 -11.29191 123.79579 1.000 17.02874 219 PHE B O 1
ATOM 5772 N N . ALA B 1 220 ? -26.27736 -10.67261 121.84058 1.000 23.40107 220 ALA B N 1
ATOM 5773 C CA . ALA B 1 220 ? -25.09848 -11.53621 121.98459 1.000 20.40997 220 ALA B CA 1
ATOM 5774 C C . ALA B 1 220 ? -23.90350 -10.95849 121.22566 1.000 17.11166 220 ALA B C 1
ATOM 5775 O O . ALA B 1 220 ? -24.05850 -10.38924 120.13270 1.000 20.62661 220 ALA B O 1
ATOM 5777 N N . LYS B 1 221 ? -22.68387 -11.18406 121.76435 1.000 23.71350 221 LYS B N 1
ATOM 5778 C CA . LYS B 1 221 ? -21.51135 -10.57775 121.13417 1.000 19.43076 221 LYS B CA 1
ATOM 5779 C C . LYS B 1 221 ? -20.23684 -11.35927 121.48807 1.000 18.96014 221 LYS B C 1
ATOM 5780 O O . LYS B 1 221 ? -19.99419 -11.71344 122.65209 1.000 19.28324 221 LYS B O 1
ATOM 5786 N N . ALA B 1 222 ? -19.45257 -11.63551 120.46605 1.000 19.49303 222 ALA B N 1
ATOM 5787 C CA . ALA B 1 222 ? -18.12823 -12.22808 120.63101 1.000 24.31123 222 ALA B CA 1
ATOM 5788 C C . ALA B 1 222 ? -17.08734 -11.27383 120.07660 1.000 17.30973 222 ALA B C 1
ATOM 5789 O O . ALA B 1 222 ? -17.23241 -10.80217 118.94758 1.000 23.01300 222 ALA B O 1
ATOM 5791 N N . SER B 1 223 ? -15.98975 -11.05129 120.83556 1.000 22.79110 223 SER B N 1
ATOM 5792 C CA A SER B 1 223 ? -14.89715 -10.16906 120.42782 0.366 23.88476 223 SER B CA 1
ATOM 5793 C CA B SER B 1 223 ? -14.90618 -10.20928 120.35182 0.634 24.18278 223 SER B CA 1
ATOM 5794 C C . SER B 1 223 ? -13.56049 -10.87805 120.61568 1.000 22.45616 223 SER B C 1
ATOM 5795 O O . SER B 1 223 ? -13.41130 -11.71122 121.50700 1.000 24.24048 223 SER B O 1
ATOM 5800 N N . TYR B 1 224 ? -12.57400 -10.45146 119.83620 1.000 24.05090 224 TYR B N 1
ATOM 5801 C CA . TYR B 1 224 ? -11.22863 -11.03038 119.91442 1.000 29.56671 224 TYR B CA 1
ATOM 5802 C C . TYR B 1 224 ? -10.24525 -10.02915 119.30809 1.000 27.91759 224 TYR B C 1
ATOM 5803 O O . TYR B 1 224 ? -10.60003 -9.23681 118.42440 1.000 29.37827 224 TYR B O 1
ATOM 5812 N N . LYS B 1 225 ? -8.99585 -10.04616 119.79586 1.000 34.59338 225 LYS B N 1
ATOM 5813 C CA . LYS B 1 225 ? -7.96622 -9.18627 119.22570 1.000 34.69970 225 LYS B CA 1
ATOM 5814 C C . LYS B 1 225 ? -6.63556 -9.93288 119.22299 1.000 31.73429 225 LYS B C 1
ATOM 5815 O O . LYS B 1 225 ? -6.36523 -10.73947 120.11571 1.000 28.11190 225 LYS B O 1
ATOM 5821 N N . PHE B 1 226 ? -5.84557 -9.69933 118.18612 1.000 34.08917 226 PHE B N 1
ATOM 5822 C CA . PHE B 1 226 ? -4.51843 -10.30884 118.10001 1.000 33.73809 226 PHE B CA 1
ATOM 5823 C C . PHE B 1 226 ? -3.58230 -9.34950 117.38738 1.000 36.49913 226 PHE B C 1
ATOM 5824 O O . PHE B 1 226 ? -4.01352 -8.46063 116.65141 1.000 35.19859 226 PHE B O 1
ATOM 5832 N N . ASP B 1 227 ? -2.28424 -9.51492 117.63208 1.000 39.55741 227 ASP B N 1
ATOM 5833 C CA . ASP B 1 227 ? -1.31484 -8.58567 117.06214 1.000 41.71912 227 ASP B CA 1
ATOM 5834 C C . ASP B 1 227 ? -1.03076 -8.91858 115.60170 1.000 43.05629 227 ASP B C 1
ATOM 5835 O O . ASP B 1 227 ? -0.91981 -10.08557 115.21212 1.000 41.55522 227 ASP B O 1
ATOM 5840 N N . ILE B 1 228 ? -0.96050 -7.88304 114.78449 1.000 36.05279 228 ILE B N 1
ATOM 5841 C CA . ILE B 1 228 ? -0.37562 -7.98341 113.46454 1.000 44.97758 228 ILE B CA 1
ATOM 5842 C C . ILE B 1 228 ? 0.69097 -6.89662 113.38576 1.000 44.22872 228 ILE B C 1
ATOM 5843 O O . ILE B 1 228 ? 0.38333 -5.69831 113.47793 1.000 40.81572 228 ILE B O 1
ATOM 5853 N N . ALA B 1 229 ? 1.95041 -7.30718 113.25680 1.000 40.12926 229 ALA B N 1
ATOM 5854 C CA . ALA B 1 229 ? 3.03651 -6.34258 113.16413 1.000 36.99418 229 ALA B CA 1
ATOM 5855 C C . ALA B 1 229 ? 3.08567 -5.46315 114.40857 1.000 39.21500 229 ALA B C 1
ATOM 5856 O O . ALA B 1 229 ? 3.27178 -4.25106 114.32291 1.000 39.11572 229 ALA B O 1
ATOM 5858 N N . GLY B 1 230 ? 2.92089 -6.08207 115.58061 1.000 40.58529 230 GLY B N 1
ATOM 5859 C CA . GLY B 1 230 ? 2.98576 -5.35278 116.83196 1.000 39.03122 230 GLY B CA 1
ATOM 5860 C C . GLY B 1 230 ? 1.79202 -4.48234 117.16679 1.000 49.86481 230 GLY B C 1
ATOM 5861 O O . GLY B 1 230 ? 1.83946 -3.76358 118.17181 1.000 51.38737 230 GLY B O 1
ATOM 5862 N N . SER B 1 231 ? 0.71371 -4.52509 116.37367 1.000 42.94797 231 SER B N 1
ATOM 5863 C CA . SER B 1 231 ? -0.45614 -3.69420 116.64991 1.000 38.10655 231 SER B CA 1
ATOM 5864 C C . SER B 1 231 ? -1.72252 -4.53561 116.60524 1.000 34.58752 231 SER B C 1
ATOM 5865 O O . SER B 1 231 ? -1.85942 -5.39426 115.73957 1.000 36.13767 231 SER B O 1
ATOM 5868 N N . PRO B 1 232 ? -2.67685 -4.27682 117.49097 1.000 36.32192 232 PRO B N 1
ATOM 5869 C CA . PRO B 1 232 ? -3.84995 -5.16131 117.59981 1.000 37.65860 232 PRO B CA 1
ATOM 5870 C C . PRO B 1 232 ? -4.85100 -4.96538 116.46119 1.000 33.24555 232 PRO B C 1
ATOM 5871 O O . PRO B 1 232 ? -5.18235 -3.83863 116.07592 1.000 28.93032 232 PRO B O 1
ATOM 5875 N N . LEU B 1 233 ? -5.29896 -6.08355 115.89375 1.000 34.38913 233 LEU B N 1
ATOM 5876 C CA . LEU B 1 233 ? -6.48135 -6.12421 115.04296 1.000 32.50446 233 LEU B CA 1
ATOM 5877 C C . LEU B 1 233 ? -7.61651 -6.59422 115.93092 1.000 29.40466 233 LEU B C 1
ATOM 5878 O O . LEU B 1 233 ? -7.52515 -7.67147 116.52894 1.000 29.26366 233 LEU B O 1
ATOM 5883 N N . THR B 1 234 ? -8.66122 -5.77436 116.05421 1.000 31.76177 234 THR B N 1
ATOM 5884 C CA . THR B 1 234 ? -9.80424 -6.09847 116.90665 1.000 30.55809 234 THR B CA 1
ATOM 5885 C C . THR B 1 234 ? -10.99667 -6.49269 116.03695 1.000 25.04680 234 THR B C 1
ATOM 5886 O O . THR B 1 234 ? -11.32373 -5.78606 115.07583 1.000 29.24330 234 THR B O 1
ATOM 5893 N N . THR B 1 235 ? -11.65569 -7.59204 116.38552 1.000 24.73892 235 THR B N 1
ATOM 5894 C CA A THR B 1 235 ? -12.78864 -8.06864 115.60600 0.466 24.16171 235 THR B CA 1
ATOM 5895 C CA B THR B 1 235 ? -12.77602 -8.11411 115.60985 0.534 24.24645 235 THR B CA 1
ATOM 5896 C C . THR B 1 235 ? -13.97044 -8.38157 116.51266 1.000 19.94939 235 THR B C 1
ATOM 5897 O O . THR B 1 235 ? -13.82179 -8.66454 117.69806 1.000 23.34643 235 THR B O 1
ATOM 5910 N N . SER B 1 236 ? -15.16605 -8.35526 115.92621 1.000 26.16329 236 SER B N 1
ATOM 5911 C CA . SER B 1 236 ? -16.29675 -8.84294 116.70191 1.000 22.58804 236 SER B CA 1
ATOM 5912 C C . SER B 1 236 ? -17.43609 -9.24905 115.77123 1.000 17.59716 236 SER B C 1
ATOM 5913 O O . SER B 1 236 ? -17.54296 -8.77373 114.63935 1.000 21.72678 236 SER B O 1
ATOM 5916 N N . TYR B 1 237 ? -18.28217 -10.12946 116.29857 1.000 22.11191 237 TYR B N 1
ATOM 5917 C CA . TYR B 1 237 ? -19.56511 -10.51351 115.71577 1.000 23.14975 237 TYR B CA 1
ATOM 5918 C C . TYR B 1 237 ? -20.68180 -10.14148 116.70286 1.000 18.65630 237 TYR B C 1
ATOM 5919 O O . TYR B 1 237 ? -20.58730 -10.44081 117.90311 1.000 19.00902 237 TYR B O 1
ATOM 5928 N N . GLN B 1 238 ? -21.74125 -9.50090 116.20923 1.000 20.58755 238 GLN B N 1
ATOM 5929 C CA . GLN B 1 238 ? -22.82016 -9.07122 117.10904 1.000 21.91648 238 GLN B CA 1
ATOM 5930 C C . GLN B 1 238 ? -24.17404 -9.54143 116.58543 1.000 18.36621 238 GLN B C 1
ATOM 5931 O O . GLN B 1 238 ? -24.41912 -9.47604 115.37698 1.000 20.61263 238 GLN B O 1
ATOM 5937 N N . PHE B 1 239 ? -25.05708 -9.93055 117.50977 1.000 18.80999 239 PHE B N 1
ATOM 5938 C CA . PHE B 1 239 ? -26.45162 -10.28904 117.17900 1.000 18.28467 239 PHE B CA 1
ATOM 5939 C C . PHE B 1 239 ? -27.42878 -9.47961 118.03523 1.000 19.25748 239 PHE B C 1
ATOM 5940 O O . PHE B 1 239 ? -27.26636 -9.40622 119.25987 1.000 18.71342 239 PHE B O 1
ATOM 5948 N N . TYR B 1 240 ? -28.42823 -8.85578 117.39544 1.000 19.51150 240 TYR B N 1
ATOM 5949 C CA . TYR B 1 240 ? -29.52419 -8.19060 118.09367 1.000 21.36479 240 TYR B CA 1
ATOM 5950 C C . TYR B 1 240 ? -30.82783 -8.79967 117.58894 1.000 16.84779 240 TYR B C 1
ATOM 5951 O O . TYR B 1 240 ? -31.02523 -8.88827 116.36820 1.000 18.83924 240 TYR B O 1
ATOM 5960 N N . GLY B 1 241 ? -31.72235 -9.16351 118.49971 1.000 16.92949 241 GLY B N 1
ATOM 5961 C CA . GLY B 1 241 ? -33.01658 -9.70713 118.07794 1.000 18.02985 241 GLY B CA 1
ATOM 5962 C C . GLY B 1 241 ? -34.21095 -9.21839 118.88030 1.000 16.22754 241 GLY B C 1
ATOM 5963 O O . GLY B 1 241 ? -34.09106 -8.82449 120.03649 1.000 16.86519 241 GLY B O 1
ATOM 5964 N N . THR B 1 242 ? -35.39816 -9.32356 118.25882 1.000 18.62317 242 THR B N 1
ATOM 5965 C CA . THR B 1 242 ? -36.63377 -8.86542 118.91429 1.000 18.35854 242 THR B CA 1
ATOM 5966 C C . THR B 1 242 ? -37.83605 -9.65227 118.35390 1.000 18.26003 242 THR B C 1
ATOM 5967 O O . THR B 1 242 ? -37.84931 -10.02972 117.18030 1.000 19.60298 242 THR B O 1
ATOM 5974 N N . ARG B 1 243 ? -38.83461 -9.90280 119.21421 1.000 16.70986 243 ARG B N 1
ATOM 5975 C CA . ARG B 1 243 ? -40.06089 -10.62680 118.83578 1.000 17.24166 243 ARG B CA 1
ATOM 5976 C C . ARG B 1 243 ? -41.19654 -9.99973 119.61891 1.000 20.44049 243 ARG B C 1
ATOM 5977 O O . ARG B 1 243 ? -41.02159 -9.72457 120.80812 1.000 21.06488 243 ARG B O 1
ATOM 5985 N N . ASP B 1 244 ? -42.36613 -9.79968 118.99458 1.000 19.19976 244 ASP B N 1
ATOM 5986 C CA . ASP B 1 244 ? -43.48299 -9.24137 119.76011 1.000 16.97183 244 ASP B CA 1
ATOM 5987 C C . ASP B 1 244 ? -44.52663 -10.32411 120.09640 1.000 21.68264 244 ASP B C 1
ATOM 5988 O O . ASP B 1 244 ? -44.42536 -11.48942 119.68472 1.000 20.29061 244 ASP B O 1
ATOM 5993 N N . LYS B 1 245 ? -45.50707 -9.92382 120.91287 1.000 15.02366 245 LYS B N 1
ATOM 5994 C CA . LYS B 1 245 ? -46.59912 -10.78848 121.36086 1.000 16.43644 245 LYS B CA 1
ATOM 5995 C C . LYS B 1 245 ? -47.95469 -10.27623 120.87829 1.000 20.42624 245 LYS B C 1
ATOM 5996 O O . LYS B 1 245 ? -48.97184 -10.55471 121.50311 1.000 21.09595 245 LYS B O 1
ATOM 6002 N N . VAL B 1 246 ? -47.98005 -9.52047 119.78669 1.000 18.77634 246 VAL B N 1
ATOM 6003 C CA . VAL B 1 246 ? -49.20786 -9.04807 119.15403 1.000 20.60826 246 VAL B CA 1
ATOM 6004 C C . VAL B 1 246 ? -49.09239 -9.39805 117.68584 1.000 20.88191 246 VAL B C 1
ATOM 6005 O O . VAL B 1 246 ? -48.24945 -8.83651 116.98244 1.000 19.41009 246 VAL B O 1
ATOM 6015 N N . ASP B 1 247 ? -49.91882 -10.33827 117.22359 1.000 18.78645 247 ASP B N 1
ATOM 6016 C CA . ASP B 1 247 ? -49.87128 -10.81519 115.84477 1.000 17.92983 247 ASP B CA 1
ATOM 6017 C C . ASP B 1 247 ? -51.27964 -10.89707 115.25329 1.000 22.81961 247 ASP B C 1
ATOM 6018 O O . ASP B 1 247 ? -51.60277 -11.83238 114.51367 1.000 24.63686 247 ASP B O 1
ATOM 6023 N N . ASP B 1 248 ? -52.12880 -9.91134 115.55461 1.000 21.00082 248 ASP B N 1
ATOM 6024 C CA . ASP B 1 248 ? -53.51964 -9.89025 115.09409 1.000 20.02176 248 ASP B CA 1
ATOM 6025 C C . ASP B 1 248 ? -53.77483 -8.87064 113.98391 1.000 22.09243 248 ASP B C 1
ATOM 6026 O O . ASP B 1 248 ? -54.93875 -8.66516 113.58881 1.000 20.39619 248 ASP B O 1
ATOM 6031 N N . ARG B 1 249 ? -52.72246 -8.22873 113.47695 1.000 20.88660 249 ARG B N 1
ATOM 6032 C CA . ARG B 1 249 ? -52.78782 -7.20537 112.43287 1.000 21.87856 249 ARG B CA 1
ATOM 6033 C C . ARG B 1 249 ? -53.49504 -5.95096 112.89990 1.000 19.89637 249 ARG B C 1
ATOM 6034 O O . ARG B 1 249 ? -54.08688 -5.22056 112.08160 1.000 24.17520 249 ARG B O 1
ATOM 6042 N N . SER B 1 250 ? -53.48449 -5.70106 114.20205 1.000 17.96605 250 SER B N 1
ATOM 6043 C CA . SER B 1 250 ? -53.84264 -4.40337 114.75139 1.000 19.70417 250 SER B CA 1
ATOM 6044 C C . SER B 1 250 ? -52.68742 -3.40099 114.57110 1.000 22.21492 250 SER B C 1
ATOM 6045 O O . SER B 1 250 ? -51.61899 -3.72584 114.03796 1.000 18.90931 250 SER B O 1
ATOM 6048 N N . VAL B 1 251 ? -52.92152 -2.16534 115.05017 1.000 20.14102 251 VAL B N 1
ATOM 6049 C CA A VAL B 1 251 ? -51.89103 -1.12900 115.05247 0.609 21.16020 251 VAL B CA 1
ATOM 6050 C CA B VAL B 1 251 ? -51.90368 -1.11608 115.09757 0.391 21.21695 251 VAL B CA 1
ATOM 6051 C C . VAL B 1 251 ? -50.69873 -1.50438 115.94068 1.000 21.29254 251 VAL B C 1
ATOM 6052 O O . VAL B 1 251 ? -49.58140 -0.95235 115.75641 1.000 20.80231 251 VAL B O 1
ATOM 6071 N N . ASN B 1 252 ? -50.87108 -2.45395 116.87652 1.000 20.50019 252 ASN B N 1
ATOM 6072 C CA . ASN B 1 252 ? -49.76349 -2.82465 117.77609 1.000 16.52113 252 ASN B CA 1
ATOM 6073 C C . ASN B 1 252 ? -48.90704 -3.99315 117.26803 1.000 18.77004 252 ASN B C 1
ATOM 6074 O O . ASN B 1 252 ? -47.90973 -4.34628 117.91858 1.000 18.47300 252 ASN B O 1
ATOM 6079 N N . ASP B 1 253 ? -49.20829 -4.52941 116.09597 1.000 15.37637 253 ASP B N 1
ATOM 6080 C CA . ASP B 1 253 ? -48.54290 -5.70201 115.50772 1.000 19.67620 253 ASP B CA 1
ATOM 6081 C C . ASP B 1 253 ? -47.36052 -5.20427 114.67831 1.000 15.57321 253 ASP B C 1
ATOM 6082 O O . ASP B 1 253 ? -47.55512 -4.65461 113.58766 1.000 19.13289 253 ASP B O 1
ATOM 6087 N N . LEU B 1 254 ? -46.13534 -5.36333 115.20290 1.000 18.27036 254 LEU B N 1
ATOM 6088 C CA . LEU B 1 254 ? -44.92742 -4.77231 114.60981 1.000 19.95882 254 LEU B CA 1
ATOM 6089 C C . LEU B 1 254 ? -44.13514 -5.73106 113.71679 1.000 17.25223 254 LEU B C 1
ATOM 6090 O O . LEU B 1 254 ? -43.71150 -5.35951 112.61646 1.000 21.89980 254 LEU B O 1
ATOM 6095 N N . TYR B 1 255 ? -43.85997 -6.92661 114.20590 1.000 20.84835 255 TYR B N 1
ATOM 6096 C CA . TYR B 1 255 ? -42.95456 -7.86166 113.55812 1.000 19.89461 255 TYR B CA 1
ATOM 6097 C C . TYR B 1 255 ? -43.65167 -9.17657 113.18707 1.000 21.64765 255 TYR B C 1
ATOM 6098 O O . TYR B 1 255 ? -44.45887 -9.70185 113.95719 1.000 21.53593 255 TYR B O 1
ATOM 6107 N N . ASP B 1 256 ? -43.24353 -9.79002 112.06633 1.000 20.84992 256 ASP B N 1
ATOM 6108 C CA . ASP B 1 256 ? -43.62527 -11.18028 111.78842 1.000 25.53083 256 ASP B CA 1
ATOM 6109 C C . ASP B 1 256 ? -42.44938 -12.09308 112.15594 1.000 25.06498 256 ASP B C 1
ATOM 6110 O O . ASP B 1 256 ? -41.36974 -11.96031 111.57586 1.000 28.52433 256 ASP B O 1
ATOM 6115 N N . GLY B 1 257 ? -42.63241 -12.98567 113.14593 1.000 20.79635 257 GLY B N 1
ATOM 6116 C CA . GLY B 1 257 ? -41.48089 -13.81022 113.56144 1.000 25.72042 257 GLY B CA 1
ATOM 6117 C C . GLY B 1 257 ? -40.43215 -12.99528 114.34123 1.000 27.63988 257 GLY B C 1
ATOM 6118 O O . GLY B 1 257 ? -40.72535 -11.95270 114.92859 1.000 24.14963 257 GLY B O 1
ATOM 6119 N N . THR B 1 258 ? -39.18753 -13.48759 114.34200 1.000 20.57207 258 THR B N 1
ATOM 6120 C CA . THR B 1 258 ? -38.09745 -12.77563 115.01018 1.000 21.62749 258 THR B CA 1
ATOM 6121 C C . THR B 1 258 ? -37.48959 -11.80421 114.01268 1.000 24.96826 258 THR B C 1
ATOM 6122 O O . THR B 1 258 ? -37.21582 -12.18030 112.86710 1.000 27.15129 258 THR B O 1
ATOM 6129 N N . ALA B 1 259 ? -37.31870 -10.53772 114.42492 1.000 20.39307 259 ALA B N 1
ATOM 6130 C CA . ALA B 1 259 ? -36.60661 -9.57463 113.60944 1.000 20.28684 259 ALA B CA 1
ATOM 6131 C C . ALA B 1 259 ? -35.18979 -9.46672 114.18585 1.000 19.05362 259 ALA B C 1
ATOM 6132 O O . ALA B 1 259 ? -34.99642 -9.71115 115.37898 1.000 16.48166 259 ALA B O 1
ATOM 6134 N N . TRP B 1 260 ? -34.19391 -9.16410 113.34736 1.000 24.90720 260 TRP B N 1
ATOM 6135 C CA . TRP B 1 260 ? -32.82987 -9.14632 113.89768 1.000 22.46570 260 TRP B CA 1
ATOM 6136 C C . TRP B 1 260 ? -31.88835 -8.25482 113.08805 1.000 20.71807 260 TRP B C 1
ATOM 6137 O O . TRP B 1 260 ? -32.17260 -7.84316 111.95175 1.000 20.65370 260 TRP B O 1
ATOM 6148 N N . LEU B 1 261 ? -30.77252 -7.90427 113.73889 1.000 23.95061 261 LEU B N 1
ATOM 6149 C CA A LEU B 1 261 ? -29.66406 -7.22121 113.08906 0.794 22.57571 261 LEU B CA 1
ATOM 6150 C CA B LEU B 1 261 ? -29.65551 -7.22741 113.09314 0.206 22.92646 261 LEU B CA 1
ATOM 6151 C C . LEU B 1 261 ? -28.36550 -7.95480 113.45910 1.000 20.04077 261 LEU B C 1
ATOM 6152 O O . LEU B 1 261 ? -28.12264 -8.24530 114.63732 1.000 19.58511 261 LEU B O 1
ATOM 6161 N N . GLN B 1 262 ? -27.56241 -8.30224 112.44728 1.000 18.22945 262 GLN B N 1
ATOM 6162 C CA . GLN B 1 262 ? -26.30154 -9.01185 112.66871 1.000 22.40222 262 GLN B CA 1
ATOM 6163 C C . GLN B 1 262 ? -25.17743 -8.14144 112.13067 1.000 18.19905 262 GLN B C 1
ATOM 6164 O O . GLN B 1 262 ? -25.36146 -7.42440 111.13439 1.000 22.91785 262 GLN B O 1
ATOM 6170 N N . ALA B 1 263 ? -24.00691 -8.21390 112.77729 1.000 22.60319 263 ALA B N 1
ATOM 6171 C CA . ALA B 1 263 ? -22.93862 -7.28863 112.42771 1.000 26.36815 263 ALA B CA 1
ATOM 6172 C C . ALA B 1 263 ? -21.57776 -7.94303 112.62262 1.000 21.27539 263 ALA B C 1
ATOM 6173 O O . ALA B 1 263 ? -21.40380 -8.78910 113.49851 1.000 22.31310 263 ALA B O 1
ATOM 6175 N N . LEU B 1 264 ? -20.61846 -7.48222 111.80324 1.000 24.62236 264 LEU B N 1
ATOM 6176 C CA A LEU B 1 264 ? -19.21053 -7.86204 111.87019 0.605 26.23790 264 LEU B CA 1
ATOM 6177 C CA B LEU B 1 264 ? -19.21650 -7.86410 111.88405 0.395 26.15006 264 LEU B CA 1
ATOM 6178 C C . LEU B 1 264 ? -18.36880 -6.59411 111.86023 1.000 19.21749 264 LEU B C 1
ATOM 6179 O O . LEU B 1 264 ? -18.62581 -5.68268 111.07614 1.000 23.74856 264 LEU B O 1
ATOM 6188 N N . THR B 1 265 ? -17.33753 -6.52132 112.70970 1.000 25.55644 265 THR B N 1
ATOM 6189 C CA A THR B 1 265 ? -16.49357 -5.33450 112.71412 0.168 20.88789 265 THR B CA 1
ATOM 6190 C CA B THR B 1 265 ? -16.49567 -5.33082 112.75170 0.832 20.89052 265 THR B CA 1
ATOM 6191 C C . THR B 1 265 ? -15.01643 -5.71031 112.76243 1.000 22.64613 265 THR B C 1
ATOM 6192 O O . THR B 1 265 ? -14.63082 -6.71994 113.35053 1.000 22.53918 265 THR B O 1
ATOM 6205 N N . PHE B 1 266 ? -14.20457 -4.84418 112.16237 1.000 21.45028 266 PHE B N 1
ATOM 6206 C CA . PHE B 1 266 ? -12.73674 -4.97514 112.16122 1.000 26.51227 266 PHE B CA 1
ATOM 6207 C C . PHE B 1 266 ? -12.14123 -3.59610 112.43455 1.000 23.91913 266 PHE B C 1
ATOM 6208 O O . PHE B 1 266 ? -12.59666 -2.60673 111.85468 1.000 25.53509 266 PHE B O 1
ATOM 6216 N N . GLY B 1 267 ? -11.13134 -3.51709 113.31586 1.000 24.09108 267 GLY B N 1
ATOM 6217 C CA . GLY B 1 267 ? -10.50246 -2.22973 113.55345 1.000 20.91556 267 GLY B CA 1
ATOM 6218 C C . GLY B 1 267 ? -8.98776 -2.39727 113.70868 1.000 26.80988 267 GLY B C 1
ATOM 6219 O O . GLY B 1 267 ? -8.53955 -3.37949 114.30210 1.000 25.99120 267 GLY B O 1
ATOM 6220 N N . TYR B 1 268 ? -8.20657 -1.47132 113.17182 1.000 26.12933 268 TYR B N 1
ATOM 6221 C CA . TYR B 1 268 ? -6.74799 -1.60299 113.18144 1.000 32.61595 268 TYR B CA 1
ATOM 6222 C C . TYR B 1 268 ? -6.09248 -0.22987 113.05745 1.000 27.09373 268 TYR B C 1
ATOM 6223 O O . TYR B 1 268 ? -6.52235 0.59132 112.24834 1.000 27.82391 268 TYR B O 1
ATOM 6232 N N . ARG B 1 269 ? -5.02374 0.00781 113.84497 1.000 35.20610 269 ARG B N 1
ATOM 6233 C CA . ARG B 1 269 ? -4.24198 1.25051 113.77032 1.000 32.42706 269 ARG B CA 1
ATOM 6234 C C . ARG B 1 269 ? -2.93096 0.97943 113.01516 1.000 31.69096 269 ARG B C 1
ATOM 6235 O O . ARG B 1 269 ? -2.10301 0.18782 113.46508 1.000 31.11467 269 ARG B O 1
ATOM 6243 N N . ALA B 1 270 ? -2.77580 1.60981 111.85640 1.000 28.70148 270 ALA B N 1
ATOM 6244 C CA . ALA B 1 270 ? -1.68016 1.36779 110.93481 1.000 36.79496 270 ALA B CA 1
ATOM 6245 C C . ALA B 1 270 ? -0.62504 2.45392 111.10812 1.000 38.92156 270 ALA B C 1
ATOM 6246 O O . ALA B 1 270 ? -0.96279 3.63816 111.22782 1.000 32.83870 270 ALA B O 1
ATOM 6248 N N . ALA B 1 271 ? 0.65068 2.04799 111.11436 1.000 44.60858 271 ALA B N 1
ATOM 6249 C CA . ALA B 1 271 ? 1.76272 2.99046 111.15523 1.000 34.60622 271 ALA B CA 1
ATOM 6250 C C . ALA B 1 271 ? 1.69224 3.88331 112.38386 1.000 36.89671 271 ALA B C 1
ATOM 6251 O O . ALA B 1 271 ? 2.21094 5.00625 112.37891 1.000 36.94935 271 ALA B O 1
ATOM 6253 N N . ASP B 1 272 ? 1.03962 3.37985 113.43152 1.000 34.98176 272 ASP B N 1
ATOM 6254 C CA . ASP B 1 272 ? 0.77358 4.10113 114.67761 1.000 41.13619 272 ASP B CA 1
ATOM 6255 C C . ASP B 1 272 ? 0.20003 5.50875 114.44034 1.000 39.63514 272 ASP B C 1
ATOM 6256 O O . ASP B 1 272 ? 0.31524 6.39270 115.30146 1.000 39.05274 272 ASP B O 1
ATOM 6261 N N . VAL B 1 273 ? -0.48965 5.73005 113.30839 1.000 34.27476 273 VAL B N 1
ATOM 6262 C CA . VAL B 1 273 ? -0.98898 7.07740 113.03723 1.000 36.95071 273 VAL B CA 1
ATOM 6263 C C . VAL B 1 273 ? -2.39451 7.16977 112.41401 1.000 33.16419 273 VAL B C 1
ATOM 6264 O O . VAL B 1 273 ? -2.95537 8.26801 112.30894 1.000 33.69909 273 VAL B O 1
ATOM 6274 N N . VAL B 1 274 ? -2.96614 6.06633 111.94933 1.000 31.04049 274 VAL B N 1
ATOM 6275 C CA . VAL B 1 274 ? -4.28203 6.17547 111.31426 1.000 31.16293 274 VAL B CA 1
ATOM 6276 C C . VAL B 1 274 ? -5.17508 5.02134 111.77015 1.000 32.93670 274 VAL B C 1
ATOM 6277 O O . VAL B 1 274 ? -4.83186 3.84686 111.57768 1.000 32.86645 274 VAL B O 1
ATOM 6287 N N . ASP B 1 275 ? -6.32721 5.35987 112.37536 1.000 32.51156 275 ASP B N 1
ATOM 6288 C CA . ASP B 1 275 ? -7.29616 4.36698 112.86394 1.000 34.40114 275 ASP B CA 1
ATOM 6289 C C . ASP B 1 275 ? -8.25558 3.99046 111.74086 1.000 28.93223 275 ASP B C 1
ATOM 6290 O O . ASP B 1 275 ? -8.95349 4.85727 111.20198 1.000 28.85462 275 ASP B O 1
ATOM 6295 N N . LEU B 1 276 ? -8.31094 2.70761 111.40861 1.000 31.23358 276 LEU B N 1
ATOM 6296 C CA . LEU B 1 276 ? -9.13895 2.21838 110.30917 1.000 30.04088 276 LEU B CA 1
ATOM 6297 C C . LEU B 1 276 ? -10.29973 1.37513 110.84985 1.000 24.91624 276 LEU B C 1
ATOM 6298 O O . LEU B 1 276 ? -10.13643 0.59740 111.80216 1.000 26.92979 276 LEU B O 1
ATOM 6303 N N . ARG B 1 277 ? -11.46112 1.52080 110.22710 1.000 31.43040 277 ARG B N 1
ATOM 6304 C CA . ARG B 1 277 ? -12.63606 0.72614 110.58240 1.000 31.31705 277 ARG B CA 1
ATOM 6305 C C . ARG B 1 277 ? -13.26828 0.14593 109.32408 1.000 23.05268 277 ARG B C 1
ATOM 6306 O O . ARG B 1 277 ? -13.48870 0.86693 108.34216 1.000 26.09596 277 ARG B O 1
ATOM 6314 N N . LEU B 1 278 ? -13.54835 -1.15010 109.35819 1.000 25.20948 278 LEU B N 1
ATOM 6315 C CA . LEU B 1 278 ? -14.37244 -1.78404 108.33660 1.000 26.87050 278 LEU B CA 1
ATOM 6316 C C . LEU B 1 278 ? -15.46967 -2.56847 109.04824 1.000 19.88734 278 LEU B C 1
ATOM 6317 O O . LEU B 1 278 ? -15.16669 -3.46655 109.84339 1.000 24.97803 278 LEU B O 1
ATOM 6322 N N . GLU B 1 279 ? -16.73605 -2.28342 108.72230 1.000 27.44872 279 GLU B N 1
ATOM 6323 C CA . GLU B 1 279 ? -17.85110 -2.94626 109.39599 1.000 23.63430 279 GLU B CA 1
ATOM 6324 C C . GLU B 1 279 ? -18.99238 -3.20760 108.40267 1.000 20.93309 279 GLU B C 1
ATOM 6325 O O . GLU B 1 279 ? -19.13101 -2.54120 107.37499 1.000 25.13240 279 GLU B O 1
ATOM 6331 N N . GLY B 1 280 ? -19.84233 -4.16560 108.74908 1.000 27.33575 280 GLY B N 1
ATOM 6332 C CA . GLY B 1 280 ? -21.02724 -4.41173 107.94840 1.000 24.99817 280 GLY B CA 1
ATOM 6333 C C . GLY B 1 280 ? -22.18602 -4.86353 108.80947 1.000 22.11138 280 GLY B C 1
ATOM 6334 O O . GLY B 1 280 ? -21.99893 -5.45521 109.87890 1.000 23.33585 280 GLY B O 1
ATOM 6335 N N . THR B 1 281 ? -23.40163 -4.66638 108.27553 1.000 25.58129 281 THR B N 1
ATOM 6336 C CA . THR B 1 281 ? -24.61080 -5.11029 108.97411 1.000 27.66341 281 THR B CA 1
ATOM 6337 C C . THR B 1 281 ? -25.55992 -5.81537 108.00040 1.000 26.25623 281 THR B C 1
ATOM 6338 O O . THR B 1 281 ? -25.51298 -5.56800 106.79758 1.000 25.23412 281 THR B O 1
ATOM 6345 N N . TRP B 1 282 ? -26.48675 -6.60611 108.56469 1.000 23.15361 282 TRP B N 1
ATOM 6346 C CA . TRP B 1 282 ? -27.53247 -7.30844 107.81061 1.000 25.70427 282 TRP B CA 1
ATOM 6347 C C . TRP B 1 282 ? -28.78270 -7.43848 108.68590 1.000 20.66326 282 TRP B C 1
ATOM 6348 O O . TRP B 1 282 ? -28.69549 -7.98523 109.79646 1.000 20.02610 282 TRP B O 1
ATOM 6359 N N . VAL B 1 283 ? -29.94820 -7.07006 108.13925 1.000 28.23202 283 VAL B N 1
ATOM 6360 C CA . VAL B 1 283 ? -31.19892 -6.99410 108.90434 1.000 24.91353 283 VAL B CA 1
ATOM 6361 C C . VAL B 1 283 ? -32.29824 -7.87935 108.30157 1.000 27.79104 283 VAL B C 1
ATOM 6362 O O . VAL B 1 283 ? -32.44757 -7.97987 107.08311 1.000 25.44407 283 VAL B O 1
ATOM 6372 N N . LYS B 1 284 ? -33.10891 -8.47178 109.17692 1.000 22.67727 284 LYS B N 1
ATOM 6373 C CA . LYS B 1 284 ? -34.41933 -9.03680 108.79957 1.000 25.33458 284 LYS B CA 1
ATOM 6374 C C . LYS B 1 284 ? -35.49215 -8.39197 109.66898 1.000 22.93809 284 LYS B C 1
ATOM 6375 O O . LYS B 1 284 ? -35.40114 -8.45829 110.90501 1.000 22.81271 284 LYS B O 1
ATOM 6381 N N . ALA B 1 285 ? -36.52116 -7.81232 109.03185 1.000 2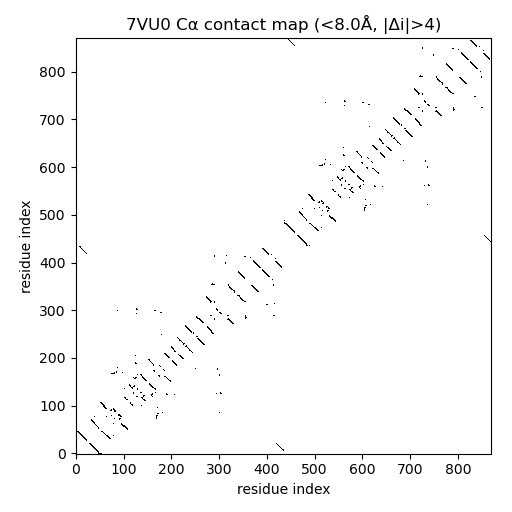3.14700 285 ALA B N 1
ATOM 6382 C CA . ALA B 1 285 ? -37.64930 -7.21755 109.76092 1.000 20.12585 285 ALA B CA 1
ATOM 6383 C C . ALA B 1 285 ? -38.95224 -7.33311 108.96656 1.000 19.37583 285 ALA B C 1
ATOM 6384 O O . ALA B 1 285 ? -39.53730 -6.32448 108.54704 1.000 22.72173 285 ALA B O 1
ATOM 6386 N N . ASP B 1 286 ? -39.41903 -8.55888 108.72137 1.000 22.49016 286 ASP B N 1
ATOM 6387 C CA . ASP B 1 286 ? -40.75241 -8.70436 108.10064 1.000 19.96290 286 ASP B CA 1
ATOM 6388 C C . ASP B 1 286 ? -41.84367 -8.25991 109.07304 1.000 24.26387 286 ASP B C 1
ATOM 6389 O O . ASP B 1 286 ? -41.67212 -8.30933 110.29111 1.000 20.21814 286 ASP B O 1
ATOM 6394 N N . GLY B 1 287 ? -43.01338 -7.88778 108.51855 1.000 24.58205 287 GLY B N 1
ATOM 6395 C CA . GLY B 1 287 ? -44.14361 -7.42252 109.31690 1.000 21.67334 287 GLY B CA 1
ATOM 6396 C C . GLY B 1 287 ? -44.53093 -5.99130 108.98845 1.000 20.89186 287 GLY B C 1
ATOM 6397 O O . GLY B 1 287 ? -44.09599 -5.40707 107.99182 1.000 22.03087 287 GLY B O 1
ATOM 6398 N N . GLN B 1 288 ? -45.38192 -5.41029 109.86045 1.000 23.00539 288 GLN B N 1
ATOM 6399 C CA . GLN B 1 288 ? -45.98470 -4.10162 109.56738 1.000 22.05048 288 GLN B CA 1
ATOM 6400 C C . GLN B 1 288 ? -45.00079 -2.93544 109.72755 1.000 23.84626 288 GLN B C 1
ATOM 6401 O O . GLN B 1 288 ? -45.10545 -1.92555 109.00209 1.000 20.82462 288 GLN B O 1
ATOM 6407 N N . GLN B 1 289 ? -44.02140 -3.06782 110.63328 1.000 23.66741 289 GLN B N 1
ATOM 6408 C CA . GLN B 1 289 ? -43.09606 -1.96679 110.90740 1.000 21.62130 289 GLN B CA 1
ATOM 6409 C C . GLN B 1 289 ? -42.06873 -1.82741 109.78458 1.000 19.63842 289 GLN B C 1
ATOM 6410 O O . GLN B 1 289 ? -41.93775 -0.75237 109.18518 1.000 22.62080 289 GLN B O 1
ATOM 6416 N N . GLY B 1 290 ? -41.37148 -2.91862 109.45870 1.000 22.85644 290 GLY B N 1
ATOM 6417 C CA . GLY B 1 290 ? -40.47491 -2.93463 108.31638 1.000 24.94126 290 GLY B CA 1
ATOM 6418 C C . GLY B 1 290 ? -39.02980 -2.53193 108.59221 1.000 24.84562 290 GLY B C 1
ATOM 6419 O O . GLY B 1 290 ? -38.27188 -2.31872 107.62909 1.000 23.31456 290 GLY B O 1
ATOM 6420 N N . TYR B 1 291 ? -38.63430 -2.39308 109.85937 1.000 21.69513 291 TYR B N 1
ATOM 6421 C CA . TYR B 1 291 ? -37.24794 -2.02721 110.21712 1.000 22.66133 291 TYR B CA 1
ATOM 6422 C C . TYR B 1 291 ? -36.97910 -2.52465 111.63174 1.000 20.81565 291 TYR B C 1
ATOM 6423 O O . TYR B 1 291 ? -37.90527 -2.76503 112.39597 1.000 21.78392 291 TYR B O 1
ATOM 6432 N N . PHE B 1 292 ? -35.69736 -2.70612 111.97700 1.000 18.90866 292 PHE B N 1
ATOM 6433 C CA . PHE B 1 292 ? -35.30657 -3.28839 113.25918 1.000 20.72729 292 PHE B CA 1
ATOM 6434 C C . PHE B 1 292 ? -35.13278 -2.18018 114.29662 1.000 23.07457 292 PHE B C 1
ATOM 6435 O O . PHE B 1 292 ? -34.63677 -1.09622 113.96498 1.000 26.15299 292 PHE B O 1
ATOM 6443 N N . LEU B 1 293 ? -35.53645 -2.45340 115.55429 1.000 17.62126 293 LEU B N 1
ATOM 6444 C CA . LEU B 1 293 ? -35.33663 -1.53476 116.68737 1.000 18.05833 293 LEU B CA 1
ATOM 6445 C C . LEU B 1 293 ? -34.59010 -2.24771 117.79676 1.000 18.74282 293 LEU B C 1
ATOM 6446 O O . LEU B 1 293 ? -34.97264 -3.34895 118.18102 1.000 19.29125 293 LEU B O 1
ATOM 6451 N N . GLN B 1 294 ? -33.51447 -1.62531 118.31149 1.000 17.18554 294 GLN B N 1
ATOM 6452 C CA . GLN B 1 294 ? -32.76179 -2.19942 119.44013 1.000 15.34709 294 GLN B CA 1
ATOM 6453 C C . GLN B 1 294 ? -33.43190 -1.91969 120.77354 1.000 16.23309 294 GLN B C 1
ATOM 6454 O O . GLN B 1 294 ? -32.99354 -2.45113 121.79823 1.000 17.34918 294 GLN B O 1
ATOM 6460 N N . ARG B 1 295 ? -34.50762 -1.11879 120.78327 1.000 18.83538 295 ARG B N 1
ATOM 6461 C CA . ARG B 1 295 ? -35.20974 -0.77228 122.01236 1.000 17.25520 295 ARG B CA 1
ATOM 6462 C C . ARG B 1 295 ? -36.52662 -1.56271 122.10749 1.000 16.90115 295 ARG B C 1
ATOM 6463 O O . ARG B 1 295 ? -37.06440 -2.00430 121.10322 1.000 16.91921 295 ARG B O 1
ATOM 6471 N N . MET B 1 296 ? -37.02682 -1.73981 123.33415 1.000 15.21609 296 MET B N 1
ATOM 6472 C CA . MET B 1 296 ? -38.20999 -2.57588 123.55682 1.000 12.72208 296 MET B CA 1
ATOM 6473 C C . MET B 1 296 ? -39.54326 -1.83840 123.59826 1.000 14.38118 296 MET B C 1
ATOM 6474 O O . MET B 1 296 ? -40.58707 -2.49910 123.78984 1.000 17.00203 296 MET B O 1
ATOM 6479 N N . THR B 1 297 ? -39.57900 -0.53198 123.33223 1.000 14.14301 297 THR B N 1
ATOM 6480 C CA . THR B 1 297 ? -40.86060 0.17169 123.15992 1.000 14.33579 297 THR B CA 1
ATOM 6481 C C . THR B 1 297 ? -40.76363 0.93525 121.84710 1.000 19.33027 297 THR B C 1
ATOM 6482 O O . THR B 1 297 ? -39.72063 1.55343 121.58785 1.000 17.75426 297 THR B O 1
ATOM 6489 N N . PRO B 1 298 ? -41.78568 0.87450 120.96501 1.000 14.70091 298 PRO B N 1
ATOM 6490 C CA . PRO B 1 298 ? -41.58095 1.36525 119.59449 1.000 13.92084 298 PRO B CA 1
ATOM 6491 C C . PRO B 1 298 ? -41.65780 2.86326 119.43531 1.000 13.04146 298 PRO B C 1
ATOM 6492 O O . PRO B 1 298 ? -41.13200 3.36408 118.42398 1.000 18.48211 298 PRO B O 1
ATOM 6496 N N . THR B 1 299 ? -42.29652 3.59912 120.35299 1.000 15.03416 299 THR B N 1
ATOM 6497 C CA . THR B 1 299 ? -42.49317 5.04246 120.13713 1.000 13.47401 299 THR B CA 1
ATOM 6498 C C . THR B 1 299 ? -41.17268 5.80346 120.28999 1.000 16.33847 299 THR B C 1
ATOM 6499 O O . THR B 1 299 ? -40.37576 5.49429 121.16515 1.000 16.26221 299 THR B O 1
ATOM 6506 N N . TYR B 1 300 ? -40.94568 6.77906 119.40314 1.000 16.73074 300 TYR B N 1
ATOM 6507 C CA . TYR B 1 300 ? -39.75766 7.64357 119.48266 1.000 13.27966 300 TYR B CA 1
ATOM 6508 C C . TYR B 1 300 ? -39.55588 8.18485 120.89382 1.000 16.02055 300 TYR B C 1
ATOM 6509 O O . TYR B 1 300 ? -40.48661 8.69441 121.51100 1.000 15.78127 300 TYR B O 1
ATOM 6518 N N . ALA B 1 301 ? -38.30307 8.11480 121.38113 1.000 15.13070 301 ALA B N 1
ATOM 6519 C CA . ALA B 1 301 ? -37.83280 8.61438 122.67266 1.000 14.65450 301 ALA B CA 1
ATOM 6520 C C . ALA B 1 301 ? -38.34456 7.85039 123.90398 1.000 16.24030 301 ALA B C 1
ATOM 6521 O O . ALA B 1 301 ? -37.98544 8.25279 125.02699 1.000 16.61206 301 ALA B O 1
ATOM 6523 N N . SER B 1 302 ? -39.11450 6.74700 123.75293 1.000 15.40601 302 SER B N 1
ATOM 6524 C CA A SER B 1 302 ? -39.80675 6.15110 124.90716 0.904 17.89776 302 SER B CA 1
ATOM 6525 C CA B SER B 1 302 ? -39.81158 6.15585 124.89762 0.096 14.07012 302 SER B CA 1
ATOM 6526 C C . SER B 1 302 ? -38.91928 5.29824 125.78732 1.000 15.74111 302 SER B C 1
ATOM 6527 O O . SER B 1 302 ? -39.24550 5.12156 126.97959 1.000 13.48068 302 SER B O 1
ATOM 6532 N N . SER B 1 303 ? -37.84127 4.73306 125.22634 1.000 15.52991 303 SER B N 1
ATOM 6533 C CA . SER B 1 303 ? -36.79684 3.95730 125.91948 1.000 16.85675 303 SER B CA 1
ATOM 6534 C C . SER B 1 303 ? -35.66171 3.76719 124.90962 1.000 13.97056 303 SER B C 1
ATOM 6535 O O . SER B 1 303 ? -35.75801 4.21504 123.75987 1.000 15.77992 303 SER B O 1
ATOM 6538 N N . ASN B 1 304 ? -34.55798 3.11091 125.33521 1.000 15.63576 304 ASN B N 1
ATOM 6539 C CA . ASN B 1 304 ? -33.50536 2.71673 124.41528 1.000 14.83017 304 ASN B CA 1
ATOM 6540 C C . ASN B 1 304 ? -32.93317 1.35940 124.83364 1.000 17.77590 304 ASN B C 1
ATOM 6541 O O . ASN B 1 304 ? -33.20289 0.84839 125.93508 1.000 15.46764 304 ASN B O 1
ATOM 6546 N N . GLY B 1 305 ? -32.13336 0.79468 123.91671 1.000 16.25162 305 GLY B N 1
ATOM 6547 C CA . GLY B 1 305 ? -31.47712 -0.49212 124.12114 1.000 16.54753 305 GLY B CA 1
ATOM 6548 C C . GLY B 1 305 ? -30.02676 -0.44715 123.65478 1.000 16.60771 305 GLY B C 1
ATOM 6549 O O . GLY B 1 305 ? -29.61290 0.45596 122.91715 1.000 17.07931 305 GLY B O 1
ATOM 6550 N N . ARG B 1 306 ? -29.23783 -1.42734 124.10911 1.000 15.36327 306 ARG B N 1
ATOM 6551 C CA . ARG B 1 306 ? -27.82172 -1.42319 123.70601 1.000 12.33417 306 ARG B CA 1
ATOM 6552 C C . ARG B 1 306 ? -27.67376 -1.70596 122.20254 1.000 16.75422 306 ARG B C 1
ATOM 6553 O O . ARG B 1 306 ? -28.33479 -2.60932 121.65952 1.000 19.12366 306 ARG B O 1
ATOM 6561 N N . LEU B 1 307 ? -26.80745 -0.92873 121.53189 1.000 14.41659 307 LEU B N 1
ATOM 6562 C CA . LEU B 1 307 ? -26.43168 -1.15030 120.12604 1.000 14.72663 307 LEU B CA 1
ATOM 6563 C C . LEU B 1 307 ? -25.00663 -0.63375 119.92160 1.000 15.73641 307 LEU B C 1
ATOM 6564 O O . LEU B 1 307 ? -24.74919 0.58270 120.01523 1.000 16.28197 307 LEU B O 1
ATOM 6569 N N . ASP B 1 308 ? -24.07456 -1.54949 119.62904 1.000 20.58401 308 ASP B N 1
ATOM 6570 C CA . ASP B 1 308 ? -22.64878 -1.19957 119.59948 1.000 20.46747 308 ASP B CA 1
ATOM 6571 C C . ASP B 1 308 ? -22.17659 -0.70634 118.23446 1.000 23.65684 308 ASP B C 1
ATOM 6572 O O . ASP B 1 308 ? -20.99079 -0.38790 118.08374 1.000 24.51681 308 ASP B O 1
ATOM 6577 N N . ILE B 1 309 ? -23.07090 -0.61156 117.25974 1.000 19.05359 309 ILE B N 1
ATOM 6578 C CA . ILE B 1 309 ? -22.77386 -0.11365 115.91782 1.000 22.49937 309 ILE B CA 1
ATOM 6579 C C . ILE B 1 309 ? -23.25583 1.32419 115.80074 1.000 24.01677 309 ILE B C 1
ATOM 6580 O O . ILE B 1 309 ? -24.44765 1.59677 115.95397 1.000 23.25497 309 ILE B O 1
ATOM 6590 N N . TRP B 1 310 ? -22.34421 2.25022 115.46951 1.000 25.12751 310 TRP B N 1
ATOM 6591 C CA . TRP B 1 310 ? -22.70669 3.64175 115.21149 1.000 21.13953 310 TRP B CA 1
ATOM 6592 C C . TRP B 1 310 ? -21.73825 4.21756 114.18344 1.000 23.82603 310 TRP B C 1
ATOM 6593 O O . TRP B 1 310 ? -20.52218 4.26568 114.42787 1.000 21.91741 310 TRP B O 1
ATOM 6604 N N . TRP B 1 311 ? -22.26670 4.65307 113.03675 1.000 23.26799 311 TRP B N 1
ATOM 6605 C CA . TRP B 1 311 ? -21.45423 5.11547 111.90566 1.000 26.91083 311 TRP B CA 1
ATOM 6606 C C . TRP B 1 311 ? -21.52504 6.61764 111.69074 1.000 25.46262 311 TRP B C 1
ATOM 6607 O O . TRP B 1 311 ? -20.73657 7.14605 110.89236 1.000 23.85668 311 TRP B O 1
ATOM 6618 N N . ASP B 1 312 ? -22.42822 7.32866 112.38312 1.000 21.61097 312 ASP B N 1
ATOM 6619 C CA . ASP B 1 312 ? -22.56718 8.79229 112.26614 1.000 18.61341 312 ASP B CA 1
ATOM 6620 C C . ASP B 1 312 ? -22.71647 9.24718 110.81615 1.000 24.80997 312 ASP B C 1
ATOM 6621 O O . ASP B 1 312 ? -22.13281 10.25810 110.40125 1.000 24.59161 312 ASP B O 1
ATOM 6626 N N . ASN B 1 313 ? -23.56345 8.54249 110.04842 1.000 23.01668 313 ASN B N 1
ATOM 6627 C CA . ASN B 1 313 ? -23.81768 8.86659 108.65170 1.000 19.41905 313 ASN B CA 1
ATOM 6628 C C . ASN B 1 313 ? -25.33561 9.03223 108.39493 1.000 24.36342 313 ASN B C 1
ATOM 6629 O O . ASN B 1 313 ? -25.86760 8.64732 107.34577 1.000 23.15124 313 ASN B O 1
ATOM 6634 N N . ARG B 1 314 ? -26.01787 9.62110 109.37574 1.000 20.84656 314 ARG B N 1
ATOM 6635 C CA . ARG B 1 314 ? -27.43496 10.02367 109.34164 1.000 24.31572 314 ARG B CA 1
ATOM 6636 C C . ARG B 1 314 ? -28.45767 8.88780 109.31225 1.000 25.13209 314 ARG B C 1
ATOM 6637 O O . ARG B 1 314 ? -29.29157 8.80702 110.22177 1.000 22.70683 314 ARG B O 1
ATOM 6645 N N . SER B 1 315 ? -28.46134 8.04792 108.28103 1.000 27.49486 315 SER B N 1
ATOM 6646 C CA . SER B 1 315 ? -29.38859 6.90972 108.23866 1.000 22.88572 315 SER B CA 1
ATOM 6647 C C . SER B 1 315 ? -29.04728 5.85446 109.29739 1.000 20.83139 315 SER B C 1
ATOM 6648 O O . SER B 1 315 ? -27.89100 5.69453 109.74043 1.000 22.62215 315 SER B O 1
ATOM 6651 N N . ASP B 1 316 ? -30.08869 5.11598 109.71133 1.000 20.70200 316 ASP B N 1
ATOM 6652 C CA . ASP B 1 316 ? -29.88946 3.94856 110.54485 1.000 18.04391 316 ASP B CA 1
ATOM 6653 C C . ASP B 1 316 ? -29.48264 2.71189 109.74553 1.000 18.67077 316 ASP B C 1
ATOM 6654 O O . ASP B 1 316 ? -29.04469 1.73587 110.36400 1.000 22.67726 316 ASP B O 1
ATOM 6659 N N . PHE B 1 317 ? -29.67889 2.70328 108.40798 1.000 22.44399 317 PHE B N 1
ATOM 6660 C CA . PHE B 1 317 ? -29.39778 1.53437 107.54713 1.000 22.32618 317 PHE B CA 1
ATOM 6661 C C . PHE B 1 317 ? -29.95310 0.24583 108.15318 1.000 21.48282 317 PHE B C 1
ATOM 6662 O O . PHE B 1 317 ? -29.26242 -0.77444 108.24163 1.000 23.91520 317 PHE B O 1
ATOM 6670 N N . ASN B 1 318 ? -31.22892 0.29062 108.58132 1.000 22.78831 318 ASN B N 1
ATOM 6671 C CA . ASN B 1 318 ? -31.81615 -0.81521 109.33990 1.000 22.99756 318 ASN B CA 1
ATOM 6672 C C . ASN B 1 318 ? -33.15915 -1.30214 108.75216 1.000 24.92486 318 ASN B C 1
ATOM 6673 O O . ASN B 1 318 ? -33.99638 -1.83264 109.48491 1.000 23.26989 318 ASN B O 1
ATOM 6678 N N . ALA B 1 319 ? -33.37533 -1.12942 107.44900 1.000 20.99190 319 ALA B N 1
ATOM 6679 C CA . ALA B 1 319 ? -34.60488 -1.62612 106.81096 1.000 26.16596 319 ALA B CA 1
ATOM 6680 C C . ALA B 1 319 ? -34.58864 -3.14848 106.61735 1.000 25.00095 319 ALA B C 1
ATOM 6681 O O . ALA B 1 319 ? -33.53560 -3.79759 106.53008 1.000 23.39504 319 ALA B O 1
ATOM 6683 N N . ASN B 1 320 ? -35.79055 -3.74048 106.59621 1.000 21.98709 320 ASN B N 1
ATOM 6684 C CA . ASN B 1 320 ? -35.95967 -5.14747 106.28370 1.000 23.21313 320 ASN B CA 1
ATOM 6685 C C . ASN B 1 320 ? -35.08896 -5.56604 105.10271 1.000 20.88012 320 ASN B C 1
ATOM 6686 O O . ASN B 1 320 ? -35.14261 -4.94890 104.03499 1.000 26.34119 320 ASN B O 1
ATOM 6691 N N . GLY B 1 321 ? -34.36120 -6.66500 105.28134 1.000 22.94562 321 GLY B N 1
ATOM 6692 C CA . GLY B 1 321 ? -33.44460 -7.22592 104.28482 1.000 28.22327 321 GLY B CA 1
ATOM 6693 C C . GLY B 1 321 ? -32.16483 -6.44218 103.99454 1.000 34.22235 321 GLY B C 1
ATOM 6694 O O . GLY B 1 321 ? -31.30016 -6.96452 103.28103 1.000 31.28086 321 GLY B O 1
ATOM 6695 N N . GLU B 1 322 ? -32.00469 -5.22669 104.53153 1.000 29.90298 322 GLU B N 1
ATOM 6696 C CA . GLU B 1 322 ? -30.93882 -4.32256 104.10131 1.000 30.20340 322 GLU B CA 1
ATOM 6697 C C . GLU B 1 322 ? -29.53630 -4.79385 104.50587 1.000 29.68908 322 GLU B C 1
ATOM 6698 O O . GLU B 1 322 ? -29.31182 -5.30608 105.60780 1.000 23.90092 322 GLU B O 1
ATOM 6704 N N . LYS B 1 323 ? -28.58302 -4.61820 103.59154 1.000 26.74363 323 LYS B N 1
ATOM 6705 C CA . LYS B 1 323 ? -27.18113 -4.94295 103.84637 1.000 33.19086 323 LYS B CA 1
ATOM 6706 C C . LYS B 1 323 ? -26.37790 -3.65874 103.73789 1.000 25.62614 323 LYS B C 1
ATOM 6707 O O . LYS B 1 323 ? -26.71235 -2.78090 102.93614 1.000 27.92994 323 LYS B O 1
ATOM 6713 N N . ALA B 1 324 ? -25.33214 -3.52526 104.55894 1.000 32.88026 324 ALA B N 1
ATOM 6714 C CA . ALA B 1 324 ? -24.57295 -2.27716 104.53803 1.000 26.98897 324 ALA B CA 1
ATOM 6715 C C . ALA B 1 324 ? -23.10928 -2.49608 104.93579 1.000 19.27332 324 ALA B C 1
ATOM 6716 O O . ALA B 1 324 ? -22.79103 -3.34292 105.77343 1.000 24.64683 324 ALA B O 1
ATOM 6718 N N . VAL B 1 325 ? -22.23322 -1.72404 104.30569 1.000 26.20574 325 VAL B N 1
ATOM 6719 C CA . VAL B 1 325 ? -20.78947 -1.79654 104.53387 1.000 25.90377 325 VAL B CA 1
ATOM 6720 C C . VAL B 1 325 ? -20.30755 -0.39396 104.82443 1.000 24.24724 325 VAL B C 1
ATOM 6721 O O . VAL B 1 325 ? -20.65137 0.54906 104.10093 1.000 26.70144 325 VAL B O 1
ATOM 6731 N N . PHE B 1 326 ? -19.47618 -0.26090 105.87350 1.000 27.16756 326 PHE B N 1
ATOM 6732 C CA . PHE B 1 326 ? -18.94002 1.01476 106.32390 1.000 23.09003 326 PHE B CA 1
ATOM 6733 C C . PHE B 1 326 ? -17.40970 0.91292 106.34952 1.000 20.84861 326 PHE B C 1
ATOM 6734 O O . PHE B 1 326 ? -16.87247 -0.07429 106.83790 1.000 20.40242 326 PHE B O 1
ATOM 6742 N N . PHE B 1 327 ? -16.74732 1.94535 105.86492 1.000 23.37314 327 PHE B N 1
ATOM 6743 C CA . PHE B 1 327 ? -15.29335 2.07441 106.01895 1.000 30.21597 327 PHE B CA 1
ATOM 6744 C C . PHE B 1 327 ? -14.93738 3.45506 106.56305 1.000 25.68162 327 PHE B C 1
ATOM 6745 O O . PHE B 1 327 ? -15.38835 4.47120 106.03049 1.000 26.17380 327 PHE B O 1
ATOM 6753 N N . GLY B 1 328 ? -14.11168 3.49082 107.60680 1.000 26.20406 328 GLY B N 1
ATOM 6754 C CA . GLY B 1 328 ? -13.72555 4.74882 108.22130 1.000 24.92727 328 GLY B CA 1
ATOM 6755 C C . GLY B 1 328 ? -12.22097 4.80764 108.41547 1.000 24.05098 328 GLY B C 1
ATOM 6756 O O . GLY B 1 328 ? -11.56366 3.79301 108.66436 1.000 27.22196 328 GLY B O 1
ATOM 6757 N N . ALA B 1 329 ? -11.69016 6.01837 108.30590 1.000 24.51780 329 ALA B N 1
ATOM 6758 C CA . ALA B 1 329 ? -10.26290 6.29574 108.58425 1.000 27.30247 329 ALA B CA 1
ATOM 6759 C C . ALA B 1 329 ? -10.11932 7.59966 109.36038 1.000 28.32747 329 ALA B C 1
ATOM 6760 O O . ALA B 1 329 ? -10.69782 8.61113 108.96524 1.000 34.32390 329 ALA B O 1
ATOM 6762 N N . MET B 1 330 ? -9.32796 7.60107 110.44400 1.000 32.79349 330 MET B N 1
ATOM 6763 C CA . MET B 1 330 ? -9.12471 8.82075 111.22520 1.000 27.61513 330 MET B CA 1
ATOM 6764 C C . MET B 1 330 ? -7.60511 9.01865 111.39389 1.000 29.34537 330 MET B C 1
ATOM 6765 O O . MET B 1 330 ? -6.93376 8.16492 111.98453 1.000 28.59074 330 MET B O 1
ATOM 6770 N N . TYR B 1 331 ? -7.08607 10.14442 110.91455 1.000 26.24702 331 TYR B N 1
ATOM 6771 C CA . TYR B 1 331 ? -5.64128 10.36106 110.70036 1.000 31.49161 331 TYR B CA 1
ATOM 6772 C C . TYR B 1 331 ? -5.11730 11.38911 111.71102 1.000 24.30722 331 TYR B C 1
ATOM 6773 O O . TYR B 1 331 ? -5.48675 12.56349 111.65954 1.000 26.60056 331 TYR B O 1
ATOM 6782 N N . ASP B 1 332 ? -4.31279 10.91502 112.66005 1.000 28.20701 332 ASP B N 1
ATOM 6783 C CA . ASP B 1 332 ? -3.66641 11.70337 113.70766 1.000 30.17649 332 ASP B CA 1
ATOM 6784 C C . ASP B 1 332 ? -2.50127 12.46402 113.07941 1.000 28.33143 332 ASP B C 1
ATOM 6785 O O . ASP B 1 332 ? -1.62385 11.84175 112.47231 1.000 28.21148 332 ASP B O 1
ATOM 6790 N N . LEU B 1 333 ? -2.50425 13.79491 113.19910 1.000 24.64858 333 LEU B N 1
ATOM 6791 C CA . LEU B 1 333 ? -1.50994 14.65001 112.55294 1.000 31.08470 333 LEU B CA 1
ATOM 6792 C C . LEU B 1 333 ? -0.29433 14.93279 113.44132 1.000 28.73753 333 LEU B C 1
ATOM 6793 O O . LEU B 1 333 ? 0.39615 15.94525 113.22734 1.000 31.36121 333 LEU B O 1
ATOM 6798 N N . LYS B 1 334 ? -0.03100 14.08371 114.43751 1.000 27.82883 334 LYS B N 1
ATOM 6799 C CA . LYS B 1 334 ? 1.09878 14.34371 115.33675 1.000 31.74577 334 LYS B CA 1
ATOM 6800 C C . LYS B 1 334 ? 2.43422 14.41084 114.59574 1.000 32.47516 334 LYS B C 1
ATOM 6801 O O . LYS B 1 334 ? 3.34019 15.13860 115.03034 1.000 30.83399 334 LYS B O 1
ATOM 6807 N N . ASN B 1 335 ? 2.60422 13.65381 113.50980 1.000 30.23040 335 ASN B N 1
ATOM 6808 C CA . ASN B 1 335 ? 3.91486 13.68001 112.85281 1.000 29.87285 335 ASN B CA 1
ATOM 6809 C C . ASN B 1 335 ? 4.08177 14.87886 111.92131 1.000 35.08922 335 ASN B C 1
ATOM 6810 O O . ASN B 1 335 ? 5.18688 15.11915 111.42555 1.000 35.31417 335 ASN B O 1
ATOM 6815 N N . TRP B 1 336 ? 3.02533 15.63289 111.65522 1.000 30.71845 336 TRP B N 1
ATOM 6816 C CA . TRP B 1 336 ? 3.16799 16.97932 111.10987 1.000 32.59268 336 TRP B CA 1
ATOM 6817 C C . TRP B 1 336 ? 3.43068 17.98729 112.21003 1.000 29.37608 336 TRP B C 1
ATOM 6818 O O . TRP B 1 336 ? 3.34110 19.19190 111.97236 1.000 32.59487 336 TRP B O 1
ATOM 6829 N N . ASN B 1 337 ? 3.68216 17.51572 113.43009 1.000 26.39155 337 ASN B N 1
ATOM 6830 C CA . ASN B 1 337 ? 3.87041 18.40327 114.56917 1.000 28.87309 337 ASN B CA 1
ATOM 6831 C C . ASN B 1 337 ? 2.61031 19.21512 114.83522 1.000 37.49747 337 ASN B C 1
ATOM 6832 O O . ASN B 1 337 ? 2.67638 20.40924 115.12626 1.000 34.35677 337 ASN B O 1
ATOM 6837 N N . LEU B 1 338 ? 1.45049 18.55615 114.72352 1.000 32.69247 338 LEU B N 1
ATOM 6838 C CA . LEU B 1 338 ? 0.16128 19.10827 115.14357 1.000 33.49849 338 LEU B CA 1
ATOM 6839 C C . LEU B 1 338 ? -0.50308 18.13505 116.11485 1.000 38.92144 338 LEU B C 1
ATOM 6840 O O . LEU B 1 338 ? -1.63856 17.69168 115.88522 1.000 37.41587 338 LEU B O 1
ATOM 6845 N N . PRO B 1 339 ? 0.18373 17.75584 117.19315 1.000 32.16422 339 PRO B N 1
ATOM 6846 C CA . PRO B 1 339 ? -0.40327 16.79327 118.13476 1.000 29.09043 339 PRO B CA 1
ATOM 6847 C C . PRO B 1 339 ? -1.74204 17.30364 118.65455 1.000 35.58224 339 PRO B C 1
ATOM 6848 O O . PRO B 1 339 ? -1.90010 18.48703 118.94833 1.000 36.41363 339 PRO B O 1
ATOM 6852 N N . GLY B 1 340 ? -2.70584 16.39999 118.76354 1.000 33.44221 340 GLY B N 1
ATOM 6853 C CA . GLY B 1 340 ? -4.06376 16.76980 119.14087 1.000 34.43192 340 GLY B CA 1
ATOM 6854 C C . GLY B 1 340 ? -4.97345 17.14809 117.98997 1.000 34.49119 340 GLY B C 1
ATOM 6855 O O . GLY B 1 340 ? -6.17796 17.36394 118.21441 1.000 34.96009 340 GLY B O 1
ATOM 6856 N N . PHE B 1 341 ? -4.44701 17.25202 116.77487 1.000 31.06191 341 PHE B N 1
ATOM 6857 C CA A PHE B 1 341 ? -5.23922 17.48726 115.57205 0.493 31.87623 341 PHE B CA 1
ATOM 6858 C CA B PHE B 1 341 ? -5.23990 17.48708 115.57720 0.507 31.94367 341 PHE B CA 1
ATOM 6859 C C . PHE B 1 341 ? -5.45435 16.16070 114.85047 1.000 34.89342 341 PHE B C 1
ATOM 6860 O O . PHE B 1 341 ? -4.51077 15.37506 114.68905 1.000 29.38375 341 PHE B O 1
ATOM 6875 N N . ALA B 1 342 ? -6.69809 15.89272 114.42471 1.000 27.64169 342 ALA B N 1
ATOM 6876 C CA . ALA B 1 342 ? -6.94201 14.72402 113.58555 1.000 27.83418 342 ALA B CA 1
ATOM 6877 C C . ALA B 1 342 ? -7.99136 15.07904 112.54380 1.000 28.98062 342 ALA B C 1
ATOM 6878 O O . ALA B 1 342 ? -8.81325 15.96770 112.76703 1.000 29.02440 342 ALA B O 1
ATOM 6880 N N . ILE B 1 343 ? -7.90981 14.41532 111.37894 1.000 27.56116 343 ILE B N 1
ATOM 6881 C CA . ILE B 1 343 ? -8.85777 14.57028 110.28402 1.000 30.80905 343 ILE B CA 1
ATOM 6882 C C . ILE B 1 343 ? -9.26902 13.18492 109.80895 1.000 29.19661 343 ILE B C 1
ATOM 6883 O O . ILE B 1 343 ? -8.46903 12.24526 109.84722 1.000 27.74733 343 ILE B O 1
ATOM 6893 N N . GLY B 1 344 ? -10.52017 13.05846 109.31517 1.000 30.26143 344 GLY B N 1
ATOM 6894 C CA . GLY B 1 344 ? -11.00507 11.74673 108.93132 1.000 32.57853 344 GLY B CA 1
ATOM 6895 C C . GLY B 1 344 ? -12.05240 11.78643 107.83143 1.000 26.00696 344 GLY B C 1
ATOM 6896 O O . GLY B 1 344 ? -12.55976 12.85033 107.44701 1.000 28.31906 344 GLY B O 1
ATOM 6897 N N . ALA B 1 345 ? -12.31807 10.59978 107.28177 1.000 26.50394 345 ALA B N 1
ATOM 6898 C CA . ALA B 1 345 ? -13.39106 10.43010 106.29833 1.000 29.87587 345 ALA B CA 1
ATOM 6899 C C . ALA B 1 345 ? -13.96750 9.02563 106.40804 1.000 25.10897 345 ALA B C 1
ATOM 6900 O O . ALA B 1 345 ? -13.30824 8.09596 106.88983 1.000 29.54776 345 ALA B O 1
ATOM 6902 N N . SER B 1 346 ? -15.22882 8.87577 105.96954 1.000 26.20647 346 SER B N 1
ATOM 6903 C CA . SER B 1 346 ? -15.90230 7.58995 106.08861 1.000 27.13465 346 SER B CA 1
ATOM 6904 C C . SER B 1 346 ? -16.97126 7.48946 104.99950 1.000 21.39571 346 SER B C 1
ATOM 6905 O O . SER B 1 346 ? -17.40835 8.49867 104.44740 1.000 23.46593 346 SER B O 1
ATOM 6908 N N . TYR B 1 347 ? -17.40009 6.25711 104.72930 1.000 27.67243 347 TYR B N 1
ATOM 6909 C CA . TYR B 1 347 ? -18.26611 5.97122 103.59452 1.000 29.72438 347 TYR B CA 1
ATOM 6910 C C . TYR B 1 347 ? -19.19215 4.81489 103.94436 1.000 26.96703 347 TYR B C 1
ATOM 6911 O O . TYR B 1 347 ? -18.75169 3.83141 104.55108 1.000 26.71084 347 TYR B O 1
ATOM 6920 N N . VAL B 1 348 ? -20.47121 4.90320 103.51211 1.000 27.47061 348 VAL B N 1
ATOM 6921 C CA . VAL B 1 348 ? -21.40561 3.77867 103.63338 1.000 26.43030 348 VAL B CA 1
ATOM 6922 C C . VAL B 1 348 ? -22.07015 3.47883 102.28430 1.000 22.33048 348 VAL B C 1
ATOM 6923 O O . VAL B 1 348 ? -22.51895 4.39071 101.58780 1.000 23.50079 348 VAL B O 1
ATOM 6933 N N . TYR B 1 349 ? -22.15072 2.19619 101.93667 1.000 30.60898 349 TYR B N 1
ATOM 6934 C CA . TYR B 1 349 ? -23.02383 1.75911 100.85034 1.000 30.60500 349 TYR B CA 1
ATOM 6935 C C . TYR B 1 349 ? -23.91846 0.63494 101.35289 1.000 20.86278 349 TYR B C 1
ATOM 6936 O O . TYR B 1 349 ? -23.42747 -0.35153 101.91518 1.000 25.13853 349 TYR B O 1
ATOM 6945 N N . ALA B 1 350 ? -25.24306 0.74653 101.08282 1.000 32.34089 350 ALA B N 1
ATOM 6946 C CA . ALA B 1 350 ? -26.25525 -0.17734 101.60139 1.000 28.54743 350 ALA B CA 1
ATOM 6947 C C . ALA B 1 350 ? -27.22212 -0.59606 100.48108 1.000 23.98686 350 ALA B C 1
ATOM 6948 O O . ALA B 1 350 ? -27.56544 0.22057 99.62133 1.000 25.67169 350 ALA B O 1
ATOM 6950 N N . TRP B 1 351 ? -27.62220 -1.86176 100.47259 1.000 27.24878 351 TRP B N 1
ATOM 6951 C CA . TRP B 1 351 ? -28.50002 -2.33779 99.39462 1.000 32.08121 351 TRP B CA 1
ATOM 6952 C C . TRP B 1 351 ? -29.46528 -3.41031 99.90014 1.000 28.73400 351 TRP B C 1
ATOM 6953 O O . TRP B 1 351 ? -29.36038 -3.91678 101.02166 1.000 24.14761 351 TRP B O 1
ATOM 6964 N N . ASP B 1 352 ? -30.41386 -3.77660 99.02810 1.000 30.47296 352 ASP B N 1
ATOM 6965 C CA . ASP B 1 352 ? -31.42149 -4.79575 99.30300 1.000 30.33466 352 ASP B CA 1
ATOM 6966 C C . ASP B 1 352 ? -32.48996 -4.35169 100.31735 1.000 30.97495 352 ASP B C 1
ATOM 6967 O O . ASP B 1 352 ? -33.12217 -5.20706 100.95899 1.000 28.18289 352 ASP B O 1
ATOM 6972 N N . ALA B 1 353 ? -32.73866 -3.05512 100.45583 1.000 26.86667 353 ALA B N 1
ATOM 6973 C CA . ALA B 1 353 ? -33.67704 -2.56096 101.45679 1.000 30.07668 353 ALA B CA 1
ATOM 6974 C C . ALA B 1 353 ? -35.12241 -2.78668 100.99075 1.000 27.05754 353 ALA B C 1
ATOM 6975 O O . ALA B 1 353 ? -35.54712 -2.18977 99.99333 1.000 30.04968 353 ALA B O 1
ATOM 6977 N N . LYS B 1 354 ? -35.87545 -3.60392 101.74016 1.000 29.57527 354 LYS B N 1
ATOM 6978 C CA . LYS B 1 354 ? -37.30529 -3.86593 101.48076 1.000 29.35997 354 LYS B CA 1
ATOM 6979 C C . LYS B 1 354 ? -38.20746 -3.07081 102.41750 1.000 30.18147 354 LYS B C 1
ATOM 6980 O O . LYS B 1 354 ? -37.80161 -2.66563 103.51639 1.000 27.66007 354 LYS B O 1
ATOM 6986 N N . PRO B 1 355 ? -39.45884 -2.80712 101.99339 1.000 31.13241 355 PRO B N 1
ATOM 6987 C CA . PRO B 1 355 ? -40.40531 -2.10165 102.86958 1.000 24.65020 355 PRO B CA 1
ATOM 6988 C C . PRO B 1 355 ? -41.10994 -3.06130 103.81998 1.000 21.87318 355 PRO B C 1
ATOM 6989 O O . PRO B 1 355 ? -40.82507 -4.25721 103.86316 1.000 26.05890 355 PRO B O 1
ATOM 6993 N N . ALA B 1 356 ? -42.05649 -2.53875 104.58925 1.000 27.88882 356 ALA B N 1
ATOM 6994 C CA . ALA B 1 356 ? -42.93424 -3.39521 105.37960 1.000 28.24924 356 ALA B CA 1
ATOM 6995 C C . ALA B 1 356 ? -43.62768 -4.40949 104.46670 1.000 27.50099 356 ALA B C 1
ATOM 6996 O O . ALA B 1 356 ? -43.85168 -4.14264 103.28492 1.000 27.03584 356 ALA B O 1
ATOM 6998 N N . THR B 1 357 ? -43.91436 -5.60263 105.00388 1.000 27.14152 357 THR B N 1
ATOM 6999 C CA . THR B 1 357 ? -44.49270 -6.65565 104.17006 1.000 27.64874 357 THR B CA 1
ATOM 7000 C C . THR B 1 357 ? -46.01401 -6.55237 104.06633 1.000 34.88830 357 THR B C 1
ATOM 7001 O O . THR B 1 357 ? -46.61970 -7.23969 103.21986 1.000 30.96325 357 THR B O 1
ATOM 7008 N N . TRP B 1 358 ? -46.64565 -5.70382 104.87351 1.000 28.21264 358 TRP B N 1
ATOM 7009 C CA . TRP B 1 358 ? -48.05218 -5.37976 104.65479 1.000 31.31448 358 TRP B CA 1
ATOM 7010 C C . TRP B 1 358 ? -48.32846 -4.02271 105.27549 1.000 33.29536 358 TRP B C 1
ATOM 7011 O O . TRP B 1 358 ? -47.61610 -3.57885 106.18408 1.000 29.71459 358 TRP B O 1
ATOM 7022 N N . GLN B 1 359 ? -49.38889 -3.37628 104.78587 1.000 24.96491 359 GLN B N 1
ATOM 7023 C CA . GLN B 1 359 ? -49.73617 -2.01860 105.15552 1.000 25.17673 359 GLN B CA 1
ATOM 7024 C C . GLN B 1 359 ? -51.24991 -1.95203 105.30801 1.000 35.33347 359 GLN B C 1
ATOM 7025 O O . GLN B 1 359 ? -51.97838 -2.55335 104.51171 1.000 32.35400 359 GLN B O 1
ATOM 7031 N N . SER B 1 360 ? -51.72353 -1.21850 106.31322 1.000 33.21093 360 SER B N 1
ATOM 7032 C CA . SER B 1 360 ? -53.16726 -1.09072 106.46109 1.000 35.21347 360 SER B CA 1
ATOM 7033 C C . SER B 1 360 ? -53.72738 0.04985 105.63142 1.000 38.24756 360 SER B C 1
ATOM 7034 O O . SER B 1 360 ? -54.88130 -0.02626 105.19338 1.000 40.51635 360 SER B O 1
ATOM 7037 N N . ASN B 1 361 ? -52.94496 1.09969 105.38755 1.000 39.96167 361 ASN B N 1
ATOM 7038 C CA . ASN B 1 361 ? -53.39917 2.23747 104.58418 1.000 44.34192 361 ASN B CA 1
ATOM 7039 C C . ASN B 1 361 ? -52.27060 2.65949 103.64917 1.000 41.55698 361 ASN B C 1
ATOM 7040 O O . ASN B 1 361 ? -51.75873 3.78189 103.73090 1.000 34.91554 361 ASN B O 1
ATOM 7045 N N . PRO B 1 362 ? -51.89928 1.79702 102.70103 1.000 36.65272 362 PRO B N 1
ATOM 7046 C CA . PRO B 1 362 ? -50.71997 2.08932 101.87149 1.000 36.11586 362 PRO B CA 1
ATOM 7047 C C . PRO B 1 362 ? -50.85279 3.40314 101.12198 1.000 38.62390 362 PRO B C 1
ATOM 7048 O O . PRO B 1 362 ? -51.95254 3.87820 100.83551 1.000 39.79796 362 PRO B O 1
ATOM 7052 N N . ASP B 1 363 ? -49.70712 3.98973 100.78466 1.000 35.19021 363 ASP B N 1
ATOM 7053 C CA . ASP B 1 363 ? -49.68608 5.18473 99.96659 1.000 34.56792 363 ASP B CA 1
ATOM 7054 C C . ASP B 1 363 ? -49.42437 4.81643 98.50609 1.000 29.00475 363 ASP B C 1
ATOM 7055 O O . ASP B 1 363 ? -49.20763 3.65546 98.14882 1.000 30.55716 363 ASP B O 1
ATOM 7060 N N . ALA B 1 364 ? -49.49142 5.83569 97.64914 1.000 35.97382 364 ALA B N 1
ATOM 7061 C CA . ALA B 1 364 ? -49.28150 5.65541 96.21426 1.000 37.93652 364 ALA B CA 1
ATOM 7062 C C . ALA B 1 364 ? -47.95153 4.99286 95.89293 1.000 41.24001 364 ALA B C 1
ATOM 7063 O O . ALA B 1 364 ? -47.80770 4.34984 94.84367 1.000 35.53485 364 ALA B O 1
ATOM 7065 N N . TYR B 1 365 ? -46.96899 5.12383 96.77727 1.000 38.66794 365 TYR B N 1
ATOM 7066 C CA . TYR B 1 365 ? -45.64418 4.61858 96.48685 1.000 36.58747 365 TYR B CA 1
ATOM 7067 C C . TYR B 1 365 ? -45.41382 3.20018 96.98107 1.000 38.72445 365 TYR B C 1
ATOM 7068 O O . TYR B 1 365 ? -44.33454 2.65006 96.73911 1.000 41.15808 365 TYR B O 1
ATOM 7077 N N . TYR B 1 366 ? -46.37947 2.58387 97.65744 1.000 33.62371 366 TYR B N 1
ATOM 7078 C CA . TYR B 1 366 ? -46.11116 1.31142 98.30771 1.000 33.21371 366 TYR B CA 1
ATOM 7079 C C . TYR B 1 366 ? -46.05934 0.16996 97.28664 1.000 40.03220 366 TYR B C 1
ATOM 7080 O O . TYR B 1 366 ? -47.04960 -0.11841 96.60359 1.000 41.64125 366 TYR B O 1
ATOM 7089 N N . ASP B 1 367 ? -44.91672 -0.50098 97.20927 1.000 34.36919 367 ASP B N 1
ATOM 7090 C CA . ASP B 1 367 ? -44.73864 -1.70615 96.39660 1.000 35.66149 367 ASP B CA 1
ATOM 7091 C C . ASP B 1 367 ? -43.98969 -2.71857 97.24421 1.000 42.02338 367 ASP B C 1
ATOM 7092 O O . ASP B 1 367 ? -42.78740 -2.57106 97.49325 1.000 37.37755 367 ASP B O 1
ATOM 7097 N N . LYS B 1 368 ? -44.70660 -3.74118 97.68456 1.000 33.23225 368 LYS B N 1
ATOM 7098 C CA . LYS B 1 368 ? -44.15549 -4.72513 98.59571 1.000 34.28921 368 LYS B CA 1
ATOM 7099 C C . LYS B 1 368 ? -42.92050 -5.42519 98.04385 1.000 41.03100 368 LYS B C 1
ATOM 7100 O O . LYS B 1 368 ? -42.12579 -5.95122 98.82985 1.000 33.52958 368 LYS B O 1
ATOM 7106 N N . ASN B 1 369 ? -42.75091 -5.48655 96.72314 1.000 39.45462 369 ASN B N 1
ATOM 7107 C CA . ASN B 1 369 ? -41.62130 -6.21559 96.16168 1.000 41.74009 369 ASN B CA 1
ATOM 7108 C C . ASN B 1 369 ? -40.44014 -5.33516 95.78726 1.000 35.81211 369 ASN B C 1
ATOM 7109 O O . ASN B 1 369 ? -39.44800 -5.85626 95.27548 1.000 44.49543 369 ASN B O 1
ATOM 7114 N N . ARG B 1 370 ? -40.50253 -4.03930 96.04305 1.000 34.65992 370 ARG B N 1
ATOM 7115 C CA . ARG B 1 370 ? -39.40187 -3.15145 95.69198 1.000 40.82677 370 ARG B CA 1
ATOM 7116 C C . ARG B 1 370 ? -38.17056 -3.41537 96.57120 1.000 38.30809 370 ARG B C 1
ATOM 7117 O O . ARG B 1 370 ? -38.27198 -4.00291 97.65430 1.000 31.49077 370 ARG B O 1
ATOM 7125 N N . THR B 1 371 ? -36.98629 -3.05016 96.05106 1.000 36.14495 371 THR B N 1
ATOM 7126 C CA . THR B 1 371 ? -35.77282 -2.86434 96.85783 1.000 36.84119 371 THR B CA 1
ATOM 7127 C C . THR B 1 371 ? -35.12274 -1.54114 96.47745 1.000 35.29924 371 THR B C 1
ATOM 7128 O O . THR B 1 371 ? -35.23913 -1.07966 95.33609 1.000 37.68132 371 THR B O 1
ATOM 7135 N N . ILE B 1 372 ? -34.45730 -0.90836 97.45038 1.000 32.43898 372 ILE B N 1
ATOM 7136 C CA . ILE B 1 372 ? -33.80163 0.37367 97.22034 1.000 31.11108 372 ILE B CA 1
ATOM 7137 C C . ILE B 1 372 ? -32.40061 0.33132 97.83983 1.000 24.47006 372 ILE B C 1
ATOM 7138 O O . ILE B 1 372 ? -32.02100 -0.62772 98.51886 1.000 26.03838 372 ILE B O 1
ATOM 7148 N N . GLU B 1 373 ? -31.64224 1.38038 97.56207 1.000 32.36581 373 GLU B N 1
ATOM 7149 C CA . GLU B 1 373 ? -30.25346 1.52672 98.00177 1.000 30.68469 373 GLU B CA 1
ATOM 7150 C C . GLU B 1 373 ? -30.08666 2.85009 98.72831 1.000 25.86759 373 GLU B C 1
ATOM 7151 O O . GLU B 1 373 ? -30.85739 3.78777 98.53019 1.000 29.39880 373 GLU B O 1
ATOM 7157 N N . GLU B 1 374 ? -29.05028 2.91338 99.58336 1.000 31.90448 374 GLU B N 1
ATOM 7158 C CA . GLU B 1 374 ? -28.68314 4.10687 100.33629 1.000 29.65788 374 GLU B CA 1
ATOM 7159 C C . GLU B 1 374 ? -27.15178 4.20578 100.35813 1.000 17.41964 374 GLU B C 1
ATOM 7160 O O . GLU B 1 374 ? -26.45961 3.18952 100.31549 1.000 29.39978 374 GLU B O 1
ATOM 7166 N N . SER B 1 375 ? -26.64584 5.42895 100.43414 1.000 28.39494 375 SER B N 1
ATOM 7167 C CA . SER B 1 375 ? -25.19433 5.62454 100.58977 1.000 28.24611 375 SER B CA 1
ATOM 7168 C C . SER B 1 375 ? -24.95304 6.97031 101.25514 1.000 29.28873 375 SER B C 1
ATOM 7169 O O . SER B 1 375 ? -25.84979 7.82225 101.31788 1.000 26.09250 375 SER B O 1
ATOM 7172 N N . ALA B 1 376 ? -23.71627 7.16261 101.75136 1.000 25.57407 376 ALA B N 1
ATOM 7173 C CA . ALA B 1 376 ? -23.34748 8.39778 102.43132 1.000 26.28904 376 ALA B CA 1
ATOM 7174 C C . ALA B 1 376 ? -21.82060 8.43888 102.56992 1.000 22.49777 376 ALA B C 1
ATOM 7175 O O . ALA B 1 376 ? -21.15124 7.40238 102.50181 1.000 26.77036 376 ALA B O 1
ATOM 7177 N N . TYR B 1 377 ? -21.30071 9.64944 102.76842 1.000 26.96072 377 TYR B N 1
ATOM 7178 C CA . TYR B 1 377 ? -19.91345 9.83766 103.18949 1.000 28.16805 377 TYR B CA 1
ATOM 7179 C C . TYR B 1 377 ? -19.85430 11.05088 104.11228 1.000 24.05716 377 TYR B C 1
ATOM 7180 O O . TYR B 1 377 ? -20.69353 11.95892 104.02783 1.000 28.18653 377 TYR B O 1
ATOM 7189 N N . SER B 1 378 ? -18.85112 11.05545 105.00427 1.000 28.55563 378 SER B N 1
ATOM 7190 C CA A SER B 1 378 ? -18.67156 12.10783 105.99669 0.177 27.27270 378 SER B CA 1
ATOM 7191 C CA B SER B 1 378 ? -18.67400 12.09485 106.01328 0.823 27.47242 378 SER B CA 1
ATOM 7192 C C . SER B 1 378 ? -17.21278 12.54212 106.05158 1.000 24.60224 378 SER B C 1
ATOM 7193 O O . SER B 1 378 ? -16.31852 11.77297 105.71845 1.000 24.19096 378 SER B O 1
ATOM 7198 N N . LEU B 1 379 ? -17.00582 13.78634 106.49277 1.000 26.48324 379 LEU B N 1
ATOM 7199 C CA . LEU B 1 379 ? -15.68494 14.36026 106.78283 1.000 28.36644 379 LEU B CA 1
ATOM 7200 C C . LEU B 1 379 ? -15.63891 14.79242 108.24247 1.000 28.73080 379 LEU B C 1
ATOM 7201 O O . LEU B 1 379 ? -16.64649 15.27548 108.77793 1.000 28.04196 379 LEU B O 1
ATOM 7206 N N . ASP B 1 380 ? -14.45853 14.68012 108.87536 1.000 26.06883 380 ASP B N 1
ATOM 7207 C CA . ASP B 1 380 ? -14.30411 15.02829 110.28234 1.000 21.72498 380 ASP B CA 1
ATOM 7208 C C . ASP B 1 380 ? -13.02638 15.83236 110.50638 1.000 28.69888 380 ASP B C 1
ATOM 7209 O O . ASP B 1 380 ? -12.00287 15.52256 109.90974 1.000 25.98407 380 ASP B O 1
ATOM 7214 N N . ALA B 1 381 ? -13.09300 16.82401 111.39212 1.000 28.60679 381 ALA B N 1
ATOM 7215 C CA . ALA B 1 381 ? -11.91874 17.53609 111.89302 1.000 28.85274 381 ALA B CA 1
ATOM 7216 C C . ALA B 1 381 ? -12.05799 17.73761 113.39337 1.000 29.69315 381 ALA B C 1
ATOM 7217 O O . ALA B 1 381 ? -13.09784 18.22728 113.85862 1.000 30.63567 381 ALA B O 1
ATOM 7219 N N . VAL B 1 382 ? -11.01270 17.39212 114.14349 1.000 25.52412 382 VAL B N 1
ATOM 7220 C CA . VAL B 1 382 ? -11.03039 17.41104 115.60480 1.000 22.61089 382 VAL B CA 1
ATOM 7221 C C . VAL B 1 382 ? -9.75484 18.04481 116.14707 1.000 31.96188 382 VAL B C 1
ATOM 7222 O O . VAL B 1 382 ? -8.65610 17.78075 115.63641 1.000 28.08936 382 VAL B O 1
ATOM 7232 N N . TYR B 1 383 ? -9.89065 18.81197 117.23556 1.000 27.46851 383 TYR B N 1
ATOM 7233 C CA . TYR B 1 383 ? -8.71515 19.31135 117.95981 1.000 29.65279 383 TYR B CA 1
ATOM 7234 C C . TYR B 1 383 ? -8.98076 19.28680 119.45926 1.000 31.61435 383 TYR B C 1
ATOM 7235 O O . TYR B 1 383 ? -10.01641 19.78090 119.92954 1.000 29.58927 383 TYR B O 1
ATOM 7244 N N . THR B 1 384 ? -8.07662 18.66038 120.20442 1.000 27.86598 384 THR B N 1
ATOM 7245 C CA . THR B 1 384 ? -8.11221 18.65620 121.66013 1.000 26.14855 384 THR B CA 1
ATOM 7246 C C . THR B 1 384 ? -6.94835 19.49636 122.19434 1.000 35.86799 384 THR B C 1
ATOM 7247 O O . THR B 1 384 ? -5.80075 19.25721 121.81871 1.000 30.97769 384 THR B O 1
ATOM 7254 N N . ILE B 1 385 ? -7.23667 20.45765 123.08195 1.000 28.87727 385 ILE B N 1
ATOM 7255 C CA . ILE B 1 385 ? -6.16347 21.23750 123.71863 1.000 33.64905 385 ILE B CA 1
ATOM 7256 C C . ILE B 1 385 ? -5.24221 20.33467 124.54356 1.000 32.77209 385 ILE B C 1
ATOM 7257 O O . ILE B 1 385 ? -5.68763 19.51773 125.35976 1.000 30.91794 385 ILE B O 1
ATOM 7267 N N . GLN B 1 386 ? -3.93173 20.51217 124.35566 1.000 41.11987 386 GLN B N 1
ATOM 7268 C CA . GLN B 1 386 ? -2.93146 19.55383 124.82094 1.000 42.67126 386 GLN B CA 1
ATOM 7269 C C . GLN B 1 386 ? -2.41156 19.82965 126.22396 1.000 46.57033 386 GLN B C 1
ATOM 7270 O O . GLN B 1 386 ? -1.93560 18.90356 126.88808 1.000 49.86991 386 GLN B O 1
ATOM 7276 N N . ASP B 1 387 ? -2.47682 21.06753 126.69205 1.000 42.23381 387 ASP B N 1
ATOM 7277 C CA . ASP B 1 387 ? -1.89518 21.40915 127.98124 1.000 58.33133 387 ASP B CA 1
ATOM 7278 C C . ASP B 1 387 ? -2.42956 22.75989 128.43344 1.000 60.39881 387 ASP B C 1
ATOM 7279 O O . ASP B 1 387 ? -3.12329 23.46121 127.69214 1.000 54.29804 387 ASP B O 1
ATOM 7284 N N . GLY B 1 388 ? -2.07448 23.12508 129.65821 1.000 57.14726 388 GLY B N 1
ATOM 7285 C CA . GLY B 1 388 ? -2.51378 24.38210 130.21935 1.000 56.60178 388 GLY B CA 1
ATOM 7286 C C . GLY B 1 388 ? -3.84786 24.26254 130.93152 1.000 54.23810 388 GLY B C 1
ATOM 7287 O O . GLY B 1 388 ? -4.32161 23.17705 131.29388 1.000 51.08988 388 GLY B O 1
ATOM 7288 N N . ARG B 1 389 ? -4.47572 25.42289 131.11847 1.000 56.87795 389 ARG B N 1
ATOM 7289 C CA . ARG B 1 389 ? -5.67378 25.46944 131.94843 1.000 71.17313 389 ARG B CA 1
ATOM 7290 C C . ARG B 1 389 ? -6.87085 24.79488 131.27185 1.000 56.17440 389 ARG B C 1
ATOM 7291 O O . ARG B 1 389 ? -7.68538 24.16627 131.95308 1.000 41.77309 389 ARG B O 1
ATOM 7299 N N . ALA B 1 390 ? -6.97013 24.86147 129.94555 1.000 50.02952 390 ALA B N 1
ATOM 7300 C CA . ALA B 1 390 ? -8.07471 24.24947 129.21298 1.000 45.66514 390 ALA B CA 1
ATOM 7301 C C . ALA B 1 390 ? -7.72418 22.87050 128.64966 1.000 48.03731 390 ALA B C 1
ATOM 7302 O O . ALA B 1 390 ? -8.39296 22.38976 127.72314 1.000 37.87983 390 ALA B O 1
ATOM 7304 N N . LYS B 1 391 ? -6.68147 22.22927 129.17316 1.000 45.60353 391 LYS B N 1
ATOM 7305 C CA . LYS B 1 391 ? -6.34196 20.88511 128.72614 1.000 45.81493 391 LYS B CA 1
ATOM 7306 C C . LYS B 1 391 ? -7.57263 19.99423 128.70214 1.000 37.40860 391 LYS B C 1
ATOM 7307 O O . LYS B 1 391 ? -8.33140 19.94357 129.67165 1.000 35.16647 391 LYS B O 1
ATOM 7313 N N . GLY B 1 392 ? -7.73580 19.25398 127.60449 1.000 32.62811 392 GLY B N 1
ATOM 7314 C CA . GLY B 1 392 ? -8.84923 18.35060 127.44335 1.000 35.32066 392 GLY B CA 1
ATOM 7315 C C . GLY B 1 392 ? -10.06233 18.92673 126.72678 1.000 28.58776 392 GLY B C 1
ATOM 7316 O O . GLY B 1 392 ? -10.96691 18.16568 126.37843 1.000 31.69542 392 GLY B O 1
ATOM 7317 N N . THR B 1 393 ? -10.10612 20.23581 126.50150 1.000 26.59683 393 THR B N 1
ATOM 7318 C CA . THR B 1 393 ? -11.21437 20.86079 125.78963 1.000 32.42482 393 THR B CA 1
ATOM 7319 C C . THR B 1 393 ? -11.14233 20.52178 124.30735 1.000 35.93317 393 THR B C 1
ATOM 7320 O O . THR B 1 393 ? -10.07459 20.60874 123.69445 1.000 28.90773 393 THR B O 1
ATOM 7327 N N . MET B 1 394 ? -12.27589 20.11566 123.72243 1.000 22.80222 394 MET B N 1
ATOM 7328 C CA . MET B 1 394 ? -12.25680 19.52320 122.39561 1.000 26.32836 394 MET B CA 1
ATOM 7329 C C . MET B 1 394 ? -13.17195 20.28518 121.45036 1.000 26.48189 394 MET B C 1
ATOM 7330 O O . MET B 1 394 ? -14.30919 20.61630 121.80946 1.000 28.42524 394 MET B O 1
ATOM 7335 N N . PHE B 1 395 ? -12.68955 20.52545 120.22931 1.000 26.14740 395 PHE B N 1
ATOM 7336 C CA . PHE B 1 395 ? -13.45717 21.13161 119.14615 1.000 26.26912 395 PHE B CA 1
ATOM 7337 C C . PHE B 1 395 ? -13.66100 20.10833 118.03559 1.000 29.35166 395 PHE B C 1
ATOM 7338 O O . PHE B 1 395 ? -12.71153 19.43709 117.61797 1.000 25.68883 395 PHE B O 1
ATOM 7346 N N . LYS B 1 396 ? -14.90737 19.94959 117.57876 1.000 28.34265 396 LYS B N 1
ATOM 7347 C CA . LYS B 1 396 ? -15.18272 18.95035 116.54985 1.000 26.47458 396 LYS B CA 1
ATOM 7348 C C . LYS B 1 396 ? -16.10448 19.48760 115.45660 1.000 29.22540 396 LYS B C 1
ATOM 7349 O O . LYS B 1 396 ? -17.08394 20.20040 115.72969 1.000 26.51290 396 LYS B O 1
ATOM 7355 N N . LEU B 1 397 ? -15.79352 19.11794 114.20981 1.000 25.73880 397 LEU B N 1
ATOM 7356 C CA . LEU B 1 397 ? -16.60300 19.47533 113.05046 1.000 27.16480 397 LEU B CA 1
ATOM 7357 C C . LEU B 1 397 ? -16.88755 18.22521 112.22898 1.000 27.51977 397 LEU B C 1
ATOM 7358 O O . LEU B 1 397 ? -15.97772 17.44304 111.95004 1.000 24.97727 397 LEU B O 1
ATOM 7363 N N . HIS B 1 398 ? -18.15909 18.01550 111.86663 1.000 25.96563 398 HIS B N 1
ATOM 7364 C CA . HIS B 1 398 ? -18.55815 16.79237 111.18270 1.000 25.64226 398 HIS B CA 1
ATOM 7365 C C . HIS B 1 398 ? -19.51125 17.16648 110.06214 1.000 28.49406 398 HIS B C 1
ATOM 7366 O O . HIS B 1 398 ? -20.49742 17.87464 110.30883 1.000 28.67939 398 HIS B O 1
ATOM 7373 N N . PHE B 1 399 ? -19.22361 16.68681 108.84400 1.000 24.31719 399 PHE B N 1
ATOM 7374 C CA . PHE B 1 399 ? -20.03795 16.95872 107.66305 1.000 30.95104 399 PHE B CA 1
ATOM 7375 C C . PHE B 1 399 ? -20.48203 15.63405 107.05905 1.000 28.91624 399 PHE B C 1
ATOM 7376 O O . PHE B 1 399 ? -19.68191 14.70208 106.95458 1.000 25.55592 399 PHE B O 1
ATOM 7384 N N . THR B 1 400 ? -21.77890 15.53024 106.70909 1.000 29.86872 400 THR B N 1
ATOM 7385 C CA . THR B 1 400 ? -22.31952 14.33297 106.07900 1.000 29.47430 400 THR B CA 1
ATOM 7386 C C . THR B 1 400 ? -23.10774 14.69639 104.82422 1.000 25.07846 400 THR B C 1
ATOM 7387 O O . THR B 1 400 ? -23.85559 15.67827 104.80959 1.000 27.08749 400 THR B O 1
ATOM 7394 N N . GLU B 1 401 ? -22.94979 13.87656 103.78413 1.000 27.59686 401 GLU B N 1
ATOM 7395 C CA . GLU B 1 401 ? -23.81027 13.92032 102.60615 1.000 33.87244 401 GLU B CA 1
ATOM 7396 C C . GLU B 1 401 ? -24.47530 12.56487 102.43769 1.000 30.09164 401 GLU B C 1
ATOM 7397 O O . GLU B 1 401 ? -23.79440 11.53506 102.31618 1.000 27.85646 401 GLU B O 1
ATOM 7403 N N . TYR B 1 402 ? -25.81370 12.56278 102.46484 1.000 33.26977 402 TYR B N 1
ATOM 7404 C CA . TYR B 1 402 ? -26.59845 11.33587 102.49748 1.000 32.12544 402 TYR B CA 1
ATOM 7405 C C . TYR B 1 402 ? -27.50297 11.28870 101.27060 1.000 21.06672 402 TYR B C 1
ATOM 7406 O O . TYR B 1 402 ? -28.13917 12.28748 100.92619 1.000 28.57784 402 TYR B O 1
ATOM 7415 N N . ASP B 1 403 ? -27.51133 10.14385 100.61420 1.000 31.09295 403 ASP B N 1
ATOM 7416 C CA . ASP B 1 403 ? -28.19612 9.93931 99.34313 1.000 34.17556 403 ASP B CA 1
ATOM 7417 C C . ASP B 1 403 ? -29.17171 8.77187 99.47719 1.000 32.68591 403 ASP B C 1
ATOM 7418 O O . ASP B 1 403 ? -28.75163 7.61932 99.64608 1.000 28.02541 403 ASP B O 1
ATOM 7423 N N . ASN B 1 404 ? -30.47646 9.07301 99.38810 1.000 34.54648 404 ASN B N 1
ATOM 7424 C CA . ASN B 1 404 ? -31.53391 8.06552 99.23971 1.000 32.33359 404 ASN B CA 1
ATOM 7425 C C . ASN B 1 404 ? -31.66106 7.73185 97.75151 1.000 28.14444 404 ASN B C 1
ATOM 7426 O O . ASN B 1 404 ? -31.99966 8.61061 96.95646 1.000 32.64376 404 ASN B O 1
ATOM 7431 N N . HIS B 1 405 ? -31.37405 6.49259 97.37021 1.000 28.68801 405 HIS B N 1
ATOM 7432 C CA . HIS B 1 405 ? -31.34627 6.16649 95.94378 1.000 35.58263 405 HIS B CA 1
ATOM 7433 C C . HIS B 1 405 ? -32.74587 5.91952 95.33161 1.000 37.97126 405 HIS B C 1
ATOM 7434 O O . HIS B 1 405 ? -32.81780 5.30122 94.26188 1.000 39.37477 405 HIS B O 1
ATOM 7441 N N . SER B 1 406 ? -33.82925 6.35431 95.95566 1.000 37.16164 406 SER B N 1
ATOM 7442 C CA . SER B 1 406 ? -35.17122 6.25173 95.36924 1.000 36.80103 406 SER B CA 1
ATOM 7443 C C . SER B 1 406 ? -35.74823 7.64885 95.17352 1.000 39.88507 406 SER B C 1
ATOM 7444 O O . SER B 1 406 ? -35.12880 8.66452 95.51716 1.000 34.29230 406 SER B O 1
ATOM 7447 N N . ASP B 1 407 ? -36.97679 7.69423 94.63866 1.000 42.47936 407 ASP B N 1
ATOM 7448 C CA . ASP B 1 407 ? -37.73893 8.92805 94.51331 1.000 46.77196 407 ASP B CA 1
ATOM 7449 C C . ASP B 1 407 ? -38.90614 8.96832 95.49889 1.000 40.39665 407 ASP B C 1
ATOM 7450 O O . ASP B 1 407 ? -39.82735 9.77142 95.34313 1.000 38.55907 407 ASP B O 1
ATOM 7455 N N . ILE B 1 408 ? -38.86481 8.12773 96.51899 1.000 36.57698 408 ILE B N 1
ATOM 7456 C CA . ILE B 1 408 ? -39.97591 8.01007 97.46739 1.000 36.60610 408 ILE B CA 1
ATOM 7457 C C . ILE B 1 408 ? -39.91420 9.18047 98.44664 1.000 34.84651 408 ILE B C 1
ATOM 7458 O O . ILE B 1 408 ? -38.85877 9.41569 99.04986 1.000 38.25462 408 ILE B O 1
ATOM 7468 N N . PRO B 1 409 ? -40.99321 9.92226 98.65040 1.000 34.83027 409 PRO B N 1
ATOM 7469 C CA . PRO B 1 409 ? -40.94544 11.01644 99.63141 1.000 33.20657 409 PRO B CA 1
ATOM 7470 C C . PRO B 1 409 ? -40.59311 10.49602 101.03196 1.000 33.17950 409 PRO B C 1
ATOM 7471 O O . PRO B 1 409 ? -40.77891 9.31914 101.35376 1.000 30.64389 409 PRO B O 1
ATOM 7475 N N . SER B 1 410 ? -40.09657 11.39478 101.88397 1.000 30.45974 410 SER B N 1
ATOM 7476 C CA . SER B 1 410 ? -39.56803 10.96031 103.18918 1.000 35.04918 410 SER B CA 1
ATOM 7477 C C . SER B 1 410 ? -40.62397 10.18180 103.97818 1.000 30.50645 410 SER B C 1
ATOM 7478 O O . SER B 1 410 ? -41.79400 10.58987 104.04716 1.000 30.18609 410 SER B O 1
ATOM 7481 N N . TRP B 1 411 ? -40.20038 9.04942 104.54783 1.000 27.66323 411 TRP B N 1
ATOM 7482 C CA . TRP B 1 411 ? -40.99445 8.17722 105.41550 1.000 27.83146 411 TRP B CA 1
ATOM 7483 C C . TRP B 1 411 ? -42.09413 7.42744 104.66807 1.000 33.00950 411 TRP B C 1
ATOM 7484 O O . TRP B 1 411 ? -42.87429 6.68963 105.30347 1.000 34.39453 411 TRP B O 1
ATOM 7495 N N . GLY B 1 412 ? -42.16725 7.54221 103.33817 1.000 30.25519 412 GLY B N 1
ATOM 7496 C CA . GLY B 1 412 ? -43.23916 6.93559 102.58008 1.000 29.10722 412 GLY B CA 1
ATOM 7497 C C . GLY B 1 412 ? -42.88658 5.59696 101.95480 1.000 29.35793 412 GLY B C 1
ATOM 7498 O O . GLY B 1 412 ? -41.80856 5.01625 102.13550 1.000 25.88814 412 GLY B O 1
ATOM 7499 N N . GLY B 1 413 ? -43.86935 5.07710 101.22231 1.000 26.85613 413 GLY B N 1
ATOM 7500 C CA . GLY B 1 413 ? -43.67543 3.89061 100.41913 1.000 25.69814 413 GLY B CA 1
ATOM 7501 C C . GLY B 1 413 ? -43.50481 2.61423 101.19234 1.000 28.73681 413 GLY B C 1
ATOM 7502 O O . GLY B 1 413 ? -43.00630 1.63356 100.63198 1.000 28.67887 413 GLY B O 1
ATOM 7503 N N . GLY B 1 414 ? -43.91032 2.58100 102.46690 1.000 26.11616 414 GLY B N 1
ATOM 7504 C CA . GLY B 1 414 ? -43.62268 1.42518 103.29690 1.000 25.73970 414 GLY B CA 1
ATOM 7505 C C . GLY B 1 414 ? -42.23584 1.40024 103.93797 1.000 25.87160 414 GLY B C 1
ATOM 7506 O O . GLY B 1 414 ? -41.90067 0.41187 104.61877 1.000 22.98591 414 GLY B O 1
ATOM 7507 N N . TYR B 1 415 ? -41.43185 2.44298 103.75536 1.000 23.19943 415 TYR B N 1
ATOM 7508 C CA . TYR B 1 415 ? -40.12117 2.56654 104.41028 1.000 23.06525 415 TYR B CA 1
ATOM 7509 C C . TYR B 1 415 ? -40.25195 3.63635 105.49485 1.000 22.55530 415 TYR B C 1
ATOM 7510 O O . TYR B 1 415 ? -39.88571 4.79254 105.27821 1.000 22.73038 415 TYR B O 1
ATOM 7519 N N . GLY B 1 416 ? -40.78665 3.24499 106.67017 1.000 21.84409 416 GLY B N 1
ATOM 7520 C CA . GLY B 1 416 ? -41.19493 4.21825 107.66506 1.000 22.17961 416 GLY B CA 1
ATOM 7521 C C . GLY B 1 416 ? -40.06863 4.83174 108.47172 1.000 23.35382 416 GLY B C 1
ATOM 7522 O O . GLY B 1 416 ? -40.30682 5.78719 109.22094 1.000 21.97302 416 GLY B O 1
ATOM 7523 N N . ASN B 1 417 ? -38.84516 4.32634 108.31223 1.000 24.37387 417 ASN B N 1
ATOM 7524 C CA . ASN B 1 417 ? -37.68321 4.89268 109.00254 1.000 20.58822 417 ASN B CA 1
ATOM 7525 C C . ASN B 1 417 ? -36.64086 5.47160 108.04466 1.000 27.00151 417 ASN B C 1
ATOM 7526 O O . ASN B 1 417 ? -35.50464 5.74822 108.48166 1.000 22.36683 417 ASN B O 1
ATOM 7531 N N . ILE B 1 418 ? -36.98423 5.67329 106.76693 1.000 25.17947 418 ILE B N 1
ATOM 7532 C CA . ILE B 1 418 ? -36.05565 6.20404 105.76412 1.000 29.29529 418 ILE B CA 1
ATOM 7533 C C . ILE B 1 418 ? -36.54092 7.57222 105.29289 1.000 27.34734 418 ILE B C 1
ATOM 7534 O O . ILE B 1 418 ? -37.73646 7.77013 105.03905 1.000 27.10457 418 ILE B O 1
ATOM 7544 N N . PHE B 1 419 ? -35.61242 8.53840 105.20119 1.000 23.32341 419 PHE B N 1
ATOM 7545 C CA . PHE B 1 419 ? -35.91203 9.91813 104.79659 1.000 23.13341 419 PHE B CA 1
ATOM 7546 C C . PHE B 1 419 ? -35.11059 10.27748 103.53864 1.000 25.53567 419 PHE B C 1
ATOM 7547 O O . PHE B 1 419 ? -34.27151 9.50812 103.08119 1.000 22.91553 419 PHE B O 1
ATOM 7555 N N . GLN B 1 420 ? -35.35422 11.45247 102.96410 1.000 27.17740 420 GLN B N 1
ATOM 7556 C CA . GLN B 1 420 ? -34.75826 11.71353 101.65590 1.000 30.59745 420 GLN B CA 1
ATOM 7557 C C . GLN B 1 420 ? -33.36279 12.33285 101.80061 1.000 33.43978 420 GLN B C 1
ATOM 7558 O O . GLN B 1 420 ? -32.89482 12.60656 102.91172 1.000 28.35215 420 GLN B O 1
ATOM 7564 N N . ASP B 1 421 ? -32.70835 12.55467 100.64618 1.000 33.15863 421 ASP B N 1
ATOM 7565 C CA . ASP B 1 421 ? -31.34295 13.09785 100.57341 1.000 35.58646 421 ASP B CA 1
ATOM 7566 C C . ASP B 1 421 ? -31.12239 14.29253 101.51931 1.000 30.77190 421 ASP B C 1
ATOM 7567 O O . ASP B 1 421 ? -32.00316 15.14239 101.71078 1.000 28.74245 421 ASP B O 1
ATOM 7572 N N . GLU B 1 422 ? -29.91308 14.36252 102.10861 1.000 30.61796 422 GLU B N 1
ATOM 7573 C CA . GLU B 1 422 ? -29.58170 15.38902 103.09124 1.000 28.86678 422 GLU B CA 1
ATOM 7574 C C . GLU B 1 422 ? -28.11986 15.86410 102.99190 1.000 29.79316 422 GLU B C 1
ATOM 7575 O O . GLU B 1 422 ? -27.23289 15.12820 102.56219 1.000 27.94476 422 GLU B O 1
ATOM 7581 N N . ARG B 1 423 ? -27.89411 17.09670 103.43740 1.000 25.13194 423 ARG B N 1
ATOM 7582 C CA . ARG B 1 423 ? -26.57580 17.56396 103.86869 1.000 33.34736 423 ARG B CA 1
ATOM 7583 C C . ARG B 1 423 ? -26.66380 18.05457 105.31282 1.000 26.74986 423 ARG B C 1
ATOM 7584 O O . ARG B 1 423 ? -27.60636 18.77031 105.67095 1.000 28.04918 423 ARG B O 1
ATOM 7592 N N . ASP B 1 424 ? -25.68169 17.65948 106.14620 1.000 26.09182 424 ASP B N 1
ATOM 7593 C CA . ASP B 1 424 ? -25.68258 17.95140 107.58221 1.000 22.86786 424 ASP B CA 1
ATOM 7594 C C . ASP B 1 424 ? -24.31748 18.48873 108.00730 1.000 27.38290 424 ASP B C 1
ATOM 7595 O O . ASP B 1 424 ? -23.30319 17.89420 107.65845 1.000 23.60732 424 ASP B O 1
ATOM 7600 N N . VAL B 1 425 ? -24.29243 19.56871 108.79806 1.000 28.54937 425 VAL B N 1
ATOM 7601 C CA . VAL B 1 425 ? -23.04147 20.04859 109.38925 1.000 27.99176 425 VAL B CA 1
ATOM 7602 C C . VAL B 1 425 ? -23.24614 20.28760 110.88205 1.000 26.14135 425 VAL B C 1
ATOM 7603 O O . VAL B 1 425 ? -24.15962 21.02231 111.27036 1.000 26.23271 425 VAL B O 1
ATOM 7613 N N . LYS B 1 426 ? -22.37692 19.68883 111.71313 1.000 27.83864 426 LYS B N 1
ATOM 7614 C CA . LYS B 1 426 ? -22.37701 19.84434 113.16807 1.000 19.91191 426 LYS B CA 1
ATOM 7615 C C . LYS B 1 426 ? -21.02394 20.37199 113.65238 1.000 26.30206 426 LYS B C 1
ATOM 7616 O O . LYS B 1 426 ? -19.98706 19.78978 113.33207 1.000 26.46838 426 LYS B O 1
ATOM 7622 N N . PHE B 1 427 ? -21.05601 21.41528 114.48053 1.000 27.22291 427 PHE B N 1
ATOM 7623 C CA . PHE B 1 427 ? -19.89489 21.93880 115.19099 1.000 25.06566 427 PHE B CA 1
ATOM 7624 C C . PHE B 1 427 ? -20.16085 21.87658 116.68920 1.000 24.51754 427 PHE B C 1
ATOM 7625 O O . PHE B 1 427 ? -21.22627 22.28606 117.14712 1.000 27.24347 427 PHE B O 1
ATOM 7633 N N . MET B 1 428 ? -19.22171 21.33813 117.45900 1.000 26.64562 428 MET B N 1
ATOM 7634 C CA . MET B 1 428 ? -19.42249 21.28060 118.90294 1.000 23.62208 428 MET B CA 1
ATOM 7635 C C . MET B 1 428 ? -18.13933 21.55500 119.66089 1.000 29.84422 428 MET B C 1
ATOM 7636 O O . MET B 1 428 ? -17.04262 21.27414 119.16896 1.000 25.65886 428 MET B O 1
ATOM 7641 N N . VAL B 1 429 ? -18.30260 22.09096 120.87810 1.000 25.02006 429 VAL B N 1
ATOM 7642 C CA . VAL B 1 429 ? -17.20999 22.27937 121.81803 1.000 28.78139 429 VAL B CA 1
ATOM 7643 C C . VAL B 1 429 ? -17.59827 21.61969 123.13607 1.000 26.96798 429 VAL B C 1
ATOM 7644 O O . VAL B 1 429 ? -18.73103 21.77726 123.61376 1.000 24.32456 429 VAL B O 1
ATOM 7654 N N . ILE B 1 430 ? -16.64293 20.89586 123.72302 1.000 24.62013 430 ILE B N 1
ATOM 7655 C CA . ILE B 1 430 ? -16.79835 20.14117 124.96260 1.000 22.69181 430 ILE B CA 1
ATOM 7656 C C . ILE B 1 430 ? -15.66091 20.53823 125.90163 1.000 26.12953 430 ILE B C 1
ATOM 7657 O O . ILE B 1 430 ? -14.48090 20.26889 125.60649 1.000 29.17793 430 ILE B O 1
ATOM 7667 N N . ALA B 1 431 ? -16.00704 21.13586 127.04682 1.000 26.41384 431 ALA B N 1
ATOM 7668 C CA . ALA B 1 431 ? -15.04481 21.72817 127.98297 1.000 27.46765 431 ALA B CA 1
ATOM 7669 C C . ALA B 1 431 ? -15.24719 21.16252 129.38594 1.000 21.96863 431 ALA B C 1
ATOM 7670 O O . ALA B 1 431 ? -15.98439 21.73073 130.20383 1.000 23.02214 431 ALA B O 1
ATOM 7672 N N . PRO B 1 432 ? -14.59797 20.04688 129.70580 1.000 24.08188 432 PRO B N 1
ATOM 7673 C CA . PRO B 1 432 ? -14.80867 19.40126 131.00996 1.000 26.76875 432 PRO B CA 1
ATOM 7674 C C . PRO B 1 432 ? -14.04301 20.09959 132.12478 1.000 29.48780 432 PRO B C 1
ATOM 7675 O O . PRO B 1 432 ? -13.07100 20.82160 131.89821 1.000 31.17199 432 PRO B O 1
ATOM 7679 N N . PHE B 1 433 ? -14.52151 19.91401 133.35322 1.000 29.92459 433 PHE B N 1
ATOM 7680 C CA . PHE B 1 433 ? -13.81735 20.50218 134.49181 1.000 28.87312 433 PHE B CA 1
ATOM 7681 C C . PHE B 1 433 ? -14.00938 19.61984 135.71455 1.000 31.03462 433 PHE B C 1
ATOM 7682 O O . PHE B 1 433 ? -14.89685 18.75750 135.76223 1.000 28.17264 433 PHE B O 1
ATOM 7690 N N . THR B 1 434 ? -13.16032 19.85278 136.71312 1.000 29.57082 434 THR B N 1
ATOM 7691 C CA . THR B 1 434 ? -13.22019 19.16179 137.99410 1.000 30.88906 434 THR B CA 1
ATOM 7692 C C . THR B 1 434 ? -13.27465 20.21868 139.08733 1.000 37.13950 434 THR B C 1
ATOM 7693 O O . THR B 1 434 ? -12.46958 21.16117 139.08434 1.000 39.96642 434 THR B O 1
ATOM 7700 N N . ILE B 1 435 ? -14.19997 20.06429 140.02479 1.000 33.78542 435 ILE B N 1
ATOM 7701 C CA . ILE B 1 435 ? -14.29725 20.96511 141.16528 1.000 34.48657 435 ILE B CA 1
ATOM 7702 C C . ILE B 1 435 ? -13.58750 20.39433 142.37681 1.000 38.41496 435 ILE B C 1
ATOM 7703 O O . ILE B 1 435 ? -12.91119 21.12212 143.10650 1.000 43.26012 435 ILE B O 1
ATOM 7713 N N . PHE B 1 436 ? -13.77298 19.11098 142.63025 1.000 33.35657 436 PHE B N 1
ATOM 7714 C CA . PHE B 1 436 ? -12.88561 18.42469 143.54762 1.000 42.80307 436 PHE B CA 1
ATOM 7715 C C . PHE B 1 436 ? -12.93817 16.93020 143.24927 1.000 47.19953 436 PHE B C 1
ATOM 7716 O O . PHE B 1 436 ? -13.87732 16.42533 142.57514 1.000 33.33218 436 PHE B O 1
#

Nearest PDB structures (foldseek):
  7vu0-assembly1_A  TM=1.002E+00  e=7.848E-96  Escherichia coli K-12
  7vu3-assembly1_A  TM=9.783E-01  e=1.191E-78  Serratia marcescens
  5dl8-assembly2_A  TM=8.092E-01  e=4.682E-21  Acinetobacter baumannii AB307-0294
  4fsp-assembly1_A  TM=8.141E-01  e=8.796E-21  Pseudomonas aeruginosa PAO1
  4v3h-assembly2_B  TM=3.376E-01  e=2.892E-06  Klebsiella oxytoca

Secondary structure (P-SEA, 3-state):
ccccccccccbbbbbbbbbbbbcccccccccccccccbbbbbbbbbbcccccccbbbbbbbbbbbcccccccccccccccccccccccccccccccccccccccccccccccccccccccccccccbbbbbccbbbbbcccccccccccccccccccbbbbbcccccccccbbbbbbcccccccccccccccccccccccbbbbcccccccccbbbbbbbbbbbbbcccbbbbbbbbbbbcccccccccccccccccccccbbbbbbbccccbbbbbbbbbbbbcccccccccccccccccbbbbbcccccccccccccbbbbbbbbbbbbcccccccccccccccccccccccccccccccccccccccccccbbbbbbbbbbcccccccbbbbbbbbbbbccccccccccccccccccbbbbbbbbbbbbbcc/ccccccccccbbbbbbbbbbbbcccccccccccccccbbbbbbbbbbccccccccbbbbbbbbbbcccccccccccccccccccccccccccccccccccccccccccccccccccccccccccccbbbbbccbbbbbcccccccccccccccccccbbbbbcccccccccbbbbbbcccccccccccccccccccccccbbbbcccccccccbbbbbbbbbbbbbccccccccbbbbbccccccccccccccccccccccbbbbbbcccccbbbbbbbbbbbbcccccccccccccccccbbbbbccccccccccccccccbbbbbbbbbccccccccccccccbbbbcccccccccccccccccccccccccccbbbbbbcccccccccbbbbbbbbbbbccccccccccccccccccbbbbbbbbbbbbbcc

Organism: Escherichia coli (strain K12) (NCBI:txid83333)

GO terms:
  GO:0015772 oligosaccharide transport (P, IDA)
  GO:0015267 channel activity (F, IDA)
  GO:0052778 diacetylchitobiose metabolic process (P, IEP)
  GO:0015772 oligosaccharide transport (P, IMP)

CATH classification: 2.40.160.10

InterPro domains:
  IPR005318 Outer membrane porin, bacterial [PF03573] (33-430)
  IPR005318 Outer membrane porin, bacterial [PTHR34596] (1-468)
  IPR023614 Porin domain superfamily [G3DSA:2.40.160.10] (6-468)
  IPR058075 Chitoporin [NF047822] (7-468)

Foldseek 3Di:
DFAVPKFKKKWKKKKFKWKFFFFLVPPGDGDTAWGFIKMKIKIKIWTQADVNWKTKIWMKMKMATDDTDPNYWDDPLRFAGPAQEQLVDDGDDGHIDMATQGTWMKTDDVFKIKIAAWDADDFAWWFGFDDDPHTKTFHWMKMKGKAQPPLQWIKIKMKIKGAWIFGPNHRDIDGAAFLVSPHHQRIKMKIKMKIGNVQQWIKIKMWMARHQWKIKIKIKIKGWDDDPRWIKIKMKIKIKMDTDDCPPDSRKFADPIKMKIKMKIWTQPPVWKIKIKMKMFIAGEAQQFFDFSDHHPRPRGTHTDDPDDQPQPAPQTGHGKMKIKMKMKGQCVVVVQGQKIKMKMKMKMWFGAFHCDYDDADPQADRPDIFIKMKMKIKIKGAAPDDDQHGKMKIKMKMWIATRDSAAACHHRHNRGHHTMIMIMIMIMGMDIPD/DFAVPKFKWKWKKKKFKWKFFFFLVPVTDRHTAWGFIKIKIKMKIWTQADVNWKYKIWMKMKMGTDDTDPRYWPDPLRFAGPAQEQLVDDGDDGHIDMATQGTWMKTDDVQKIKIAAWDADDFAWFFGFDDDPHTKTFHWMKMKGKAQDPLQWIKIKMKIKGAWIFGPNHRDIDGAAFLVSPHHQRIKMKIKMKIGNNQQWIKIWMWIARHQWKIKIKIKIKGWDDDPRWIKIKMKIKIKMDTDDDPPPSRKFADPIKIKIKMKIWTQPPVWKIKIKMKMFIAGEAQNFFDFQDHHPRPRGTHTDDPDDQPQPAPQTGHGKMKMKMKMKGQCVVVVQGQKIKIKMKMKMWQGAFHCDYPDADPQADRPDIWIKMKMKIKIKGADPDDDQHGKMKIKMKMWIATRDSAAACHRRNNRGHHTMIMIMIMIMGMDIPD

Sequence (870 aa):
GFIDDSTLTGGIYYWQRERDDRKDVTDGDKYKTNLSHSTWNANLDFQSGYAADMFGLLDIIAAFTAIEMAENGDSSHPNEIAFSKSNKAYDEDWSGDKSGISLYKKAAAKFKYGPVWARAGYIQPTGQTLLAPHWSFMPGTYQGAEAGANFDYGDAGALSSFSYMWTNEYKAPWHLEMDEFYQNDKTTKVDYLHSFGAKYDFKNNFVLEAAFGQAEGYIDQYFAKASSYKFDIAGSPLTTTSYQFYGTRDKVDDRSVVNDLYDGTAWLQALTFGYRAADVVDLRLEGTWVKADGQQGYFLQRMTPTYASSNGRLDIWWDNRSDFNANGEKAVFFGAMYDLKNWNLPGFAIGASYVYAWDAKPATWQSNPDAYYDKNRTIEESAYSLDAVYTIQDGRAKGTMFKLHFTEYDNHSDIPSWGGGYGNIFQDERDVKFMVIAPFTIFGFIDDSTLTGGIYYWQRERDDRKDVTDGDKYKTNLSHSSTWNANLDFQSGYAADMFGLDIIAAFTAIEMAENGDSSHPNEIAFSKSNKAYDEDWSGDKSGISLYKAAAKFKYGPVWARAGYIQPTGQTLLAPHWSFMPGTYQGAEAGANFDYGDAGALSSFSYMWTNEYKAPWHLEMDEFYQNDKTTKVDYLHSFGAKYDFKNNFVVLEAAFGQAEGYIDQYFAKASSYKFDIAGSPLTTTSYQFYGTRDKVDDRSVVNDLYDGTAWLLQALLTTFGYRAADVVDLRLEGTWVKADGQQGYFLQRMTPTYASSSNGRLDIWWDNRSDFNANGEKAVFFGAMYDLKNWNLPGFFAIGASYVYAWDAKPATWQSNPDAYYDKNRTIEESAYSSLDAVYTIQDGRAKGTMFKLHFTEYDNHSDIPSWGGGYGNIFQDERDVKFMVIAPFTIF

Radius of gyration: 40.51 Å; Cα contacts (8 Å, |Δi|>4): 2702; chains: 2; bounding box: 82×50×125 Å

Solvent-accessible surface area: 39804 Å² total; per-residue (Å²): 56,59,130,128,92,18,57,38,43,9,0,75,26,34,28,80,26,98,30,28,37,44,37,34,97,62,66,80,118,78,87,59,21,5,13,6,11,2,90,4,28,17,91,18,52,67,7,4,58,37,78,97,69,105,2,86,2,90,2,35,7,38,0,85,62,122,55,70,75,77,102,4,47,38,16,7,60,11,0,1,0,111,16,40,70,9,30,96,29,92,142,58,7,16,63,47,17,138,5,77,11,32,30,11,40,10,84,71,167,75,60,68,42,26,37,40,30,63,0,17,22,88,27,27,8,5,6,15,16,29,168,35,30,6,8,0,1,0,61,12,44,3,48,6,7,83,73,103,109,40,136,71,0,27,50,9,64,1,94,0,98,0,45,44,6,16,1,9,6,1,37,72,14,19,66,0,40,18,51,41,106,103,61,71,0,78,62,0,39,3,100,1,33,74,56,47,78,90,90,73,69,33,74,28,51,11,82,0,43,2,50,42,0,3,13,4,85,6,36,38,29,30,96,89,81,100,80,104,71,26,60,34,59,32,11,89,4,48,3,0,1,85,2,97,24,96,100,150,39,85,15,3,5,2,60,50,50,0,39,9,46,5,88,20,72,18,58,66,26,92,91,19,31,65,54,95,86,17,19,12,122,0,77,0,44,0,34,24,4,43,3,13,40,37,2,0,13,20,72,2,5,0,22,3,61,58,54,20,166,20,26,1,55,14,91,7,14,5,1,12,1,62,2,68,5,99,6,29,63,81,36,15,72,110,172,128,86,72,26,60,22,72,14,48,16,112,0,86,0,86,47,0,77,1,1,28,28,54,93,133,74,64,106,92,43,63,101,126,80,73,7,55,0,14,4,90,0,88,21,35,30,91,34,46,78,107,53,254,45,142,31,15,69,73,60,83,6,54,2,61,2,59,8,75,25,120,9,27,35,124,14,2,11,9,38,37,14,14,2,11,1,89,1,59,21,73,21,27,50,28,77,70,99,96,115,54,64,136,128,94,17,60,35,44,10,0,76,27,30,29,81,25,98,29,30,37,41,38,36,99,58,68,81,115,76,85,61,22,6,12,7,10,2,101,4,26,17,85,17,47,66,7,3,58,38,78,97,64,106,9,69,3,87,2,35,8,38,0,85,64,114,54,71,75,79,103,5,48,37,15,7,62,12,0,0,0,112,18,40,72,12,29,98,29,89,142,58,7,16,63,47,16,137,4,78,11,25,32,8,41,13,83,66,167,76,64,70,45,26,42,41,31,61,1,22,22,90,32,20,7,5,7,15,15,27,168,34,31,6,9,0,1,0,60,12,43,3,48,6,7,85,76,100,108,40,134,71,0,27,50,14,63,1,94,0,96,0,45,42,6,15,1,9,7,2,37,72,13,19,67,0,39,19,51,40,106,104,62,70,0,78,61,0,39,3,104,1,35,81,54,47,76,84,89,82,68,37,74,30,51,11,82,1,43,1,51,43,0,4,11,3,82,6,37,38,30,23,97,75,84,102,79,103,72,23,59,34,51,30,10,88,4,49,4,0,1,85,3,97,24,95,103,151,39,86,15,4,5,3,60,47,50,0,42,9,48,4,96,23,84,17,58,67,27,92,91,19,31,63,54,92,83,18,20,13,120,1,78,0,38,0,35,22,4,44,3,12,41,40,2,0,12,18,72,1,4,0,22,3,61,57,54,21,167,21,26,1,54,14,90,6,13,4,1,12,1,61,3,65,4,98,5,30,76,80,36,24,70,113,171,126,77,72,26,76,22,83,13,50,16,111,0,83,0,86,50,0,72,1,1,28,28,57,90,129,69,65,108,86,47,65,107,132,69,70,7,55,0,13,4,87,1,87,17,42,31,65,35,45,80,106,57,254,46,136,30,15,71,75,58,81,4,52,2,59,3,56,6,77,26,101,5,28,36,123,13,0,11,9,38,36,12,12,2,13,1,86,1,57,20,73,20,27,44,30,74,73,102,93,118

B-factor: mean 32.44, std 15.18, range [11.68, 233.47]